Protein AF-0000000083551770 (afdb_homodimer)

Foldseek 3Di:
DQDALVNLQVLLQPQFWEDDPNDTDRRQCPDLQHNQQSSLLNVLSNQCPDPVCVVQQWDADPVRDIWGLLLDFALDLVSVVSSLSNLLVSLLSQLLLAQQRQSQVSLLLSQLLLLLVLLCVVPVLLSQLSVVVSCVCGVHVWREWEFAAQPDFPVVDDLVPGPDNACGWFFPDADQFGTWIFHKTDKGFLLSNGQKYWYAHQDQDDPPCLRRGWTFMDGSRFPQKYWYWDGGLLSVPVDCLLQVNSVRNRRIITMIGGRGTGGGSSGTNDHSDRVVSNCSQVVTLSVQRSLLSSLSSVLSNLVSLLVLLCVLCQQAVNNPPPVSVVLSVVSVVLSVLSVCLSVQQSVPWDDDDSGTHGHQLSSLVSLLVQLVVPVVSLVSSCVSNPPLLPPADPDPVLCVDPVSVVVLQVPQDGPPDGSSVSNSSSSHVCSCRPDPSNVVVNVCSNAVVHHSVVSVVSNVVRDPVVVVVVVVVVVVVVDDPVVVVVVD/DQQALVNLQVLLQPQFWEDDPNDTDRRQCPDLQHNQQSSLLNVLSNQCPDPVCVVQQWDADPVRDIWGLLLDFALDLVSVVSSLSNLLVSLLSQLLLAQQRQSQVSLLLSQLLLLLVLLCVVPVLLSQLSVVVSCVCGVHVWREWEFAAQPDFPVVDDLVPGPDNACGWFFPDADPFGTWIFHKTDKGFLLSNGQKYWYAHQDQDDPPCLRRGWTFMDGSRFPQKYWYWDGGLLSVPVDCLLQVNSVRNRRIITMIGGRGTGGGSSGTNDHSDRVVSNCSQVVTLSVQRSLLSSLSSVLSNLVSLLVLLCVLCQQAVNNPPPVSVVLSVVSVVLSVLSVCLSVQQSVPWDDDDSGTHGHQLSSLVSLLVQLVVPVVSLVSSCVSNPPLLPPADPDPVLCVDPVSVVVLQVPQDGPPDGSSVSNSSSSHVCSCRPDPSNVVVNVCSNAVVHHNVVSVVSNVVRDPVVVVVVVVVVVVVVDDPVVVVVVD

Secondary structure (DSSP, 8-state):
-PPPHHHHHHHT-S--EEEETTEEE--TTT-TTTHHHHHHHHHHHHHHHSGGGHHHHEEE-TTS-EEEGGG---SSHHHHHHHHHHHHHHHHTTTT--TT-HHHHHHHHHHHHHTHHHHHHH-HHHHHHHHHHHHHHHHTT--EEEE-B-----TTS-GGGSSSTTSB-EEEEE-SSEEEEEEEEB--TTGGG-SEEEE---S---TT-GGG-EEEEEETT-TTEEEEE---HHHH---TTT-TTTTT-----EEEEEEEEEEEGGGEEEES-HHHHHHHHHSSTHHHHHHHHHHHHHHHHHHHHHHHHHHHHHHHT-TTSHHHHHHHHHHHHHHHHHHHHHHHHHHT-EEETTEEE--HHHHHHHHHHHHHHHHHHHHHHHHHHGGGGT---S-THHHHSHHHHHHHHHH---SSS-HHHHHHHHHHHHHHHTSHHHHHHHHHHHHTT--HHHHHHHHHHHS-HHHHHHHHHHHHHT--HHHHHHT-/-PPPHHHHHHHT-S---EEETTEEE--TTT-TTTHHHHHHHHHHHHHHHSGGGHHHHEEE-TTS-EEEGGG---SSHHHHHHHHHHHHHHHHTTTT--TT-HHHHHHHHHHHHHTHHHHHHH-HHHHHHHHHHHHHHHHTT--EEEE-B-----TTS-GGGSSSTTSB-EEEEE-SSEEEEEEEEB--TTGGG-SEEEE---S---TT-GGG-EEEEEETT-TTEEEEE---HHHH---TTT-TTTTT-----EEEEEEEEEEEGGGEEEES-HHHHHHHHHSSTHHHHHHHHHHHHHHHHHHHHHHHHHHHHHHHT-TTSHHHHHHHHHHHHHHHHHHHHHHHHHHT-EEETTEEE--HHHHHHHHHHHHHHHHHHHHHHHHHHGGGGT---S-THHHHSHHHHHHHHHH---SSS-HHHHHHHHHHHHHHHTSHHHHHHHHHHHHTT--HHHHHHHHHHHS-HHHHHHHHHHHHHT--HHHHHHT-

Organism: NCBI:txid2306993

pLDDT: mean 95.47, std 6.02, range [58.47, 98.88]

Structure (mmCIF, N/CA/C/O backbone):
data_AF-0000000083551770-model_v1
#
loop_
_entity.id
_entity.type
_entity.pdbx_description
1 polymer '4-hydroxyphenylacetate 3-monooxygenase'
#
loop_
_atom_site.group_PDB
_atom_site.id
_atom_site.type_symbol
_atom_site.label_atom_id
_atom_site.label_alt_id
_atom_site.label_comp_id
_atom_site.label_asym_id
_atom_site.label_entity_id
_atom_site.label_seq_id
_atom_site.pdbx_PDB_ins_code
_atom_site.Cartn_x
_atom_site.Cartn_y
_atom_site.Cartn_z
_atom_site.occupancy
_atom_site.B_iso_or_equiv
_atom_site.auth_seq_id
_atom_site.auth_comp_id
_atom_site.auth_asym_id
_atom_site.auth_atom_id
_atom_site.pdbx_PDB_model_num
ATOM 1 N N . MET A 1 1 ? -7.469 -19.562 -33.875 1 70.81 1 MET A N 1
ATOM 2 C CA . MET A 1 1 ? -8.5 -19.828 -32.875 1 70.81 1 MET A CA 1
ATOM 3 C C . MET A 1 1 ? -7.887 -20.078 -31.5 1 70.81 1 MET A C 1
ATOM 5 O O . MET A 1 1 ? -6.812 -20.672 -31.391 1 70.81 1 MET A O 1
ATOM 9 N N . LEU A 1 2 ? -8.594 -19.516 -30.453 1 89.94 2 LEU A N 1
ATOM 10 C CA . LEU A 1 2 ? -8.086 -19.672 -29.094 1 89.94 2 LEU A CA 1
ATOM 11 C C . LEU A 1 2 ? -8.383 -21.078 -28.562 1 89.94 2 LEU A C 1
ATOM 13 O O . LEU A 1 2 ? -9.422 -21.656 -28.891 1 89.94 2 LEU A O 1
ATOM 17 N N . LYS A 1 3 ? -7.453 -21.625 -27.906 1 95.19 3 LYS A N 1
ATOM 18 C CA . LYS A 1 3 ? -7.574 -22.953 -27.312 1 95.19 3 LYS A CA 1
ATOM 19 C C . LYS A 1 3 ? -8.789 -23.031 -26.391 1 95.19 3 LYS A C 1
ATOM 21 O O . LYS A 1 3 ? -9.062 -22.109 -25.625 1 95.19 3 LYS A O 1
ATOM 26 N N . THR A 1 4 ? -9.562 -24.062 -26.5 1 97.62 4 THR A N 1
ATOM 27 C CA . THR A 1 4 ? -10.719 -24.312 -25.656 1 97.62 4 THR A CA 1
ATOM 28 C C . THR A 1 4 ? -10.359 -25.281 -24.531 1 97.62 4 THR A C 1
ATOM 30 O O . THR A 1 4 ? -9.289 -25.891 -24.547 1 97.62 4 THR A O 1
ATOM 33 N N . GLY A 1 5 ? -11.305 -25.391 -23.594 1 98.12 5 GLY A N 1
ATOM 34 C CA . GLY A 1 5 ? -11.102 -26.344 -22.516 1 98.12 5 GLY A CA 1
ATOM 35 C C . GLY A 1 5 ? -10.969 -27.766 -23 1 98.12 5 GLY A C 1
ATOM 36 O O . GLY A 1 5 ? -10.109 -28.516 -22.516 1 98.12 5 GLY A O 1
ATOM 37 N N . ALA A 1 6 ? -11.781 -28.125 -23.922 1 98.19 6 ALA A N 1
ATOM 38 C CA . ALA A 1 6 ? -11.734 -29.484 -24.469 1 98.19 6 ALA A CA 1
ATOM 39 C C . ALA A 1 6 ? -10.406 -29.75 -25.172 1 98.19 6 ALA A C 1
ATOM 41 O O . ALA A 1 6 ? -9.852 -30.844 -25.047 1 98.19 6 ALA A O 1
ATOM 42 N N . GLN A 1 7 ? -9.945 -28.797 -25.922 1 98.19 7 GLN A N 1
ATOM 43 C CA . GLN A 1 7 ? -8.656 -28.938 -26.594 1 98.19 7 GLN A CA 1
ATOM 44 C C . GLN A 1 7 ? -7.52 -29.047 -25.594 1 98.19 7 GLN A C 1
ATOM 46 O O . GLN A 1 7 ? -6.578 -29.812 -25.797 1 98.19 7 GLN A O 1
ATOM 51 N N . TYR A 1 8 ? -7.602 -28.312 -24.547 1 98.31 8 TYR A N 1
ATOM 52 C CA . TYR A 1 8 ? -6.613 -28.391 -23.484 1 98.31 8 TYR A CA 1
ATOM 53 C C . TYR A 1 8 ? -6.59 -29.781 -22.859 1 98.31 8 TYR A C 1
ATOM 55 O O . TYR A 1 8 ? -5.527 -30.391 -22.734 1 98.31 8 TYR A O 1
ATOM 63 N N . ILE A 1 9 ? -7.781 -30.266 -22.484 1 98.44 9 ILE A N 1
ATOM 64 C CA . ILE A 1 9 ? -7.879 -31.578 -21.844 1 98.44 9 ILE A CA 1
ATOM 65 C C . ILE A 1 9 ? -7.285 -32.656 -22.766 1 98.44 9 ILE A C 1
ATOM 67 O O . ILE A 1 9 ? -6.496 -33.5 -22.328 1 98.44 9 ILE A O 1
ATOM 71 N N . ARG A 1 10 ? -7.578 -32.594 -24.031 1 97.88 10 ARG A N 1
ATOM 72 C CA . ARG A 1 10 ? -7.059 -33.531 -24.984 1 97.88 10 ARG A CA 1
ATOM 73 C C . ARG A 1 10 ? -5.539 -33.438 -25.094 1 97.88 10 ARG A C 1
ATOM 75 O O . ARG A 1 10 ? -4.855 -34.469 -25.25 1 97.88 10 ARG A O 1
ATOM 82 N N . SER A 1 11 ? -5.07 -32.25 -25 1 97.56 11 SER A N 1
ATOM 83 C CA . SER A 1 11 ? -3.641 -32.031 -25.156 1 97.56 11 SER A CA 1
ATOM 84 C C . SER A 1 11 ? -2.846 -32.625 -24 1 97.56 11 SER A C 1
ATOM 86 O O . SER A 1 11 ? -1.638 -32.844 -24.125 1 97.56 11 SER A O 1
ATOM 88 N N . LEU A 1 12 ? -3.465 -32.938 -22.906 1 97.62 12 LEU A N 1
ATOM 89 C CA . LEU A 1 12 ? -2.779 -33.469 -21.734 1 97.62 12 LEU A CA 1
ATOM 90 C C . LEU A 1 12 ? -2.609 -34.969 -21.844 1 97.62 12 LEU A C 1
ATOM 92 O O . LEU A 1 12 ? -1.882 -35.594 -21.062 1 97.62 12 LEU A O 1
ATOM 96 N N . GLN A 1 13 ? -3.357 -35.562 -22.781 1 97.56 13 GLN A N 1
ATOM 97 C CA . GLN A 1 13 ? -3.18 -37 -23.047 1 97.56 13 GLN A CA 1
ATOM 98 C C . GLN A 1 13 ? -1.962 -37.25 -23.938 1 97.56 13 GLN A C 1
ATOM 100 O O . GLN A 1 13 ? -2.098 -37.719 -25.062 1 97.56 13 GLN A O 1
ATOM 105 N N . ASP A 1 14 ? -0.785 -37.094 -23.406 1 96.62 14 ASP A N 1
ATOM 106 C CA . ASP A 1 14 ? 0.428 -37.031 -24.203 1 96.62 14 ASP A CA 1
ATOM 107 C C . ASP A 1 14 ? 1.461 -38.062 -23.703 1 96.62 14 ASP A C 1
ATOM 109 O O . ASP A 1 14 ? 2.611 -38.031 -24.156 1 96.62 14 ASP A O 1
ATOM 113 N N . GLY A 1 15 ? 1.132 -38.844 -22.734 1 95.44 15 GLY A N 1
ATOM 114 C CA . GLY A 1 15 ? 1.986 -39.906 -22.281 1 95.44 15 GLY A CA 1
ATOM 115 C C . GLY A 1 15 ? 3.066 -39.469 -21.312 1 95.44 15 GLY A C 1
ATOM 116 O O . GLY A 1 15 ? 4.039 -40.188 -21.078 1 95.44 15 GLY A O 1
ATOM 117 N N . ARG A 1 16 ? 2.973 -38.25 -20.766 1 97.31 16 ARG A N 1
ATOM 118 C CA . ARG A 1 16 ? 3.928 -37.812 -19.766 1 97.31 16 ARG A CA 1
ATOM 119 C C . ARG A 1 16 ? 4.035 -38.812 -18.609 1 97.31 16 ARG A C 1
ATOM 121 O O . ARG A 1 16 ? 3.135 -39.625 -18.422 1 97.31 16 ARG A O 1
ATOM 128 N N . GLU A 1 17 ? 5.168 -38.812 -17.906 1 97.44 17 GLU A N 1
ATOM 129 C CA . GLU A 1 17 ? 5.414 -39.75 -16.844 1 97.44 17 GLU A CA 1
ATOM 130 C C . GLU A 1 17 ? 5.328 -39.094 -15.469 1 97.44 17 GLU A C 1
ATOM 132 O O . GLU A 1 17 ? 6.234 -38.375 -15.07 1 97.44 17 GLU A O 1
ATOM 137 N N . ILE A 1 18 ? 4.27 -39.438 -14.727 1 97.88 18 ILE A N 1
ATOM 138 C CA . ILE A 1 18 ? 4.039 -38.875 -13.406 1 97.88 18 ILE A CA 1
ATOM 139 C C . ILE A 1 18 ? 4.125 -39.969 -12.352 1 97.88 18 ILE A C 1
ATOM 141 O O . ILE A 1 18 ? 3.502 -41.031 -12.5 1 97.88 18 ILE A O 1
ATOM 145 N N . PHE A 1 19 ? 4.961 -39.781 -11.398 1 97.56 19 PHE A N 1
ATOM 146 C CA . PHE A 1 19 ? 5.055 -40.719 -10.281 1 97.56 19 PHE A CA 1
ATOM 147 C C . PHE A 1 19 ? 4.367 -40.156 -9.039 1 97.56 19 PHE A C 1
ATOM 149 O O . PHE A 1 19 ? 4.676 -39.031 -8.609 1 97.56 19 PHE A O 1
ATOM 156 N N . ILE A 1 20 ? 3.453 -40.844 -8.555 1 96.38 20 ILE A N 1
ATOM 157 C CA . ILE A 1 20 ? 2.703 -40.469 -7.363 1 96.38 20 ILE A CA 1
ATOM 158 C C . ILE A 1 20 ? 2.184 -41.719 -6.656 1 96.38 20 ILE A C 1
ATOM 160 O O . ILE A 1 20 ? 1.724 -42.656 -7.309 1 96.38 20 ILE A O 1
ATOM 164 N N . TYR A 1 21 ? 2.33 -41.844 -5.359 1 95.12 21 TYR A N 1
ATOM 165 C CA . TYR A 1 21 ? 1.871 -42.938 -4.52 1 95.12 21 TYR A CA 1
ATOM 166 C C . TYR A 1 21 ? 2.41 -44.25 -5.023 1 95.12 21 TYR A C 1
ATOM 168 O O . TYR A 1 21 ? 1.683 -45.25 -5.07 1 95.12 21 TYR A O 1
ATOM 176 N N . GLY A 1 22 ? 3.543 -44.25 -5.488 1 94.94 22 GLY A N 1
ATOM 177 C CA . GLY A 1 22 ? 4.211 -45.5 -5.914 1 94.94 22 GLY A CA 1
ATOM 178 C C . GLY A 1 22 ? 3.773 -45.938 -7.293 1 94.94 22 GLY A C 1
ATOM 179 O O . GLY A 1 22 ? 4.191 -47.031 -7.754 1 94.94 22 GLY A O 1
ATOM 180 N N . GLU A 1 23 ? 3.014 -45.125 -7.93 1 94.69 23 GLU A N 1
ATOM 181 C CA . GLU A 1 23 ? 2.508 -45.5 -9.25 1 94.69 23 GLU A CA 1
ATOM 182 C C . GLU A 1 23 ? 2.969 -44.531 -10.32 1 94.69 23 GLU A C 1
ATOM 184 O O . GLU A 1 23 ? 3.303 -43.375 -10.016 1 94.69 23 GLU A O 1
ATOM 189 N N . LYS A 1 24 ? 2.992 -45.094 -11.484 1 96.06 24 LYS A N 1
ATOM 190 C CA . LYS A 1 24 ? 3.201 -44.25 -12.656 1 96.06 24 LYS A CA 1
ATOM 191 C C . LYS A 1 24 ? 1.876 -43.906 -13.328 1 96.06 24 LYS A C 1
ATOM 193 O O . LYS A 1 24 ? 1.13 -44.781 -13.742 1 96.06 24 LYS A O 1
ATOM 198 N N . VAL A 1 25 ? 1.55 -42.719 -13.344 1 95.19 25 VAL A N 1
ATOM 199 C CA . VAL A 1 25 ? 0.337 -42.219 -13.977 1 95.19 25 VAL A CA 1
ATOM 200 C C . VAL A 1 25 ? 0.685 -41.562 -15.32 1 95.19 25 VAL A C 1
ATOM 202 O O . VAL A 1 25 ? 1.602 -40.75 -15.406 1 95.19 25 VAL A O 1
ATOM 205 N N . THR A 1 26 ? -0.064 -41.938 -16.375 1 90.81 26 THR A N 1
ATOM 206 C CA . THR A 1 26 ? 0.285 -41.406 -17.688 1 90.81 26 THR A CA 1
ATOM 207 C C . THR A 1 26 ? -0.859 -40.562 -18.25 1 90.81 26 THR A C 1
ATOM 209 O O . THR A 1 26 ? -0.678 -39.844 -19.219 1 90.81 26 THR A O 1
ATOM 212 N N . ASP A 1 27 ? -1.983 -40.688 -17.609 1 95.38 27 ASP A N 1
ATOM 213 C CA . ASP A 1 27 ? -3.117 -39.906 -18.078 1 95.38 27 ASP A CA 1
ATOM 214 C C . ASP A 1 27 ? -3.648 -39 -16.969 1 95.38 27 ASP A C 1
ATOM 216 O O . ASP A 1 27 ? -4.402 -39.438 -16.094 1 95.38 27 ASP A O 1
ATOM 220 N N . VAL A 1 28 ? -3.381 -37.75 -17.109 1 96.19 28 VAL A N 1
ATOM 221 C CA . VAL A 1 28 ? -3.734 -36.719 -16.141 1 96.19 28 VAL A CA 1
ATOM 222 C C . VAL A 1 28 ? -5.25 -36.5 -16.125 1 96.19 28 VAL A C 1
ATOM 224 O O . VAL A 1 28 ? -5.836 -36.281 -15.07 1 96.19 28 VAL A O 1
ATOM 227 N N . THR A 1 29 ? -5.949 -36.688 -17.188 1 96.69 29 THR A N 1
ATOM 228 C CA . THR A 1 29 ? -7.32 -36.25 -17.406 1 96.69 29 THR A CA 1
ATOM 229 C C . THR A 1 29 ? -8.312 -37.188 -16.734 1 96.69 29 THR A C 1
ATOM 231 O O . THR A 1 29 ? -9.453 -36.781 -16.469 1 96.69 29 THR A O 1
ATOM 234 N N . THR A 1 30 ? -7.895 -38.375 -16.484 1 95.31 30 THR A N 1
ATOM 235 C CA . THR A 1 30 ? -8.82 -39.312 -15.875 1 95.31 30 THR A CA 1
ATOM 236 C C . THR A 1 30 ? -8.359 -39.719 -14.477 1 95.31 30 THR A C 1
ATOM 238 O O . THR A 1 30 ? -9.117 -40.281 -13.703 1 95.31 30 THR A O 1
ATOM 241 N N . SER A 1 31 ? -7.137 -39.406 -14.188 1 95.56 31 SER A N 1
ATOM 242 C CA . SER A 1 31 ? -6.586 -39.781 -12.891 1 95.56 31 SER A CA 1
ATOM 243 C C . SER A 1 31 ? -7.309 -39.094 -11.75 1 95.56 31 SER A C 1
ATOM 245 O O . SER A 1 31 ? -7.508 -37.875 -11.789 1 95.56 31 SER A O 1
ATOM 247 N N . PRO A 1 32 ? -7.668 -39.812 -10.672 1 94.94 32 PRO A N 1
ATOM 248 C CA . PRO A 1 32 ? -8.328 -39.188 -9.523 1 94.94 32 PRO A CA 1
ATOM 249 C C . PRO A 1 32 ? -7.414 -38.219 -8.773 1 94.94 32 PRO A C 1
ATOM 251 O O . PRO A 1 32 ? -7.879 -37.5 -7.898 1 94.94 32 PRO A O 1
ATOM 254 N N . TYR A 1 33 ? -6.137 -38.219 -9.141 1 96.19 33 TYR A N 1
ATOM 255 C CA . TYR A 1 33 ? -5.18 -37.344 -8.461 1 96.19 33 TYR A CA 1
ATOM 256 C C . TYR A 1 33 ? -5.188 -35.969 -9.062 1 96.19 33 TYR A C 1
ATOM 258 O O . TYR A 1 33 ? -4.75 -35 -8.422 1 96.19 33 TYR A O 1
ATOM 266 N N . PHE A 1 34 ? -5.707 -35.844 -10.391 1 96.88 34 PHE A N 1
ATOM 267 C CA . PHE A 1 34 ? -5.387 -34.625 -11.109 1 96.88 34 PHE A CA 1
ATOM 268 C C . PHE A 1 34 ? -6.578 -34.156 -11.93 1 96.88 34 PHE A C 1
ATOM 270 O O . PHE A 1 34 ? -6.605 -33 -12.391 1 96.88 34 PHE A O 1
ATOM 277 N N . ARG A 1 35 ? -7.598 -35 -12.172 1 96.38 35 ARG A N 1
ATOM 278 C CA . ARG A 1 35 ? -8.617 -34.781 -13.188 1 96.38 35 ARG A CA 1
ATOM 279 C C . ARG A 1 35 ? -9.414 -33.5 -12.898 1 96.38 35 ARG A C 1
ATOM 281 O O . ARG A 1 35 ? -9.766 -32.75 -13.812 1 96.38 35 ARG A O 1
ATOM 288 N N . ASN A 1 36 ? -9.781 -33.219 -11.609 1 96.56 36 ASN A N 1
ATOM 289 C CA . ASN A 1 36 ? -10.539 -32 -11.281 1 96.56 36 ASN A CA 1
ATOM 290 C C . ASN A 1 36 ? -9.695 -30.75 -11.445 1 96.56 36 ASN A C 1
ATOM 292 O O . ASN A 1 36 ? -10.203 -29.703 -11.883 1 96.56 36 ASN A O 1
ATOM 296 N N . ALA A 1 37 ? -8.43 -30.828 -11.039 1 97.31 37 ALA A N 1
ATOM 297 C CA . ALA A 1 37 ? -7.52 -29.719 -11.266 1 97.31 37 ALA A CA 1
ATOM 298 C C . ALA A 1 37 ? -7.379 -29.406 -12.758 1 97.31 37 ALA A C 1
ATOM 300 O O . ALA A 1 37 ? -7.375 -28.25 -13.164 1 97.31 37 ALA A O 1
ATOM 301 N N . ALA A 1 38 ? -7.266 -30.469 -13.562 1 98.19 38 ALA A N 1
ATOM 302 C CA . ALA A 1 38 ? -7.203 -30.297 -15.016 1 98.19 38 ALA A CA 1
ATOM 303 C C . ALA A 1 38 ? -8.477 -29.641 -15.539 1 98.19 38 ALA A C 1
ATOM 305 O O . ALA A 1 38 ? -8.414 -28.766 -16.406 1 98.19 38 ALA A O 1
ATOM 306 N N . ALA A 1 39 ? -9.594 -30.062 -15.016 1 97.62 39 ALA A N 1
ATOM 307 C CA . ALA A 1 39 ? -10.867 -29.484 -15.414 1 97.62 39 ALA A CA 1
ATOM 308 C C . ALA A 1 39 ? -10.93 -28 -15.062 1 97.62 39 ALA A C 1
ATOM 310 O O . ALA A 1 39 ? -11.516 -27.203 -15.797 1 97.62 39 ALA A O 1
ATOM 311 N N . SER A 1 40 ? -10.375 -27.625 -13.914 1 97.69 40 SER A N 1
ATOM 312 C CA . SER A 1 40 ? -10.336 -26.234 -13.5 1 97.69 40 SER A CA 1
ATOM 313 C C . SER A 1 40 ? -9.516 -25.391 -14.469 1 97.69 40 SER A C 1
ATOM 315 O O . SER A 1 40 ? -9.898 -24.266 -14.789 1 97.69 40 SER A O 1
ATOM 317 N N . VAL A 1 41 ? -8.375 -25.891 -14.938 1 98.5 41 VAL A N 1
ATOM 318 C CA . VAL A 1 41 ? -7.586 -25.172 -15.938 1 98.5 41 VAL A CA 1
ATOM 319 C C . VAL A 1 41 ? -8.367 -25.078 -17.25 1 98.5 41 VAL A C 1
ATOM 321 O O . VAL A 1 41 ? -8.336 -24.047 -17.922 1 98.5 41 VAL A O 1
ATOM 324 N N . ALA A 1 42 ? -9.07 -26.188 -17.578 1 98.56 42 ALA A N 1
ATOM 325 C CA . ALA A 1 42 ? -9.898 -26.172 -18.781 1 98.56 42 ALA A CA 1
ATOM 326 C C . ALA A 1 42 ? -10.93 -25.047 -18.734 1 98.56 42 ALA A C 1
ATOM 328 O O . ALA A 1 42 ? -11.234 -24.438 -19.766 1 98.56 42 ALA A O 1
ATOM 329 N N . MET A 1 43 ? -11.469 -24.812 -17.562 1 97.88 43 MET A N 1
ATOM 330 C CA . MET A 1 43 ? -12.438 -23.734 -17.375 1 97.88 43 MET A CA 1
ATOM 331 C C . MET A 1 43 ? -11.82 -22.391 -17.75 1 97.88 43 MET A C 1
ATOM 333 O O . MET A 1 43 ? -12.5 -21.531 -18.328 1 97.88 43 MET A O 1
ATOM 337 N N . LEU A 1 44 ? -10.555 -22.141 -17.469 1 98.25 44 LEU A N 1
ATOM 338 C CA . LEU A 1 44 ? -9.875 -20.922 -17.844 1 98.25 44 LEU A CA 1
ATOM 339 C C . LEU A 1 44 ? -9.828 -20.766 -19.359 1 98.25 44 LEU A C 1
ATOM 341 O O . LEU A 1 44 ? -10.117 -19.703 -19.891 1 98.25 44 LEU A O 1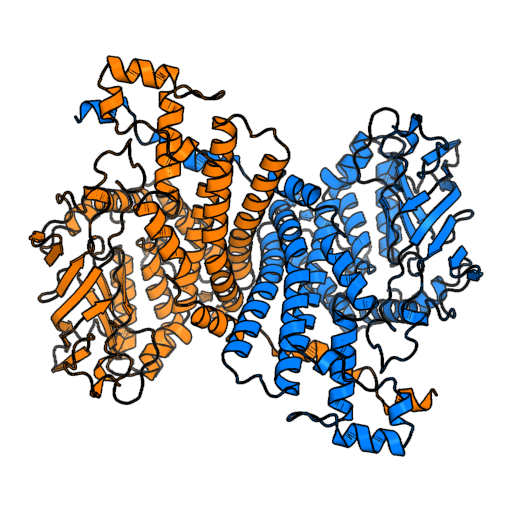
ATOM 345 N N . TYR A 1 45 ? -9.508 -21.828 -20.031 1 98.38 45 TYR A N 1
ATOM 346 C CA . TYR A 1 45 ? -9.422 -21.797 -21.484 1 98.38 45 TYR A CA 1
ATOM 347 C C . TYR A 1 45 ? -10.797 -21.594 -22.109 1 98.38 45 TYR A C 1
ATOM 349 O O . TYR A 1 45 ? -10.93 -20.906 -23.125 1 98.38 45 TYR A O 1
ATOM 357 N N . ASP A 1 46 ? -11.82 -22.25 -21.531 1 98.38 46 ASP A N 1
ATOM 358 C CA . ASP A 1 46 ? -13.18 -22 -22 1 98.38 46 ASP A CA 1
ATOM 359 C C . ASP A 1 46 ? -13.562 -20.531 -21.844 1 98.38 46 ASP A C 1
ATOM 361 O O . ASP A 1 46 ? -14.211 -19.953 -22.719 1 98.38 46 ASP A O 1
ATOM 365 N N . PHE A 1 47 ? -13.203 -19.969 -20.734 1 98 47 PHE A N 1
ATOM 366 C CA . PHE A 1 47 ? -13.5 -18.562 -20.484 1 98 47 PHE A CA 1
ATOM 367 C C . PHE A 1 47 ? -12.875 -17.672 -21.547 1 98 47 PHE A C 1
ATOM 369 O O . PHE A 1 47 ? -13.539 -16.797 -22.094 1 98 47 PHE A O 1
ATOM 376 N N . GLN A 1 48 ? -11.602 -17.875 -21.875 1 97 48 GLN A N 1
ATOM 377 C CA . GLN A 1 48 ? -10.906 -17.016 -22.828 1 97 48 GLN A CA 1
ATOM 378 C C . GLN A 1 48 ? -11.445 -17.203 -24.234 1 97 48 GLN A C 1
ATOM 380 O O . GLN A 1 48 ? -11.359 -16.297 -25.062 1 97 48 GLN A O 1
ATOM 385 N N . SER A 1 49 ? -12 -18.391 -24.562 1 96.44 49 SER A N 1
ATOM 386 C CA . SER A 1 49 ? -12.43 -18.688 -25.922 1 96.44 49 SER A CA 1
ATOM 387 C C . SER A 1 49 ? -13.891 -18.312 -26.141 1 96.44 49 SER A C 1
ATOM 389 O O . SER A 1 49 ? -14.383 -18.328 -27.266 1 96.44 49 SER A O 1
ATOM 391 N N . ALA A 1 50 ? -14.547 -18 -25.016 1 97.12 50 ALA A N 1
ATOM 392 C CA . ALA A 1 50 ? -15.93 -17.562 -25.156 1 97.12 50 ALA A CA 1
ATOM 393 C C . ALA A 1 50 ? -16.016 -16.219 -25.875 1 97.12 50 ALA A C 1
ATOM 395 O O . ALA A 1 50 ? -15.305 -15.273 -25.531 1 97.12 50 ALA A O 1
ATOM 396 N N . PRO A 1 51 ? -16.938 -16.078 -26.859 1 96.25 51 PRO A N 1
ATOM 397 C CA . PRO A 1 51 ? -17.016 -14.859 -27.656 1 96.25 51 PRO A CA 1
ATOM 398 C C . PRO A 1 51 ? -17.281 -13.609 -26.797 1 96.25 51 PRO A C 1
ATOM 400 O O . PRO A 1 51 ? -16.75 -12.539 -27.109 1 96.25 51 PRO A O 1
ATOM 403 N N . GLU A 1 52 ? -18.047 -13.766 -25.75 1 97.31 52 GLU A N 1
ATOM 404 C CA . GLU A 1 52 ? -18.406 -12.625 -24.922 1 97.31 52 GLU A CA 1
ATOM 405 C C . GLU A 1 52 ? -17.203 -12.102 -24.141 1 97.31 52 GLU A C 1
ATOM 407 O O . GLU A 1 52 ? -17.203 -10.969 -23.656 1 97.31 52 GLU A O 1
ATOM 412 N N . ASN A 1 53 ? -16.141 -12.922 -24.031 1 97.69 53 ASN A N 1
ATOM 413 C CA . ASN A 1 53 ? -14.969 -12.523 -23.266 1 97.69 53 ASN A CA 1
ATOM 414 C C . ASN A 1 53 ? -13.805 -12.148 -24.172 1 97.69 53 ASN A C 1
ATOM 416 O O . ASN A 1 53 ? -12.727 -11.797 -23.703 1 97.69 53 ASN A O 1
ATOM 420 N N . ALA A 1 54 ? -13.992 -12.156 -25.484 1 95.62 54 ALA A N 1
ATOM 421 C CA . ALA A 1 54 ? -12.914 -11.984 -26.453 1 95.62 54 ALA A CA 1
ATOM 422 C C . ALA A 1 54 ? -12.242 -10.625 -26.297 1 95.62 54 ALA A C 1
ATOM 424 O O . ALA A 1 54 ? -11.008 -10.531 -26.297 1 95.62 54 ALA A O 1
ATOM 425 N N . ALA A 1 55 ? -13.031 -9.594 -26.219 1 96.56 55 ALA A N 1
ATOM 426 C CA . ALA A 1 55 ? -12.477 -8.25 -26.094 1 96.56 55 ALA A CA 1
ATOM 427 C C . ALA A 1 55 ? -11.633 -8.109 -24.828 1 96.56 55 ALA A C 1
ATOM 429 O O . ALA A 1 55 ? -10.609 -7.43 -24.828 1 96.56 55 ALA A O 1
ATOM 430 N N . LEU A 1 56 ? -12.039 -8.734 -23.75 1 98 56 LEU A N 1
ATOM 431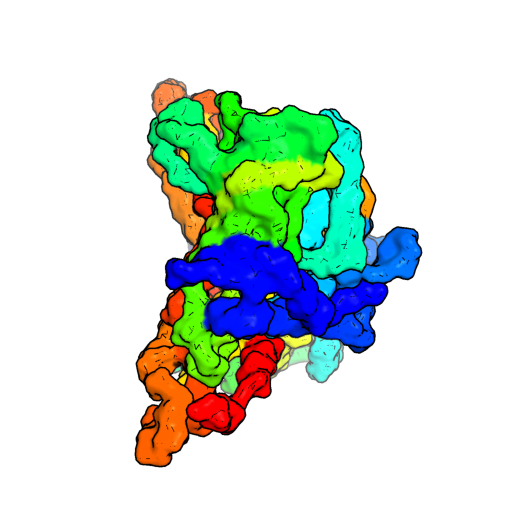 C CA . LEU A 1 56 ? -11.359 -8.664 -22.453 1 98 56 LEU A CA 1
ATOM 432 C C . LEU A 1 56 ? -10.109 -9.539 -22.453 1 98 56 LEU A C 1
ATOM 434 O O . LEU A 1 56 ? -9.055 -9.125 -21.969 1 98 56 LEU A O 1
ATOM 438 N N . MET A 1 57 ? -10.164 -10.719 -23.062 1 98.19 57 MET A N 1
ATOM 439 C CA . MET A 1 57 ? -9.172 -11.75 -22.781 1 98.19 57 MET A CA 1
ATOM 440 C C . MET A 1 57 ? -8.133 -11.812 -23.906 1 98.19 57 MET A C 1
ATOM 442 O O . MET A 1 57 ? -7.086 -12.445 -23.75 1 98.19 57 MET A O 1
ATOM 446 N N . THR A 1 58 ? -8.383 -11.133 -25.031 1 97.5 58 THR A N 1
ATOM 447 C CA . THR A 1 58 ? -7.484 -11.32 -26.156 1 97.5 58 THR A CA 1
ATOM 448 C C . THR A 1 58 ? -7.023 -9.977 -26.719 1 97.5 58 THR A C 1
ATOM 450 O O . THR A 1 58 ? -7.535 -8.93 -26.328 1 97.5 58 THR A O 1
ATOM 453 N N . TYR A 1 59 ? -6.027 -9.992 -27.5 1 97.12 59 TYR A N 1
ATOM 454 C CA . TYR A 1 59 ? -5.5 -8.859 -28.25 1 97.12 59 TYR A CA 1
ATOM 455 C C . TYR A 1 59 ? -5.059 -9.289 -29.656 1 97.12 59 TYR A C 1
ATOM 457 O O . TYR A 1 59 ? -4.898 -10.477 -29.922 1 97.12 59 TYR A O 1
ATOM 465 N N . GLU A 1 60 ? -4.938 -8.383 -30.516 1 95.88 60 GLU A N 1
ATOM 466 C CA . GLU A 1 60 ? -4.488 -8.656 -31.891 1 95.88 60 GLU A CA 1
ATOM 467 C C . GLU A 1 60 ? -2.967 -8.711 -31.969 1 95.88 60 GLU A C 1
ATOM 469 O O . GLU A 1 60 ? -2.283 -7.809 -31.469 1 95.88 60 GLU A O 1
ATOM 474 N N . THR A 1 61 ? -2.455 -9.797 -32.5 1 94.88 61 THR A N 1
ATOM 475 C CA . THR A 1 61 ? -1.012 -9.953 -32.656 1 94.88 61 THR A CA 1
ATOM 476 C C . THR A 1 61 ? -0.518 -9.227 -33.906 1 94.88 61 THR A C 1
ATOM 478 O O . THR A 1 61 ? -1.318 -8.703 -34.688 1 94.88 61 THR A O 1
ATOM 481 N N . GLU A 1 62 ? 0.776 -9.18 -34.125 1 91.38 62 GLU A N 1
ATOM 482 C CA . GLU A 1 62 ? 1.388 -8.5 -35.281 1 91.38 62 GLU A CA 1
ATOM 483 C C . GLU A 1 62 ? 0.977 -9.148 -36.594 1 91.38 62 GLU A C 1
ATOM 485 O O . GLU A 1 62 ? 0.938 -8.492 -37.625 1 91.38 62 GLU A O 1
ATOM 490 N N . ASP A 1 63 ? 0.599 -10.352 -36.562 1 90.56 63 ASP A N 1
ATOM 491 C CA . ASP A 1 63 ? 0.23 -11.094 -37.75 1 90.56 63 ASP A CA 1
ATOM 492 C C . ASP A 1 63 ? -1.272 -11.008 -38.031 1 90.56 63 ASP A C 1
ATOM 494 O O . ASP A 1 63 ? -1.786 -11.648 -38.938 1 90.56 63 ASP A O 1
ATOM 498 N N . GLY A 1 64 ? -2.004 -10.32 -37.188 1 90.44 64 GLY A N 1
ATOM 499 C CA . GLY A 1 64 ? -3.436 -10.141 -37.375 1 90.44 64 GLY A CA 1
ATOM 500 C C . GLY A 1 64 ? -4.266 -11.195 -36.688 1 90.44 64 GLY A C 1
ATOM 501 O O . GLY A 1 64 ? -5.496 -11.148 -36.688 1 90.44 64 GLY A O 1
ATOM 502 N N . ASP A 1 65 ? -3.607 -12.117 -36.062 1 93.25 65 ASP A N 1
ATOM 503 C CA . ASP A 1 65 ? -4.305 -13.141 -35.281 1 93.25 65 ASP A CA 1
ATOM 504 C C . ASP A 1 65 ? -4.625 -12.633 -33.875 1 93.25 65 ASP A C 1
ATOM 506 O O . ASP A 1 65 ? -4.277 -11.508 -33.5 1 93.25 65 ASP A O 1
ATOM 510 N N . ARG A 1 66 ? -5.398 -13.492 -33.156 1 94.75 66 ARG A N 1
ATOM 511 C CA . ARG A 1 66 ? -5.699 -13.133 -31.766 1 94.75 66 ARG A CA 1
ATOM 512 C C . ARG A 1 66 ? -5.004 -14.086 -30.797 1 94.75 66 ARG A C 1
ATOM 514 O O . ARG A 1 66 ? -4.922 -15.289 -31.047 1 94.75 66 ARG A O 1
ATOM 521 N N . ALA A 1 67 ? -4.504 -13.555 -29.797 1 97.25 67 ALA A N 1
ATOM 522 C CA . ALA A 1 67 ? -3.867 -14.328 -28.734 1 97.25 67 ALA A CA 1
ATOM 523 C C . ALA A 1 67 ? -4.387 -13.906 -27.359 1 97.25 67 ALA A C 1
ATOM 525 O O . ALA A 1 67 ? -4.98 -12.836 -27.219 1 97.25 67 ALA A O 1
ATOM 526 N N . ASN A 1 68 ? -4.273 -14.789 -26.422 1 97.81 68 ASN A N 1
ATOM 527 C CA . ASN A 1 68 ? -4.645 -14.477 -25.047 1 97.81 68 ASN A CA 1
ATOM 528 C C . ASN A 1 68 ? -3.826 -13.312 -24.5 1 97.81 68 ASN A C 1
ATOM 530 O O . ASN A 1 68 ? -2.613 -13.242 -24.703 1 97.81 68 ASN A O 1
ATOM 534 N N . ARG A 1 69 ? -4.434 -12.414 -23.781 1 97.62 69 ARG A N 1
ATOM 535 C CA . ARG A 1 69 ? -3.818 -11.195 -23.266 1 97.62 69 ARG A CA 1
ATOM 536 C C . ARG A 1 69 ? -2.738 -11.523 -22.25 1 97.62 69 ARG A C 1
ATOM 538 O O . ARG A 1 69 ? -1.891 -10.68 -21.938 1 97.62 69 ARG A O 1
ATOM 545 N N . ILE A 1 70 ? -2.701 -12.719 -21.672 1 97.75 70 ILE A N 1
ATOM 546 C CA . ILE A 1 70 ? -1.678 -13.086 -20.703 1 97.75 70 ILE A CA 1
ATOM 547 C C . ILE A 1 70 ? -0.301 -13.047 -21.359 1 97.75 70 ILE A C 1
ATOM 549 O O . ILE A 1 70 ? 0.72 -12.961 -20.672 1 97.75 70 ILE A O 1
ATOM 553 N N . TRP A 1 71 ? -0.257 -13.031 -22.734 1 98.25 71 TRP A N 1
ATOM 554 C CA . TRP A 1 71 ? 0.989 -13.023 -23.484 1 98.25 71 TRP A CA 1
ATOM 555 C C . TRP A 1 71 ? 1.294 -11.625 -24.031 1 98.25 71 TRP A C 1
ATOM 557 O O . TRP A 1 71 ? 2.346 -11.406 -24.625 1 98.25 71 TRP A O 1
ATOM 567 N N . GLN A 1 72 ? 0.439 -10.664 -23.859 1 98.19 72 GLN A N 1
ATOM 568 C CA . GLN A 1 72 ? 0.55 -9.336 -24.438 1 98.19 72 GLN A CA 1
ATOM 569 C C . GLN A 1 72 ? 1.755 -8.586 -23.875 1 98.19 72 GLN A C 1
ATOM 571 O O . GLN A 1 72 ? 2.025 -8.641 -22.672 1 98.19 72 GLN A O 1
ATOM 576 N N . LEU A 1 73 ? 2.471 -7.953 -24.75 1 98.5 73 LEU A N 1
ATOM 577 C CA . LEU A 1 73 ? 3.541 -7.027 -24.391 1 98.5 73 LEU A CA 1
ATOM 578 C C . LEU A 1 73 ? 3.049 -5.586 -24.438 1 98.5 73 LEU A C 1
ATOM 580 O O . LEU A 1 73 ? 3.111 -4.938 -25.484 1 98.5 73 LEU A O 1
ATOM 584 N N . PRO A 1 74 ? 2.594 -5.039 -23.312 1 98.56 74 PRO A N 1
ATOM 585 C CA . PRO A 1 74 ? 1.982 -3.707 -23.297 1 98.56 74 PRO A CA 1
ATOM 586 C C . PRO A 1 74 ? 2.953 -2.609 -23.719 1 98.56 74 PRO A C 1
ATOM 588 O O . PRO A 1 74 ? 4.113 -2.605 -23.297 1 98.56 74 PRO A O 1
ATOM 591 N N . LYS A 1 75 ? 2.51 -1.677 -24.516 1 98.31 75 LYS A N 1
ATOM 592 C CA . LYS A 1 75 ? 3.338 -0.587 -25.031 1 98.31 75 LYS A CA 1
ATOM 593 C C . LYS A 1 75 ? 2.938 0.746 -24.406 1 98.31 75 LYS A C 1
ATOM 595 O O . LYS A 1 75 ? 3.402 1.804 -24.828 1 98.31 75 LYS A O 1
ATOM 600 N N . SER A 1 76 ? 2.021 0.694 -23.453 1 98.19 76 SER A N 1
ATOM 601 C CA . SER A 1 76 ? 1.569 1.877 -22.734 1 98.19 76 SER A CA 1
ATOM 602 C C . SER A 1 76 ? 0.98 1.503 -21.375 1 98.19 76 SER A C 1
ATOM 604 O O . SER A 1 76 ? 0.686 0.333 -21.125 1 98.19 76 SER A O 1
ATOM 606 N N . TYR A 1 77 ? 0.833 2.531 -20.547 1 98 77 TYR A N 1
ATOM 607 C CA . TYR A 1 77 ? 0.153 2.354 -19.281 1 98 77 TYR A CA 1
ATOM 608 C C . TYR A 1 77 ? -1.242 1.775 -19.469 1 98 77 TYR A C 1
ATOM 610 O O . TYR A 1 77 ? -1.645 0.849 -18.766 1 98 77 TYR A O 1
ATOM 618 N N . ALA A 1 78 ? -2.012 2.299 -20.391 1 97.88 78 ALA A N 1
ATOM 619 C CA . ALA A 1 78 ? -3.381 1.864 -20.656 1 97.88 78 ALA A CA 1
ATOM 620 C C . ALA A 1 78 ? -3.424 0.391 -21.047 1 97.88 78 ALA A C 1
ATOM 622 O O . ALA A 1 78 ? -4.293 -0.356 -20.594 1 97.88 78 ALA A O 1
ATOM 623 N N . GLU A 1 79 ? -2.488 -0.08 -21.891 1 98.31 79 GLU A N 1
ATOM 624 C CA . GLU A 1 79 ? -2.443 -1.479 -22.312 1 98.31 79 GLU A CA 1
ATOM 625 C C . GLU A 1 79 ? -2.121 -2.396 -21.141 1 98.31 79 GLU A C 1
ATOM 627 O O . GLU A 1 79 ? -2.643 -3.512 -21.047 1 98.31 79 GLU A O 1
ATOM 632 N N . LEU A 1 80 ? -1.203 -1.935 -20.219 1 98.69 80 LEU A N 1
ATOM 633 C CA . LEU A 1 80 ? -0.884 -2.734 -19.047 1 98.69 80 LEU A CA 1
ATOM 634 C C . LEU A 1 80 ? -2.117 -2.93 -18.172 1 98.69 80 LEU A C 1
ATOM 636 O O . LEU A 1 80 ? -2.348 -4.023 -17.656 1 98.69 80 LEU A O 1
ATOM 640 N N . VAL A 1 81 ? -2.906 -1.836 -18.016 1 98.5 81 VAL A N 1
ATOM 641 C CA . VAL A 1 81 ? -4.117 -1.897 -17.203 1 98.5 81 VAL A CA 1
ATOM 642 C C . VAL A 1 81 ? -5.121 -2.854 -17.844 1 98.5 81 VAL A C 1
ATOM 644 O O . VAL A 1 81 ? -5.797 -3.613 -17.141 1 98.5 81 VAL A O 1
ATOM 647 N N . GLU A 1 82 ? -5.234 -2.834 -19.172 1 98.25 82 GLU A N 1
ATOM 648 C CA . GLU A 1 82 ? -6.109 -3.775 -19.875 1 98.25 82 GLU A CA 1
ATOM 649 C C . GLU A 1 82 ? -5.668 -5.215 -19.641 1 98.25 82 GLU A C 1
ATOM 651 O O . GLU A 1 82 ? -6.5 -6.098 -19.422 1 98.25 82 GLU A O 1
ATOM 656 N N . ARG A 1 83 ? -4.371 -5.449 -19.719 1 98.62 83 ARG A N 1
ATOM 657 C CA . ARG A 1 83 ? -3.844 -6.781 -19.438 1 98.62 83 ARG A CA 1
ATOM 658 C C . ARG A 1 83 ? -4.164 -7.203 -18.016 1 98.62 83 ARG A C 1
ATOM 660 O O . ARG A 1 83 ? -4.551 -8.352 -17.766 1 98.62 83 ARG A O 1
ATOM 667 N N . ARG A 1 84 ? -3.986 -6.27 -17.094 1 98.62 84 ARG A N 1
ATOM 668 C CA . ARG A 1 84 ? -4.301 -6.562 -15.695 1 98.62 84 ARG A CA 1
ATOM 669 C C . ARG A 1 84 ? -5.754 -7 -15.539 1 98.62 84 ARG A C 1
ATOM 671 O O . ARG A 1 84 ? -6.051 -7.926 -14.781 1 98.62 84 ARG A O 1
ATOM 678 N N . LYS A 1 85 ? -6.699 -6.336 -16.188 1 98.62 85 LYS A N 1
ATOM 679 C CA . LYS A 1 85 ? -8.117 -6.68 -16.109 1 98.62 85 LYS A CA 1
ATOM 680 C C . LYS A 1 85 ? -8.359 -8.109 -16.578 1 98.62 85 LYS A C 1
ATOM 682 O O . LYS A 1 85 ? -9.195 -8.82 -16.016 1 98.62 85 LYS A O 1
ATOM 687 N N . ALA A 1 86 ? -7.66 -8.523 -17.578 1 98.69 86 ALA A N 1
ATOM 688 C CA . ALA A 1 86 ? -7.77 -9.898 -18.062 1 98.69 86 ALA A CA 1
ATOM 689 C C . ALA A 1 86 ? -7.238 -10.891 -17.031 1 98.69 86 ALA A C 1
ATOM 691 O O . ALA A 1 86 ? -7.852 -11.93 -16.781 1 98.69 86 ALA A O 1
ATOM 692 N N . LEU A 1 87 ? -6.078 -10.562 -16.438 1 98.62 87 LEU A N 1
ATOM 693 C CA . LEU A 1 87 ? -5.516 -11.406 -15.383 1 98.62 87 LEU A CA 1
ATOM 694 C C . LEU A 1 87 ? -6.48 -11.531 -14.211 1 98.62 87 LEU A C 1
ATOM 696 O O . LEU A 1 87 ? -6.648 -12.617 -13.656 1 98.62 87 LEU A O 1
ATOM 700 N N . GLU A 1 88 ? -7.121 -10.43 -13.867 1 98.31 88 GLU A N 1
ATOM 701 C CA . GLU A 1 88 ? -8.094 -10.414 -12.781 1 98.31 88 GLU A CA 1
ATOM 702 C C . GLU A 1 88 ? -9.273 -11.328 -13.078 1 98.31 88 GLU A C 1
ATOM 704 O O . GLU A 1 88 ? -9.711 -12.086 -12.211 1 98.31 88 GLU A O 1
ATOM 709 N N . ALA A 1 89 ? -9.742 -11.234 -14.281 1 98.19 89 ALA A N 1
ATOM 710 C CA . ALA A 1 89 ? -10.898 -12.023 -14.664 1 98.19 89 ALA A CA 1
ATOM 711 C C . ALA A 1 89 ? -10.602 -13.516 -14.562 1 98.19 89 ALA A C 1
ATOM 713 O O . ALA A 1 89 ? -11.414 -14.289 -14.039 1 98.19 89 ALA A O 1
ATOM 714 N N . TRP A 1 90 ? -9.422 -13.953 -15.062 1 97.75 90 TRP A N 1
ATOM 715 C CA . TRP A 1 90 ? -9.008 -15.352 -14.938 1 97.75 90 TRP A CA 1
ATOM 716 C C . TRP A 1 90 ? -8.883 -15.75 -13.469 1 97.75 90 TRP A C 1
ATOM 718 O O . TRP A 1 90 ? -9.32 -16.828 -13.078 1 97.75 90 TRP A O 1
ATOM 728 N N . THR A 1 91 ? -8.281 -14.875 -12.703 1 98.44 91 THR A N 1
ATOM 729 C CA . THR A 1 91 ? -8.023 -15.18 -11.305 1 98.44 91 THR A CA 1
ATOM 730 C C . THR A 1 91 ? -9.328 -15.297 -10.523 1 98.44 91 THR A C 1
ATOM 732 O O . THR A 1 91 ? -9.445 -16.109 -9.609 1 98.44 91 THR A O 1
ATOM 735 N N . GLU A 1 92 ? -10.336 -14.5 -10.867 1 97.88 92 GLU A N 1
ATOM 736 C CA . GLU A 1 92 ? -11.625 -14.508 -10.18 1 97.88 92 GLU A CA 1
ATOM 737 C C . GLU A 1 92 ? -12.32 -15.859 -10.32 1 97.88 92 GLU A C 1
ATOM 739 O O . GLU A 1 92 ? -13.07 -16.281 -9.438 1 97.88 92 GLU A O 1
ATOM 744 N N . LEU A 1 93 ? -12.016 -16.578 -11.383 1 97.19 93 LEU A N 1
ATOM 745 C CA . LEU A 1 93 ? -12.648 -17.875 -11.633 1 97.19 93 LEU A CA 1
ATOM 746 C C . LEU A 1 93 ? -12.211 -18.891 -10.594 1 97.19 93 LEU A C 1
ATOM 748 O O . LEU A 1 93 ? -12.922 -19.875 -10.344 1 97.19 93 LEU A O 1
ATOM 752 N N . HIS A 1 94 ? -11.039 -18.703 -10.023 1 97.5 94 HIS A N 1
ATOM 753 C CA . HIS A 1 94 ? -10.555 -19.672 -9.039 1 97.5 94 HIS A CA 1
ATOM 754 C C . HIS A 1 94 ? -10.258 -18.984 -7.707 1 97.5 94 HIS A C 1
ATOM 756 O O . HIS A 1 94 ? -9.602 -19.562 -6.84 1 97.5 94 HIS A O 1
ATOM 762 N N . GLY A 1 95 ? -10.656 -17.719 -7.512 1 97.25 95 GLY A N 1
ATOM 763 C CA . GLY A 1 95 ? -10.578 -17 -6.254 1 97.25 95 GLY A CA 1
ATOM 764 C C . GLY A 1 95 ? -9.148 -16.75 -5.801 1 97.25 95 GLY A C 1
ATOM 765 O O . GLY A 1 95 ? -8.891 -16.562 -4.613 1 97.25 95 GLY A O 1
ATOM 766 N N . GLY A 1 96 ? -8.188 -16.844 -6.648 1 97.75 96 GLY A N 1
ATOM 767 C CA . GLY A 1 96 ? -6.789 -16.625 -6.328 1 97.75 96 GLY A CA 1
ATOM 768 C C . GLY A 1 96 ? -6.094 -17.875 -5.805 1 97.75 96 GLY A C 1
ATOM 769 O O . GLY A 1 96 ? -4.957 -17.812 -5.336 1 97.75 96 GLY A O 1
ATOM 770 N N . PHE A 1 97 ? -6.703 -19.031 -5.91 1 98.12 97 PHE A N 1
ATOM 771 C CA . PHE A 1 97 ? -6.176 -20.234 -5.266 1 98.12 97 PHE A CA 1
ATOM 772 C C . PHE A 1 97 ? -5.402 -21.094 -6.262 1 98.12 97 PHE A C 1
ATOM 774 O O . PHE A 1 97 ? -5.016 -22.219 -5.949 1 98.12 97 PHE A O 1
ATOM 781 N N . MET A 1 98 ? -5.211 -20.625 -7.477 1 97.06 98 MET A N 1
ATOM 782 C CA . MET A 1 98 ? -4.203 -21.172 -8.383 1 97.06 98 MET A CA 1
ATOM 783 C C . MET A 1 98 ? -3.014 -20.234 -8.516 1 97.06 98 MET A C 1
ATOM 785 O O . MET A 1 98 ? -3.086 -19.234 -9.219 1 97.06 98 MET A O 1
ATOM 789 N N . GLY A 1 99 ? -1.98 -20.578 -7.895 1 94.94 99 GLY A N 1
ATOM 790 C CA . GLY A 1 99 ? -0.81 -19.719 -7.77 1 94.94 99 GLY A CA 1
ATOM 791 C C . GLY A 1 99 ? 0.021 -19.656 -9.039 1 94.94 99 GLY A C 1
ATOM 792 O O . GLY A 1 99 ? 0.684 -18.656 -9.305 1 94.94 99 GLY A O 1
ATOM 793 N N . ARG A 1 100 ? 0.031 -20.734 -9.719 1 96.69 100 ARG A N 1
ATOM 794 C CA . ARG A 1 100 ? 0.833 -20.828 -10.93 1 96.69 100 ARG A CA 1
ATOM 795 C C . ARG A 1 100 ? -0.029 -21.219 -12.133 1 96.69 100 ARG A C 1
ATOM 797 O O . ARG A 1 100 ? 0.32 -22.125 -12.883 1 96.69 100 ARG A O 1
ATOM 804 N N . ALA A 1 101 ? -1.144 -20.484 -12.25 1 97.25 101 ALA A N 1
ATOM 805 C CA . ALA A 1 101 ? -2.004 -20.625 -13.422 1 97.25 101 ALA A CA 1
ATOM 806 C C . ALA A 1 101 ? -1.263 -20.234 -14.703 1 97.25 101 ALA A C 1
ATOM 808 O O . ALA A 1 101 ? -0.147 -19.719 -14.641 1 97.25 101 ALA A O 1
ATOM 809 N N . PRO A 1 102 ? -1.852 -20.453 -15.859 1 97.94 102 PRO A N 1
ATOM 810 C CA . PRO A 1 102 ? -1.136 -20.266 -17.125 1 97.94 102 PRO A CA 1
ATOM 811 C C . PRO A 1 102 ? -0.621 -18.828 -17.297 1 97.94 102 PRO A C 1
ATOM 813 O O . PRO A 1 102 ? 0.315 -18.594 -18.062 1 97.94 102 PRO A O 1
ATOM 816 N N . ASP A 1 103 ? -1.154 -17.922 -16.578 1 98.31 103 ASP A N 1
ATOM 817 C CA . ASP A 1 103 ? -0.796 -16.516 -16.781 1 98.31 103 ASP A CA 1
ATOM 818 C C . ASP A 1 103 ? 0.514 -16.188 -16.078 1 98.31 103 ASP A C 1
ATOM 820 O O . ASP A 1 103 ? 1.13 -15.148 -16.359 1 98.31 103 ASP A O 1
ATOM 824 N N . HIS A 1 104 ? 1.048 -17.016 -15.164 1 98.25 104 HIS A N 1
ATOM 825 C CA . HIS A 1 104 ? 2.236 -16.688 -14.391 1 98.25 104 HIS A CA 1
ATOM 826 C C . HIS A 1 104 ? 3.498 -16.797 -15.234 1 98.25 104 HIS A C 1
ATOM 828 O O . HIS A 1 104 ? 4.172 -15.797 -15.5 1 98.25 104 HIS A O 1
ATOM 834 N N . VAL A 1 105 ? 3.805 -17.984 -15.75 1 98.56 105 VAL A N 1
ATOM 835 C CA . VAL A 1 105 ? 5.051 -18.172 -16.484 1 98.56 105 VAL A CA 1
ATOM 836 C C . VAL A 1 105 ? 4.945 -17.516 -17.859 1 98.56 105 VAL A C 1
ATOM 838 O O . VAL A 1 105 ? 5.949 -17.094 -18.438 1 98.56 105 VAL A O 1
ATOM 841 N N . ALA A 1 106 ? 3.711 -17.391 -18.422 1 98.56 106 ALA A N 1
ATOM 842 C CA . ALA A 1 106 ? 3.529 -16.562 -19.625 1 98.56 106 ALA A CA 1
ATOM 843 C C . ALA A 1 106 ? 4.066 -15.156 -19.406 1 98.56 106 ALA A C 1
ATOM 845 O O . ALA A 1 106 ? 4.727 -14.594 -20.281 1 98.56 106 ALA A O 1
ATOM 846 N N . SER A 1 107 ? 3.805 -14.641 -18.219 1 98.62 107 SER A N 1
ATOM 847 C CA . SER A 1 107 ? 4.309 -13.312 -17.875 1 98.62 107 SER A CA 1
ATOM 848 C C . SER A 1 107 ? 5.832 -13.312 -17.766 1 98.62 107 SER A C 1
ATOM 850 O O . SER A 1 107 ? 6.48 -12.336 -18.141 1 98.62 107 SER A O 1
ATOM 852 N N . CYS A 1 108 ? 6.387 -14.359 -17.266 1 98.56 108 CYS A N 1
ATOM 853 C CA . CYS A 1 108 ? 7.836 -14.477 -17.172 1 98.56 108 CYS A CA 1
ATOM 854 C C . CYS A 1 108 ? 8.484 -14.453 -18.547 1 98.56 108 CYS A C 1
ATOM 856 O O . CYS A 1 108 ? 9.367 -13.641 -18.812 1 98.56 108 CYS A O 1
ATOM 858 N N . ILE A 1 109 ? 8 -15.273 -19.469 1 98.75 109 ILE A N 1
ATOM 859 C CA . ILE A 1 109 ? 8.555 -15.383 -20.812 1 98.75 109 ILE A CA 1
ATOM 860 C C . ILE A 1 109 ? 8.336 -14.07 -21.562 1 98.75 109 ILE A C 1
ATOM 862 O O . ILE A 1 109 ? 9.211 -13.625 -22.312 1 98.75 109 ILE A O 1
ATOM 866 N N . ALA A 1 110 ? 7.164 -13.5 -21.406 1 98.69 110 ALA A N 1
ATOM 867 C CA . ALA A 1 110 ? 6.898 -12.195 -22.016 1 98.69 110 ALA A CA 1
ATOM 868 C C . ALA A 1 110 ? 7.914 -11.156 -21.547 1 98.69 110 ALA A C 1
ATOM 870 O O . ALA A 1 110 ? 8.445 -10.391 -22.344 1 98.69 110 ALA A O 1
ATOM 871 N N . GLY A 1 111 ? 8.188 -11.141 -20.219 1 98.62 111 GLY A N 1
ATOM 872 C CA . GLY A 1 111 ? 9.18 -10.227 -19.672 1 98.62 111 GLY A CA 1
ATOM 873 C C . GLY A 1 111 ? 10.57 -10.43 -20.25 1 98.62 111 GLY A C 1
ATOM 874 O O . GLY A 1 111 ? 11.281 -9.469 -20.516 1 98.62 111 GLY A O 1
ATOM 875 N N . MET A 1 112 ? 10.953 -11.68 -20.406 1 98.62 112 MET A N 1
ATOM 876 C CA . MET A 1 112 ? 12.234 -11.984 -21.047 1 98.62 112 MET A CA 1
ATOM 877 C C . MET A 1 112 ? 12.273 -11.445 -22.469 1 98.62 112 MET A C 1
ATOM 879 O O . MET A 1 112 ? 13.266 -10.844 -22.891 1 98.62 112 MET A O 1
ATOM 883 N N . ASN A 1 113 ? 11.211 -11.672 -23.156 1 98.5 113 ASN A N 1
ATOM 884 C CA . ASN A 1 113 ? 11.141 -11.242 -24.547 1 98.5 113 ASN A CA 1
ATOM 885 C C . ASN A 1 113 ? 11.172 -9.727 -24.672 1 98.5 113 ASN A C 1
ATOM 887 O O . ASN A 1 113 ? 11.672 -9.188 -25.656 1 98.5 113 ASN A O 1
ATOM 891 N N . MET A 1 114 ? 10.586 -8.977 -23.75 1 98.31 114 MET A N 1
ATOM 892 C CA . MET A 1 114 ? 10.641 -7.52 -23.719 1 98.31 114 MET A CA 1
ATOM 893 C C . MET A 1 114 ? 12.07 -7.027 -23.578 1 98.31 114 MET A C 1
ATOM 895 O O . MET A 1 114 ? 12.391 -5.914 -24 1 98.31 114 MET A O 1
ATOM 899 N N . GLY A 1 115 ? 12.891 -7.863 -22.938 1 98.25 115 GLY A N 1
ATOM 900 C CA . GLY A 1 115 ? 14.289 -7.527 -22.766 1 98.25 115 GLY A CA 1
ATOM 901 C C . GLY A 1 115 ? 15.211 -8.336 -23.656 1 98.25 115 GLY A C 1
ATOM 902 O O . GLY A 1 115 ? 16.328 -8.695 -23.25 1 98.25 115 GLY A O 1
ATOM 903 N N . ARG A 1 116 ? 14.812 -8.672 -24.812 1 97.94 116 ARG A N 1
ATOM 904 C CA . ARG A 1 116 ? 15.5 -9.602 -25.703 1 97.94 116 ARG A CA 1
ATOM 905 C C . ARG A 1 116 ? 16.891 -9.07 -26.078 1 97.94 116 ARG A C 1
ATOM 907 O O . ARG A 1 116 ? 17.781 -9.852 -26.438 1 97.94 116 ARG A O 1
ATOM 914 N N . GLU A 1 117 ? 17.125 -7.754 -25.984 1 98.25 117 GLU A N 1
ATOM 915 C CA . GLU A 1 117 ? 18.438 -7.164 -26.281 1 98.25 117 GLU A CA 1
ATOM 916 C C . GLU A 1 117 ? 19.531 -7.75 -25.391 1 98.25 117 GLU A C 1
ATOM 918 O O . GLU A 1 117 ? 20.688 -7.859 -25.812 1 98.25 117 GLU A O 1
ATOM 923 N N . VAL A 1 118 ? 19.188 -8.141 -24.203 1 98.38 118 VAL A N 1
ATOM 924 C CA . VAL A 1 118 ? 20.125 -8.742 -23.266 1 98.38 118 VAL A CA 1
ATOM 925 C C . VAL A 1 118 ? 20.594 -10.094 -23.797 1 98.38 118 VAL A C 1
ATOM 927 O O . VAL A 1 118 ? 21.781 -10.422 -23.719 1 98.38 118 VAL A O 1
ATOM 930 N N . PHE A 1 119 ? 19.672 -10.875 -24.375 1 98.62 119 PHE A N 1
ATOM 931 C CA . PHE A 1 119 ? 19.984 -12.164 -24.969 1 98.62 119 PHE A CA 1
ATOM 932 C C . PHE A 1 119 ? 20.781 -11.977 -26.266 1 98.62 119 PHE A C 1
ATOM 934 O O . PHE A 1 119 ? 21.688 -12.75 -26.547 1 98.62 119 PHE A O 1
ATOM 941 N N . GLU A 1 120 ? 20.422 -10.922 -27.016 1 98.5 120 GLU A N 1
ATOM 942 C CA . GLU A 1 120 ? 21.141 -10.633 -28.25 1 98.5 120 GLU A CA 1
ATOM 943 C C . GLU A 1 120 ? 22.609 -10.32 -27.984 1 98.5 120 GLU A C 1
ATOM 945 O O . GLU A 1 120 ? 23.484 -10.766 -28.734 1 98.5 120 GLU A O 1
ATOM 950 N N . ALA A 1 121 ? 22.812 -9.531 -26.984 1 98.31 121 ALA A N 1
ATOM 951 C CA . ALA A 1 121 ? 24.172 -9.164 -26.609 1 98.31 121 ALA A CA 1
ATOM 952 C C . ALA A 1 121 ? 24.969 -10.383 -26.172 1 98.31 121 ALA A C 1
ATOM 954 O O . ALA A 1 121 ? 26.188 -10.445 -26.359 1 98.31 121 ALA A O 1
ATOM 955 N N . TYR A 1 122 ? 24.312 -11.391 -25.656 1 98.19 122 TYR A N 1
ATOM 956 C CA . TYR A 1 122 ? 24.922 -12.625 -25.172 1 98.19 122 TYR A CA 1
ATOM 957 C C . TYR A 1 122 ? 25.156 -13.594 -26.328 1 98.19 122 TYR A C 1
ATOM 959 O O . TYR A 1 122 ? 26.281 -14.023 -26.578 1 98.19 122 TYR A O 1
ATOM 967 N N . ASP A 1 123 ? 24.141 -13.922 -27.062 1 98.38 123 ASP A N 1
ATOM 968 C CA . ASP A 1 123 ? 24.156 -14.875 -28.156 1 98.38 123 ASP A CA 1
ATOM 969 C C . ASP A 1 123 ? 22.922 -14.711 -29.062 1 98.38 123 ASP A C 1
ATOM 971 O O . ASP A 1 123 ? 21.828 -15.141 -28.703 1 98.38 123 ASP A O 1
ATOM 975 N N . PRO A 1 124 ? 23.078 -14.195 -30.281 1 98.31 124 PRO A N 1
ATOM 976 C CA . PRO A 1 124 ? 21.953 -13.945 -31.172 1 98.31 124 PRO A CA 1
ATOM 977 C C . PRO A 1 124 ? 21.125 -15.203 -31.438 1 98.31 124 PRO A C 1
ATOM 979 O O . PRO A 1 124 ? 19.906 -15.117 -31.641 1 98.31 124 PRO A O 1
ATOM 982 N N . ALA A 1 125 ? 21.766 -16.328 -31.484 1 98.19 125 ALA A N 1
ATOM 983 C CA . ALA A 1 125 ? 21.031 -17.562 -31.734 1 98.19 125 ALA A CA 1
ATOM 984 C C . ALA A 1 125 ? 20.094 -17.906 -30.578 1 98.19 125 ALA A C 1
ATOM 986 O O . ALA A 1 125 ? 18.984 -18.375 -30.781 1 98.19 125 ALA A O 1
ATOM 987 N N . ARG A 1 126 ? 20.578 -17.656 -29.344 1 98.31 126 ARG A N 1
ATOM 988 C CA . ARG A 1 126 ? 19.766 -17.891 -28.156 1 98.31 126 ARG A CA 1
ATOM 989 C C . ARG A 1 126 ? 18.625 -16.891 -28.078 1 98.31 126 ARG A C 1
ATOM 991 O O . ARG A 1 126 ? 17.516 -17.234 -27.656 1 98.31 126 ARG A O 1
ATOM 998 N N . ALA A 1 127 ? 18.906 -15.648 -28.516 1 98.69 127 ALA A N 1
ATOM 999 C CA . ALA A 1 127 ? 17.859 -14.633 -28.578 1 98.69 127 ALA A CA 1
ATOM 1000 C C . ALA A 1 127 ? 16.75 -15.047 -29.547 1 98.69 127 ALA A C 1
ATOM 1002 O O . ALA A 1 127 ? 15.57 -14.859 -29.25 1 98.69 127 ALA A O 1
ATOM 1003 N N . ARG A 1 128 ? 17.172 -15.547 -30.672 1 98.56 128 ARG A N 1
ATOM 1004 C CA . ARG A 1 128 ? 16.219 -16.016 -31.656 1 98.56 128 ARG A CA 1
ATOM 1005 C C . ARG A 1 128 ? 15.391 -17.188 -31.125 1 98.56 128 ARG A C 1
ATOM 1007 O O . ARG A 1 128 ? 14.18 -17.25 -31.344 1 98.56 128 ARG A O 1
ATOM 1014 N N . ALA A 1 129 ? 16.078 -18.078 -30.422 1 98.75 129 ALA A N 1
ATOM 1015 C CA . ALA A 1 129 ? 15.375 -19.203 -29.828 1 98.75 129 ALA A CA 1
ATOM 1016 C C . ALA A 1 129 ? 14.289 -18.734 -28.859 1 98.75 129 ALA A C 1
ATOM 1018 O O . ALA A 1 129 ? 13.172 -19.25 -28.859 1 98.75 129 ALA A O 1
ATOM 1019 N N . LEU A 1 130 ? 14.609 -17.75 -28.047 1 98.81 130 LEU A N 1
ATOM 1020 C CA . LEU A 1 130 ? 13.656 -17.203 -27.094 1 98.81 130 LEU A CA 1
ATOM 1021 C C . LEU A 1 130 ? 12.477 -16.547 -27.797 1 98.81 130 LEU A C 1
ATOM 1023 O O . LEU A 1 130 ? 11.32 -16.781 -27.453 1 98.81 130 LEU A O 1
ATOM 1027 N N . ALA A 1 131 ? 12.758 -15.727 -28.797 1 98.56 131 ALA A N 1
ATOM 1028 C CA . ALA A 1 131 ? 11.719 -15.016 -29.547 1 98.56 131 ALA A CA 1
ATOM 1029 C C . ALA A 1 131 ? 10.781 -16 -30.25 1 98.56 131 ALA A C 1
ATOM 1031 O O . ALA A 1 131 ? 9.562 -15.812 -30.234 1 98.56 131 ALA A O 1
ATOM 1032 N N . ASP A 1 132 ? 11.391 -16.969 -30.891 1 98.62 132 ASP A N 1
ATOM 1033 C CA . ASP A 1 132 ? 10.602 -18 -31.578 1 98.62 132 ASP A CA 1
ATOM 1034 C C . ASP A 1 132 ? 9.734 -18.781 -30.578 1 98.62 132 ASP A C 1
ATOM 1036 O O . ASP A 1 132 ? 8.578 -19.094 -30.875 1 98.62 132 ASP A O 1
ATOM 1040 N N . TYR A 1 133 ? 10.32 -19.078 -29.469 1 98.75 133 TYR A N 1
ATOM 1041 C CA . TYR A 1 133 ? 9.57 -19.812 -28.469 1 98.75 133 TYR A CA 1
ATOM 1042 C C . TYR A 1 133 ? 8.414 -18.984 -27.922 1 98.75 133 TYR A C 1
ATOM 1044 O O . TYR A 1 133 ? 7.32 -19.5 -27.688 1 98.75 133 TYR A O 1
ATOM 1052 N N . TYR A 1 134 ? 8.672 -17.688 -27.641 1 98.56 134 TYR A N 1
ATOM 1053 C CA . TYR A 1 134 ? 7.605 -16.797 -27.203 1 98.56 134 TYR A CA 1
ATOM 1054 C C . TYR A 1 134 ? 6.426 -16.828 -28.156 1 98.56 134 TYR A C 1
ATOM 1056 O O . TYR A 1 134 ? 5.277 -17 -27.734 1 98.56 134 TYR A O 1
ATOM 1064 N N . ARG A 1 135 ? 6.684 -16.719 -29.438 1 98.06 135 ARG A N 1
ATOM 1065 C CA . ARG A 1 135 ? 5.625 -16.734 -30.438 1 98.06 135 ARG A CA 1
ATOM 1066 C C . ARG A 1 135 ? 4.918 -18.078 -30.469 1 98.06 135 ARG A C 1
ATOM 1068 O O . ARG A 1 135 ? 3.689 -18.156 -30.547 1 98.06 135 ARG A O 1
ATOM 1075 N N . TYR A 1 136 ? 5.695 -19.109 -30.359 1 98.06 136 TYR A N 1
ATOM 1076 C CA . TYR A 1 136 ? 5.152 -20.453 -30.359 1 98.06 136 TYR A CA 1
ATOM 1077 C C . TYR A 1 136 ? 4.211 -20.672 -29.188 1 98.06 136 TYR A C 1
ATOM 1079 O O . TYR A 1 136 ? 3.086 -21.156 -29.359 1 98.06 136 TYR A O 1
ATOM 1087 N N . ALA A 1 137 ? 4.695 -20.344 -28 1 98.38 137 ALA A N 1
ATOM 1088 C CA . ALA A 1 137 ? 3.908 -20.531 -26.781 1 98.38 137 ALA A CA 1
ATOM 1089 C C . ALA A 1 137 ? 2.648 -19.672 -26.812 1 98.38 137 ALA A C 1
ATOM 1091 O O . ALA A 1 137 ? 1.565 -20.125 -26.438 1 98.38 137 ALA A O 1
ATOM 1092 N N . ARG A 1 138 ? 2.789 -18.422 -27.234 1 98.06 138 ARG A N 1
ATOM 1093 C CA . ARG A 1 138 ? 1.669 -17.5 -27.359 1 98.06 138 ARG A CA 1
ATOM 1094 C C . ARG A 1 138 ? 0.624 -18.031 -28.328 1 98.06 138 ARG A C 1
ATOM 1096 O O . ARG A 1 138 ? -0.558 -18.125 -28 1 98.06 138 ARG A O 1
ATOM 1103 N N . ASP A 1 139 ? 1.051 -18.422 -29.516 1 97.06 139 ASP A N 1
ATOM 1104 C CA . ASP A 1 139 ? 0.157 -18.781 -30.625 1 97.06 139 ASP A CA 1
ATOM 1105 C C . ASP A 1 139 ? -0.544 -20.109 -30.359 1 97.06 139 ASP A C 1
ATOM 1107 O O . ASP A 1 139 ? -1.629 -20.359 -30.891 1 97.06 139 ASP A O 1
ATOM 1111 N N . ASN A 1 140 ? 0.03 -20.922 -29.484 1 96.75 140 ASN A N 1
ATOM 1112 C CA . ASN A 1 140 ? -0.577 -22.203 -29.172 1 96.75 140 ASN A CA 1
ATOM 1113 C C . ASN A 1 140 ? -1.221 -22.203 -27.781 1 96.75 140 ASN A C 1
ATOM 1115 O O . ASN A 1 140 ? -1.621 -23.266 -27.281 1 96.75 140 ASN A O 1
ATOM 1119 N N . SER A 1 141 ? -1.281 -21.078 -27.141 1 96.75 141 SER A N 1
ATOM 1120 C CA . SER A 1 141 ? -1.889 -20.922 -25.812 1 96.75 141 SER A CA 1
ATOM 1121 C C . SER A 1 141 ? -1.37 -21.969 -24.844 1 96.75 141 SER A C 1
ATOM 1123 O O . SER A 1 141 ? -2.156 -22.656 -24.188 1 96.75 141 SER A O 1
ATOM 1125 N N . LEU A 1 142 ? -0.077 -22 -24.688 1 98.25 142 LEU A N 1
ATOM 1126 C CA . LEU A 1 142 ? 0.511 -23.031 -23.844 1 98.25 142 LEU A CA 1
ATOM 1127 C C . LEU A 1 142 ? 0.391 -22.656 -22.359 1 98.25 142 LEU A C 1
ATOM 1129 O O . LEU A 1 142 ? 0.547 -21.484 -22 1 98.25 142 LEU A O 1
ATOM 1133 N N . TYR A 1 143 ? 0.016 -23.641 -21.531 1 98.5 143 TYR A N 1
ATOM 1134 C CA . TYR A 1 143 ? 0.247 -23.562 -20.094 1 98.5 143 TYR A CA 1
ATOM 1135 C C . TYR A 1 143 ? 1.679 -23.953 -19.75 1 98.5 143 TYR A C 1
ATOM 1137 O O . TYR A 1 143 ? 2.084 -25.094 -19.969 1 98.5 143 TYR A O 1
ATOM 1145 N N . LEU A 1 144 ? 2.459 -22.953 -19.234 1 98.5 144 LEU A N 1
ATOM 1146 C CA . LEU A 1 144 ? 3.836 -23.219 -18.828 1 98.5 144 LEU A CA 1
ATOM 1147 C C . LEU A 1 144 ? 3.961 -23.219 -17.312 1 98.5 144 LEU A C 1
ATOM 1149 O O . LEU A 1 144 ? 3.385 -22.359 -16.641 1 98.5 144 LEU A O 1
ATOM 1153 N N . THR A 1 145 ? 4.605 -24.203 -16.797 1 98.19 145 THR A N 1
ATOM 1154 C CA . THR A 1 145 ? 5.18 -24.141 -15.453 1 98.19 145 THR A CA 1
ATOM 1155 C C . THR A 1 145 ? 6.672 -23.844 -15.516 1 98.19 145 THR A C 1
ATOM 1157 O O . THR A 1 145 ? 7.219 -23.609 -16.594 1 98.19 145 THR A O 1
ATOM 1160 N N . TYR A 1 146 ? 7.332 -23.641 -14.375 1 97.88 146 TYR A N 1
ATOM 1161 C CA . TYR A 1 146 ? 8.781 -23.516 -14.438 1 97.88 146 TYR A CA 1
ATOM 1162 C C . TYR A 1 146 ? 9.438 -24.125 -13.203 1 97.88 146 TYR A C 1
ATOM 1164 O O . TYR A 1 146 ? 8.758 -24.406 -12.211 1 97.88 146 TYR A O 1
ATOM 1172 N N . VAL A 1 147 ? 10.602 -24.516 -13.281 1 97.19 147 VAL A N 1
ATOM 1173 C CA . VAL A 1 147 ? 11.477 -24.938 -12.188 1 97.19 147 VAL A CA 1
ATOM 1174 C C . VAL A 1 147 ? 12.75 -24.094 -12.195 1 97.19 147 VAL A C 1
ATOM 1176 O O . VAL A 1 147 ? 13.508 -24.109 -13.172 1 97.19 147 VAL A O 1
ATOM 1179 N N . ILE A 1 148 ? 12.977 -23.422 -11.062 1 95.69 148 ILE A N 1
ATOM 1180 C CA . ILE A 1 148 ? 14.062 -22.453 -11.102 1 95.69 148 ILE A CA 1
ATOM 1181 C C . ILE A 1 148 ? 14.969 -22.641 -9.883 1 95.69 148 ILE A C 1
ATOM 1183 O O . ILE A 1 148 ? 15.914 -21.875 -9.672 1 95.69 148 ILE A O 1
ATOM 1187 N N . ILE A 1 149 ? 14.703 -23.656 -9.039 1 91.12 149 ILE A N 1
ATOM 1188 C CA . ILE A 1 149 ? 15.484 -23.891 -7.828 1 91.12 149 ILE A CA 1
ATOM 1189 C C . ILE A 1 149 ? 16.156 -25.266 -7.906 1 91.12 149 ILE A C 1
ATOM 1191 O O . ILE A 1 149 ? 15.555 -26.234 -8.367 1 91.12 149 ILE A O 1
ATOM 1195 N N . ASN A 1 150 ? 17.344 -25.297 -7.445 1 88.69 150 ASN A N 1
ATOM 1196 C CA . ASN A 1 150 ? 18.078 -26.547 -7.352 1 88.69 150 ASN A CA 1
ATOM 1197 C C . ASN A 1 150 ? 17.766 -27.281 -6.047 1 88.69 150 ASN A C 1
ATOM 1199 O O . ASN A 1 150 ? 17.625 -26.656 -5 1 88.69 150 ASN A O 1
ATOM 1203 N N . PRO A 1 151 ? 17.562 -28.578 -6.168 1 84.44 151 PRO A N 1
ATOM 1204 C CA . PRO A 1 151 ? 17.375 -29.328 -4.918 1 84.44 151 PRO A CA 1
ATOM 1205 C C . PRO A 1 151 ? 18.516 -29.141 -3.934 1 84.44 151 PRO A C 1
ATOM 1207 O O . PRO A 1 151 ? 19.656 -28.906 -4.344 1 84.44 151 PRO A O 1
ATOM 1210 N N . GLN A 1 152 ? 18.156 -29.016 -2.703 1 69.88 152 GLN A N 1
ATOM 1211 C CA . GLN A 1 152 ? 19.109 -28.75 -1.638 1 69.88 152 GLN A CA 1
ATOM 1212 C C . GLN A 1 152 ? 20.078 -29.922 -1.466 1 69.88 152 GLN A C 1
ATOM 1214 O O . GLN A 1 152 ? 19.656 -31.047 -1.217 1 69.88 152 GLN A O 1
ATOM 1219 N N . ALA A 1 153 ? 21.172 -29.766 -2.121 1 64.94 153 ALA A N 1
ATOM 1220 C CA . ALA A 1 153 ? 22.234 -30.703 -1.795 1 64.94 153 ALA A CA 1
ATOM 1221 C C . ALA A 1 153 ? 22.922 -30.328 -0.489 1 64.94 153 ALA A C 1
ATOM 1223 O O . ALA A 1 153 ? 22.5 -29.391 0.2 1 64.94 153 ALA A O 1
ATOM 1224 N N . ASP A 1 154 ? 23.734 -31.109 -0.039 1 64 154 ASP A N 1
ATOM 1225 C CA . ASP A 1 154 ? 24.516 -30.781 1.149 1 64 154 ASP A CA 1
ATOM 1226 C C . ASP A 1 154 ? 25.094 -29.375 1.051 1 64 154 ASP A C 1
ATOM 1228 O O . ASP A 1 154 ? 26.109 -29.172 0.379 1 64 154 ASP A O 1
ATOM 1232 N N . ARG A 1 155 ? 24.484 -28.375 1.56 1 59.84 155 ARG A N 1
ATOM 1233 C CA . ARG A 1 155 ? 24.781 -26.953 1.466 1 59.84 155 ARG A CA 1
ATOM 1234 C C . ARG A 1 155 ? 26.172 -26.656 2.016 1 59.84 155 ARG A C 1
ATOM 1236 O O . ARG A 1 155 ? 26.719 -25.562 1.797 1 59.84 155 ARG A O 1
ATOM 1243 N N . SER A 1 156 ? 26.578 -27.609 2.768 1 64.19 156 SER A N 1
ATOM 1244 C CA . SER A 1 156 ? 27.891 -27.391 3.348 1 64.19 156 SER A CA 1
ATOM 1245 C C . SER A 1 156 ? 29 -27.625 2.318 1 64.19 156 SER A C 1
ATOM 1247 O O . SER A 1 156 ? 30.141 -27.234 2.527 1 64.19 156 SER A O 1
ATOM 1249 N N . LYS A 1 157 ? 28.547 -28.203 1.162 1 61.88 157 LYS A N 1
ATOM 1250 C CA . LYS A 1 157 ? 29.547 -28.531 0.154 1 61.88 157 LYS A CA 1
ATOM 1251 C C . LYS A 1 157 ? 29.266 -27.812 -1.159 1 61.88 157 LYS A C 1
ATOM 1253 O O . LYS A 1 157 ? 28.109 -27.641 -1.549 1 61.88 157 LYS A O 1
ATOM 1258 N N . PRO A 1 158 ? 30.406 -27.312 -1.646 1 61.25 158 PRO A N 1
ATOM 1259 C CA . PRO A 1 158 ? 30.188 -26.781 -2.996 1 61.25 158 PRO A CA 1
ATOM 1260 C C . PRO A 1 158 ? 29.75 -27.859 -3.986 1 61.25 158 PRO A C 1
ATOM 1262 O O . PRO A 1 158 ? 29.875 -29.062 -3.709 1 61.25 158 PRO A O 1
ATOM 1265 N N . ALA A 1 159 ? 29.047 -27.531 -5.059 1 59.44 159 ALA A N 1
ATOM 1266 C CA . ALA A 1 159 ? 28.469 -28.422 -6.059 1 59.44 159 ALA A CA 1
ATOM 1267 C C . ALA A 1 159 ? 29.469 -29.484 -6.504 1 59.44 159 ALA A C 1
ATOM 1269 O O . ALA A 1 159 ? 29.141 -30.656 -6.645 1 59.44 159 ALA A O 1
ATOM 1270 N N . ASN A 1 160 ? 30.719 -29.016 -6.645 1 58.47 160 ASN A N 1
ATOM 1271 C CA . ASN A 1 160 ? 31.766 -29.891 -7.164 1 58.47 160 ASN A CA 1
ATOM 1272 C C . ASN A 1 160 ? 32.188 -30.953 -6.141 1 58.47 160 ASN A C 1
ATOM 1274 O O . ASN A 1 160 ? 32.812 -31.953 -6.488 1 58.47 160 ASN A O 1
ATOM 1278 N N . GLU A 1 161 ? 31.719 -30.688 -4.988 1 64.44 161 GLU A N 1
ATOM 1279 C CA . GLU A 1 161 ? 32.094 -31.641 -3.938 1 64.44 161 GLU A CA 1
ATOM 1280 C C . GLU A 1 161 ? 30.938 -32.531 -3.553 1 64.44 161 GLU A C 1
ATOM 1282 O O . GLU A 1 161 ? 31.047 -33.344 -2.629 1 64.44 161 GLU A O 1
ATOM 1287 N N . GLN A 1 162 ? 29.953 -32.312 -4.324 1 69.56 162 GLN A N 1
ATOM 1288 C CA . GLN A 1 162 ? 28.797 -33.188 -4.043 1 69.56 162 GLN A CA 1
ATOM 1289 C C . GLN A 1 162 ? 29.016 -34.594 -4.531 1 69.56 162 GLN A C 1
ATOM 1291 O O . GLN A 1 162 ? 29.703 -34.812 -5.535 1 69.56 162 GLN A O 1
ATOM 1296 N N . LYS A 1 163 ? 28.688 -35.656 -3.723 1 68.69 163 LYS A N 1
ATOM 1297 C CA . LYS A 1 163 ? 28.844 -37.062 -4.055 1 68.69 163 LYS A CA 1
ATOM 1298 C C . LYS A 1 163 ? 28.297 -37.344 -5.445 1 68.69 163 LYS A C 1
ATOM 1300 O O . LYS A 1 163 ? 28.891 -38.125 -6.195 1 68.69 163 LYS A O 1
ATOM 1305 N N . ASP A 1 164 ? 27.281 -36.812 -5.777 1 78.88 164 ASP A N 1
ATOM 1306 C CA . ASP A 1 164 ? 26.656 -36.906 -7.09 1 78.88 164 ASP A CA 1
ATOM 1307 C C . ASP A 1 164 ? 26.484 -35.531 -7.734 1 78.88 164 ASP A C 1
ATOM 1309 O O . ASP A 1 164 ? 25.766 -34.688 -7.211 1 78.88 164 ASP A O 1
ATOM 1313 N N . PRO A 1 165 ? 27.281 -35.375 -8.828 1 79 165 PRO A N 1
ATOM 1314 C CA . PRO A 1 165 ? 27.266 -34.062 -9.43 1 79 165 PRO A CA 1
ATOM 1315 C C . PRO A 1 165 ? 25.922 -33.719 -10.094 1 79 165 PRO A C 1
ATOM 1317 O O . PRO A 1 165 ? 25.688 -32.562 -10.461 1 79 165 PRO A O 1
ATOM 1320 N N . PHE A 1 166 ? 25.062 -34.656 -10.234 1 84.12 166 PHE A N 1
ATOM 1321 C CA . PHE A 1 166 ? 23.844 -34.375 -10.961 1 84.12 166 PHE A CA 1
ATOM 1322 C C . PHE A 1 166 ? 22.625 -34.562 -10.07 1 84.12 166 PHE A C 1
ATOM 1324 O O . PHE A 1 166 ? 21.594 -35.062 -10.516 1 84.12 166 PHE A O 1
ATOM 1331 N N . ILE A 1 167 ? 22.859 -34.156 -8.859 1 84.31 167 ILE A N 1
ATOM 1332 C CA . ILE A 1 167 ? 21.688 -33.969 -8.008 1 84.31 167 ILE A CA 1
ATOM 1333 C C . ILE A 1 167 ? 20.797 -32.875 -8.57 1 84.31 167 ILE A C 1
ATOM 1335 O O . ILE A 1 167 ? 19.594 -33.031 -8.695 1 84.31 167 ILE A O 1
ATOM 1339 N N . ALA A 1 168 ? 21.516 -31.781 -8.93 1 90.75 168 ALA A N 1
ATOM 1340 C CA . ALA A 1 168 ? 20.828 -30.703 -9.641 1 90.75 168 ALA A CA 1
ATOM 1341 C C . ALA A 1 168 ? 20.906 -30.906 -11.148 1 90.75 168 ALA A C 1
ATOM 1343 O O . ALA A 1 168 ? 21.922 -31.375 -11.664 1 90.75 168 ALA A O 1
ATOM 1344 N N . ALA A 1 169 ? 19.922 -30.562 -11.797 1 94.19 169 ALA A N 1
ATOM 1345 C CA . ALA A 1 169 ? 19.891 -30.688 -13.25 1 94.19 169 ALA A CA 1
ATOM 1346 C C . ALA A 1 169 ? 20.984 -29.859 -13.898 1 94.19 169 ALA A C 1
ATOM 1348 O O . ALA A 1 169 ? 21.125 -28.672 -13.625 1 94.19 169 ALA A O 1
ATOM 1349 N N . GLY A 1 170 ? 21.766 -30.516 -14.672 1 95.19 170 GLY A N 1
ATOM 1350 C CA . GLY A 1 170 ? 22.859 -29.875 -15.406 1 95.19 170 GLY A CA 1
ATOM 1351 C C . GLY A 1 170 ? 23.172 -30.562 -16.719 1 95.19 170 GLY A C 1
ATOM 1352 O O . GLY A 1 170 ? 22.625 -31.625 -17.031 1 95.19 170 GLY A O 1
ATOM 1353 N N . VAL A 1 171 ? 24.062 -29.938 -17.5 1 97.38 171 VAL A N 1
ATOM 1354 C CA . VAL A 1 171 ? 24.469 -30.453 -18.797 1 97.38 171 VAL A CA 1
ATOM 1355 C C . VAL A 1 171 ? 25.484 -31.578 -18.625 1 97.38 171 VAL A C 1
ATOM 1357 O O . VAL A 1 171 ? 26.547 -31.375 -18.062 1 97.38 171 VAL A O 1
ATOM 1360 N N . VAL A 1 172 ? 25.203 -32.75 -19.156 1 96.31 172 VAL A N 1
ATOM 1361 C CA . VAL A 1 172 ? 26.141 -33.844 -19.062 1 96.31 172 VAL A CA 1
ATOM 1362 C C . VAL A 1 172 ? 26.797 -34.094 -20.422 1 96.31 172 VAL A C 1
ATOM 1364 O O . VAL A 1 172 ? 27.844 -34.75 -20.5 1 96.31 172 VAL A O 1
ATOM 1367 N N . ASP A 1 173 ? 26.094 -33.594 -21.422 1 97 173 ASP A N 1
ATOM 1368 C CA . ASP A 1 173 ? 26.625 -33.688 -22.766 1 97 173 ASP A CA 1
ATOM 1369 C C . ASP A 1 173 ? 26.047 -32.625 -23.688 1 97 173 ASP A C 1
ATOM 1371 O O . ASP A 1 173 ? 25 -32.062 -23.375 1 97 173 ASP A O 1
ATOM 1375 N N . GLN A 1 174 ? 26.75 -32.219 -24.781 1 97.56 174 GLN A N 1
ATOM 1376 C CA . GLN A 1 174 ? 26.281 -31.312 -25.812 1 97.56 174 GLN A CA 1
ATOM 1377 C C . GLN A 1 174 ? 26.734 -31.766 -27.188 1 97.56 174 GLN A C 1
ATOM 1379 O O . GLN A 1 174 ? 27.875 -32.219 -27.359 1 97.56 174 GLN A O 1
ATOM 1384 N N . ASP A 1 175 ? 25.875 -31.672 -28.172 1 97.75 175 ASP A N 1
ATOM 1385 C CA . ASP A 1 175 ? 26.203 -32.062 -29.547 1 97.75 175 ASP A CA 1
ATOM 1386 C C . ASP A 1 175 ? 25.469 -31.172 -30.547 1 97.75 175 ASP A C 1
ATOM 1388 O O . ASP A 1 175 ? 24.969 -30.109 -30.203 1 97.75 175 ASP A O 1
ATOM 1392 N N . ALA A 1 176 ? 25.438 -31.547 -31.797 1 97.25 176 ALA A N 1
ATOM 1393 C CA . ALA A 1 176 ? 24.859 -30.734 -32.875 1 97.25 176 ALA A CA 1
ATOM 1394 C C . ALA A 1 176 ? 23.359 -30.594 -32.688 1 97.25 176 ALA A C 1
ATOM 1396 O O . ALA A 1 176 ? 22.766 -29.594 -33.125 1 97.25 176 ALA A O 1
ATOM 1397 N N . GLU A 1 177 ? 22.812 -31.531 -31.953 1 96.94 177 GLU A N 1
ATOM 1398 C CA . GLU A 1 177 ? 21.359 -31.516 -31.766 1 96.94 177 GLU A CA 1
ATOM 1399 C C . GLU A 1 177 ? 20.953 -30.641 -30.594 1 96.94 177 GLU A C 1
ATOM 1401 O O . GLU A 1 177 ? 19.828 -30.141 -30.547 1 96.94 177 GLU A O 1
ATOM 1406 N N . GLY A 1 178 ? 21.766 -30.641 -29.625 1 98.31 178 GLY A N 1
ATOM 1407 C CA . GLY A 1 178 ? 21.438 -29.844 -28.453 1 98.31 178 GLY A CA 1
ATOM 1408 C C . GLY A 1 178 ? 22.141 -30.297 -27.188 1 98.31 178 GLY A C 1
ATOM 1409 O O . GLY A 1 178 ? 23.281 -30.734 -27.234 1 98.31 178 GLY A O 1
ATOM 1410 N N . LEU A 1 179 ? 21.5 -30.078 -26.109 1 98.75 179 LEU A N 1
ATOM 1411 C CA . LEU A 1 179 ? 22.031 -30.406 -24.797 1 98.75 179 LEU A CA 1
ATOM 1412 C C . LEU A 1 179 ? 21.422 -31.703 -24.266 1 98.75 179 LEU A C 1
ATOM 1414 O O . LEU A 1 179 ? 20.312 -32.062 -24.641 1 98.75 179 LEU A O 1
ATOM 1418 N N . THR A 1 180 ? 22.156 -32.469 -23.5 1 98.69 180 THR A N 1
ATOM 1419 C CA . THR A 1 180 ? 21.641 -33.562 -22.688 1 98.69 180 THR A CA 1
ATOM 1420 C C . THR A 1 180 ? 21.672 -33.219 -21.203 1 98.69 180 THR A C 1
ATOM 1422 O O . THR A 1 180 ? 22.734 -32.875 -20.672 1 98.69 180 THR A O 1
ATOM 1425 N N . ILE A 1 181 ? 20.531 -33.281 -20.562 1 98.38 181 ILE A N 1
ATOM 1426 C CA . ILE A 1 181 ? 20.375 -32.812 -19.203 1 98.38 181 ILE A CA 1
ATOM 1427 C C . ILE A 1 181 ? 20.156 -34 -18.266 1 98.38 181 ILE A C 1
ATOM 1429 O O . ILE A 1 181 ? 19.391 -34.906 -18.578 1 98.38 181 ILE A O 1
ATOM 1433 N N . ARG A 1 182 ? 20.781 -34 -17.109 1 97.62 182 ARG A N 1
ATOM 1434 C CA . ARG A 1 182 ? 20.594 -35.031 -16.078 1 97.62 182 ARG A CA 1
ATOM 1435 C C . ARG A 1 182 ? 20.5 -34.375 -14.695 1 97.62 182 ARG A C 1
ATOM 1437 O O . ARG A 1 182 ? 21.234 -33.438 -14.391 1 97.62 182 ARG A O 1
ATOM 1444 N N . GLY A 1 183 ? 19.547 -34.844 -13.945 1 95.06 183 GLY A N 1
ATOM 1445 C CA . GLY A 1 183 ? 19.453 -34.375 -12.57 1 95.06 183 GLY A CA 1
ATOM 1446 C C . GLY A 1 183 ? 18.078 -33.844 -12.227 1 95.06 183 GLY A C 1
ATOM 1447 O O . GLY A 1 183 ? 17.125 -33.969 -13.008 1 95.06 183 GLY A O 1
ATOM 1448 N N . GLY A 1 184 ? 17.984 -33.281 -10.984 1 93.88 184 GLY A N 1
ATOM 1449 C CA . GLY A 1 184 ? 16.688 -32.812 -10.484 1 93.88 184 GLY A CA 1
ATOM 1450 C C . GLY A 1 184 ? 16.547 -31.312 -10.453 1 93.88 184 GLY A C 1
ATOM 1451 O O . GLY A 1 184 ? 17.547 -30.594 -10.398 1 93.88 184 GLY A O 1
ATOM 1452 N N . LYS A 1 185 ? 15.367 -30.797 -10.531 1 95.25 185 LYS A N 1
ATOM 1453 C CA . LYS A 1 185 ? 14.984 -29.391 -10.391 1 95.25 185 LYS A CA 1
ATOM 1454 C C . LYS A 1 185 ? 13.68 -29.25 -9.609 1 95.25 185 LYS A C 1
ATOM 1456 O O . LYS A 1 185 ? 12.828 -30.141 -9.648 1 95.25 185 LYS A O 1
ATOM 1461 N N . MET A 1 186 ? 13.609 -28.219 -8.852 1 91.06 186 MET A N 1
ATOM 1462 C CA . MET A 1 186 ? 12.422 -27.969 -8.047 1 91.06 186 MET A CA 1
ATOM 1463 C C . MET A 1 186 ? 11.961 -26.516 -8.211 1 91.06 186 MET A C 1
ATOM 1465 O O . MET A 1 186 ? 12.773 -25.641 -8.508 1 91.06 186 MET A O 1
ATOM 1469 N N . LEU A 1 187 ? 10.758 -26.062 -7.824 1 91.19 187 LEU A N 1
ATOM 1470 C CA . LEU A 1 187 ? 9.555 -26.891 -7.754 1 91.19 187 LEU A CA 1
ATOM 1471 C C . LEU A 1 187 ? 8.602 -26.562 -8.898 1 91.19 187 LEU A C 1
ATOM 1473 O O . LEU A 1 187 ? 8.375 -25.391 -9.211 1 91.19 187 LEU A O 1
ATOM 1477 N N . ALA A 1 188 ? 8.172 -27.547 -9.516 1 96 188 ALA A N 1
ATOM 1478 C CA . ALA A 1 188 ? 7.188 -27.359 -10.586 1 96 188 ALA A CA 1
ATOM 1479 C C . ALA A 1 188 ? 5.766 -27.359 -10.031 1 96 188 ALA A C 1
ATOM 1481 O O . ALA A 1 188 ? 5.094 -28.391 -10.016 1 96 188 ALA A O 1
ATOM 1482 N N . THR A 1 189 ? 5.289 -26.203 -9.594 1 96.62 189 THR A N 1
ATOM 1483 C CA . THR A 1 189 ? 3.885 -26.062 -9.219 1 96.62 189 THR A CA 1
ATOM 1484 C C . THR A 1 189 ? 2.99 -26.125 -10.453 1 96.62 189 THR A C 1
ATOM 1486 O O . THR A 1 189 ? 3.213 -25.391 -11.43 1 96.62 189 THR A O 1
ATOM 1489 N N . GLY A 1 190 ? 2.039 -27.047 -10.469 1 96.75 190 GLY A N 1
ATOM 1490 C CA . GLY A 1 190 ? 1.17 -27.219 -11.617 1 96.75 190 GLY A CA 1
ATOM 1491 C C . GLY A 1 190 ? 1.843 -27.953 -12.766 1 96.75 190 GLY A C 1
ATOM 1492 O O . GLY A 1 190 ? 1.354 -27.938 -13.898 1 96.75 190 GLY A O 1
ATOM 1493 N N . GLY A 1 191 ? 2.977 -28.594 -12.477 1 96.62 191 GLY A N 1
ATOM 1494 C CA . GLY A 1 191 ? 3.73 -29.266 -13.516 1 96.62 191 GLY A CA 1
ATOM 1495 C C . GLY A 1 191 ? 2.924 -30.328 -14.242 1 96.62 191 GLY A C 1
ATOM 1496 O O . GLY A 1 191 ? 3.02 -30.453 -15.469 1 96.62 191 GLY A O 1
ATOM 1497 N N . VAL A 1 192 ? 2.098 -31.047 -13.523 1 96.75 192 VAL A N 1
ATOM 1498 C CA . VAL A 1 192 ? 1.308 -32.125 -14.102 1 96.75 192 VAL A CA 1
ATOM 1499 C C . VAL A 1 192 ? 0.249 -31.562 -15.039 1 96.75 192 VAL A C 1
ATOM 1501 O O . VAL A 1 192 ? -0.212 -32.25 -15.953 1 96.75 192 VAL A O 1
ATOM 1504 N N . LEU A 1 193 ? -0.127 -30.297 -14.805 1 98.19 193 LEU A N 1
ATOM 1505 C CA . LEU A 1 193 ? -1.21 -29.656 -15.539 1 98.19 193 LEU A CA 1
ATOM 1506 C C . LEU A 1 193 ? -0.669 -28.891 -16.75 1 98.19 193 LEU A C 1
ATOM 1508 O O . LEU A 1 193 ? -1.431 -28.516 -17.641 1 98.19 193 LEU A O 1
ATOM 1512 N N . ALA A 1 194 ? 0.626 -28.625 -16.828 1 98.56 194 ALA A N 1
ATOM 1513 C CA . ALA A 1 194 ? 1.225 -27.734 -17.812 1 98.56 194 ALA A CA 1
ATOM 1514 C C . ALA A 1 194 ? 1.589 -28.469 -19.094 1 98.56 194 ALA A C 1
ATOM 1516 O O . ALA A 1 194 ? 1.858 -29.672 -19.062 1 98.56 194 ALA A O 1
ATOM 1517 N N . HIS A 1 195 ? 1.579 -27.734 -20.188 1 98.56 195 HIS A N 1
ATOM 1518 C CA . HIS A 1 195 ? 2.041 -28.281 -21.453 1 98.56 195 HIS A CA 1
ATOM 1519 C C . HIS A 1 195 ? 3.561 -28.406 -21.484 1 98.56 195 HIS A C 1
ATOM 1521 O O . HIS A 1 195 ? 4.094 -29.406 -21.969 1 98.56 195 HIS A O 1
ATOM 1527 N N . GLU A 1 196 ? 4.203 -27.391 -21.047 1 98.75 196 GLU A N 1
ATOM 1528 C CA . GLU A 1 196 ? 5.66 -27.344 -21.094 1 98.75 196 GLU A CA 1
ATOM 1529 C C . GLU A 1 196 ? 6.242 -26.734 -19.828 1 98.75 196 GLU A C 1
ATOM 1531 O O . GLU A 1 196 ? 5.508 -26.219 -18.984 1 98.75 196 GLU A O 1
ATOM 1536 N N . VAL A 1 197 ? 7.539 -26.938 -19.625 1 98.75 197 VAL A N 1
ATOM 1537 C CA . VAL A 1 197 ? 8.234 -26.422 -18.438 1 98.75 197 VAL A CA 1
ATOM 1538 C C . VAL A 1 197 ? 9.406 -25.547 -18.891 1 98.75 197 VAL A C 1
ATOM 1540 O O . VAL A 1 197 ? 10.141 -25.906 -19.812 1 98.75 197 VAL A O 1
ATOM 1543 N N . PHE A 1 198 ? 9.438 -24.297 -18.359 1 98.81 198 PHE A N 1
ATOM 1544 C CA . PHE A 1 198 ? 10.617 -23.453 -18.438 1 98.81 198 PHE A CA 1
ATOM 1545 C C . PHE A 1 198 ? 11.617 -23.812 -17.344 1 98.81 198 PHE A C 1
ATOM 1547 O O . PHE A 1 198 ? 11.297 -23.75 -16.156 1 98.81 198 PHE A O 1
ATOM 1554 N N . VAL A 1 199 ? 12.836 -24.25 -17.688 1 98.69 199 VAL A N 1
ATOM 1555 C CA . VAL A 1 199 ? 13.836 -24.766 -16.75 1 98.69 199 VAL A CA 1
ATOM 1556 C C . VAL A 1 199 ? 15.008 -23.797 -16.672 1 98.69 199 VAL A C 1
ATOM 1558 O O . VAL A 1 199 ? 15.641 -23.484 -17.688 1 98.69 199 VAL A O 1
ATOM 1561 N N . THR A 1 200 ? 15.273 -23.359 -15.469 1 98.06 200 THR A N 1
ATOM 1562 C CA . THR A 1 200 ? 16.422 -22.484 -15.289 1 98.06 200 THR A CA 1
ATOM 1563 C C . THR A 1 200 ? 16.859 -22.438 -13.828 1 98.06 200 THR A C 1
ATOM 1565 O O . THR A 1 200 ? 16.578 -23.375 -13.062 1 98.06 200 THR A O 1
ATOM 1568 N N . CYS A 1 201 ? 17.75 -21.516 -13.516 1 95.25 201 CYS A N 1
ATOM 1569 C CA . CYS A 1 201 ? 18.203 -21.312 -12.148 1 95.25 201 CYS A CA 1
ATOM 1570 C C . CYS A 1 201 ? 18.219 -19.828 -11.789 1 95.25 201 CYS A C 1
ATOM 1572 O O . CYS A 1 201 ? 18.938 -19.047 -12.391 1 95.25 201 CYS A O 1
ATOM 1574 N N . ILE A 1 202 ? 17.453 -19.5 -10.812 1 93.62 202 ILE A N 1
ATOM 1575 C CA . ILE A 1 202 ? 17.359 -18.078 -10.453 1 93.62 202 ILE A CA 1
ATOM 1576 C C . ILE A 1 202 ? 18.344 -17.781 -9.312 1 93.62 202 ILE A C 1
ATOM 1578 O O . ILE A 1 202 ? 18.719 -16.625 -9.094 1 93.62 202 ILE A O 1
ATOM 1582 N N . GLN A 1 203 ? 18.766 -18.75 -8.586 1 89.31 203 GLN A N 1
ATOM 1583 C CA . GLN A 1 203 ? 19.734 -18.578 -7.504 1 89.31 203 GLN A CA 1
ATOM 1584 C C . GLN A 1 203 ? 21.109 -18.219 -8.055 1 89.31 203 GLN A C 1
ATOM 1586 O O . GLN A 1 203 ? 21.5 -18.656 -9.133 1 89.31 203 GLN A O 1
ATOM 1591 N N . PRO A 1 204 ? 21.812 -17.5 -7.309 1 89 204 PRO A N 1
ATOM 1592 C CA . PRO A 1 204 ? 23.172 -17.203 -7.762 1 89 204 PRO A CA 1
ATOM 1593 C C . PRO A 1 204 ? 24.047 -18.438 -7.863 1 89 204 PRO A C 1
ATOM 1595 O O . PRO A 1 204 ? 23.984 -19.312 -7 1 89 204 PRO A O 1
ATOM 1598 N N . LEU A 1 205 ? 24.766 -18.516 -8.961 1 91.5 205 LEU A N 1
ATOM 1599 C CA . LEU A 1 205 ? 25.688 -19.609 -9.211 1 91.5 205 LEU A CA 1
ATOM 1600 C C . LEU A 1 205 ? 27.141 -19.125 -9.156 1 91.5 205 LEU A C 1
ATOM 1602 O O . LEU A 1 205 ? 27.438 -18 -9.562 1 91.5 205 LEU A O 1
ATOM 1606 N N . ARG A 1 206 ? 28.047 -19.969 -8.594 1 89.38 206 ARG A N 1
ATOM 1607 C CA . ARG A 1 206 ? 29.453 -19.641 -8.406 1 89.38 206 ARG A CA 1
ATOM 1608 C C . ARG A 1 206 ? 30.297 -20.156 -9.562 1 89.38 206 ARG A C 1
ATOM 1610 O O . ARG A 1 206 ? 29.797 -20.875 -10.43 1 89.38 206 ARG A O 1
ATOM 1617 N N . GLU A 1 207 ? 31.453 -19.688 -9.656 1 88.88 207 GLU A N 1
ATOM 1618 C CA . GLU A 1 207 ? 32.406 -20.25 -10.617 1 88.88 207 GLU A CA 1
ATOM 1619 C C . GLU A 1 207 ? 32.5 -21.766 -10.469 1 88.88 207 GLU A C 1
ATOM 1621 O O . GLU A 1 207 ? 32.594 -22.281 -9.352 1 88.88 207 GLU A O 1
ATOM 1626 N N . GLY A 1 208 ? 32.469 -22.453 -11.57 1 87.81 208 GLY A N 1
ATOM 1627 C CA . GLY A 1 208 ? 32.5 -23.891 -11.523 1 87.81 208 GLY A CA 1
ATOM 1628 C C . GLY A 1 208 ? 31.141 -24.547 -11.641 1 87.81 208 GLY A C 1
ATOM 1629 O O . GLY A 1 208 ? 31.031 -25.734 -11.914 1 87.81 208 GLY A O 1
ATOM 1630 N N . GLU A 1 209 ? 30.109 -23.781 -11.516 1 91.19 209 GLU A N 1
ATOM 1631 C CA . GLU A 1 209 ? 28.75 -24.312 -11.562 1 91.19 209 GLU A CA 1
ATOM 1632 C C . GLU A 1 209 ? 28.094 -24.031 -12.906 1 91.19 209 GLU A C 1
ATOM 1634 O O . GLU A 1 209 ? 26.859 -24 -13.016 1 91.19 209 GLU A O 1
ATOM 1639 N N . GLU A 1 210 ? 28.906 -23.844 -13.891 1 94.12 210 GLU A N 1
ATOM 1640 C CA . GLU A 1 210 ? 28.438 -23.469 -15.227 1 94.12 210 GLU A CA 1
ATOM 1641 C C . GLU A 1 210 ? 27.5 -24.531 -15.797 1 94.12 210 GLU A C 1
ATOM 1643 O O . GLU A 1 210 ? 26.531 -24.219 -16.484 1 94.12 210 GLU A O 1
ATOM 1648 N N . PRO A 1 211 ? 27.703 -25.812 -15.484 1 93.81 211 PRO A N 1
ATOM 1649 C CA . PRO A 1 211 ? 26.812 -26.812 -16.062 1 93.81 211 PRO A CA 1
ATOM 1650 C C . PRO A 1 211 ? 25.359 -26.656 -15.586 1 93.81 211 PRO A C 1
ATOM 1652 O O . PRO A 1 211 ? 24.438 -27.172 -16.219 1 93.81 211 PRO A O 1
ATOM 1655 N N . TYR A 1 212 ? 25.172 -25.984 -14.469 1 94.19 212 TYR A N 1
ATOM 1656 C CA . TYR A 1 212 ? 23.828 -25.781 -13.914 1 94.19 212 TYR A CA 1
ATOM 1657 C C . TYR A 1 212 ? 23.219 -24.484 -14.398 1 94.19 212 TYR A C 1
ATOM 1659 O O . TYR A 1 212 ? 22.047 -24.203 -14.141 1 94.19 212 TYR A O 1
ATOM 1667 N N . ALA A 1 213 ? 24.047 -23.609 -15.086 1 96.56 213 ALA A N 1
ATOM 1668 C CA . ALA A 1 213 ? 23.609 -22.312 -15.57 1 96.56 213 ALA A CA 1
ATOM 1669 C C . ALA A 1 213 ? 22.953 -22.438 -16.938 1 96.56 213 ALA A C 1
ATOM 1671 O O . ALA A 1 213 ? 23.516 -22 -17.953 1 96.56 213 ALA A O 1
ATOM 1672 N N . ILE A 1 214 ? 21.781 -22.969 -16.953 1 97.5 214 ILE A N 1
ATOM 1673 C CA . ILE A 1 214 ? 21.078 -23.266 -18.203 1 97.5 214 ILE A CA 1
ATOM 1674 C C . ILE A 1 214 ? 19.672 -22.688 -18.141 1 97.5 214 ILE A C 1
ATOM 1676 O O . ILE A 1 214 ? 19.141 -22.453 -17.047 1 97.5 214 ILE A O 1
ATOM 1680 N N . SER A 1 215 ? 19.156 -22.375 -19.25 1 98.69 215 SER A N 1
ATOM 1681 C CA . SER A 1 215 ? 17.781 -21.938 -19.438 1 98.69 215 SER A CA 1
ATOM 1682 C C . SER A 1 215 ? 17.172 -22.5 -20.719 1 98.69 215 SER A C 1
ATOM 1684 O O . SER A 1 215 ? 17.734 -22.312 -21.797 1 98.69 215 SER A O 1
ATOM 1686 N N . PHE A 1 216 ? 16.109 -23.203 -20.625 1 98.81 216 PHE A N 1
ATOM 1687 C CA . PHE A 1 216 ? 15.484 -23.797 -21.797 1 98.81 216 PHE A CA 1
ATOM 1688 C C . PHE A 1 216 ? 14.031 -24.156 -21.5 1 98.81 216 PHE A C 1
ATOM 1690 O O . PHE A 1 216 ? 13.586 -24.078 -20.359 1 98.81 216 PHE A O 1
ATOM 1697 N N . ALA A 1 217 ? 13.25 -24.5 -22.484 1 98.88 217 ALA A N 1
ATOM 1698 C CA . ALA A 1 217 ? 11.875 -24.984 -22.359 1 98.88 217 ALA A CA 1
ATOM 1699 C C . ALA A 1 217 ? 11.68 -26.297 -23.109 1 98.88 217 ALA A C 1
ATOM 1701 O O . ALA A 1 217 ? 12.227 -26.469 -24.203 1 98.88 217 ALA A O 1
ATOM 1702 N N . ILE A 1 218 ? 10.977 -27.219 -22.547 1 98.69 218 ILE A N 1
ATOM 1703 C CA . ILE A 1 218 ? 10.703 -28.5 -23.188 1 98.69 218 ILE A CA 1
ATOM 1704 C C . ILE A 1 218 ? 9.281 -28.953 -22.844 1 98.69 218 ILE A C 1
ATOM 1706 O O . ILE A 1 218 ? 8.695 -28.484 -21.859 1 98.69 218 ILE A O 1
ATOM 1710 N N . PRO A 1 219 ? 8.688 -29.828 -23.656 1 98.69 219 PRO A N 1
ATOM 1711 C CA . PRO A 1 219 ? 7.387 -30.391 -23.297 1 98.69 219 PRO A CA 1
ATOM 1712 C C . PRO A 1 219 ? 7.441 -31.25 -22.047 1 98.69 219 PRO A C 1
ATOM 1714 O O . PRO A 1 219 ? 8.461 -31.891 -21.766 1 98.69 219 PRO A O 1
ATOM 1717 N N . MET A 1 220 ? 6.332 -31.312 -21.328 1 98.31 220 MET A N 1
ATOM 1718 C CA . MET A 1 220 ? 6.27 -32.094 -20.094 1 98.31 220 MET A CA 1
ATOM 1719 C C . MET A 1 220 ? 6.305 -33.594 -20.375 1 98.31 220 MET A C 1
ATOM 1721 O O . MET A 1 220 ? 6.516 -34.406 -19.469 1 98.31 220 MET A O 1
ATOM 1725 N N . ASN A 1 221 ? 6.141 -33.969 -21.672 1 98 221 ASN A N 1
ATOM 1726 C CA . ASN A 1 221 ? 6.223 -35.375 -22.047 1 98 221 ASN A CA 1
ATOM 1727 C C . ASN A 1 221 ? 7.562 -35.688 -22.703 1 98 221 ASN A C 1
ATOM 1729 O O . ASN A 1 221 ? 7.695 -36.719 -23.375 1 98 221 ASN A O 1
ATOM 1733 N N . ALA A 1 222 ? 8.477 -34.844 -22.594 1 98.44 222 ALA A N 1
ATOM 1734 C CA . ALA A 1 222 ? 9.789 -35.125 -23.172 1 98.44 222 ALA A CA 1
ATOM 1735 C C . ALA A 1 222 ? 10.336 -36.438 -22.672 1 98.44 222 ALA A C 1
ATOM 1737 O O . ALA A 1 222 ? 10.188 -36.781 -21.484 1 98.44 222 ALA A O 1
ATOM 1738 N N . LYS A 1 223 ? 11.008 -37.188 -23.594 1 98.06 223 LYS A N 1
ATOM 1739 C CA . LYS A 1 223 ? 11.594 -38.469 -23.219 1 98.06 223 LYS A CA 1
ATOM 1740 C C . LYS A 1 223 ? 12.625 -38.312 -22.109 1 98.06 223 LYS A C 1
ATOM 1742 O O . LYS A 1 223 ? 13.531 -37.469 -22.219 1 98.06 223 LYS A O 1
ATOM 1747 N N . GLY A 1 224 ? 12.398 -39.062 -21.047 1 98.19 224 GLY A N 1
ATOM 1748 C CA . GLY A 1 224 ? 13.359 -39 -19.969 1 98.19 224 GLY A CA 1
ATOM 1749 C C . GLY A 1 224 ? 12.93 -38.094 -18.828 1 98.19 224 GLY A C 1
ATOM 1750 O O . GLY A 1 224 ? 13.477 -38.188 -17.719 1 98.19 224 GLY A O 1
ATOM 1751 N N . LEU A 1 225 ? 11.953 -37.219 -19.062 1 98.44 225 LEU A N 1
ATOM 1752 C CA . LEU A 1 225 ? 11.484 -36.312 -18 1 98.44 225 LEU A CA 1
ATOM 1753 C C . LEU A 1 225 ? 10.516 -37.031 -17.078 1 98.44 225 LEU A C 1
ATOM 1755 O O . LEU A 1 225 ? 9.547 -37.656 -17.531 1 98.44 225 LEU A O 1
ATOM 1759 N N . LYS A 1 226 ? 10.852 -37.094 -15.781 1 97.81 226 LYS A N 1
ATOM 1760 C CA . LYS A 1 226 ? 10.023 -37.688 -14.742 1 97.81 226 LYS A CA 1
ATOM 1761 C C . LYS A 1 226 ? 9.445 -36.625 -13.812 1 97.81 226 LYS A C 1
ATOM 1763 O O . LYS A 1 226 ? 10.172 -35.75 -13.32 1 97.81 226 LYS A O 1
ATOM 1768 N N . ILE A 1 227 ? 8.164 -36.688 -13.609 1 97.69 227 ILE A N 1
ATOM 1769 C CA . ILE A 1 227 ? 7.477 -35.781 -12.711 1 97.69 227 ILE A CA 1
ATOM 1770 C C . ILE A 1 227 ? 7.176 -36.469 -11.383 1 97.69 227 ILE A C 1
ATOM 1772 O O . ILE A 1 227 ? 6.371 -37.375 -11.328 1 97.69 227 ILE A O 1
ATOM 1776 N N . LEU A 1 228 ? 7.812 -36.062 -10.352 1 96.94 228 LEU A N 1
ATOM 1777 C CA . LEU A 1 228 ? 7.574 -36.594 -9.016 1 96.94 228 LEU A CA 1
ATOM 1778 C C . LEU A 1 228 ? 6.633 -35.719 -8.227 1 96.94 228 LEU A C 1
ATOM 1780 O O . LEU A 1 228 ? 7.07 -34.75 -7.59 1 96.94 228 LEU A O 1
ATOM 1784 N N . SER A 1 229 ? 5.426 -36.094 -8.172 1 96.62 229 SER A N 1
ATOM 1785 C CA . SER A 1 229 ? 4.379 -35.25 -7.602 1 96.62 229 SER A CA 1
ATOM 1786 C C . SER A 1 229 ? 4.254 -35.469 -6.098 1 96.62 229 SER A C 1
ATOM 1788 O O . SER A 1 229 ? 4.426 -36.594 -5.609 1 96.62 229 SER A O 1
ATOM 1790 N N . ARG A 1 230 ? 4.012 -34.438 -5.348 1 95.38 230 ARG A N 1
ATOM 1791 C CA . ARG A 1 230 ? 3.596 -34.594 -3.959 1 95.38 230 ARG A CA 1
ATOM 1792 C C . ARG A 1 230 ? 2.234 -35.281 -3.875 1 95.38 230 ARG A C 1
ATOM 1794 O O . ARG A 1 230 ? 1.613 -35.562 -4.902 1 95.38 230 ARG A O 1
ATOM 1801 N N . LYS A 1 231 ? 1.814 -35.531 -2.676 1 94.94 231 LYS A N 1
ATOM 1802 C CA . LYS A 1 231 ? 0.509 -36.156 -2.492 1 94.94 231 LYS A CA 1
ATOM 1803 C C . LYS A 1 231 ? -0.606 -35.281 -3.057 1 94.94 231 LYS A C 1
ATOM 1805 O O . LYS A 1 231 ? -0.425 -34.094 -3.24 1 94.94 231 LYS A O 1
ATOM 1810 N N . SER A 1 232 ? -1.671 -35.906 -3.418 1 95.75 232 SER A N 1
ATOM 1811 C CA . SER A 1 232 ? -2.809 -35.219 -4.027 1 95.75 232 SER A CA 1
ATOM 1812 C C . SER A 1 232 ? -3.848 -34.812 -2.979 1 95.75 232 SER A C 1
ATOM 1814 O O . SER A 1 232 ? -4.457 -35.688 -2.352 1 95.75 232 SER A O 1
ATOM 1816 N N . TYR A 1 233 ? -4.121 -33.531 -2.797 1 96 233 TYR A N 1
ATOM 1817 C CA . TYR A 1 233 ? -5.188 -33.062 -1.919 1 96 233 TYR A CA 1
ATOM 1818 C C . TYR A 1 233 ? -6.555 -33.344 -2.527 1 96 233 TYR A C 1
ATOM 1820 O O . TYR A 1 233 ? -7.523 -33.594 -1.806 1 96 233 TYR A O 1
ATOM 1828 N N . GLU A 1 234 ? -6.598 -33.344 -3.84 1 94.5 234 GLU A N 1
ATOM 1829 C CA . GLU A 1 234 ? -7.82 -33.688 -4.562 1 94.5 234 GLU A CA 1
ATOM 1830 C C . GLU A 1 234 ? -8.258 -35.125 -4.242 1 94.5 234 GLU A C 1
ATOM 1832 O O . GLU A 1 234 ? -9.438 -35.375 -3.977 1 94.5 234 GLU A O 1
ATOM 1837 N N . LYS A 1 235 ? -7.336 -36 -4.281 1 93.69 235 LYS A N 1
ATOM 1838 C CA . LYS A 1 235 ? -7.652 -37.406 -3.986 1 93.69 235 LYS A CA 1
ATOM 1839 C C . LYS A 1 235 ? -8.203 -37.562 -2.568 1 93.69 235 LYS A C 1
ATOM 1841 O O . LYS A 1 235 ? -9.094 -38.375 -2.326 1 93.69 235 LYS A O 1
ATOM 1846 N N . GLN A 1 236 ? -7.668 -36.781 -1.701 1 91.81 236 GLN A N 1
ATOM 1847 C CA . GLN A 1 236 ? -8.031 -36.875 -0.291 1 91.81 236 GLN A CA 1
ATOM 1848 C C . GLN A 1 236 ? -9.352 -36.156 -0.009 1 91.81 236 GLN A C 1
ATOM 1850 O O . GLN A 1 236 ? -9.945 -36.344 1.054 1 91.81 236 GLN A O 1
ATOM 1855 N N . THR A 1 237 ? -9.805 -35.375 -0.933 1 92.19 237 THR A N 1
ATOM 1856 C CA . THR A 1 237 ? -11.008 -34.562 -0.771 1 92.19 237 THR A CA 1
ATOM 1857 C C . THR A 1 237 ? -11.922 -34.719 -1.986 1 92.19 237 THR A C 1
ATOM 1859 O O . THR A 1 237 ? -12.18 -33.75 -2.693 1 92.19 237 THR A O 1
ATOM 1862 N N . PRO A 1 238 ? -12.43 -35.844 -2.127 1 85.38 238 PRO A N 1
ATOM 1863 C CA . PRO A 1 238 ? -13.086 -36.156 -3.398 1 85.38 238 PRO A CA 1
ATOM 1864 C C . PRO A 1 238 ? -14.438 -35.469 -3.553 1 85.38 238 PRO A C 1
ATOM 1866 O O . PRO A 1 238 ? -14.961 -35.375 -4.664 1 85.38 238 PRO A O 1
ATOM 1869 N N . ASN A 1 239 ? -14.969 -34.938 -2.51 1 90.94 239 ASN A N 1
ATOM 1870 C CA . ASN A 1 239 ? -16.312 -34.375 -2.586 1 90.94 239 ASN A CA 1
ATOM 1871 C C . ASN A 1 239 ? -16.281 -32.875 -2.629 1 90.94 239 ASN A C 1
ATOM 1873 O O . ASN A 1 239 ? -15.734 -32.219 -1.733 1 90.94 239 ASN A O 1
ATOM 1877 N N . LEU A 1 240 ? -16.984 -32.312 -3.605 1 94.38 240 LEU A N 1
ATOM 1878 C CA . LEU A 1 240 ? -16.984 -30.859 -3.865 1 94.38 240 LEU A CA 1
ATOM 1879 C C . LEU A 1 240 ? -17.688 -30.109 -2.738 1 94.38 240 LEU A C 1
ATOM 1881 O O . LEU A 1 240 ? -17.297 -28.984 -2.406 1 94.38 240 LEU A O 1
ATOM 1885 N N . PHE A 1 241 ? -18.703 -30.672 -2.164 1 95.5 241 PHE A N 1
ATOM 1886 C CA . PHE A 1 241 ? -19.438 -30.031 -1.089 1 95.5 241 PHE A CA 1
ATOM 1887 C C . PHE A 1 241 ? -18.594 -29.938 0.173 1 95.5 241 PHE A C 1
ATOM 1889 O O . PHE A 1 241 ? -18.641 -28.938 0.89 1 95.5 241 PHE A O 1
ATOM 1896 N N . ASP A 1 242 ? -17.781 -30.953 0.433 1 95.31 242 ASP A N 1
ATOM 1897 C CA . ASP A 1 242 ? -17 -31.031 1.656 1 95.31 242 ASP A CA 1
ATOM 1898 C C . ASP A 1 242 ? -15.734 -30.172 1.548 1 95.31 242 ASP A C 1
ATOM 1900 O O . ASP A 1 242 ? -15.289 -29.578 2.533 1 95.31 242 ASP A O 1
ATOM 1904 N N . ASN A 1 243 ? -15.125 -30.172 0.434 1 96.88 243 ASN A N 1
ATOM 1905 C CA . ASN A 1 243 ? -13.898 -29.406 0.195 1 96.88 243 ASN A CA 1
ATOM 1906 C C . ASN A 1 243 ? -13.922 -28.719 -1.172 1 96.88 243 ASN A C 1
ATOM 1908 O O . ASN A 1 243 ? -13.203 -29.141 -2.086 1 96.88 243 ASN A O 1
ATOM 1912 N N . PRO A 1 244 ? -14.617 -27.625 -1.274 1 96.81 244 PRO A N 1
ATOM 1913 C CA . PRO A 1 244 ? -14.898 -27.047 -2.588 1 96.81 244 PRO A CA 1
ATOM 1914 C C . PRO A 1 244 ? -13.641 -26.484 -3.258 1 96.81 244 PRO A C 1
ATOM 1916 O O . PRO A 1 244 ? -13.602 -26.359 -4.484 1 96.81 244 PRO A O 1
ATOM 1919 N N . LEU A 1 245 ? -12.57 -26.078 -2.51 1 98.12 245 LEU A N 1
ATOM 1920 C CA . LEU A 1 245 ? -11.359 -25.516 -3.105 1 98.12 245 LEU A CA 1
ATOM 1921 C C . LEU A 1 245 ? -10.336 -26.609 -3.385 1 98.12 245 LEU A C 1
ATOM 1923 O O . LEU A 1 245 ? -9.867 -26.75 -4.516 1 98.12 245 LEU A O 1
ATOM 1927 N N . ALA A 1 246 ? -10.094 -27.484 -2.391 1 97.44 246 ALA A N 1
ATOM 1928 C CA . ALA A 1 246 ? -9.078 -28.531 -2.498 1 97.44 246 ALA A CA 1
ATOM 1929 C C . ALA A 1 246 ? -9.43 -29.516 -3.604 1 97.44 246 ALA A C 1
ATOM 1931 O O . ALA A 1 246 ? -8.547 -30.031 -4.285 1 97.44 246 ALA A O 1
ATOM 1932 N N . SER A 1 247 ? -10.695 -29.797 -3.787 1 96.56 247 SER A N 1
ATOM 1933 C CA . SER A 1 247 ? -11.148 -30.781 -4.758 1 96.56 247 SER A CA 1
ATOM 1934 C C . SER A 1 247 ? -11.031 -30.25 -6.184 1 96.56 247 SER A C 1
ATOM 1936 O O . SER A 1 247 ? -11.078 -31.031 -7.145 1 96.56 247 SER A O 1
ATOM 1938 N N . ARG A 1 248 ? -10.789 -28.953 -6.309 1 96.25 248 ARG A N 1
ATOM 1939 C CA . ARG A 1 248 ? -10.852 -28.375 -7.648 1 96.25 248 ARG A CA 1
ATOM 1940 C C . ARG A 1 248 ? -9.531 -27.703 -8.023 1 96.25 248 ARG A C 1
ATOM 1942 O O . ARG A 1 248 ? -9.148 -27.688 -9.188 1 96.25 248 ARG A O 1
ATOM 1949 N N . PHE A 1 249 ? -8.875 -27.062 -7.094 1 97.62 249 PHE A N 1
ATOM 1950 C CA . PHE A 1 249 ? -7.824 -26.109 -7.453 1 97.62 249 PHE A CA 1
ATOM 1951 C C . PHE A 1 249 ? -6.465 -26.594 -6.961 1 97.62 249 PHE A C 1
ATOM 1953 O O . PHE A 1 249 ? -5.555 -25.797 -6.746 1 97.62 249 PHE A O 1
ATOM 1960 N N . ASP A 1 250 ? -6.305 -27.891 -6.77 1 97.06 250 ASP A N 1
ATOM 1961 C CA . ASP A 1 250 ? -5.055 -28.469 -6.285 1 97.06 250 ASP A CA 1
ATOM 1962 C C . ASP A 1 250 ? -3.982 -28.453 -7.371 1 97.06 250 ASP A C 1
ATOM 1964 O O . ASP A 1 250 ? -3.904 -29.359 -8.195 1 97.06 250 ASP A O 1
ATOM 1968 N N . GLU A 1 251 ? -3.127 -27.406 -7.363 1 95.5 251 GLU A N 1
ATOM 1969 C CA . GLU A 1 251 ? -1.938 -27.359 -8.203 1 95.5 251 GLU A CA 1
ATOM 1970 C C . GLU A 1 251 ? -0.797 -28.172 -7.594 1 95.5 251 GLU A C 1
ATOM 1972 O O . GLU A 1 251 ? 0.027 -27.625 -6.855 1 95.5 251 GLU A O 1
ATOM 1977 N N . ASN A 1 252 ? -0.656 -29.391 -7.973 1 94.25 252 ASN A N 1
ATOM 1978 C CA . ASN A 1 252 ? 0.354 -30.25 -7.363 1 94.25 252 ASN A CA 1
ATOM 1979 C C . ASN A 1 252 ? 1.762 -29.703 -7.59 1 94.25 252 ASN A C 1
ATOM 1981 O O . ASN A 1 252 ? 2.086 -29.25 -8.688 1 94.25 252 ASN A O 1
ATOM 1985 N N . ASP A 1 253 ? 2.496 -29.656 -6.57 1 95 253 ASP A N 1
ATOM 1986 C CA . ASP A 1 253 ? 3.928 -29.391 -6.66 1 95 253 ASP A CA 1
ATOM 1987 C C . ASP A 1 253 ? 4.699 -30.656 -7.016 1 95 253 ASP A C 1
ATOM 1989 O O . ASP A 1 253 ? 4.34 -31.75 -6.582 1 95 253 ASP A O 1
ATOM 1993 N N . ALA A 1 254 ? 5.766 -30.469 -7.789 1 96.19 254 ALA A N 1
ATOM 1994 C CA . ALA A 1 254 ? 6.512 -31.656 -8.203 1 96.19 254 ALA A CA 1
ATOM 1995 C C . ALA A 1 254 ? 8 -31.344 -8.32 1 96.19 254 ALA A C 1
ATOM 1997 O O . ALA A 1 254 ? 8.391 -30.219 -8.617 1 96.19 254 ALA A O 1
ATOM 1998 N N . VAL A 1 255 ? 8.766 -32.312 -8.008 1 94.88 255 VAL A N 1
ATOM 1999 C CA . VAL A 1 255 ? 10.172 -32.344 -8.398 1 94.88 255 VAL A CA 1
ATOM 2000 C C . VAL A 1 255 ? 10.312 -32.938 -9.797 1 94.88 255 VAL A C 1
ATOM 2002 O O . VAL A 1 255 ? 9.68 -33.938 -10.109 1 94.88 255 VAL A O 1
ATOM 2005 N N . LEU A 1 256 ? 11.047 -32.281 -10.625 1 97.5 256 LEU A N 1
ATOM 2006 C CA . LEU A 1 256 ? 11.328 -32.812 -11.945 1 97.5 256 LEU A CA 1
ATOM 2007 C C . LEU A 1 256 ? 12.703 -33.469 -11.992 1 97.5 256 LEU A C 1
ATOM 2009 O O . LEU A 1 256 ? 13.688 -32.875 -11.523 1 97.5 256 LEU A O 1
ATOM 2013 N N . TYR A 1 257 ? 12.727 -34.656 -12.461 1 97.06 257 TYR A N 1
ATOM 2014 C CA . TYR A 1 257 ? 14 -35.344 -12.68 1 97.06 257 TYR A CA 1
ATOM 2015 C C . TYR A 1 257 ? 14.25 -35.562 -14.172 1 97.06 257 TYR A C 1
ATOM 2017 O O . TYR A 1 257 ? 13.406 -36.094 -14.875 1 97.06 257 TYR A O 1
ATOM 2025 N N . PHE A 1 258 ? 15.359 -35.125 -14.625 1 98.12 258 PHE A N 1
ATOM 2026 C CA . PHE A 1 258 ? 15.789 -35.281 -16.016 1 98.12 258 PHE A CA 1
ATOM 2027 C C . PHE A 1 258 ? 16.719 -36.469 -16.156 1 98.12 258 PHE A C 1
ATOM 2029 O O . PHE A 1 258 ? 17.875 -36.438 -15.734 1 98.12 258 PHE A O 1
ATOM 2036 N N . ASP A 1 259 ? 16.234 -37.5 -16.719 1 97.88 259 ASP A N 1
ATOM 2037 C CA . ASP A 1 259 ? 17 -38.719 -16.984 1 97.88 259 ASP A CA 1
ATOM 2038 C C . ASP A 1 259 ? 17.578 -38.688 -18.406 1 97.88 259 ASP A C 1
ATOM 2040 O O . ASP A 1 259 ? 17.047 -39.344 -19.297 1 97.88 259 ASP A O 1
ATOM 2044 N N . ASP A 1 260 ? 18.625 -37.969 -18.547 1 98.19 260 ASP A N 1
ATOM 2045 C CA . ASP A 1 260 ? 19.312 -37.75 -19.812 1 98.19 260 ASP A CA 1
ATOM 2046 C C . ASP A 1 260 ? 18.344 -37.219 -20.875 1 98.19 260 ASP A C 1
ATOM 2048 O O . ASP A 1 260 ? 18.219 -37.812 -21.953 1 98.19 260 ASP A O 1
ATOM 2052 N N . VAL A 1 261 ? 17.734 -36.156 -20.594 1 98.62 261 VAL A N 1
ATOM 2053 C CA . VAL A 1 261 ? 16.75 -35.531 -21.484 1 98.62 261 VAL A CA 1
ATOM 2054 C C . VAL A 1 261 ? 17.469 -34.688 -22.547 1 98.62 261 VAL A C 1
ATOM 2056 O O . VAL A 1 261 ? 18.328 -33.875 -22.219 1 98.62 261 VAL A O 1
ATOM 2059 N N . LYS A 1 262 ? 17.109 -34.906 -23.75 1 98.56 262 LYS A N 1
ATOM 2060 C CA . LYS A 1 262 ? 17.672 -34.125 -24.844 1 98.56 262 LYS A CA 1
ATOM 2061 C C . LYS A 1 262 ? 16.891 -32.844 -25.047 1 98.56 262 LYS A C 1
ATOM 2063 O O . LYS A 1 262 ? 15.664 -32.844 -25.125 1 98.56 262 LYS A O 1
ATOM 2068 N N . VAL A 1 263 ? 17.625 -31.703 -25.125 1 98.81 263 VAL A N 1
ATOM 2069 C CA . VAL A 1 263 ? 17.047 -30.391 -25.375 1 98.81 263 VAL A CA 1
ATOM 2070 C C . VAL A 1 263 ? 17.594 -29.828 -26.672 1 98.81 263 VAL A C 1
ATOM 2072 O O . VAL A 1 263 ? 18.766 -29.484 -26.766 1 98.81 263 VAL A O 1
ATOM 2075 N N . PRO A 1 264 ? 16.766 -29.688 -27.672 1 98.62 264 PRO A N 1
ATOM 2076 C CA . PRO A 1 264 ? 17.25 -29.125 -28.938 1 98.62 264 PRO A CA 1
ATOM 2077 C C . PRO A 1 264 ? 17.719 -27.672 -28.797 1 98.62 264 PRO A C 1
ATOM 2079 O O . PRO A 1 264 ? 17.156 -26.922 -27.984 1 98.62 264 PRO A O 1
ATOM 2082 N N . TRP A 1 265 ? 18.578 -27.25 -29.672 1 98.44 265 TRP A N 1
ATOM 2083 C CA . TRP A 1 265 ? 19.219 -25.938 -29.578 1 98.44 265 TRP A CA 1
ATOM 2084 C C . TRP A 1 265 ? 18.188 -24.812 -29.734 1 98.44 265 TRP A C 1
ATOM 2086 O O . TRP A 1 265 ? 18.328 -23.734 -29.156 1 98.44 265 TRP A O 1
ATOM 2096 N N . ASP A 1 266 ? 17.172 -25.016 -30.469 1 98.25 266 ASP A N 1
ATOM 2097 C CA . ASP A 1 266 ? 16.188 -23.984 -30.719 1 98.25 266 ASP A CA 1
ATOM 2098 C C . ASP A 1 266 ? 15.281 -23.781 -29.5 1 98.25 266 ASP A C 1
ATOM 2100 O O . ASP A 1 266 ? 14.422 -22.906 -29.484 1 98.25 266 ASP A O 1
ATOM 2104 N N . ARG A 1 267 ? 15.547 -24.594 -28.422 1 98.75 267 ARG A N 1
ATOM 2105 C CA . ARG A 1 267 ? 14.797 -24.453 -27.172 1 98.75 267 ARG A CA 1
ATOM 2106 C C . ARG A 1 267 ? 15.703 -23.953 -26.047 1 98.75 267 ARG A C 1
ATOM 2108 O O . ARG A 1 267 ? 15.242 -23.766 -24.922 1 98.75 267 ARG A O 1
ATOM 2115 N N . VAL A 1 268 ? 16.953 -23.734 -26.344 1 98.81 268 VAL A N 1
ATOM 2116 C CA . VAL A 1 268 ? 17.922 -23.312 -25.344 1 98.81 268 VAL A CA 1
ATOM 2117 C C . VAL A 1 268 ? 18.078 -21.797 -25.375 1 98.81 268 VAL A C 1
ATOM 2119 O O . VAL A 1 268 ? 18.359 -21.219 -26.422 1 98.81 268 VAL A O 1
ATOM 2122 N N . PHE A 1 269 ? 17.984 -21.094 -24.234 1 98.88 269 PHE A N 1
ATOM 2123 C CA . PHE A 1 269 ? 18.062 -19.641 -24.141 1 98.88 269 PHE A CA 1
ATOM 2124 C C . PHE A 1 269 ? 19.375 -19.219 -23.516 1 98.88 269 PHE A C 1
ATOM 2126 O O . PHE A 1 269 ? 19.891 -18.141 -23.812 1 98.88 269 PHE A O 1
ATOM 2133 N N . VAL A 1 270 ? 19.859 -19.984 -22.516 1 98.69 270 VAL A N 1
ATOM 2134 C CA . VAL A 1 270 ? 21.156 -19.781 -21.891 1 98.69 270 VAL A CA 1
ATOM 2135 C C . VAL A 1 270 ? 21.906 -21.109 -21.797 1 98.69 270 VAL A C 1
ATOM 2137 O O . VAL A 1 270 ? 21.328 -22.125 -21.422 1 98.69 270 VAL A O 1
ATOM 2140 N N . ASN A 1 271 ? 23.125 -21.125 -22.188 1 98.44 271 ASN A N 1
ATOM 2141 C CA . ASN A 1 271 ? 23.969 -22.312 -22.156 1 98.44 271 ASN A CA 1
ATOM 2142 C C . ASN A 1 271 ? 25.219 -22.094 -21.312 1 98.44 271 ASN A C 1
ATOM 2144 O O . ASN A 1 271 ? 26.188 -21.484 -21.797 1 98.44 271 ASN A O 1
ATOM 2148 N N . GLN A 1 272 ? 25.109 -22.578 -20.141 1 97.38 272 GLN A N 1
ATOM 2149 C CA . GLN A 1 272 ? 26.266 -22.672 -19.234 1 97.38 272 GLN A CA 1
ATOM 2150 C C . GLN A 1 272 ? 26.938 -21.328 -19.062 1 97.38 272 GLN A C 1
ATOM 2152 O O . GLN A 1 272 ? 28.172 -21.219 -19.172 1 97.38 272 GLN A O 1
ATOM 2157 N N . ASP A 1 273 ? 26.203 -20.328 -18.781 1 97.75 273 ASP A N 1
ATOM 2158 C CA . ASP A 1 273 ? 26.656 -18.984 -18.484 1 97.75 273 ASP A CA 1
ATOM 2159 C C . ASP A 1 273 ? 26 -18.438 -17.219 1 97.75 273 ASP A C 1
ATOM 2161 O O . ASP A 1 273 ? 24.828 -18.031 -17.234 1 97.75 273 ASP A O 1
ATOM 2165 N N . THR A 1 274 ? 26.812 -18.438 -16.172 1 96.19 274 THR A N 1
ATOM 2166 C CA . THR A 1 274 ? 26.281 -18.094 -14.859 1 96.19 274 THR A CA 1
ATOM 2167 C C . THR A 1 274 ? 25.797 -16.641 -14.836 1 96.19 274 THR A C 1
ATOM 2169 O O . THR A 1 274 ? 24.781 -16.328 -14.211 1 96.19 274 THR A O 1
ATOM 2172 N N . ARG A 1 275 ? 26.484 -15.711 -15.484 1 96.31 275 ARG A N 1
ATOM 2173 C CA . ARG A 1 275 ? 26.094 -14.305 -15.516 1 96.31 275 ARG A CA 1
ATOM 2174 C C . ARG A 1 275 ? 24.766 -14.117 -16.266 1 96.31 275 ARG A C 1
ATOM 2176 O O . ARG A 1 275 ? 23.891 -13.391 -15.797 1 96.31 275 ARG A O 1
ATOM 2183 N N . MET A 1 276 ? 24.609 -14.828 -17.359 1 97.44 276 MET A N 1
ATOM 2184 C CA . MET A 1 276 ? 23.406 -14.672 -18.172 1 97.44 276 MET A CA 1
ATOM 2185 C C . MET A 1 276 ? 22.203 -15.312 -17.484 1 97.44 276 MET A C 1
ATOM 2187 O O . MET A 1 276 ? 21.078 -14.836 -17.625 1 97.44 276 MET A O 1
ATOM 2191 N N . CYS A 1 277 ? 22.469 -16.391 -16.797 1 96.62 277 CYS A N 1
ATOM 2192 C CA . CYS A 1 277 ? 21.391 -17.031 -16.047 1 96.62 277 CYS A CA 1
ATOM 2193 C C . CYS A 1 277 ? 20.766 -16.062 -15.047 1 96.62 277 CYS A C 1
ATOM 2195 O O . CYS A 1 277 ? 19.562 -16.094 -14.812 1 96.62 277 CYS A O 1
ATOM 2197 N N . ALA A 1 278 ? 21.562 -15.234 -14.477 1 95.44 278 ALA A N 1
ATOM 2198 C CA . ALA A 1 278 ? 21.062 -14.203 -13.57 1 95.44 278 ALA A CA 1
ATOM 2199 C C . ALA A 1 278 ? 20.438 -13.047 -14.336 1 95.44 278 ALA A C 1
ATOM 2201 O O . ALA A 1 278 ? 19.344 -12.578 -13.992 1 95.44 278 ALA A O 1
ATOM 2202 N N . LYS A 1 279 ? 21.109 -12.57 -15.406 1 97.19 279 LYS A N 1
ATOM 2203 C CA . LYS A 1 279 ? 20.719 -11.406 -16.188 1 97.19 279 LYS A CA 1
ATOM 2204 C C . LYS A 1 279 ? 19.359 -11.625 -16.844 1 97.19 279 LYS A C 1
ATOM 2206 O O . LYS A 1 279 ? 18.594 -10.68 -17.031 1 97.19 279 LYS A O 1
ATOM 2211 N N . GLN A 1 280 ? 19.047 -12.883 -17.156 1 97.94 280 GLN A N 1
ATOM 2212 C CA . GLN A 1 280 ? 17.812 -13.156 -17.875 1 97.94 280 GLN A CA 1
ATOM 2213 C C . GLN A 1 280 ? 16.594 -12.719 -17.062 1 97.94 280 GLN A C 1
ATOM 2215 O O . GLN A 1 280 ? 15.539 -12.398 -17.625 1 97.94 280 GLN A O 1
ATOM 2220 N N . PHE A 1 281 ? 16.766 -12.711 -15.719 1 97 281 PHE A N 1
ATOM 2221 C CA . PHE A 1 281 ? 15.664 -12.312 -14.844 1 97 281 PHE A CA 1
ATOM 2222 C C . PHE A 1 281 ? 15.766 -10.836 -14.477 1 97 281 PHE A C 1
ATOM 2224 O O . PHE A 1 281 ? 14.766 -10.117 -14.516 1 97 281 PHE A O 1
ATOM 2231 N N . HIS A 1 282 ? 16.984 -10.367 -14.156 1 94.88 282 HIS A N 1
ATOM 2232 C CA . HIS A 1 282 ? 17.125 -9.102 -13.43 1 94.88 282 HIS A CA 1
ATOM 2233 C C . HIS A 1 282 ? 17.547 -7.977 -14.367 1 94.88 282 HIS A C 1
ATOM 2235 O O . HIS A 1 282 ? 17.406 -6.797 -14.023 1 94.88 282 HIS A O 1
ATOM 2241 N N . ALA A 1 283 ? 18.109 -8.336 -15.531 1 97.19 283 ALA A N 1
ATOM 2242 C CA . ALA A 1 283 ? 18.453 -7.32 -16.516 1 97.19 283 ALA A CA 1
ATOM 2243 C C . ALA A 1 283 ? 17.375 -7.234 -17.609 1 97.19 283 ALA A C 1
ATOM 2245 O O . ALA A 1 283 ? 17.531 -6.477 -18.562 1 97.19 283 ALA A O 1
ATOM 2246 N N . THR A 1 284 ? 16.328 -8.047 -17.562 1 98.19 284 THR A N 1
ATOM 2247 C CA . THR A 1 284 ? 15.109 -7.973 -18.344 1 98.19 284 THR A CA 1
ATOM 2248 C C . THR A 1 284 ? 13.906 -7.703 -17.453 1 98.19 284 THR A C 1
ATOM 2250 O O . THR A 1 284 ? 14.008 -7.781 -16.219 1 98.19 284 THR A O 1
ATOM 2253 N N . PRO A 1 285 ? 12.734 -7.441 -18.016 1 98.38 285 PRO A N 1
ATOM 2254 C CA . PRO A 1 285 ? 11.539 -7.238 -17.203 1 98.38 285 PRO A CA 1
ATOM 2255 C C . PRO A 1 285 ? 10.969 -8.547 -16.656 1 98.38 285 PRO A C 1
ATOM 2257 O O . PRO A 1 285 ? 9.883 -8.555 -16.078 1 98.38 285 PRO A O 1
ATOM 2260 N N . ALA A 1 286 ? 11.648 -9.672 -16.812 1 98.5 286 ALA A N 1
ATOM 2261 C CA . ALA A 1 286 ? 11.102 -10.992 -16.5 1 98.5 286 ALA A CA 1
ATOM 2262 C C . ALA A 1 286 ? 10.695 -11.094 -15.039 1 98.5 286 ALA A C 1
ATOM 2264 O O . ALA A 1 286 ? 9.555 -11.453 -14.727 1 98.5 286 ALA A O 1
ATOM 2265 N N . HIS A 1 287 ? 11.625 -10.711 -14.156 1 98.06 287 HIS A N 1
ATOM 2266 C CA . HIS A 1 287 ? 11.352 -10.875 -12.734 1 98.06 287 HIS A CA 1
ATOM 2267 C C . HIS A 1 287 ? 10.211 -9.961 -12.289 1 98.06 287 HIS A C 1
ATOM 2269 O O . HIS A 1 287 ? 9.344 -10.383 -11.516 1 98.06 287 HIS A O 1
ATOM 2275 N N . VAL A 1 288 ? 10.164 -8.75 -12.781 1 97.81 288 VAL A N 1
ATOM 2276 C CA . VAL A 1 288 ? 9.133 -7.793 -12.414 1 97.81 288 VAL A CA 1
ATOM 2277 C C . VAL A 1 288 ? 7.781 -8.25 -12.969 1 97.81 288 VAL A C 1
ATOM 2279 O O . VAL A 1 288 ? 6.781 -8.258 -12.25 1 97.81 288 VAL A O 1
ATOM 2282 N N . TYR A 1 289 ? 7.762 -8.734 -14.172 1 97.88 289 TYR A N 1
ATOM 2283 C CA . TYR A 1 289 ? 6.512 -9.047 -14.859 1 97.88 289 TYR A CA 1
ATOM 2284 C C . TYR A 1 289 ? 5.859 -10.289 -14.273 1 97.88 289 TYR A C 1
ATOM 2286 O O . TYR A 1 289 ? 4.637 -10.336 -14.102 1 97.88 289 TYR A O 1
ATOM 2294 N N . GLN A 1 290 ? 6.645 -11.297 -13.984 1 97.88 290 GLN A N 1
ATOM 2295 C CA . GLN A 1 290 ? 6.066 -12.508 -13.414 1 97.88 290 GLN A CA 1
ATOM 2296 C C . GLN A 1 290 ? 5.52 -12.25 -12.016 1 97.88 290 GLN A C 1
ATOM 2298 O O . GLN A 1 290 ? 4.469 -12.781 -11.641 1 97.88 290 GLN A O 1
ATOM 2303 N N . ASN A 1 291 ? 6.215 -11.43 -11.258 1 98.25 291 ASN A N 1
ATOM 2304 C CA . ASN A 1 291 ? 5.777 -11.172 -9.891 1 98.25 291 ASN A CA 1
ATOM 2305 C C . ASN A 1 291 ? 4.668 -10.125 -9.844 1 98.25 291 ASN A C 1
ATOM 2307 O O . ASN A 1 291 ? 3.859 -10.109 -8.914 1 98.25 291 ASN A O 1
ATOM 2311 N N . TYR A 1 292 ? 4.625 -9.242 -10.891 1 98.56 292 TYR A N 1
ATOM 2312 C CA . TYR A 1 292 ? 3.457 -8.383 -11.07 1 98.56 292 TYR A CA 1
ATOM 2313 C C . TYR A 1 292 ? 2.188 -9.219 -11.203 1 98.56 292 TYR A C 1
ATOM 2315 O O . TYR A 1 292 ? 1.188 -8.953 -10.531 1 98.56 292 TYR A O 1
ATOM 2323 N N . GLN A 1 293 ? 2.211 -10.242 -11.961 1 98.62 293 GLN A N 1
ATOM 2324 C CA . GLN A 1 293 ? 1.083 -11.156 -12.086 1 98.62 293 GLN A CA 1
ATOM 2325 C C . GLN A 1 293 ? 0.742 -11.805 -10.742 1 98.62 293 GLN A C 1
ATOM 2327 O O . GLN A 1 293 ? -0.433 -11.945 -10.398 1 98.62 293 GLN A O 1
ATOM 2332 N N . ALA A 1 294 ? 1.736 -12.195 -9.977 1 98.38 294 ALA A N 1
ATOM 2333 C CA . ALA A 1 294 ? 1.517 -12.812 -8.672 1 98.38 294 ALA A CA 1
ATOM 2334 C C . ALA A 1 294 ? 0.798 -11.859 -7.727 1 98.38 294 ALA A C 1
ATOM 2336 O O . ALA A 1 294 ? -0.037 -12.281 -6.926 1 98.38 294 ALA A O 1
ATOM 2337 N N . GLN A 1 295 ? 1.123 -10.562 -7.816 1 98.62 295 GLN A N 1
ATOM 2338 C CA . GLN A 1 295 ? 0.465 -9.586 -6.957 1 98.62 295 GLN A CA 1
ATOM 2339 C C . GLN A 1 295 ? -0.98 -9.359 -7.391 1 98.62 295 GLN A C 1
ATOM 2341 O O . GLN A 1 295 ? -1.854 -9.117 -6.555 1 98.62 295 GLN A O 1
ATOM 2346 N N . VAL A 1 296 ? -1.254 -9.375 -8.688 1 98.81 296 VAL A N 1
ATOM 2347 C CA . VAL A 1 296 ? -2.625 -9.289 -9.18 1 98.81 296 VAL A CA 1
ATOM 2348 C C . VAL A 1 296 ? -3.438 -10.469 -8.648 1 98.81 296 VAL A C 1
ATOM 2350 O O . VAL A 1 296 ? -4.574 -10.297 -8.203 1 98.81 296 VAL A O 1
ATOM 2353 N N . ARG A 1 297 ? -2.857 -11.641 -8.703 1 98.56 297 ARG A N 1
ATOM 2354 C CA . ARG A 1 297 ? -3.514 -12.828 -8.172 1 98.56 297 ARG A CA 1
ATOM 2355 C C . ARG A 1 297 ? -3.812 -12.664 -6.688 1 98.56 297 ARG A C 1
ATOM 2357 O O . ARG A 1 297 ? -4.91 -12.992 -6.23 1 98.56 297 ARG A O 1
ATOM 2364 N N . LEU A 1 298 ? -2.834 -12.203 -5.91 1 98.69 298 LEU A N 1
ATOM 2365 C CA . LEU A 1 298 ? -3.031 -12.023 -4.477 1 98.69 298 LEU A CA 1
ATOM 2366 C C . LEU A 1 298 ? -4.121 -10.992 -4.199 1 98.69 298 LEU A C 1
ATOM 2368 O O . LEU A 1 298 ? -4.887 -11.133 -3.244 1 98.69 298 LEU A O 1
ATOM 2372 N N . MET A 1 299 ? -4.152 -9.93 -4.996 1 98.75 299 MET A N 1
ATOM 2373 C CA . MET A 1 299 ? -5.195 -8.914 -4.867 1 98.75 299 MET A CA 1
ATOM 2374 C C . MET A 1 299 ? -6.582 -9.539 -4.953 1 98.75 299 MET A C 1
ATOM 2376 O O . MET A 1 299 ? -7.441 -9.273 -4.113 1 98.75 299 MET A O 1
ATOM 2380 N N . VAL A 1 300 ? -6.828 -10.422 -5.914 1 98.75 300 VAL A N 1
ATOM 2381 C CA . VAL A 1 300 ? -8.117 -11.094 -6.086 1 98.75 300 VAL A CA 1
ATOM 2382 C C . VAL A 1 300 ? -8.359 -12.047 -4.922 1 98.75 300 VAL A C 1
ATOM 2384 O O . VAL A 1 300 ? -9.469 -12.133 -4.398 1 98.75 300 VAL A O 1
ATOM 2387 N N . LYS A 1 301 ? -7.305 -12.758 -4.543 1 98.62 301 LYS A N 1
ATOM 2388 C CA . LYS A 1 301 ? -7.438 -13.672 -3.412 1 98.62 301 LYS A CA 1
ATOM 2389 C C . LYS A 1 301 ? -7.863 -12.922 -2.148 1 98.62 301 LYS A C 1
ATOM 2391 O O . LYS A 1 301 ? -8.719 -13.398 -1.397 1 98.62 301 LYS A O 1
ATOM 2396 N N . MET A 1 302 ? -7.258 -11.789 -1.956 1 98.69 302 MET A N 1
ATOM 2397 C CA . MET A 1 302 ? -7.609 -10.977 -0.792 1 98.69 302 MET A CA 1
ATOM 2398 C C . MET A 1 302 ? -9.07 -10.547 -0.855 1 98.69 302 MET A C 1
ATOM 2400 O O . MET A 1 302 ? -9.766 -10.555 0.161 1 98.69 302 MET A O 1
ATOM 2404 N N . ARG A 1 303 ? -9.547 -10.156 -2.006 1 98.69 303 ARG A N 1
ATOM 2405 C CA . ARG A 1 303 ? -10.953 -9.82 -2.168 1 98.69 303 ARG A CA 1
ATOM 2406 C C . ARG A 1 303 ? -11.844 -11 -1.792 1 98.69 303 ARG A C 1
ATOM 2408 O O . ARG A 1 303 ? -12.844 -10.836 -1.091 1 98.69 303 ARG A O 1
ATOM 2415 N N . PHE A 1 304 ? -11.492 -12.211 -2.242 1 98.75 304 PHE A N 1
ATOM 2416 C CA . PHE A 1 304 ? -12.25 -13.406 -1.931 1 98.75 304 PHE A CA 1
ATOM 2417 C C . PHE A 1 304 ? -12.273 -13.664 -0.428 1 98.75 304 PHE A C 1
ATOM 2419 O O . PHE A 1 304 ? -13.328 -13.938 0.146 1 98.75 304 PHE A O 1
ATOM 2426 N N . LEU A 1 305 ? -11.125 -13.547 0.226 1 98.75 305 LEU A N 1
ATOM 2427 C CA . LEU A 1 305 ? -11.008 -13.773 1.662 1 98.75 305 LEU A CA 1
ATOM 2428 C C . LEU A 1 305 ? -11.82 -12.75 2.441 1 98.75 305 LEU A C 1
ATOM 2430 O O . LEU A 1 305 ? -12.383 -13.062 3.494 1 98.75 305 LEU A O 1
ATOM 2434 N N . MET A 1 306 ? -11.852 -11.508 1.938 1 98.81 306 MET A N 1
ATOM 2435 C CA . MET A 1 306 ? -12.695 -10.5 2.584 1 98.81 306 MET A CA 1
ATOM 2436 C C . MET A 1 306 ? -14.164 -10.891 2.525 1 98.81 306 MET A C 1
ATOM 2438 O O . MET A 1 306 ? -14.914 -10.672 3.479 1 98.81 306 MET A O 1
ATOM 2442 N N . GLY A 1 307 ? -14.562 -11.445 1.361 1 98.81 307 GLY A N 1
ATOM 2443 C CA . GLY A 1 307 ? -15.922 -11.969 1.276 1 98.81 307 GLY A CA 1
ATOM 2444 C C . GLY A 1 307 ? -16.203 -13.055 2.305 1 98.81 307 GLY A C 1
ATOM 2445 O O . GLY A 1 307 ? -17.266 -13.039 2.943 1 98.81 307 GLY A O 1
ATOM 2446 N N . LEU A 1 308 ? -15.266 -13.977 2.467 1 98.62 308 LEU A N 1
ATOM 2447 C CA . LEU A 1 308 ? -15.406 -15.031 3.469 1 98.62 308 LEU A CA 1
ATOM 2448 C C . LEU A 1 308 ? -15.492 -14.438 4.871 1 98.62 308 LEU A C 1
ATOM 2450 O O . LEU A 1 308 ? -16.312 -14.883 5.688 1 98.62 308 LEU A O 1
ATOM 2454 N N . ALA A 1 309 ? -14.664 -13.461 5.16 1 98.69 309 ALA A N 1
ATOM 2455 C CA . ALA A 1 309 ? -14.625 -12.844 6.484 1 98.69 309 ALA A CA 1
ATOM 2456 C C . ALA A 1 309 ? -15.969 -12.188 6.824 1 98.69 309 ALA A C 1
ATOM 2458 O O . ALA A 1 309 ? -16.516 -12.414 7.902 1 98.69 309 ALA A O 1
ATOM 2459 N N . LYS A 1 310 ? -16.453 -11.391 5.914 1 98.62 310 LYS A N 1
ATOM 2460 C CA . LYS A 1 310 ? -17.719 -10.711 6.172 1 98.62 310 LYS A CA 1
ATOM 2461 C C . LYS A 1 310 ? -18.859 -11.711 6.332 1 98.62 310 LYS A C 1
ATOM 2463 O O . LYS A 1 310 ? -19.672 -11.586 7.242 1 98.62 310 LYS A O 1
ATOM 2468 N N . LYS A 1 311 ? -18.953 -12.695 5.434 1 98.25 311 LYS A N 1
ATOM 2469 C CA . LYS A 1 311 ? -20.016 -13.695 5.492 1 98.25 311 LYS A CA 1
ATOM 2470 C C . LYS A 1 311 ? -19.906 -14.531 6.766 1 98.25 311 LYS A C 1
ATOM 2472 O O . LYS A 1 311 ? -20.922 -14.977 7.312 1 98.25 311 LYS A O 1
ATOM 2477 N N . THR A 1 312 ? -18.688 -14.781 7.262 1 98.12 312 THR A N 1
ATOM 2478 C CA . THR A 1 312 ? -18.516 -15.445 8.547 1 98.12 312 THR A CA 1
ATOM 2479 C C . THR A 1 312 ? -19.219 -14.664 9.656 1 98.12 312 THR A C 1
ATOM 2481 O O . THR A 1 312 ? -19.969 -15.234 10.445 1 98.12 312 THR A O 1
ATOM 2484 N N . ALA A 1 313 ? -18.953 -13.367 9.719 1 97.88 313 ALA A N 1
ATOM 2485 C CA . ALA A 1 313 ? -19.562 -12.516 10.727 1 97.88 313 ALA A CA 1
ATOM 2486 C C . ALA A 1 313 ? -21.078 -12.5 10.594 1 97.88 313 ALA A C 1
ATOM 2488 O O . ALA A 1 313 ? -21.812 -12.539 11.594 1 97.88 313 ALA A O 1
ATOM 2489 N N . GLU A 1 314 ? -21.594 -12.484 9.367 1 97.69 314 GLU A N 1
ATOM 2490 C CA . GLU A 1 314 ? -23.031 -12.516 9.109 1 97.69 314 GLU A CA 1
ATOM 2491 C C . GLU A 1 314 ? -23.641 -13.852 9.516 1 97.69 314 GLU A C 1
ATOM 2493 O O . GLU A 1 314 ? -24.672 -13.891 10.18 1 97.69 314 GLU A O 1
ATOM 2498 N N . THR A 1 315 ? -23.031 -14.93 9.109 1 96.75 315 THR A N 1
ATOM 2499 C CA . THR A 1 315 ? -23.516 -16.281 9.398 1 96.75 315 THR A CA 1
ATOM 2500 C C . THR A 1 315 ? -23.562 -16.531 10.906 1 96.75 315 THR A C 1
ATOM 2502 O O . THR A 1 315 ? -24.453 -17.203 11.406 1 96.75 315 THR A O 1
ATOM 2505 N N . ASN A 1 316 ? -22.625 -15.961 11.625 1 95.31 316 ASN A N 1
ATOM 2506 C CA . ASN A 1 316 ? -22.547 -16.109 13.07 1 95.31 316 ASN A CA 1
ATOM 2507 C C . ASN A 1 316 ? -23.422 -15.086 13.789 1 95.31 316 ASN A C 1
ATOM 2509 O O . ASN A 1 316 ? -23.594 -15.164 15.008 1 95.31 316 ASN A O 1
ATOM 2513 N N . GLY A 1 317 ? -23.938 -14.094 13.109 1 95.25 317 GLY A N 1
ATOM 2514 C CA . GLY A 1 317 ? -24.781 -13.062 13.695 1 95.25 317 GLY A CA 1
ATOM 2515 C C . GLY A 1 317 ? -24.016 -12.047 14.508 1 95.25 317 GLY A C 1
ATOM 2516 O O . GLY A 1 317 ? -24.516 -11.5 15.484 1 95.25 317 GLY A O 1
ATOM 2517 N N . THR A 1 318 ? -22.766 -11.867 14.188 1 95.56 318 THR A N 1
ATOM 2518 C CA . THR A 1 318 ? -21.922 -10.992 15 1 95.56 318 THR A CA 1
ATOM 2519 C C . THR A 1 318 ? -21.562 -9.727 14.234 1 95.56 318 THR A C 1
ATOM 2521 O O . THR A 1 318 ? -20.797 -8.898 14.727 1 95.56 318 THR A O 1
ATOM 2524 N N . ILE A 1 319 ? -22.094 -9.5 13.016 1 96 319 ILE A N 1
ATOM 2525 C CA . ILE A 1 319 ? -21.672 -8.461 12.086 1 96 319 ILE A CA 1
ATOM 2526 C C . ILE A 1 319 ? -21.969 -7.082 12.672 1 96 319 ILE A C 1
ATOM 2528 O O . ILE A 1 319 ? -21.328 -6.094 12.312 1 96 319 ILE A O 1
ATOM 2532 N N . ALA A 1 320 ? -22.859 -6.977 13.656 1 94.88 320 ALA A N 1
ATOM 2533 C CA . ALA A 1 320 ? -23.266 -5.688 14.211 1 94.88 320 ALA A CA 1
ATOM 2534 C C . ALA A 1 320 ? -22.359 -5.289 15.383 1 94.88 320 ALA A C 1
ATOM 2536 O O . ALA A 1 320 ? -22.375 -4.133 15.812 1 94.88 320 ALA A O 1
ATOM 2537 N N . PHE A 1 321 ? -21.594 -6.242 15.945 1 95.88 321 PHE A N 1
ATOM 2538 C CA . PHE A 1 321 ? -20.734 -5.953 17.094 1 95.88 321 PHE A CA 1
ATOM 2539 C C . PHE A 1 321 ? -19.594 -5.023 16.703 1 95.88 321 PHE A C 1
ATOM 2541 O O . PHE A 1 321 ? -18.859 -5.305 15.742 1 95.88 321 PHE A O 1
ATOM 2548 N N . PRO A 1 322 ? -19.328 -3.941 17.453 1 95.62 322 PRO A N 1
ATOM 2549 C CA . PRO A 1 322 ? -18.297 -2.955 17.109 1 95.62 322 PRO A CA 1
ATOM 2550 C C . PRO A 1 322 ? -16.922 -3.574 16.953 1 95.62 322 PRO A C 1
ATOM 2552 O O . PRO A 1 322 ? -16.203 -3.281 16 1 95.62 322 PRO A O 1
ATOM 2555 N N . PRO A 1 323 ? -16.484 -4.5 17.875 1 95.88 323 PRO A N 1
ATOM 2556 C CA . PRO A 1 323 ? -15.164 -5.102 17.688 1 95.88 323 PRO A CA 1
ATOM 2557 C C . PRO A 1 323 ? -15.055 -5.875 16.375 1 95.88 323 PRO A C 1
ATOM 2559 O O . PRO A 1 323 ? -13.977 -5.922 15.773 1 95.88 323 PRO A O 1
ATOM 2562 N N . VAL A 1 324 ? -16.172 -6.504 15.922 1 97.56 324 VAL A N 1
ATOM 2563 C CA . VAL A 1 324 ? -16.188 -7.266 14.672 1 97.56 324 VAL A CA 1
ATOM 2564 C C . VAL A 1 324 ? -16.078 -6.312 13.484 1 97.56 324 VAL A C 1
ATOM 2566 O O . VAL A 1 324 ? -15.32 -6.551 12.555 1 97.56 324 VAL A O 1
ATOM 2569 N N . VAL A 1 325 ? -16.828 -5.223 13.555 1 97.62 325 VAL A N 1
ATOM 2570 C CA . VAL A 1 325 ? -16.781 -4.207 12.508 1 97.62 325 VAL A CA 1
ATOM 2571 C C . VAL A 1 325 ? -15.359 -3.658 12.383 1 97.62 325 VAL A C 1
ATOM 2573 O O . VAL A 1 325 ? -14.844 -3.5 11.273 1 97.62 325 VAL A O 1
ATOM 2576 N N . GLN A 1 326 ? -14.711 -3.408 13.484 1 97.69 326 GLN A N 1
ATOM 2577 C CA . GLN A 1 326 ? -13.344 -2.895 13.477 1 97.69 326 GLN A CA 1
ATOM 2578 C C . GLN A 1 326 ? -12.375 -3.918 12.898 1 97.69 326 GLN A C 1
ATOM 2580 O O . GLN A 1 326 ? -11.453 -3.559 12.156 1 97.69 326 GLN A O 1
ATOM 2585 N N . THR A 1 327 ? -12.57 -5.172 13.258 1 98.25 327 THR A N 1
ATOM 2586 C CA . THR A 1 327 ? -11.727 -6.234 12.711 1 98.25 327 THR A CA 1
ATOM 2587 C C . THR A 1 327 ? -11.883 -6.324 11.195 1 98.25 327 THR A C 1
ATOM 2589 O O . THR A 1 327 ? -10.891 -6.43 10.477 1 98.25 327 THR A O 1
ATOM 2592 N N . LEU A 1 328 ? -13.133 -6.238 10.711 1 98.62 328 LEU A N 1
ATOM 2593 C CA . LEU A 1 328 ? -13.391 -6.273 9.281 1 98.62 328 LEU A CA 1
ATOM 2594 C C . LEU A 1 328 ? -12.82 -5.035 8.594 1 98.62 328 LEU A C 1
ATOM 2596 O O . LEU A 1 328 ? -12.344 -5.113 7.457 1 98.62 328 LEU A O 1
ATOM 2600 N N . GLY A 1 329 ? -12.859 -3.857 9.281 1 98.69 329 GLY A N 1
ATOM 2601 C CA . GLY A 1 329 ? -12.242 -2.65 8.758 1 98.69 329 GLY A CA 1
ATOM 2602 C C . GLY A 1 329 ? -10.742 -2.773 8.594 1 98.69 329 GLY A C 1
ATOM 2603 O O . GLY A 1 329 ? -10.18 -2.305 7.602 1 98.69 329 GLY A O 1
ATOM 2604 N N . GLN A 1 330 ? -10.094 -3.432 9.586 1 98.44 330 GLN A N 1
ATOM 2605 C CA . GLN A 1 330 ? -8.656 -3.701 9.523 1 98.44 330 GLN A CA 1
ATOM 2606 C C . GLN A 1 330 ? -8.328 -4.617 8.344 1 98.44 330 GLN A C 1
ATOM 2608 O O . GLN A 1 330 ? -7.383 -4.359 7.598 1 98.44 330 GLN A O 1
ATOM 2613 N N . LEU A 1 331 ? -9.109 -5.668 8.18 1 98.75 331 LEU A N 1
ATOM 2614 C CA . LEU A 1 331 ? -8.914 -6.625 7.094 1 98.75 331 LEU A CA 1
ATOM 2615 C C . LEU A 1 331 ? -9.109 -5.961 5.734 1 98.75 331 LEU A C 1
ATOM 2617 O O . LEU A 1 331 ? -8.328 -6.184 4.809 1 98.75 331 LEU A O 1
ATOM 2621 N N . ALA A 1 332 ? -10.148 -5.133 5.641 1 98.75 332 ALA A N 1
ATOM 2622 C CA . ALA A 1 332 ? -10.422 -4.406 4.406 1 98.75 332 ALA A CA 1
ATOM 2623 C C . ALA A 1 332 ? -9.266 -3.484 4.039 1 98.75 332 ALA A C 1
ATOM 2625 O O . ALA A 1 332 ? -8.914 -3.355 2.863 1 98.75 332 ALA A O 1
ATOM 2626 N N . ALA A 1 333 ? -8.672 -2.82 5.016 1 98.81 333 ALA A N 1
ATOM 2627 C CA . ALA A 1 333 ? -7.527 -1.947 4.777 1 98.81 333 ALA A CA 1
ATOM 2628 C C . ALA A 1 333 ? -6.328 -2.742 4.273 1 98.81 333 ALA A C 1
ATOM 2630 O O . ALA A 1 333 ? -5.598 -2.283 3.389 1 98.81 333 ALA A O 1
ATOM 2631 N N . GLN A 1 334 ? -6.133 -3.912 4.82 1 98.69 334 GLN A N 1
ATOM 2632 C CA . GLN A 1 334 ? -5.031 -4.773 4.398 1 98.69 334 GLN A CA 1
ATOM 2633 C C . GLN A 1 334 ? -5.227 -5.25 2.963 1 98.69 334 GLN A C 1
ATOM 2635 O O . GLN A 1 334 ? -4.266 -5.328 2.195 1 98.69 334 GLN A O 1
ATOM 2640 N N . ALA A 1 335 ? -6.469 -5.59 2.59 1 98.75 335 ALA A N 1
ATOM 2641 C CA . ALA A 1 335 ? -6.766 -5.875 1.188 1 98.75 335 ALA A CA 1
ATOM 2642 C C . ALA A 1 335 ? -6.504 -4.656 0.311 1 98.75 335 ALA A C 1
ATOM 2644 O O . ALA A 1 335 ? -5.977 -4.777 -0.796 1 98.75 335 ALA A O 1
ATOM 2645 N N . GLY A 1 336 ? -6.848 -3.465 0.83 1 98.75 336 GLY A N 1
ATOM 2646 C CA . GLY A 1 336 ? -6.586 -2.215 0.132 1 98.75 336 GLY A CA 1
ATOM 2647 C C . GLY A 1 336 ? -5.113 -1.981 -0.141 1 98.75 336 GLY A C 1
ATOM 2648 O O . GLY A 1 336 ? -4.75 -1.407 -1.169 1 98.75 336 GLY A O 1
ATOM 2649 N N . MET A 1 337 ? -4.258 -2.428 0.738 1 98.75 337 MET A N 1
ATOM 2650 C CA . MET A 1 337 ? -2.818 -2.273 0.558 1 98.75 337 MET A CA 1
ATOM 2651 C C . MET A 1 337 ? -2.34 -3.029 -0.678 1 98.75 337 MET A C 1
ATOM 2653 O O . MET A 1 337 ? -1.565 -2.498 -1.476 1 98.75 337 MET A O 1
ATOM 2657 N N . VAL A 1 338 ? -2.795 -4.254 -0.838 1 98.81 338 VAL A N 1
ATOM 2658 C CA . VAL A 1 338 ? -2.385 -5.051 -1.99 1 98.81 338 VAL A CA 1
ATOM 2659 C C . VAL A 1 338 ? -2.865 -4.383 -3.277 1 98.81 338 VAL A C 1
ATOM 2661 O O . VAL A 1 338 ? -2.115 -4.289 -4.254 1 98.81 338 VAL A O 1
ATOM 2664 N N . GLU A 1 339 ? -4.09 -3.908 -3.246 1 98.75 339 GLU A N 1
ATOM 2665 C CA . GLU A 1 339 ? -4.629 -3.203 -4.406 1 98.75 339 GLU A CA 1
ATOM 2666 C C . GLU A 1 339 ? -3.838 -1.93 -4.695 1 98.75 339 GLU A C 1
ATOM 2668 O O . GLU A 1 339 ? -3.588 -1.6 -5.855 1 98.75 339 GLU A O 1
ATOM 2673 N N . ALA A 1 340 ? -3.494 -1.198 -3.613 1 98.81 340 ALA A N 1
ATOM 2674 C CA . ALA A 1 340 ? -2.691 0.01 -3.771 1 98.81 340 ALA A CA 1
ATOM 2675 C C . ALA A 1 340 ? -1.36 -0.301 -4.449 1 98.81 340 ALA A C 1
ATOM 2677 O O . ALA A 1 340 ? -0.907 0.451 -5.316 1 98.81 340 ALA A O 1
ATOM 2678 N N . PHE A 1 341 ? -0.713 -1.354 -4.082 1 98.88 341 PHE A N 1
ATOM 2679 C CA . PHE A 1 341 ? 0.55 -1.747 -4.695 1 98.88 341 PHE A CA 1
ATOM 2680 C C . PHE A 1 341 ? 0.362 -2.039 -6.18 1 98.88 341 PHE A C 1
ATOM 2682 O O . PHE A 1 341 ? 1.16 -1.6 -7.008 1 98.88 341 PHE A O 1
ATOM 2689 N N . VAL A 1 342 ? -0.708 -2.795 -6.527 1 98.88 342 VAL A N 1
ATOM 2690 C CA . VAL A 1 342 ? -0.932 -3.148 -7.926 1 98.88 342 VAL A CA 1
ATOM 2691 C C . VAL A 1 342 ? -1.163 -1.882 -8.75 1 98.88 342 VAL A C 1
ATOM 2693 O O . VAL A 1 342 ? -0.49 -1.657 -9.758 1 98.88 342 VAL A O 1
ATOM 2696 N N . CYS A 1 343 ? -2.041 -0.997 -8.289 1 98.75 343 CYS A N 1
ATOM 2697 C CA . CYS A 1 343 ? -2.326 0.243 -9.008 1 98.75 343 CYS A CA 1
ATOM 2698 C C . CYS A 1 343 ? -1.104 1.153 -9.023 1 98.75 343 CYS A C 1
ATOM 2700 O O . CYS A 1 343 ? -0.811 1.783 -10.047 1 98.75 343 CYS A O 1
ATOM 2702 N N . GLY A 1 344 ? -0.422 1.201 -7.887 1 98.75 344 GLY A N 1
ATOM 2703 C CA . GLY A 1 344 ? 0.731 2.078 -7.758 1 98.75 344 GLY A CA 1
ATOM 2704 C C . GLY A 1 344 ? 1.882 1.687 -8.664 1 98.75 344 GLY A C 1
ATOM 2705 O O . GLY A 1 344 ? 2.494 2.545 -9.305 1 98.75 344 GLY A O 1
ATOM 2706 N N . MET A 1 345 ? 2.238 0.351 -8.727 1 98.69 345 MET A N 1
ATOM 2707 C CA . MET A 1 345 ? 3.379 -0.061 -9.539 1 98.69 345 MET A CA 1
ATOM 2708 C C . MET A 1 345 ? 3.084 0.124 -11.023 1 98.69 345 MET A C 1
ATOM 2710 O O . MET A 1 345 ? 3.996 0.367 -11.82 1 98.69 345 MET A O 1
ATOM 2714 N N . GLU A 1 346 ? 1.748 0.075 -11.453 1 98.75 346 GLU A N 1
ATOM 2715 C CA . GLU A 1 346 ? 1.376 0.403 -12.828 1 98.75 346 GLU A CA 1
ATOM 2716 C C . GLU A 1 346 ? 1.57 1.89 -13.109 1 98.75 346 GLU A C 1
ATOM 2718 O O . GLU A 1 346 ? 2.176 2.26 -14.117 1 98.75 346 GLU A O 1
ATOM 2723 N N . ALA A 1 347 ? 1.084 2.721 -12.18 1 98.44 347 ALA A N 1
ATOM 2724 C CA . ALA A 1 347 ? 1.096 4.172 -12.359 1 98.44 347 ALA A CA 1
ATOM 2725 C C . ALA A 1 347 ? 2.523 4.711 -12.375 1 98.44 347 ALA A C 1
ATOM 2727 O O . ALA A 1 347 ? 2.826 5.664 -13.094 1 98.44 347 ALA A O 1
ATOM 2728 N N . LYS A 1 348 ? 3.391 4.121 -11.602 1 98.12 348 LYS A N 1
ATOM 2729 C CA . LYS A 1 348 ? 4.777 4.566 -11.492 1 98.12 348 LYS A CA 1
ATOM 2730 C C . LYS A 1 348 ? 5.668 3.842 -12.5 1 98.12 348 LYS A C 1
ATOM 2732 O O . LYS A 1 348 ? 6.895 3.953 -12.438 1 98.12 348 LYS A O 1
ATOM 2737 N N . GLY A 1 349 ? 5.086 3.023 -13.422 1 98.38 349 GLY A N 1
ATOM 2738 C CA . GLY A 1 349 ? 5.855 2.258 -14.391 1 98.38 349 GLY A CA 1
ATOM 2739 C C . GLY A 1 349 ? 6.668 3.131 -15.328 1 98.38 349 GLY A C 1
ATOM 2740 O O . GLY A 1 349 ? 6.668 4.355 -15.203 1 98.38 349 GLY A O 1
ATOM 2741 N N . HIS A 1 350 ? 7.418 2.555 -16.203 1 98.06 350 HIS A N 1
ATOM 2742 C CA . HIS A 1 350 ? 8.273 3.268 -17.141 1 98.06 350 HIS A CA 1
ATOM 2743 C C . HIS A 1 350 ? 8.383 2.51 -18.469 1 98.06 350 HIS A C 1
ATOM 2745 O O . HIS A 1 350 ? 8.023 1.332 -18.531 1 98.06 350 HIS A O 1
ATOM 2751 N N . MET A 1 351 ? 8.867 3.219 -19.391 1 98.06 351 MET A N 1
ATOM 2752 C CA . MET A 1 351 ? 9.078 2.605 -20.703 1 98.06 351 MET A CA 1
ATOM 2753 C C . MET A 1 351 ? 10.414 1.869 -20.75 1 98.06 351 MET A C 1
ATOM 2755 O O . MET A 1 351 ? 11.43 2.383 -20.266 1 98.06 351 MET A O 1
ATOM 2759 N N . HIS A 1 352 ? 10.5 0.683 -21.109 1 97.62 352 HIS A N 1
ATOM 2760 C CA . HIS A 1 352 ? 11.656 -0.105 -21.531 1 97.62 352 HIS A CA 1
ATOM 2761 C C . HIS A 1 352 ? 11.625 -0.371 -23.031 1 97.62 352 HIS A C 1
ATOM 2763 O O . HIS A 1 352 ? 11 -1.331 -23.484 1 97.62 352 HIS A O 1
ATOM 2769 N N . GLY A 1 353 ? 12.414 0.463 -23.812 1 97 353 GLY A N 1
ATOM 2770 C CA . GLY A 1 353 ? 12.18 0.449 -25.25 1 97 353 GLY A CA 1
ATOM 2771 C C . GLY A 1 353 ? 10.75 0.811 -25.625 1 97 353 GLY A C 1
ATOM 2772 O O . GLY A 1 353 ? 10.258 1.876 -25.25 1 97 353 GLY A O 1
ATOM 2773 N N . GLU A 1 354 ? 10.109 -0.075 -26.266 1 97.12 354 GLU A N 1
ATOM 2774 C CA . GLU A 1 354 ? 8.742 0.197 -26.719 1 97.12 354 GLU A CA 1
ATOM 2775 C C . GLU A 1 354 ? 7.723 -0.319 -25.719 1 97.12 354 GLU A C 1
ATOM 2777 O O . GLU A 1 354 ? 6.523 -0.074 -25.859 1 97.12 354 GLU A O 1
ATOM 2782 N N . TYR A 1 355 ? 8.188 -0.969 -24.656 1 98.5 355 TYR A N 1
ATOM 2783 C CA . TYR A 1 355 ? 7.258 -1.641 -23.75 1 98.5 355 TYR A CA 1
ATOM 2784 C C . TYR A 1 355 ? 7.129 -0.884 -22.438 1 98.5 355 TYR A C 1
ATOM 2786 O O . TYR A 1 355 ? 8.047 -0.174 -22.031 1 98.5 355 TYR A O 1
ATOM 2794 N N . TYR A 1 356 ? 5.977 -0.973 -21.75 1 98.62 356 TYR A N 1
ATOM 2795 C CA . TYR A 1 356 ? 5.707 -0.344 -20.469 1 98.62 356 TYR A CA 1
ATOM 2796 C C . TYR A 1 356 ? 5.801 -1.359 -19.344 1 98.62 356 TYR A C 1
ATOM 2798 O O . TYR A 1 356 ? 5.109 -2.381 -19.344 1 98.62 356 TYR A O 1
ATOM 2806 N N . ILE A 1 357 ? 6.699 -1.134 -18.344 1 98.62 357 ILE A N 1
ATOM 2807 C CA . ILE A 1 357 ? 7.004 -2.082 -17.281 1 98.62 357 ILE A CA 1
ATOM 2808 C C . ILE A 1 357 ? 6.582 -1.502 -15.938 1 98.62 357 ILE A C 1
ATOM 2810 O O . ILE A 1 357 ? 6.836 -0.329 -15.656 1 98.62 357 ILE A O 1
ATOM 2814 N N . PRO A 1 358 ? 5.859 -2.279 -15.07 1 98.56 358 PRO A N 1
ATOM 2815 C CA . PRO A 1 358 ? 5.547 -1.804 -13.727 1 98.56 358 PRO A CA 1
ATOM 2816 C C . PRO A 1 358 ? 6.789 -1.428 -12.922 1 98.56 358 PRO A C 1
ATOM 2818 O O . PRO A 1 358 ? 7.887 -1.904 -13.227 1 98.56 358 PRO A O 1
ATOM 2821 N N . ASP A 1 359 ? 6.613 -0.653 -11.867 1 98.69 359 ASP A N 1
ATOM 2822 C CA . ASP A 1 359 ? 7.723 -0.171 -11.047 1 98.69 359 ASP A CA 1
ATOM 2823 C C . ASP A 1 359 ? 8.32 -1.302 -10.211 1 98.69 359 ASP A C 1
ATOM 2825 O O . ASP A 1 359 ? 7.605 -1.969 -9.461 1 98.69 359 ASP A O 1
ATOM 2829 N N . ALA A 1 360 ? 9.602 -1.467 -10.289 1 98.25 360 ALA A N 1
ATOM 2830 C CA . ALA A 1 360 ? 10.297 -2.586 -9.664 1 98.25 360 ALA A CA 1
ATOM 2831 C C . ALA A 1 360 ? 10.312 -2.443 -8.148 1 98.25 360 ALA A C 1
ATOM 2833 O O . ALA A 1 360 ? 10.07 -3.414 -7.426 1 98.25 360 ALA A O 1
ATOM 2834 N N . HIS A 1 361 ? 10.57 -1.295 -7.629 1 98.44 361 HIS A N 1
ATOM 2835 C CA . HIS A 1 361 ? 10.68 -1.162 -6.18 1 98.44 361 HIS A CA 1
ATOM 2836 C C . HIS A 1 361 ? 9.336 -1.394 -5.5 1 98.44 361 HIS A C 1
ATOM 2838 O O . HIS A 1 361 ? 9.273 -2.033 -4.449 1 98.44 361 HIS A O 1
ATOM 2844 N N . LEU A 1 362 ? 8.297 -0.778 -6.047 1 98.75 362 LEU A N 1
ATOM 2845 C CA . LEU A 1 362 ? 6.988 -1.026 -5.449 1 98.75 362 LEU A CA 1
ATOM 2846 C C . LEU A 1 362 ? 6.648 -2.512 -5.488 1 98.75 362 LEU A C 1
ATOM 2848 O O . LEU A 1 362 ? 6.027 -3.035 -4.559 1 98.75 362 LEU A O 1
ATOM 2852 N N . LEU A 1 363 ? 7.059 -3.174 -6.539 1 98.62 363 LEU A N 1
ATOM 2853 C CA . LEU A 1 363 ? 6.848 -4.617 -6.621 1 98.62 363 LEU A CA 1
ATOM 2854 C C . LEU A 1 363 ? 7.586 -5.336 -5.496 1 98.62 363 LEU A C 1
ATOM 2856 O O . LEU A 1 363 ? 7.008 -6.188 -4.816 1 98.62 363 LEU A O 1
ATOM 2860 N N . TYR A 1 364 ? 8.812 -5.059 -5.324 1 98.38 364 TYR A N 1
ATOM 2861 C CA . TYR A 1 364 ? 9.609 -5.738 -4.309 1 98.38 364 TYR A CA 1
ATOM 2862 C C . TYR A 1 364 ? 9.141 -5.367 -2.908 1 98.38 364 TYR A C 1
ATOM 2864 O O . TYR A 1 364 ? 9.188 -6.188 -1.988 1 98.38 364 TYR A O 1
ATOM 2872 N N . SER A 1 365 ? 8.672 -4.105 -2.73 1 98.75 365 SER A N 1
ATOM 2873 C CA . SER A 1 365 ? 8.047 -3.713 -1.47 1 98.75 365 SER A CA 1
ATOM 2874 C C . SER A 1 365 ? 6.82 -4.562 -1.17 1 98.75 365 SER A C 1
ATOM 2876 O O . SER A 1 365 ? 6.625 -5.004 -0.036 1 98.75 365 SER A O 1
ATOM 2878 N N . ALA A 1 366 ? 6.016 -4.75 -2.197 1 98.62 366 ALA A N 1
ATOM 2879 C CA . ALA A 1 366 ? 4.836 -5.598 -2.047 1 98.62 366 ALA A CA 1
ATOM 2880 C C . ALA A 1 366 ? 5.223 -7.004 -1.603 1 98.62 366 ALA A C 1
ATOM 2882 O O . ALA A 1 366 ? 4.594 -7.578 -0.71 1 98.62 366 ALA A O 1
ATOM 2883 N N . GLN A 1 367 ? 6.277 -7.535 -2.223 1 98.19 367 GLN A N 1
ATOM 2884 C CA . GLN A 1 367 ? 6.707 -8.891 -1.887 1 98.19 367 GLN A CA 1
ATOM 2885 C C . GLN A 1 367 ? 7.113 -8.984 -0.419 1 98.19 367 GLN A C 1
ATOM 2887 O O . GLN A 1 367 ? 6.734 -9.93 0.273 1 98.19 367 GLN A O 1
ATOM 2892 N N . VAL A 1 368 ? 7.859 -8.016 0.104 1 98.25 368 VAL A N 1
ATOM 2893 C CA . VAL A 1 368 ? 8.305 -8.016 1.493 1 98.25 368 VAL A CA 1
ATOM 2894 C C . VAL A 1 368 ? 7.094 -8.016 2.424 1 98.25 368 VAL A C 1
ATOM 2896 O O . VAL A 1 368 ? 7 -8.844 3.332 1 98.25 368 VAL A O 1
ATOM 2899 N N . LEU A 1 369 ? 6.164 -7.133 2.166 1 98.25 369 LEU A N 1
ATOM 2900 C CA . LEU A 1 369 ? 5.086 -6.891 3.115 1 98.25 369 LEU A CA 1
ATOM 2901 C C . LEU A 1 369 ? 4.02 -7.977 3.02 1 98.25 369 LEU A C 1
ATOM 2903 O O . LEU A 1 369 ? 3.416 -8.352 4.027 1 98.25 369 LEU A O 1
ATOM 2907 N N . THR A 1 370 ? 3.746 -8.5 1.857 1 97.5 370 THR A N 1
ATOM 2908 C CA . THR A 1 370 ? 2.676 -9.484 1.709 1 97.5 370 THR A CA 1
ATOM 2909 C C . THR A 1 370 ? 3.115 -10.844 2.232 1 97.5 370 THR A C 1
ATOM 2911 O O . THR A 1 370 ? 2.279 -11.672 2.613 1 97.5 370 THR A O 1
ATOM 2914 N N . GLN A 1 371 ? 4.441 -11.133 2.25 1 95.19 371 GLN A N 1
ATOM 2915 C CA . GLN A 1 371 ? 4.945 -12.344 2.885 1 95.19 371 GLN A CA 1
ATOM 2916 C C . GLN A 1 371 ? 4.539 -12.414 4.352 1 95.19 371 GLN A C 1
ATOM 2918 O O . GLN A 1 371 ? 4.328 -13.5 4.895 1 95.19 371 GLN A O 1
ATOM 2923 N N . GLN A 1 372 ? 4.387 -11.25 4.898 1 95.12 372 GLN A N 1
ATOM 2924 C CA . GLN A 1 372 ? 4.027 -11.141 6.309 1 95.12 372 GLN A CA 1
ATOM 2925 C C . GLN A 1 372 ? 2.514 -11.047 6.484 1 95.12 372 GLN A C 1
ATOM 2927 O O . GLN A 1 372 ? 1.965 -11.539 7.469 1 95.12 372 GLN A O 1
ATOM 2932 N N . LEU A 1 373 ? 1.848 -10.531 5.57 1 96.44 373 LEU A N 1
ATOM 2933 C CA . LEU A 1 373 ? 0.444 -10.141 5.629 1 96.44 373 LEU A CA 1
ATOM 2934 C C . LEU A 1 373 ? -0.463 -11.367 5.652 1 96.44 373 LEU A C 1
ATOM 2936 O O . LEU A 1 373 ? -1.398 -11.438 6.453 1 96.44 373 LEU A O 1
ATOM 2940 N N . TYR A 1 374 ? -0.25 -12.32 4.754 1 96.38 374 TYR A N 1
ATOM 2941 C CA . TYR A 1 374 ? -1.202 -13.406 4.52 1 96.38 374 TYR A CA 1
ATOM 2942 C C . TYR A 1 374 ? -1.444 -14.203 5.797 1 96.38 374 TYR A C 1
ATOM 2944 O O . TYR A 1 374 ? -2.592 -14.477 6.156 1 96.38 374 TYR A O 1
ATOM 2952 N N . ALA A 1 375 ? -0.381 -14.547 6.559 1 94.44 375 ALA A N 1
ATOM 2953 C CA . ALA A 1 375 ? -0.518 -15.281 7.812 1 94.44 375 ALA A CA 1
ATOM 2954 C C . ALA A 1 375 ? -1.348 -14.5 8.82 1 94.44 375 ALA A C 1
ATOM 2956 O O . ALA A 1 375 ? -2.152 -15.078 9.555 1 94.44 375 ALA A O 1
ATOM 2957 N N . GLN A 1 376 ? -1.145 -13.227 8.852 1 96.56 376 GLN A N 1
ATOM 2958 C CA . GLN A 1 376 ? -1.901 -12.367 9.758 1 96.56 376 GLN A CA 1
ATOM 2959 C C . GLN A 1 376 ? -3.389 -12.383 9.406 1 96.56 376 GLN A C 1
ATOM 2961 O O . GLN A 1 376 ? -4.238 -12.461 10.305 1 96.56 376 GLN A O 1
ATOM 2966 N N . VAL A 1 377 ? -3.705 -12.297 8.172 1 97.75 377 VAL A N 1
ATOM 2967 C CA . VAL A 1 377 ? -5.086 -12.281 7.695 1 97.75 377 VAL A CA 1
ATOM 2968 C C . VAL A 1 377 ? -5.77 -13.602 8.062 1 97.75 377 VAL A C 1
ATOM 2970 O O . VAL A 1 377 ? -6.883 -13.602 8.594 1 97.75 377 VAL A O 1
ATOM 2973 N N . ILE A 1 378 ? -5.066 -14.742 7.809 1 97.38 378 ILE A N 1
ATOM 2974 C CA . ILE A 1 378 ? -5.625 -16.062 8.094 1 97.38 378 ILE A CA 1
ATOM 2975 C C . ILE A 1 378 ? -5.902 -16.188 9.586 1 97.38 378 ILE A C 1
ATOM 2977 O O . ILE A 1 378 ? -6.965 -16.672 9.984 1 97.38 378 ILE A O 1
ATOM 2981 N N . ASN A 1 379 ? -4.977 -15.719 10.422 1 96.94 379 ASN A N 1
ATOM 2982 C CA . ASN A 1 379 ? -5.168 -15.797 11.867 1 96.94 379 ASN A CA 1
ATOM 2983 C C . ASN A 1 379 ? -6.34 -14.938 12.328 1 96.94 379 ASN A C 1
ATOM 2985 O O . ASN A 1 379 ? -7.102 -15.336 13.211 1 96.94 379 ASN A O 1
ATOM 2989 N N . THR A 1 380 ? -6.438 -13.758 11.773 1 97.88 380 THR A N 1
ATOM 2990 C CA . THR A 1 380 ? -7.555 -12.875 12.109 1 97.88 380 THR A CA 1
ATOM 2991 C C . THR A 1 380 ? -8.883 -13.516 11.703 1 97.88 380 THR A C 1
ATOM 2993 O O . THR A 1 380 ? -9.875 -13.414 12.43 1 97.88 380 THR A O 1
ATOM 2996 N N . MET A 1 381 ? -8.953 -14.195 10.547 1 96.81 381 MET A N 1
ATOM 2997 C CA . MET A 1 381 ? -10.164 -14.867 10.094 1 96.81 381 MET A CA 1
ATOM 2998 C C . MET A 1 381 ? -10.523 -16.031 11.016 1 96.81 381 MET A C 1
ATOM 3000 O O . MET A 1 381 ? -11.703 -16.281 11.266 1 96.81 381 MET A O 1
ATOM 3004 N N . ARG A 1 382 ? -9.531 -16.734 11.547 1 95.56 382 ARG A N 1
ATOM 3005 C CA . ARG A 1 382 ? -9.773 -17.766 12.539 1 95.56 382 ARG A CA 1
ATOM 3006 C C . ARG A 1 382 ? -10.422 -17.188 13.797 1 95.56 382 ARG A C 1
ATOM 3008 O O . ARG A 1 382 ? -11.367 -17.766 14.336 1 95.56 382 ARG A O 1
ATOM 3015 N N . ASP A 1 383 ? -9.93 -16.078 14.203 1 95 383 ASP A N 1
ATOM 3016 C CA . ASP A 1 383 ? -10.469 -15.406 15.383 1 95 383 ASP A CA 1
ATOM 3017 C C . ASP A 1 383 ? -11.914 -14.984 15.156 1 95 383 ASP A C 1
ATOM 3019 O O . ASP A 1 383 ? -12.742 -15.078 16.062 1 95 383 ASP A O 1
ATOM 3023 N N . LEU A 1 384 ? -12.18 -14.492 13.969 1 94.69 384 LEU A N 1
ATOM 3024 C CA . LEU A 1 384 ? -13.523 -14.055 13.617 1 94.69 384 LEU A CA 1
ATOM 3025 C C . LEU A 1 384 ? -14.492 -15.234 13.617 1 94.69 384 LEU A C 1
ATOM 3027 O O . LEU A 1 384 ? -15.656 -15.094 14.008 1 94.69 384 LEU A O 1
ATOM 3031 N N . ALA A 1 385 ? -14.031 -16.406 13.172 1 93.62 385 ALA A N 1
ATOM 3032 C CA . ALA A 1 385 ? -14.898 -17.578 12.984 1 93.62 385 ALA A CA 1
ATOM 3033 C C . ALA A 1 385 ? -15.094 -18.328 14.297 1 93.62 385 ALA A C 1
ATOM 3035 O O . ALA A 1 385 ? -16.172 -18.875 14.555 1 93.62 385 ALA A O 1
ATOM 3036 N N . GLY A 1 386 ? -14.008 -18.375 15.172 1 90.19 386 GLY A N 1
ATOM 3037 C CA . GLY A 1 386 ? -14.07 -19.188 16.375 1 90.19 386 GLY A CA 1
ATOM 3038 C C . GLY A 1 386 ? -14.273 -20.656 16.109 1 90.19 386 GLY A C 1
ATOM 3039 O O . GLY A 1 386 ? -13.617 -21.234 15.234 1 90.19 386 GLY A O 1
ATOM 3040 N N . GLY A 1 387 ? -15.18 -21.234 16.875 1 84.31 387 GLY A N 1
ATOM 3041 C CA . GLY A 1 387 ? -15.398 -22.656 16.797 1 84.31 387 GLY A CA 1
ATOM 3042 C C . GLY A 1 387 ? -16.203 -23.078 15.586 1 84.31 387 GLY A C 1
ATOM 3043 O O . GLY A 1 387 ? -16.234 -24.266 15.234 1 84.31 387 GLY A O 1
ATOM 3044 N N . GLY A 1 388 ? -16.797 -22.219 14.852 1 84.62 388 GLY A N 1
ATOM 3045 C CA . GLY A 1 388 ? -17.656 -22.516 13.711 1 84.62 388 GLY A CA 1
ATOM 3046 C C . GLY A 1 388 ? -16.938 -23.25 12.602 1 84.62 388 GLY A C 1
ATOM 3047 O O . GLY A 1 388 ? -17.547 -24 11.836 1 84.62 388 GLY A O 1
ATOM 3048 N N . LEU A 1 389 ? -15.688 -23.156 12.523 1 88.69 389 LEU A N 1
ATOM 3049 C CA . LEU A 1 389 ? -14.883 -23.734 11.453 1 88.69 389 LEU A CA 1
ATOM 3050 C C . LEU A 1 389 ? -14.609 -25.219 11.711 1 88.69 389 LEU A C 1
ATOM 3052 O O . LEU A 1 389 ? -14.273 -25.969 10.789 1 88.69 389 LEU A O 1
ATOM 3056 N N . ILE A 1 390 ? -14.859 -25.656 13.016 1 85.69 390 ILE A N 1
ATOM 3057 C CA . ILE A 1 390 ? -14.438 -27.031 13.281 1 85.69 390 ILE A CA 1
ATOM 3058 C C . ILE A 1 390 ? -15.625 -27.859 13.75 1 85.69 390 ILE A C 1
ATOM 3060 O O . ILE A 1 390 ? -15.516 -29.062 13.93 1 85.69 390 ILE A O 1
ATOM 3064 N N . MET A 1 391 ? -16.719 -27.203 13.906 1 85.31 391 MET A N 1
ATOM 3065 C CA . MET A 1 391 ? -17.906 -27.922 14.359 1 85.31 391 MET A CA 1
ATOM 3066 C C . MET A 1 391 ? -18.812 -28.25 13.18 1 85.31 391 MET A C 1
ATOM 3068 O O . MET A 1 391 ? -20 -27.906 13.195 1 85.31 391 MET A O 1
ATOM 3072 N N . LEU A 1 392 ? -18.312 -28.906 12.203 1 90.69 392 LEU A N 1
ATOM 3073 C CA . LEU A 1 392 ? -19.078 -29.219 10.992 1 90.69 392 LEU A CA 1
ATOM 3074 C C . LEU A 1 392 ? -19.328 -30.719 10.883 1 90.69 392 LEU A C 1
ATOM 3076 O O . LEU A 1 392 ? -18.547 -31.516 11.398 1 90.69 392 LEU A O 1
ATOM 3080 N N . PRO A 1 393 ? -20.422 -31.016 10.281 1 92.31 393 PRO A N 1
ATOM 3081 C CA . PRO A 1 393 ? -20.625 -32.438 9.984 1 92.31 393 PRO A CA 1
ATOM 3082 C C . PRO A 1 393 ? -19.438 -33.031 9.234 1 92.31 393 PRO A C 1
ATOM 3084 O O . PRO A 1 393 ? -18.734 -32.344 8.5 1 92.31 393 PRO A O 1
ATOM 3087 N N . SER A 1 394 ? -19.297 -34.344 9.422 1 91 394 SER A N 1
ATOM 3088 C CA . SER A 1 394 ? -18.078 -35 8.961 1 91 394 SER A CA 1
ATOM 3089 C C . SER A 1 394 ? -18 -35.031 7.438 1 91 394 SER A C 1
ATOM 3091 O O . SER A 1 394 ? -16.922 -34.906 6.863 1 91 394 SER A O 1
ATOM 3093 N N . SER A 1 395 ? -19.109 -35.312 6.801 1 92.88 395 SER A N 1
ATOM 3094 C CA . SER A 1 395 ? -19.125 -35.375 5.344 1 92.88 395 SER A CA 1
ATOM 3095 C C . SER A 1 395 ? -20.547 -35.219 4.805 1 92.88 395 SER A C 1
ATOM 3097 O O . SER A 1 395 ? -21.5 -35.156 5.578 1 92.88 395 SER A O 1
ATOM 3099 N N . VAL A 1 396 ? -20.609 -35.125 3.471 1 92.94 396 VAL A N 1
ATOM 3100 C CA . VAL A 1 396 ? -21.891 -35.031 2.781 1 92.94 396 VAL A CA 1
ATOM 3101 C C . VAL A 1 396 ? -22.75 -36.25 3.105 1 92.94 396 VAL A C 1
ATOM 3103 O O . VAL A 1 396 ? -23.969 -36.188 3.104 1 92.94 396 VAL A O 1
ATOM 3106 N N . GLU A 1 397 ? -22.156 -37.312 3.477 1 93.62 397 GLU A N 1
ATOM 3107 C CA . GLU A 1 397 ? -22.875 -38.531 3.82 1 93.62 397 GLU A CA 1
ATOM 3108 C C . GLU A 1 397 ? -23.766 -38.344 5.031 1 93.62 397 GLU A C 1
ATOM 3110 O O . GLU A 1 397 ? -24.797 -39 5.164 1 93.62 397 GLU A O 1
ATOM 3115 N N . ASP A 1 398 ? -23.344 -37.5 5.902 1 94.31 398 ASP A N 1
ATOM 3116 C CA . ASP A 1 398 ? -24.172 -37.188 7.07 1 94.31 398 ASP A CA 1
ATOM 3117 C C . ASP A 1 398 ? -25.516 -36.594 6.66 1 94.31 398 ASP A C 1
ATOM 3119 O O . ASP A 1 398 ? -26.531 -36.875 7.297 1 94.31 398 ASP A O 1
ATOM 3123 N N . PHE A 1 399 ? -25.594 -35.875 5.605 1 93.88 399 PHE A N 1
ATOM 3124 C CA . PHE A 1 399 ? -26.828 -35.281 5.109 1 93.88 399 PHE A CA 1
ATOM 3125 C C . PHE A 1 399 ? -27.688 -36.344 4.438 1 93.88 399 PHE A C 1
ATOM 3127 O O . PHE A 1 399 ? -28.922 -36.219 4.398 1 93.88 399 PHE A O 1
ATOM 3134 N N . ALA A 1 400 ? -27.031 -37.375 3.889 1 94.06 400 ALA A N 1
ATOM 3135 C CA . ALA A 1 400 ? -27.75 -38.438 3.199 1 94.06 400 ALA A CA 1
ATOM 3136 C C . ALA A 1 400 ? -28.453 -39.344 4.195 1 94.06 400 ALA A C 1
ATOM 3138 O O . ALA A 1 400 ? -29.375 -40.094 3.824 1 94.06 400 ALA A O 1
ATOM 3139 N N . ASN A 1 401 ? -27.953 -39.375 5.406 1 94.88 401 ASN A N 1
ATOM 3140 C CA . ASN A 1 401 ? -28.594 -40.125 6.484 1 94.88 401 ASN A CA 1
ATOM 3141 C C . ASN A 1 401 ? -29.703 -39.312 7.156 1 94.88 401 ASN A C 1
ATOM 3143 O O . ASN A 1 401 ? -29.406 -38.344 7.879 1 94.88 401 ASN A O 1
ATOM 3147 N N . PRO A 1 402 ? -30.938 -39.75 7 1 94.75 402 PRO A N 1
ATOM 3148 C CA . PRO A 1 402 ? -32.031 -38.938 7.5 1 94.75 402 PRO A CA 1
ATOM 3149 C C . PRO A 1 402 ? -31.953 -38.688 9 1 94.75 402 PRO A C 1
ATOM 3151 O O . PRO A 1 402 ? -32.344 -37.625 9.477 1 94.75 402 PRO A O 1
ATOM 3154 N N . GLU A 1 403 ? -31.484 -39.594 9.742 1 94.5 403 GLU A N 1
ATOM 3155 C CA . GLU A 1 403 ? -31.344 -39.406 11.188 1 94.5 403 GLU A CA 1
ATOM 3156 C C . GLU A 1 403 ? -30.328 -38.312 11.508 1 94.5 403 GLU A C 1
ATOM 3158 O O . GLU A 1 403 ? -30.594 -37.406 12.312 1 94.5 403 GLU A O 1
ATOM 3163 N N . ILE A 1 404 ? -29.172 -38.438 10.914 1 95.38 404 ILE A N 1
ATOM 3164 C CA . ILE A 1 404 ? -28.109 -37.469 11.156 1 95.38 404 ILE A CA 1
ATOM 3165 C C . ILE A 1 404 ? -28.531 -36.094 10.641 1 95.38 404 ILE A C 1
ATOM 3167 O O . ILE A 1 404 ? -28.266 -35.094 11.281 1 95.38 404 ILE A O 1
ATOM 3171 N N . ALA A 1 405 ? -29.156 -36.062 9.492 1 94.69 405 ALA A N 1
ATOM 3172 C CA . ALA A 1 405 ? -29.609 -34.812 8.883 1 94.69 405 ALA A CA 1
ATOM 3173 C C . ALA A 1 405 ? -30.516 -34.031 9.828 1 94.69 405 ALA A C 1
ATOM 3175 O O . ALA A 1 405 ? -30.469 -32.812 9.867 1 94.69 405 ALA A O 1
ATOM 3176 N N . LYS A 1 406 ? -31.328 -34.719 10.555 1 94.5 406 LYS A N 1
ATOM 3177 C CA . LYS A 1 406 ? -32.219 -34.062 11.523 1 94.5 406 LYS A CA 1
ATOM 3178 C C . LYS A 1 406 ? -31.422 -33.344 12.609 1 94.5 406 LYS A C 1
ATOM 3180 O O . LYS A 1 406 ? -31.812 -32.281 13.055 1 94.5 406 LYS A O 1
ATOM 3185 N N . TYR A 1 407 ? -30.375 -33.969 13.086 1 93.06 407 TYR A N 1
ATOM 3186 C CA . TYR A 1 407 ? -29.531 -33.375 14.109 1 93.06 407 TYR A CA 1
ATOM 3187 C C . TYR A 1 407 ? -28.781 -32.156 13.547 1 93.06 407 TYR A C 1
ATOM 3189 O O . TYR A 1 407 ? -28.562 -31.172 14.258 1 93.06 407 TYR A O 1
ATOM 3197 N N . ILE A 1 408 ? -28.312 -32.312 12.312 1 94.12 408 ILE A N 1
ATOM 3198 C CA . ILE A 1 408 ? -27.641 -31.203 11.664 1 94.12 408 ILE A CA 1
ATOM 3199 C C . ILE A 1 408 ? -28.562 -30 11.617 1 94.12 408 ILE A C 1
ATOM 3201 O O . ILE A 1 408 ? -28.172 -28.875 11.953 1 94.12 408 ILE A O 1
ATOM 3205 N N . GLU A 1 409 ? -29.766 -30.219 11.242 1 94.75 409 GLU A N 1
ATOM 3206 C CA . GLU A 1 409 ? -30.766 -29.156 11.172 1 94.75 409 GLU A CA 1
ATOM 3207 C C . GLU A 1 409 ? -30.938 -28.453 12.516 1 94.75 409 GLU A C 1
ATOM 3209 O O . GLU A 1 409 ? -31.156 -27.234 12.562 1 94.75 409 GLU A O 1
ATOM 3214 N N . LYS A 1 410 ? -30.766 -29.156 13.602 1 92.81 410 LYS A N 1
ATOM 3215 C CA . LYS A 1 410 ? -31 -28.625 14.945 1 92.81 410 LYS A CA 1
ATOM 3216 C C . LYS A 1 410 ? -29.734 -27.953 15.492 1 92.81 410 LYS A C 1
ATOM 3218 O O . LYS A 1 410 ? -29.828 -27.078 16.359 1 92.81 410 LYS A O 1
ATOM 3223 N N . THR A 1 411 ? -28.625 -28.391 15.016 1 92.12 411 THR A N 1
ATOM 3224 C CA . THR A 1 411 ? -27.375 -27.984 15.672 1 92.12 411 THR A CA 1
ATOM 3225 C C . THR A 1 411 ? -26.656 -26.922 14.852 1 92.12 411 THR A C 1
ATOM 3227 O O . THR A 1 411 ? -25.812 -26.203 15.367 1 92.12 411 THR A O 1
ATOM 3230 N N . GLN A 1 412 ? -26.875 -26.922 13.586 1 93.94 412 GLN A N 1
ATOM 3231 C CA . GLN A 1 412 ? -26.25 -25.938 12.711 1 93.94 412 GLN A CA 1
ATOM 3232 C C . GLN A 1 412 ? -27.203 -24.781 12.406 1 93.94 412 GLN A C 1
ATOM 3234 O O . GLN A 1 412 ? -28 -24.859 11.469 1 93.94 412 GLN A O 1
ATOM 3239 N N . MET A 1 413 ? -27.062 -23.75 13.172 1 91.31 413 MET A N 1
ATOM 3240 C CA . MET A 1 413 ? -28.031 -22.656 13.07 1 91.31 413 MET A CA 1
ATOM 3241 C C . MET A 1 413 ? -27.344 -21.359 12.656 1 91.31 413 MET A C 1
ATOM 3243 O O . MET A 1 413 ? -26.172 -21.141 12.961 1 91.31 413 MET A O 1
ATOM 3247 N N . SER A 1 414 ? -27.953 -20.531 11.938 1 94.38 414 SER A N 1
ATOM 3248 C CA . SER A 1 414 ? -27.531 -19.203 11.5 1 94.38 414 SER A CA 1
ATOM 3249 C C . SER A 1 414 ? -28.719 -18.25 11.383 1 94.38 414 SER A C 1
ATOM 3251 O O . SER A 1 414 ? -29.844 -18.688 11.062 1 94.38 414 SER A O 1
ATOM 3253 N N . PRO A 1 415 ? -28.578 -16.984 11.672 1 95.12 415 PRO A N 1
ATOM 3254 C CA . PRO A 1 415 ? -29.672 -16.031 11.508 1 95.12 415 PRO A CA 1
ATOM 3255 C C . PRO A 1 415 ? -29.953 -15.695 10.039 1 95.12 415 PRO A C 1
ATOM 3257 O O . PRO A 1 415 ? -31 -15.125 9.719 1 95.12 415 PRO A O 1
ATOM 3260 N N . VAL A 1 416 ? -29.031 -16.062 9.102 1 96.19 416 VAL A N 1
ATOM 3261 C CA . VAL A 1 416 ? -29.172 -15.508 7.762 1 96.19 416 VAL A CA 1
ATOM 3262 C C . VAL A 1 416 ? -29.328 -16.641 6.75 1 96.19 416 VAL A C 1
ATOM 3264 O O . VAL A 1 416 ? -29.547 -16.406 5.562 1 96.19 416 VAL A O 1
ATOM 3267 N N . THR A 1 417 ? -29.188 -17.906 7.16 1 96.31 417 THR A N 1
ATOM 3268 C CA . THR A 1 417 ? -29.312 -19.047 6.25 1 96.31 417 THR A CA 1
ATOM 3269 C C . THR A 1 417 ? -29.75 -20.297 7.004 1 96.31 417 THR A C 1
ATOM 3271 O O . THR A 1 417 ? -29.812 -20.297 8.234 1 96.31 417 THR A O 1
ATOM 3274 N N . ASP A 1 418 ? -30.156 -21.359 6.316 1 96.31 418 ASP A N 1
ATOM 3275 C CA . ASP A 1 418 ? -30.547 -22.609 6.945 1 96.31 418 ASP A CA 1
ATOM 3276 C C . ASP A 1 418 ? -29.328 -23.484 7.23 1 96.31 418 ASP A C 1
ATOM 3278 O O . ASP A 1 418 ? -28.203 -23.062 7 1 96.31 418 ASP A O 1
ATOM 3282 N N . SER A 1 419 ? -29.562 -24.625 7.812 1 95.19 419 SER A N 1
ATOM 3283 C CA . SER A 1 419 ? -28.484 -25.5 8.266 1 95.19 419 SER A CA 1
ATOM 3284 C C . SER A 1 419 ? -27.609 -25.938 7.098 1 95.19 419 SER A C 1
ATOM 3286 O O . SER A 1 419 ? -26.375 -26 7.227 1 95.19 419 SER A O 1
ATOM 3288 N N . GLU A 1 420 ? -28.172 -26.266 5.977 1 95.88 420 GLU A N 1
ATOM 3289 C CA . GLU A 1 420 ? -27.406 -26.641 4.793 1 95.88 420 GLU A CA 1
ATOM 3290 C C . GLU A 1 420 ? -26.5 -25.484 4.344 1 95.88 420 GLU A C 1
ATOM 3292 O O . GLU A 1 420 ? -25.312 -25.688 4.07 1 95.88 420 GLU A O 1
ATOM 3297 N N . GLY A 1 421 ? -27.125 -24.312 4.227 1 96.5 421 GLY A N 1
ATOM 3298 C CA . GLY A 1 421 ? -26.375 -23.141 3.82 1 96.5 421 GLY A CA 1
ATOM 3299 C C . GLY A 1 421 ? -25.203 -22.828 4.746 1 96.5 421 GLY A C 1
ATOM 3300 O O . GLY A 1 421 ? -24.125 -22.469 4.293 1 96.5 421 GLY A O 1
ATOM 3301 N N . ARG A 1 422 ? -25.438 -22.938 6.023 1 96.38 422 ARG A N 1
ATOM 3302 C CA . ARG A 1 422 ? -24.391 -22.672 7.004 1 96.38 422 ARG A CA 1
ATOM 3303 C C . ARG A 1 422 ? -23.234 -23.656 6.84 1 96.38 422 ARG A C 1
ATOM 3305 O O . ARG A 1 422 ? -22.062 -23.266 6.812 1 96.38 422 ARG A O 1
ATOM 3312 N N . VAL A 1 423 ? -23.578 -24.922 6.793 1 96.12 423 VAL A N 1
ATOM 3313 C CA . VAL A 1 423 ? -22.562 -25.969 6.676 1 96.12 423 VAL A CA 1
ATOM 3314 C C . VAL A 1 423 ? -21.781 -25.781 5.375 1 96.12 423 VAL A C 1
ATOM 3316 O O . VAL A 1 423 ? -20.547 -25.844 5.367 1 96.12 423 VAL A O 1
ATOM 3319 N N . LYS A 1 424 ? -22.5 -25.5 4.258 1 97.19 424 LYS A N 1
ATOM 3320 C CA . LYS A 1 424 ? -21.906 -25.281 2.945 1 97.19 424 LYS A CA 1
ATOM 3321 C C . LYS A 1 424 ? -20.891 -24.141 2.986 1 97.19 424 LYS A C 1
ATOM 3323 O O . LYS A 1 424 ? -19.766 -24.281 2.506 1 97.19 424 LYS A O 1
ATOM 3328 N N . PHE A 1 425 ? -21.281 -23.031 3.594 1 97.25 425 PHE A N 1
ATOM 3329 C CA . PHE A 1 425 ? -20.422 -21.859 3.678 1 97.25 425 PHE A CA 1
ATOM 3330 C C . PHE A 1 425 ? -19.172 -22.156 4.504 1 97.25 425 PHE A C 1
ATOM 3332 O O . PHE A 1 425 ? -18.047 -21.859 4.082 1 97.25 425 PHE A O 1
ATOM 3339 N N . PHE A 1 426 ? -19.297 -22.719 5.688 1 96.94 426 PHE A N 1
ATOM 3340 C CA . PHE A 1 426 ? -18.172 -22.891 6.598 1 96.94 426 PHE A CA 1
ATOM 3341 C C . PHE A 1 426 ? -17.234 -23.984 6.098 1 96.94 426 PHE A C 1
ATOM 3343 O O . PHE A 1 426 ? -16.062 -24 6.449 1 96.94 426 PHE A O 1
ATOM 3350 N N . LYS A 1 427 ? -17.734 -24.953 5.32 1 97 427 LYS A N 1
ATOM 3351 C CA . LYS A 1 427 ? -16.844 -25.906 4.684 1 97 427 LYS A CA 1
ATOM 3352 C C . LYS A 1 427 ? -15.93 -25.219 3.668 1 97 427 LYS A C 1
ATOM 3354 O O . LYS A 1 427 ? -14.742 -25.531 3.568 1 97 427 LYS A O 1
ATOM 3359 N N . LEU A 1 428 ? -16.5 -24.25 2.904 1 97.81 428 LEU A N 1
ATOM 3360 C CA . LEU A 1 428 ? -15.688 -23.438 2.004 1 97.81 428 LEU A CA 1
ATOM 3361 C C . LEU A 1 428 ? -14.656 -22.625 2.781 1 97.81 428 LEU A C 1
ATOM 3363 O O . LEU A 1 428 ? -13.477 -22.594 2.412 1 97.81 428 LEU A O 1
ATOM 3367 N N . ALA A 1 429 ? -15.117 -21.969 3.869 1 97.94 429 ALA A N 1
ATOM 3368 C CA . ALA A 1 429 ? -14.234 -21.156 4.688 1 97.94 429 ALA A CA 1
ATOM 3369 C C . ALA A 1 429 ? -13.102 -21.984 5.273 1 97.94 429 ALA A C 1
ATOM 3371 O O . ALA A 1 429 ? -11.938 -21.594 5.23 1 97.94 429 ALA A O 1
ATOM 3372 N N . TRP A 1 430 ? -13.438 -23.188 5.824 1 96.56 430 TRP A N 1
ATOM 3373 C CA . TRP A 1 430 ? -12.438 -24.078 6.391 1 96.56 430 TRP A CA 1
ATOM 3374 C C . TRP A 1 430 ? -11.445 -24.547 5.328 1 96.56 430 TRP A C 1
ATOM 3376 O O . TRP A 1 430 ? -10.242 -24.609 5.578 1 96.56 430 TRP A O 1
ATOM 3386 N N . ASP A 1 431 ? -11.961 -24.859 4.16 1 97.25 431 ASP A N 1
ATOM 3387 C CA . ASP A 1 431 ? -11.125 -25.312 3.055 1 97.25 431 ASP A CA 1
ATOM 3388 C C . ASP A 1 431 ? -10.125 -24.234 2.646 1 97.25 431 ASP A C 1
ATOM 3390 O O . ASP A 1 431 ? -9.023 -24.547 2.176 1 97.25 431 ASP A O 1
ATOM 3394 N N . ALA A 1 432 ? -10.445 -22.969 2.824 1 97.62 432 ALA A N 1
ATOM 3395 C CA . ALA A 1 432 ? -9.586 -21.844 2.463 1 97.62 432 ALA A CA 1
ATOM 3396 C C . ALA A 1 432 ? -8.531 -21.578 3.535 1 97.62 432 ALA A C 1
ATOM 3398 O O . ALA A 1 432 ? -7.422 -21.141 3.229 1 97.62 432 ALA A O 1
ATOM 3399 N N . ILE A 1 433 ? -8.789 -21.922 4.812 1 94.81 433 ILE A N 1
ATOM 3400 C CA . ILE A 1 433 ? -7.887 -21.375 5.812 1 94.81 433 ILE A CA 1
ATOM 3401 C C . ILE A 1 433 ? -7.352 -22.484 6.703 1 94.81 433 ILE A C 1
ATOM 3403 O O . ILE A 1 433 ? -6.309 -22.328 7.344 1 94.81 433 ILE A O 1
ATOM 3407 N N . GLY A 1 434 ? -8.039 -23.625 6.738 1 94 434 GLY A N 1
ATOM 3408 C CA . GLY A 1 434 ? -7.684 -24.562 7.797 1 94 434 GLY A CA 1
ATOM 3409 C C . GLY A 1 434 ? -7.336 -25.953 7.281 1 94 434 GLY A C 1
ATOM 3410 O O . GLY A 1 434 ? -6.688 -26.734 7.98 1 94 434 GLY A O 1
ATOM 3411 N N . SER A 1 435 ? -7.863 -26.344 6.129 1 95.12 435 SER A N 1
ATOM 3412 C CA . SER A 1 435 ? -7.551 -27.656 5.574 1 95.12 435 SER A CA 1
ATOM 3413 C C . SER A 1 435 ? -6.078 -27.766 5.203 1 95.12 435 SER A C 1
ATOM 3415 O O . SER A 1 435 ? -5.324 -26.797 5.336 1 95.12 435 SER A O 1
ATOM 3417 N N . GLU A 1 436 ? -5.672 -28.953 4.848 1 95.38 436 GLU A N 1
ATOM 3418 C CA . GLU A 1 436 ? -4.305 -29.109 4.355 1 95.38 436 GLU A CA 1
ATOM 3419 C C . GLU A 1 436 ? -4.066 -28.234 3.121 1 95.38 436 GLU A C 1
ATOM 3421 O O . GLU A 1 436 ? -2.994 -27.641 2.971 1 95.38 436 GLU A O 1
ATOM 3426 N N . PHE A 1 437 ? -5.09 -28.203 2.258 1 96.94 437 PHE A N 1
ATOM 3427 C CA . PHE A 1 437 ? -5.035 -27.312 1.098 1 96.94 437 PHE A CA 1
ATOM 3428 C C . PHE A 1 437 ? -4.828 -25.875 1.527 1 96.94 437 PHE A C 1
ATOM 3430 O O . PHE A 1 437 ? -3.947 -25.188 1.005 1 96.94 437 PHE A O 1
ATOM 3437 N N . GLY A 1 438 ? -5.633 -25.391 2.477 1 96.44 438 GLY A N 1
ATOM 3438 C CA . GLY A 1 438 ? -5.473 -24.047 3.012 1 96.44 438 GLY A CA 1
ATOM 3439 C C . GLY A 1 438 ? -4.102 -23.812 3.621 1 96.44 438 GLY A C 1
ATOM 3440 O O . GLY A 1 438 ? -3.512 -22.75 3.432 1 96.44 438 GLY A O 1
ATOM 3441 N N . SER A 1 439 ? -3.592 -24.781 4.359 1 95.31 439 SER A N 1
ATOM 3442 C CA . SER A 1 439 ? -2.275 -24.688 4.984 1 95.31 439 SER A CA 1
ATOM 3443 C C . SER A 1 439 ? -1.174 -24.578 3.938 1 95.31 439 SER A C 1
ATOM 3445 O O . SER A 1 439 ? -0.205 -23.828 4.129 1 95.31 439 SER A O 1
ATOM 3447 N N . ARG A 1 440 ? -1.248 -25.312 2.895 1 95.88 440 ARG A N 1
ATOM 3448 C CA . ARG A 1 440 ? -0.294 -25.219 1.793 1 95.88 440 ARG A CA 1
ATOM 3449 C C . ARG A 1 440 ? -0.287 -23.828 1.19 1 95.88 440 ARG A C 1
ATOM 3451 O O . ARG A 1 440 ? 0.775 -23.281 0.871 1 95.88 440 ARG A O 1
ATOM 3458 N N . HIS A 1 441 ? -1.436 -23.25 1.025 1 96.19 441 HIS A N 1
ATOM 3459 C CA . HIS A 1 441 ? -1.515 -21.891 0.481 1 96.19 441 HIS A CA 1
ATOM 3460 C C . HIS A 1 441 ? -0.881 -20.891 1.428 1 96.19 441 HIS A C 1
ATOM 3462 O O . HIS A 1 441 ? -0.261 -19.922 0.983 1 96.19 441 HIS A O 1
ATOM 3468 N N . ALA A 1 442 ? -1.02 -21.062 2.73 1 94.62 442 ALA A N 1
ATOM 3469 C CA . ALA A 1 442 ? -0.342 -20.203 3.691 1 94.62 442 ALA A CA 1
ATOM 3470 C C . ALA A 1 442 ? 1.173 -20.281 3.529 1 94.62 442 ALA A C 1
ATOM 3472 O O . ALA A 1 442 ? 1.854 -19.25 3.488 1 94.62 442 ALA A O 1
ATOM 3473 N N . GLN A 1 443 ? 1.663 -21.516 3.402 1 93.12 443 GLN A N 1
ATOM 3474 C CA . GLN A 1 443 ? 3.094 -21.734 3.195 1 93.12 443 GLN A CA 1
ATOM 3475 C C . GLN A 1 443 ? 3.551 -21.109 1.875 1 93.12 443 GLN A C 1
ATOM 3477 O O . GLN A 1 443 ? 4.602 -20.469 1.814 1 93.12 443 GLN A O 1
ATOM 3482 N N . TYR A 1 444 ? 2.789 -21.312 0.866 1 93.81 444 TYR A N 1
ATOM 3483 C CA . TYR A 1 444 ? 3.082 -20.812 -0.471 1 93.81 444 TYR A CA 1
ATOM 3484 C C . TYR A 1 444 ? 3.197 -19.297 -0.467 1 93.81 444 TYR A C 1
ATOM 3486 O O . TYR A 1 444 ? 4.164 -18.734 -0.992 1 93.81 444 TYR A O 1
ATOM 3494 N N . GLU A 1 445 ? 2.238 -18.578 0.119 1 94.88 445 GLU A N 1
ATOM 3495 C CA . GLU A 1 445 ? 2.213 -17.125 0.115 1 94.88 445 GLU A CA 1
ATOM 3496 C C . GLU A 1 445 ? 3.381 -16.547 0.911 1 94.88 445 GLU A C 1
ATOM 3498 O O . GLU A 1 445 ? 3.855 -15.445 0.619 1 94.88 445 GLU A O 1
ATOM 3503 N N . MET A 1 446 ? 3.908 -17.266 1.809 1 92.06 446 MET A N 1
ATOM 3504 C CA . MET A 1 446 ? 5.031 -16.812 2.623 1 92.06 446 MET A CA 1
ATOM 3505 C C . MET A 1 446 ? 6.344 -16.922 1.852 1 92.06 446 MET A C 1
ATOM 3507 O O . MET A 1 446 ? 7.254 -16.109 2.047 1 92.06 446 MET A O 1
ATOM 3511 N N . PHE A 1 447 ? 6.398 -17.906 0.839 1 90.62 447 PHE A N 1
ATOM 3512 C CA . PHE A 1 447 ? 7.762 -18.234 0.426 1 90.62 447 PHE A CA 1
ATOM 3513 C C . PHE A 1 447 ? 7.852 -18.359 -1.091 1 90.62 447 PHE A C 1
ATOM 3515 O O . PHE A 1 447 ? 8.93 -18.609 -1.634 1 90.62 447 PHE A O 1
ATOM 3522 N N . TYR A 1 448 ? 6.762 -18.156 -1.784 1 90.31 448 TYR A N 1
ATOM 3523 C CA . TYR A 1 448 ? 6.852 -18.391 -3.221 1 90.31 448 TYR A CA 1
ATOM 3524 C C . TYR A 1 448 ? 7.863 -17.453 -3.863 1 90.31 448 TYR A C 1
ATOM 3526 O O . TYR A 1 448 ? 8.414 -17.75 -4.926 1 90.31 448 TYR A O 1
ATOM 3534 N N . ALA A 1 449 ? 8.086 -16.297 -3.164 1 90.81 449 ALA A N 1
ATOM 3535 C CA . ALA A 1 449 ? 9.023 -15.312 -3.693 1 90.81 449 ALA A CA 1
ATOM 3536 C C . ALA A 1 449 ? 10.414 -15.5 -3.104 1 90.81 449 ALA A C 1
ATOM 3538 O O . ALA A 1 449 ? 11.305 -14.664 -3.305 1 90.81 449 ALA A O 1
ATOM 3539 N N . GLY A 1 450 ? 10.633 -16.531 -2.377 1 90.06 450 GLY A N 1
ATOM 3540 C CA . GLY A 1 450 ? 11.898 -16.766 -1.706 1 90.06 450 GLY A CA 1
ATOM 3541 C C . GLY A 1 450 ? 11.852 -16.484 -0.217 1 90.06 450 GLY A C 1
ATOM 3542 O O . GLY A 1 450 ? 10.844 -15.984 0.293 1 90.06 450 GLY A O 1
ATOM 3543 N N . ALA A 1 451 ? 12.977 -16.797 0.389 1 91.06 451 ALA A N 1
ATOM 3544 C CA . ALA A 1 451 ? 13.102 -16.484 1.812 1 91.06 451 ALA A CA 1
ATOM 3545 C C . ALA A 1 451 ? 13.008 -14.984 2.062 1 91.06 451 ALA A C 1
ATOM 3547 O O . ALA A 1 451 ? 13.25 -14.18 1.156 1 91.06 451 ALA A O 1
ATOM 3548 N N . THR A 1 452 ? 12.688 -14.609 3.277 1 92.5 452 THR A N 1
ATOM 3549 C CA . THR A 1 452 ? 12.406 -13.219 3.615 1 92.5 452 THR A CA 1
ATOM 3550 C C . THR A 1 452 ? 13.633 -12.344 3.359 1 92.5 452 THR A C 1
ATOM 3552 O O . THR A 1 452 ? 13.508 -11.195 2.936 1 92.5 452 THR A O 1
ATOM 3555 N N . PHE A 1 453 ? 14.82 -12.844 3.605 1 93.44 453 PHE A N 1
ATOM 3556 C CA . PHE A 1 453 ? 16.016 -12.039 3.4 1 93.44 453 PHE A CA 1
ATOM 3557 C C . PHE A 1 453 ? 16.219 -11.727 1.922 1 93.44 453 PHE A C 1
ATOM 3559 O O . PHE A 1 453 ? 16.75 -10.672 1.571 1 93.44 453 PHE A O 1
ATOM 3566 N N . VAL A 1 454 ? 15.75 -12.609 1.001 1 93.44 454 VAL A N 1
ATOM 3567 C CA . VAL A 1 454 ? 15.883 -12.398 -0.437 1 93.44 454 VAL A CA 1
ATOM 3568 C C . VAL A 1 454 ? 15.031 -11.203 -0.865 1 93.44 454 VAL A C 1
ATOM 3570 O O . VAL A 1 454 ? 15.516 -10.297 -1.539 1 93.44 454 VAL A O 1
ATOM 3573 N N . THR A 1 455 ? 13.758 -11.219 -0.453 1 96.25 455 THR A N 1
ATOM 3574 C CA . THR A 1 455 ? 12.859 -10.133 -0.839 1 96.25 455 THR A CA 1
ATOM 3575 C C . THR A 1 455 ? 13.297 -8.82 -0.208 1 96.25 455 THR A C 1
ATOM 3577 O O . THR A 1 455 ? 13.258 -7.77 -0.856 1 96.25 455 THR A O 1
ATOM 3580 N N . LYS A 1 456 ? 13.742 -8.812 1.037 1 97.62 456 LYS A N 1
ATOM 3581 C CA . LYS A 1 456 ? 14.227 -7.609 1.708 1 97.62 456 LYS A CA 1
ATOM 3582 C C . LYS A 1 456 ? 15.461 -7.051 1.013 1 97.62 456 LYS A C 1
ATOM 3584 O O . LYS A 1 456 ? 15.617 -5.832 0.899 1 97.62 456 LYS A O 1
ATOM 3589 N N . ASN A 1 457 ? 16.312 -7.91 0.529 1 96.75 457 ASN A N 1
ATOM 3590 C CA . ASN A 1 457 ? 17.484 -7.457 -0.209 1 96.75 457 ASN A CA 1
ATOM 3591 C C . ASN A 1 457 ? 17.094 -6.797 -1.527 1 96.75 457 ASN A C 1
ATOM 3593 O O . ASN A 1 457 ? 17.719 -5.812 -1.938 1 96.75 457 ASN A O 1
ATOM 3597 N N . HIS A 1 458 ? 16.109 -7.398 -2.229 1 97.19 458 HIS A N 1
ATOM 3598 C CA . HIS A 1 458 ? 15.617 -6.75 -3.438 1 97.19 458 HIS A CA 1
ATOM 3599 C C . HIS A 1 458 ? 15.094 -5.352 -3.135 1 97.19 458 HIS A C 1
ATOM 3601 O O . HIS A 1 458 ? 15.375 -4.402 -3.871 1 97.19 458 HIS A O 1
ATOM 3607 N N . SER A 1 459 ? 14.328 -5.262 -2.041 1 98.25 459 SER A N 1
ATOM 3608 C CA . SER A 1 459 ? 13.789 -3.969 -1.627 1 98.25 459 SER A CA 1
ATOM 3609 C C . SER A 1 459 ? 14.906 -2.984 -1.309 1 98.25 459 SER A C 1
ATOM 3611 O O . SER A 1 459 ? 14.875 -1.833 -1.749 1 98.25 459 SER A O 1
ATOM 3613 N N . PHE A 1 460 ? 15.938 -3.412 -0.579 1 98.31 460 PHE A N 1
ATOM 3614 C CA . PHE A 1 460 ? 17.078 -2.566 -0.237 1 98.31 460 PHE A CA 1
ATOM 3615 C C . PHE A 1 460 ? 17.766 -2.053 -1.495 1 98.31 460 PHE A C 1
ATOM 3617 O O . PHE A 1 460 ? 18.078 -0.864 -1.599 1 98.31 460 PHE A O 1
ATOM 3624 N N . ARG A 1 461 ? 17.891 -2.916 -2.486 1 96.94 461 ARG A N 1
ATOM 3625 C CA . ARG A 1 461 ? 18.703 -2.596 -3.662 1 96.94 461 ARG A CA 1
ATOM 3626 C C . ARG A 1 461 ? 17.953 -1.655 -4.598 1 96.94 461 ARG A C 1
ATOM 3628 O O . ARG A 1 461 ? 18.562 -0.875 -5.328 1 96.94 461 ARG A O 1
ATOM 3635 N N . THR A 1 462 ? 16.672 -1.714 -4.578 1 97.38 462 THR A N 1
ATOM 3636 C CA . THR A 1 462 ? 15.922 -1.01 -5.609 1 97.38 462 THR A CA 1
ATOM 3637 C C . THR A 1 462 ? 15.352 0.298 -5.066 1 97.38 462 THR A C 1
ATOM 3639 O O . THR A 1 462 ? 14.82 1.11 -5.82 1 97.38 462 THR A O 1
ATOM 3642 N N . PHE A 1 463 ? 15.406 0.546 -3.738 1 98.31 463 PHE A N 1
ATOM 3643 C CA . PHE A 1 463 ? 14.93 1.793 -3.154 1 98.31 463 PHE A CA 1
ATOM 3644 C C . PHE A 1 463 ? 15.812 2.961 -3.566 1 98.31 463 PHE A C 1
ATOM 3646 O O . PHE A 1 463 ? 17.031 2.807 -3.695 1 98.31 463 PHE A O 1
ATOM 3653 N N . ASP A 1 464 ? 15.227 4.109 -3.781 1 97.75 464 ASP A N 1
ATOM 3654 C CA . ASP A 1 464 ? 15.961 5.32 -4.145 1 97.75 464 ASP A CA 1
ATOM 3655 C C . ASP A 1 464 ? 16.625 5.949 -2.92 1 97.75 464 ASP A C 1
ATOM 3657 O O . ASP A 1 464 ? 16.234 7.039 -2.49 1 97.75 464 ASP A O 1
ATOM 3661 N N . TRP A 1 465 ? 17.672 5.312 -2.422 1 98.19 465 TRP A N 1
ATOM 3662 C CA . TRP A 1 465 ? 18.391 5.793 -1.243 1 98.19 465 TRP A CA 1
ATOM 3663 C C . TRP A 1 465 ? 19 7.164 -1.495 1 98.19 465 TRP A C 1
ATOM 3665 O O . TRP A 1 465 ? 19.094 7.984 -0.579 1 98.19 465 TRP A O 1
ATOM 3675 N N . ALA A 1 466 ? 19.406 7.449 -2.752 1 97.81 466 ALA A N 1
ATOM 3676 C CA . ALA A 1 466 ? 20.047 8.719 -3.082 1 97.81 466 ALA A CA 1
ATOM 3677 C C . ALA A 1 466 ? 19.125 9.891 -2.816 1 97.81 466 ALA A C 1
ATOM 3679 O O . ALA A 1 466 ? 19.531 10.914 -2.26 1 97.81 466 ALA A O 1
ATOM 3680 N N . ASN A 1 467 ? 17.938 9.742 -3.217 1 97.44 467 ASN A N 1
ATOM 3681 C CA . ASN A 1 467 ? 16.953 10.789 -2.951 1 97.44 467 ASN A CA 1
ATOM 3682 C C . ASN A 1 467 ? 16.75 10.992 -1.453 1 97.44 467 ASN A C 1
ATOM 3684 O O . ASN A 1 467 ? 16.688 12.133 -0.978 1 97.44 467 ASN A O 1
ATOM 3688 N N . SER A 1 468 ? 16.625 9.922 -0.711 1 98.06 468 SER A N 1
ATOM 3689 C CA . SER A 1 468 ? 16.375 9.977 0.724 1 98.06 468 SER A CA 1
ATOM 3690 C C . SER A 1 468 ? 17.547 10.578 1.476 1 98.06 468 SER A C 1
ATOM 3692 O O . SER A 1 468 ? 17.375 11.492 2.279 1 98.06 468 SER A O 1
ATOM 3694 N N . THR A 1 469 ? 18.734 10.039 1.208 1 98 469 THR A N 1
ATOM 3695 C CA . THR A 1 469 ? 19.922 10.578 1.877 1 98 469 THR A CA 1
ATOM 3696 C C . THR A 1 469 ? 20.188 12.016 1.429 1 98 469 THR A C 1
ATOM 3698 O O . THR A 1 469 ? 20.688 12.828 2.209 1 98 469 THR A O 1
ATOM 3701 N N . GLY A 1 470 ? 19.828 12.312 0.158 1 97.81 470 GLY A N 1
ATOM 3702 C CA . GLY A 1 470 ? 19.953 13.68 -0.324 1 97.81 470 GLY A CA 1
ATOM 3703 C C . GLY A 1 470 ? 19.094 14.672 0.456 1 97.81 470 GLY A C 1
ATOM 3704 O O . GLY A 1 470 ? 19.531 15.789 0.723 1 97.81 470 GLY A O 1
ATOM 3705 N N . MET A 1 471 ? 17.938 14.328 0.823 1 97.19 471 MET A N 1
ATOM 3706 C CA . MET A 1 471 ? 17.062 15.18 1.63 1 97.19 471 MET A CA 1
ATOM 3707 C C . MET A 1 471 ? 17.688 15.461 2.992 1 97.19 471 MET A C 1
ATOM 3709 O O . MET A 1 471 ? 17.641 16.594 3.482 1 97.19 471 MET A O 1
ATOM 3713 N N . VAL A 1 472 ? 18.266 14.391 3.594 1 98.12 472 VAL A N 1
ATOM 3714 C CA . VAL A 1 472 ? 18.922 14.539 4.891 1 98.12 472 VAL A CA 1
ATOM 3715 C C . VAL A 1 472 ? 20.125 15.469 4.758 1 98.12 472 VAL A C 1
ATOM 3717 O O . VAL A 1 472 ? 20.328 16.359 5.59 1 98.12 472 VAL A O 1
ATOM 3720 N N . ASP A 1 473 ? 20.906 15.25 3.668 1 97.88 473 ASP A N 1
ATOM 3721 C CA . ASP A 1 473 ? 22.094 16.078 3.439 1 97.88 473 ASP A CA 1
ATOM 3722 C C . ASP A 1 473 ? 21.703 17.547 3.27 1 97.88 473 ASP A C 1
ATOM 3724 O O . ASP A 1 473 ? 22.375 18.438 3.801 1 97.88 473 ASP A O 1
ATOM 3728 N N . ARG A 1 474 ? 20.656 17.812 2.553 1 96.44 474 ARG A N 1
ATOM 3729 C CA . ARG A 1 474 ? 20.203 19.172 2.367 1 96.44 474 ARG A CA 1
ATOM 3730 C C . ARG A 1 474 ? 19.812 19.812 3.699 1 96.44 474 ARG A C 1
ATOM 3732 O O . ARG A 1 474 ? 20.078 20.984 3.939 1 96.44 474 ARG A O 1
ATOM 3739 N N . MET A 1 475 ? 19.141 19.062 4.551 1 95.88 475 MET A N 1
ATOM 3740 C CA . MET A 1 475 ? 18.797 19.547 5.879 1 95.88 475 MET A CA 1
ATOM 3741 C C . MET A 1 475 ? 20.047 19.875 6.691 1 95.88 475 MET A C 1
ATOM 3743 O O . MET A 1 475 ? 20.141 20.938 7.301 1 95.88 475 MET A O 1
ATOM 3747 N N . LEU A 1 476 ? 21 18.984 6.664 1 96.44 476 LEU A N 1
ATOM 3748 C CA . LEU A 1 476 ? 22.234 19.141 7.422 1 96.44 476 LEU A CA 1
ATOM 3749 C C . LEU A 1 476 ? 23.047 20.328 6.895 1 96.44 476 LEU A C 1
ATOM 3751 O O . LEU A 1 476 ? 23.688 21.031 7.668 1 96.44 476 LEU A O 1
ATOM 3755 N N . ASP A 1 477 ? 23 20.531 5.602 1 95.81 477 ASP A N 1
ATOM 3756 C CA . ASP A 1 477 ? 23.781 21.594 4.965 1 95.81 477 ASP A CA 1
ATOM 3757 C C . ASP A 1 477 ? 23.203 22.969 5.297 1 95.81 477 ASP A C 1
ATOM 3759 O O . ASP A 1 477 ? 23.891 23.984 5.121 1 95.81 477 ASP A O 1
ATOM 3763 N N . GLY A 1 478 ? 21.984 23.031 5.801 1 92.56 478 GLY A N 1
ATOM 3764 C CA . GLY A 1 478 ? 21.312 24.297 6.043 1 92.56 478 GLY A CA 1
ATOM 3765 C C . GLY A 1 478 ? 21.812 25.016 7.273 1 92.56 478 GLY A C 1
ATOM 3766 O O . GLY A 1 478 ? 21.391 26.141 7.551 1 92.56 478 GLY A O 1
ATOM 3767 N N . TYR A 1 479 ? 22.719 24.469 8.047 1 93.19 479 TYR A N 1
ATOM 3768 C CA . TYR A 1 479 ? 23.297 25.094 9.234 1 93.19 479 TYR A CA 1
ATOM 3769 C C . TYR A 1 479 ? 24.703 24.578 9.508 1 93.19 479 TYR A C 1
ATOM 3771 O O . TYR A 1 479 ? 25.094 23.531 8.969 1 93.19 479 TYR A O 1
ATOM 3779 N N . ALA A 1 480 ? 25.469 25.344 10.297 1 94.5 480 ALA A N 1
ATOM 3780 C CA . ALA A 1 480 ? 26.859 24.984 10.578 1 94.5 480 ALA A CA 1
ATOM 3781 C C . ALA A 1 480 ? 27.203 25.281 12.031 1 94.5 480 ALA A C 1
ATOM 3783 O O . ALA A 1 480 ? 26.719 26.25 12.617 1 94.5 480 ALA A O 1
ATOM 3784 N N . LEU A 1 481 ? 28.062 24.359 12.539 1 93.75 481 LEU A N 1
ATOM 3785 C CA . LEU A 1 481 ? 28.516 24.5 13.914 1 93.75 481 LEU A CA 1
ATOM 3786 C C . LEU A 1 481 ? 29.141 25.859 14.156 1 93.75 481 LEU A C 1
ATOM 3788 O O . LEU A 1 481 ? 28.812 26.547 15.133 1 93.75 481 LEU A O 1
ATOM 3792 N N . LYS A 1 482 ? 29.969 26.25 13.289 1 92.81 482 LYS A N 1
ATOM 3793 C CA . LYS A 1 482 ? 30.703 27.516 13.43 1 92.81 482 LYS A CA 1
ATOM 3794 C C . LYS A 1 482 ? 29.75 28.688 13.57 1 92.81 482 LYS A C 1
ATOM 3796 O O . LYS A 1 482 ? 29.953 29.562 14.406 1 92.81 482 LYS A O 1
ATOM 3801 N N . SER A 1 483 ? 28.719 28.703 12.758 1 92.44 483 SER A N 1
ATOM 3802 C CA . SER A 1 483 ? 27.734 29.781 12.789 1 92.44 483 SER A CA 1
ATOM 3803 C C . SER A 1 483 ? 26.953 29.781 14.102 1 92.44 483 SER A C 1
ATOM 3805 O O . SER A 1 483 ? 26.609 30.844 14.609 1 92.44 483 SER A O 1
ATOM 3807 N N . GLU A 1 484 ? 26.719 28.641 14.664 1 92 484 GLU A N 1
ATOM 3808 C CA . GLU A 1 484 ? 25.938 28.531 15.891 1 92 484 GLU A CA 1
ATOM 3809 C C . GLU A 1 484 ? 26.766 28.906 17.109 1 92 484 GLU A C 1
ATOM 3811 O O . GLU A 1 484 ? 26.266 29.5 18.062 1 92 484 GLU A O 1
ATOM 3816 N N . ILE A 1 485 ? 28.016 28.562 17.062 1 91.31 485 ILE A N 1
ATOM 3817 C CA . ILE A 1 485 ? 28.922 28.953 18.125 1 91.31 485 ILE A CA 1
ATOM 3818 C C . ILE A 1 485 ? 29.062 30.469 18.156 1 91.31 485 ILE A C 1
ATOM 3820 O O . ILE A 1 485 ? 29.109 31.078 19.234 1 91.31 485 ILE A O 1
ATOM 3824 N N . ALA A 1 486 ? 29.016 31.094 17.016 1 91.12 486 ALA A N 1
ATOM 3825 C CA . ALA A 1 486 ? 29.172 32.531 16.906 1 91.12 486 ALA A CA 1
ATOM 3826 C C . ALA A 1 486 ? 27.984 33.281 17.531 1 91.12 486 ALA A C 1
ATOM 3828 O O . ALA A 1 486 ? 28.109 34.438 17.938 1 91.12 486 ALA A O 1
ATOM 3829 N N . LYS A 1 487 ? 26.891 32.625 17.688 1 87.88 487 LYS A N 1
ATOM 3830 C CA . LYS A 1 487 ? 25.688 33.25 18.234 1 87.88 487 LYS A CA 1
ATOM 3831 C C . LYS A 1 487 ? 25.703 33.188 19.766 1 87.88 487 LYS A C 1
ATOM 3833 O O . LYS A 1 487 ? 24.844 33.812 20.406 1 87.88 487 LYS A O 1
ATOM 3838 N N . LEU A 1 488 ? 26.641 32.438 20.281 1 84.44 488 LEU A N 1
ATOM 3839 C CA . LEU A 1 488 ? 26.703 32.312 21.734 1 84.44 488 LEU A CA 1
ATOM 3840 C C . LEU A 1 488 ? 27.266 33.594 22.359 1 84.44 488 LEU A C 1
ATOM 3842 O O . LEU A 1 488 ? 26.844 34 23.453 1 84.44 488 LEU A O 1
ATOM 3846 N N . MET B 1 1 ? 0.159 38.688 -7.918 1 70.88 1 MET B N 1
ATOM 3847 C CA . MET B 1 1 ? 1.474 38.25 -7.445 1 70.88 1 MET B CA 1
ATOM 3848 C C . MET B 1 1 ? 1.346 37.312 -6.258 1 70.88 1 MET B C 1
ATOM 3850 O O . MET B 1 1 ? 0.445 37.469 -5.434 1 70.88 1 MET B O 1
ATOM 3854 N N . LEU B 1 2 ? 2.256 36.281 -6.293 1 89.81 2 LEU B N 1
ATOM 3855 C CA . LEU B 1 2 ? 2.217 35.281 -5.219 1 89.81 2 LEU B CA 1
ATOM 3856 C C . LEU B 1 2 ? 2.846 35.844 -3.945 1 89.81 2 LEU B C 1
ATOM 3858 O O . LEU B 1 2 ? 3.807 36.594 -4.008 1 89.81 2 LEU B O 1
ATOM 3862 N N . LYS B 1 3 ? 2.252 35.562 -2.859 1 95.25 3 LYS B N 1
ATOM 3863 C CA . LYS B 1 3 ? 2.727 36 -1.548 1 95.25 3 LYS B CA 1
ATOM 3864 C C . LYS B 1 3 ? 4.164 35.562 -1.308 1 95.25 3 LYS B C 1
ATOM 3866 O O . LYS B 1 3 ? 4.523 34.406 -1.619 1 95.25 3 LYS B O 1
ATOM 3871 N N . THR B 1 4 ? 4.996 36.406 -0.834 1 97.62 4 THR B N 1
ATOM 3872 C CA . THR B 1 4 ? 6.375 36.094 -0.485 1 97.62 4 THR B CA 1
ATOM 3873 C C . THR B 1 4 ? 6.508 35.844 1.01 1 97.62 4 THR B C 1
ATOM 3875 O O . THR B 1 4 ? 5.578 36.094 1.778 1 97.62 4 THR B O 1
ATOM 3878 N N . GLY B 1 5 ? 7.707 35.344 1.36 1 98.12 5 GLY B N 1
ATOM 3879 C CA . GLY B 1 5 ? 7.977 35.125 2.773 1 98.12 5 GLY B CA 1
ATOM 3880 C C . GLY B 1 5 ? 7.906 36.375 3.598 1 98.12 5 GLY B C 1
ATOM 3881 O O . GLY B 1 5 ? 7.344 36.406 4.695 1 98.12 5 GLY B O 1
ATOM 3882 N N . ALA B 1 6 ? 8.438 37.438 3.08 1 98.12 6 ALA B N 1
ATOM 3883 C CA . ALA B 1 6 ? 8.422 38.719 3.779 1 98.12 6 ALA B CA 1
ATOM 3884 C C . ALA B 1 6 ? 6.996 39.219 3.971 1 98.12 6 ALA B C 1
ATOM 3886 O O . ALA B 1 6 ? 6.656 39.75 5.027 1 98.12 6 ALA B O 1
ATOM 3887 N N . GLN B 1 7 ? 6.199 39.094 2.943 1 98.19 7 GLN B N 1
ATOM 3888 C CA . GLN B 1 7 ? 4.801 39.5 3.029 1 98.19 7 GLN B CA 1
ATOM 3889 C C . GLN B 1 7 ? 4.047 38.688 4.055 1 98.19 7 GLN B C 1
ATOM 3891 O O . GLN B 1 7 ? 3.199 39.188 4.785 1 98.19 7 GLN B O 1
ATOM 3896 N N . TYR B 1 8 ? 4.328 37.438 4.09 1 98.25 8 TYR B N 1
ATOM 3897 C CA . TYR B 1 8 ? 3.732 36.531 5.078 1 98.25 8 TYR B CA 1
ATOM 3898 C C . TYR B 1 8 ? 4.09 37 6.492 1 98.25 8 TYR B C 1
ATOM 3900 O O . TYR B 1 8 ? 3.211 37.125 7.348 1 98.25 8 TYR B O 1
ATOM 3908 N N . ILE B 1 9 ? 5.398 37.188 6.734 1 98.38 9 ILE B N 1
ATOM 3909 C CA . ILE B 1 9 ? 5.863 37.562 8.062 1 98.38 9 ILE B CA 1
ATOM 3910 C C . ILE B 1 9 ? 5.172 38.875 8.492 1 98.38 9 ILE B C 1
ATOM 3912 O O . ILE B 1 9 ? 4.68 38.969 9.617 1 98.38 9 ILE B O 1
ATOM 3916 N N . ARG B 1 10 ? 5.059 39.812 7.609 1 97.88 10 ARG B N 1
ATOM 3917 C CA . ARG B 1 10 ? 4.41 41.094 7.914 1 97.88 10 ARG B CA 1
ATOM 3918 C C . ARG B 1 10 ? 2.932 40.875 8.227 1 97.88 10 ARG B C 1
ATOM 3920 O O . ARG B 1 10 ? 2.383 41.562 9.102 1 97.88 10 ARG B O 1
ATOM 3927 N N . SER B 1 11 ? 2.357 39.969 7.543 1 97.56 11 SER B N 1
ATOM 3928 C CA . SER B 1 11 ? 0.925 39.75 7.699 1 97.56 11 SER B CA 1
ATOM 3929 C C . SER B 1 11 ? 0.604 39.156 9.07 1 97.56 11 SER B C 1
ATOM 3931 O O . SER B 1 11 ? -0.541 39.219 9.523 1 97.56 11 SER B O 1
ATOM 3933 N N . LEU B 1 12 ? 1.562 38.625 9.758 1 97.56 12 LEU B N 1
ATOM 3934 C CA . LEU B 1 12 ? 1.34 38 11.062 1 97.56 12 LEU B CA 1
ATOM 3935 C C . LEU B 1 12 ? 1.354 39.031 12.172 1 97.56 12 LEU B C 1
ATOM 3937 O O . LEU B 1 12 ? 0.993 38.75 13.312 1 97.56 12 LEU B O 1
ATOM 3941 N N . GLN B 1 13 ? 1.845 40.219 11.828 1 97.5 13 GLN B N 1
ATOM 3942 C CA . GLN B 1 13 ? 1.803 41.312 12.797 1 97.5 13 GLN B CA 1
ATOM 3943 C C . GLN B 1 13 ? 0.424 41.969 12.828 1 97.5 13 GLN B C 1
ATOM 3945 O O . GLN B 1 13 ? 0.279 43.156 12.484 1 97.5 13 GLN B O 1
ATOM 3950 N N . ASP B 1 14 ? -0.543 41.281 13.359 1 96.56 14 ASP B N 1
ATOM 3951 C CA . ASP B 1 14 ? -1.938 41.688 13.211 1 96.56 14 ASP B CA 1
ATOM 3952 C C . ASP B 1 14 ? -2.619 41.844 14.57 1 96.56 14 ASP B C 1
ATOM 3954 O O . ASP B 1 14 ? -3.84 42 14.648 1 96.56 14 ASP B O 1
ATOM 3958 N N . GLY B 1 15 ? -1.901 41.656 15.641 1 95.38 15 GLY B N 1
ATOM 3959 C CA . GLY B 1 15 ? -2.416 41.875 16.984 1 95.38 15 GLY B CA 1
ATOM 3960 C C . GLY B 1 15 ? -3.211 40.719 17.531 1 95.38 15 GLY B C 1
ATOM 3961 O O . GLY B 1 15 ? -3.955 40.875 18.5 1 95.38 15 GLY B O 1
ATOM 3962 N N . ARG B 1 16 ? -3.131 39.531 16.922 1 97.38 16 ARG B N 1
ATOM 3963 C CA . ARG B 1 16 ? -3.793 38.375 17.469 1 97.38 16 ARG B CA 1
ATOM 3964 C C . ARG B 1 16 ? -3.412 38.156 18.922 1 97.38 16 ARG B C 1
ATOM 3966 O O . ARG B 1 16 ? -2.389 38.656 19.391 1 97.38 16 ARG B O 1
ATOM 3973 N N . GLU B 1 17 ? -4.262 37.469 19.672 1 97.44 17 GLU B N 1
ATOM 3974 C CA . GLU B 1 17 ? -4.043 37.25 21.109 1 97.44 17 GLU B CA 1
ATOM 3975 C C . GLU B 1 17 ? -3.639 35.812 21.391 1 97.44 17 GLU B C 1
ATOM 3977 O O . GLU B 1 17 ? -4.477 34.906 21.359 1 97.44 17 GLU B O 1
ATOM 3982 N N . ILE B 1 18 ? -2.387 35.594 21.766 1 97.88 18 ILE B N 1
ATOM 3983 C CA . ILE B 1 18 ? -1.845 34.281 22.062 1 97.88 18 ILE B CA 1
ATOM 3984 C C . ILE B 1 18 ? -1.46 34.219 23.547 1 97.88 18 ILE B C 1
ATOM 3986 O O . ILE B 1 18 ? -0.768 35.094 24.062 1 97.88 18 ILE B O 1
ATOM 3990 N N . PHE B 1 19 ? -1.982 33.25 24.219 1 97.56 19 PHE B N 1
ATOM 3991 C CA . PHE B 1 19 ? -1.606 33 25.594 1 97.56 19 PHE B CA 1
ATOM 3992 C C . PHE B 1 19 ? -0.666 31.812 25.703 1 97.56 19 PHE B C 1
ATOM 3994 O O . PHE B 1 19 ? -0.981 30.719 25.219 1 97.56 19 PHE B O 1
ATOM 4001 N N . ILE B 1 20 ? 0.44 32.031 26.25 1 96.38 20 ILE B N 1
ATOM 4002 C CA . ILE B 1 20 ? 1.452 31 26.453 1 96.38 20 ILE B CA 1
ATOM 4003 C C . ILE B 1 20 ? 2.328 31.359 27.656 1 96.38 20 ILE B C 1
ATOM 4005 O O . ILE B 1 20 ? 2.699 32.531 27.828 1 96.38 20 ILE B O 1
ATOM 4009 N N . TYR B 1 21 ? 2.596 30.438 28.531 1 95.25 21 TYR B N 1
ATOM 4010 C CA . TYR B 1 21 ? 3.436 30.594 29.719 1 95.25 21 TYR B CA 1
ATOM 4011 C C . TYR B 1 21 ? 2.959 31.75 30.578 1 95.25 21 TYR B C 1
ATOM 4013 O O . TYR B 1 21 ? 3.77 32.531 31.078 1 95.25 21 TYR B O 1
ATOM 4021 N N . GLY B 1 22 ? 1.753 31.938 30.656 1 95 22 GLY B N 1
ATOM 4022 C CA . GLY B 1 22 ? 1.163 32.969 31.516 1 95 22 GLY B CA 1
ATOM 4023 C C . GLY B 1 22 ? 1.227 34.344 30.922 1 95 22 GLY B C 1
ATOM 4024 O O . GLY B 1 22 ? 0.841 35.344 31.562 1 95 22 GLY B O 1
ATOM 4025 N N . GLU B 1 23 ? 1.629 34.406 29.703 1 94.69 23 GLU B N 1
ATOM 4026 C CA . GLU B 1 23 ? 1.764 35.719 29.047 1 94.69 23 GLU B CA 1
ATOM 4027 C C . GLU B 1 23 ? 0.872 35.812 27.812 1 94.69 23 GLU B C 1
ATOM 4029 O O . GLU B 1 23 ? 0.494 34.781 27.234 1 94.69 23 GLU B O 1
ATOM 4034 N N . LYS B 1 24 ? 0.568 37.062 27.547 1 96.06 24 LYS B N 1
ATOM 4035 C CA . LYS B 1 24 ? -0.096 37.344 26.281 1 96.06 24 LYS B CA 1
ATOM 4036 C C . LYS B 1 24 ? 0.908 37.812 25.234 1 96.06 24 LYS B C 1
ATOM 4038 O O . LYS B 1 24 ? 1.608 38.812 25.422 1 96.06 24 LYS B O 1
ATOM 4043 N N . VAL B 1 25 ? 1.059 37.094 24.234 1 95.19 25 VAL B N 1
ATOM 4044 C CA . VAL B 1 25 ? 1.944 37.406 23.125 1 95.19 25 VAL B CA 1
ATOM 4045 C C . VAL B 1 25 ? 1.127 37.938 21.953 1 95.19 25 VAL B C 1
ATOM 4047 O O . VAL B 1 25 ? 0.123 37.344 21.562 1 95.19 25 VAL B O 1
ATOM 4050 N N . THR B 1 26 ? 1.567 39.062 21.375 1 90.75 26 THR B N 1
ATOM 4051 C CA . THR B 1 26 ? 0.769 39.656 20.312 1 90.75 26 THR B CA 1
ATOM 4052 C C . THR B 1 26 ? 1.562 39.688 19 1 90.75 26 THR B C 1
ATOM 4054 O O . THR B 1 26 ? 0.995 39.938 17.938 1 90.75 26 THR B O 1
ATOM 4057 N N . ASP B 1 27 ? 2.84 39.469 19.141 1 95.38 27 ASP B N 1
ATOM 4058 C CA . ASP B 1 27 ? 3.66 39.469 17.938 1 95.38 27 ASP B CA 1
ATOM 4059 C C . ASP B 1 27 ? 4.363 38.125 17.75 1 95.38 27 ASP B C 1
ATOM 4061 O O . ASP B 1 27 ? 5.398 37.875 18.375 1 95.38 27 ASP B O 1
ATOM 4065 N N . VAL B 1 28 ? 3.898 37.375 16.812 1 96.19 28 VAL B N 1
ATOM 4066 C CA . VAL B 1 28 ? 4.383 36.031 16.5 1 96.19 28 VAL B CA 1
ATOM 4067 C C . VAL B 1 28 ? 5.793 36.125 15.922 1 96.19 28 VAL B C 1
ATOM 4069 O O . VAL B 1 28 ? 6.629 35.25 16.203 1 96.19 28 VAL B O 1
ATOM 4072 N N . THR B 1 29 ? 6.152 37.125 15.211 1 96.62 29 THR B N 1
ATOM 4073 C CA . THR B 1 29 ? 7.316 37.188 14.336 1 96.62 29 THR B CA 1
ATOM 4074 C C . THR B 1 29 ? 8.586 37.438 15.141 1 96.62 29 THR B C 1
ATOM 4076 O O . THR B 1 29 ? 9.688 37.156 14.664 1 96.62 29 THR B O 1
ATOM 4079 N N . THR B 1 30 ? 8.438 37.969 16.312 1 95.31 30 THR B N 1
ATOM 4080 C CA . THR B 1 30 ? 9.625 38.25 17.094 1 95.31 30 THR B CA 1
ATOM 4081 C C . THR B 1 30 ? 9.656 37.406 18.359 1 95.31 30 THR B C 1
ATOM 4083 O O . THR B 1 30 ? 10.695 37.312 19.031 1 95.31 30 THR B O 1
ATOM 4086 N N . SER B 1 31 ? 8.555 36.812 18.656 1 95.56 31 SER B N 1
ATOM 4087 C CA . SER B 1 31 ? 8.477 36 19.891 1 95.56 31 SER B CA 1
ATOM 4088 C C . SER B 1 31 ? 9.406 34.812 19.812 1 95.56 31 SER B C 1
ATOM 4090 O O . SER B 1 31 ? 9.414 34.062 18.828 1 95.56 31 SER B O 1
ATOM 4092 N N . PRO B 1 32 ? 10.164 34.531 20.891 1 94.94 32 PRO B N 1
ATOM 4093 C CA . PRO B 1 32 ? 11.047 33.344 20.922 1 94.94 32 PRO B CA 1
ATOM 4094 C C . PRO B 1 32 ? 10.281 32.031 20.906 1 94.94 32 PRO B C 1
ATOM 4096 O O . PRO B 1 32 ? 10.875 30.969 20.734 1 94.94 32 PRO B O 1
ATOM 4099 N N . TYR B 1 33 ? 8.961 32.125 21.078 1 96.19 33 TYR B N 1
ATOM 4100 C CA . TYR B 1 33 ? 8.141 30.922 21.109 1 96.19 33 TYR B CA 1
ATOM 4101 C C . TYR B 1 33 ? 7.773 30.469 19.703 1 96.19 33 TYR B C 1
ATOM 4103 O O . TYR B 1 33 ? 7.414 29.297 19.484 1 96.19 33 TYR B O 1
ATOM 4111 N N . PHE B 1 34 ? 7.848 31.453 18.672 1 96.88 34 PHE B N 1
ATOM 4112 C CA . PHE B 1 34 ? 7.16 31.156 17.422 1 96.88 34 PHE B CA 1
ATOM 4113 C C . PHE B 1 34 ? 7.973 31.625 16.234 1 96.88 34 PHE B C 1
ATOM 4115 O O . PHE B 1 34 ? 7.699 31.234 15.094 1 96.88 34 PHE B O 1
ATOM 4122 N N . ARG B 1 35 ? 8.984 32.5 16.422 1 96.38 35 ARG B N 1
ATOM 4123 C CA . ARG B 1 35 ? 9.609 33.281 15.352 1 96.38 35 ARG B CA 1
ATOM 4124 C C . ARG B 1 35 ? 10.266 32.344 14.336 1 96.38 35 ARG B C 1
ATOM 4126 O O . ARG B 1 35 ? 10.227 32.594 13.133 1 96.38 35 ARG B O 1
ATOM 4133 N N . ASN B 1 36 ? 10.961 31.234 14.766 1 96.56 36 ASN B N 1
ATOM 4134 C CA . ASN B 1 36 ? 11.609 30.312 13.836 1 96.56 36 ASN B CA 1
ATOM 4135 C C . ASN B 1 36 ? 10.586 29.5 13.047 1 96.56 36 ASN B C 1
ATOM 4137 O O . ASN B 1 36 ? 10.789 29.234 11.859 1 96.56 36 ASN B O 1
ATOM 4141 N N . ALA B 1 37 ? 9.523 29.078 13.727 1 97.31 37 ALA B N 1
ATOM 4142 C CA . ALA B 1 37 ? 8.445 28.391 13.023 1 97.31 37 ALA B CA 1
ATOM 4143 C C . ALA B 1 37 ? 7.82 29.297 11.961 1 97.31 37 ALA B C 1
ATOM 4145 O O . ALA B 1 37 ? 7.535 28.844 10.852 1 97.31 37 ALA B O 1
ATOM 4146 N N . ALA B 1 38 ? 7.613 30.562 12.312 1 98.19 38 ALA B N 1
ATOM 4147 C CA . ALA B 1 38 ? 7.098 31.531 11.344 1 98.19 38 ALA B CA 1
ATOM 4148 C C . ALA B 1 38 ? 8.047 31.672 10.164 1 98.19 38 ALA B C 1
ATOM 4150 O O . ALA B 1 38 ? 7.609 31.766 9.016 1 98.19 38 ALA B O 1
ATOM 4151 N N . ALA B 1 39 ? 9.32 31.719 10.453 1 97.69 39 ALA B N 1
ATOM 4152 C CA . ALA B 1 39 ? 10.32 31.812 9.391 1 97.69 39 ALA B CA 1
ATOM 4153 C C . ALA B 1 39 ? 10.281 30.594 8.477 1 97.69 39 ALA B C 1
ATOM 4155 O O . ALA B 1 39 ? 10.508 30.719 7.27 1 97.69 39 ALA B O 1
ATOM 4156 N N . SER B 1 40 ? 10.055 29.422 9.047 1 97.69 40 SER B N 1
ATOM 4157 C CA . SER B 1 40 ? 9.945 28.203 8.258 1 97.69 40 SER B CA 1
ATOM 4158 C C . SER B 1 40 ? 8.766 28.266 7.301 1 97.69 40 SER B C 1
ATOM 4160 O O . SER B 1 40 ? 8.867 27.828 6.152 1 97.69 40 SER B O 1
ATOM 4162 N N . VAL B 1 41 ? 7.617 28.781 7.727 1 98.5 41 VAL B N 1
ATOM 4163 C CA . VAL B 1 41 ? 6.469 28.953 6.84 1 98.5 41 VAL B CA 1
ATOM 4164 C C . VAL B 1 41 ? 6.805 29.969 5.758 1 98.5 41 VAL B C 1
ATOM 4166 O O . VAL B 1 41 ? 6.426 29.797 4.598 1 98.5 41 VAL B O 1
ATOM 4169 N N . ALA B 1 42 ? 7.516 31.047 6.18 1 98.62 42 ALA B N 1
ATOM 4170 C CA . ALA B 1 42 ? 7.941 32.062 5.219 1 98.62 42 ALA B CA 1
ATOM 4171 C C . ALA B 1 42 ? 8.766 31.438 4.094 1 98.62 42 ALA B C 1
ATOM 4173 O O . ALA B 1 42 ? 8.664 31.859 2.939 1 98.62 42 ALA B O 1
ATOM 4174 N N . MET B 1 43 ? 9.594 30.469 4.453 1 97.88 43 MET B N 1
ATOM 4175 C CA . MET B 1 43 ? 10.414 29.766 3.467 1 97.88 43 MET B CA 1
ATOM 4176 C C . MET B 1 43 ? 9.531 29.094 2.422 1 97.88 43 MET B C 1
ATOM 4178 O O . MET B 1 43 ? 9.883 29.047 1.241 1 97.88 43 MET B O 1
ATOM 4182 N N . LEU B 1 44 ? 8.398 28.531 2.787 1 98.25 44 LEU B N 1
ATOM 4183 C CA . LEU B 1 44 ? 7.465 27.922 1.842 1 98.25 44 LEU B CA 1
ATOM 4184 C C . LEU B 1 44 ? 6.945 28.953 0.848 1 98.25 44 LEU B C 1
ATOM 4186 O O . LEU B 1 44 ? 6.906 28.703 -0.358 1 98.25 44 LEU B O 1
ATOM 4190 N N . TYR B 1 45 ? 6.582 30.094 1.339 1 98.38 45 TYR B N 1
ATOM 4191 C CA . TYR B 1 45 ? 6.059 31.156 0.481 1 98.38 45 TYR B CA 1
ATOM 4192 C C . TYR B 1 45 ? 7.141 31.688 -0.451 1 98.38 45 TYR B C 1
ATOM 4194 O O . TYR B 1 45 ? 6.867 32.031 -1.605 1 98.38 45 TYR B O 1
ATOM 4202 N N . ASP B 1 46 ? 8.375 31.812 0.067 1 98.38 46 ASP B N 1
ATOM 4203 C CA . ASP B 1 46 ? 9.477 32.219 -0.805 1 98.38 46 ASP B CA 1
ATOM 4204 C C . ASP B 1 46 ? 9.688 31.188 -1.921 1 98.38 46 ASP B C 1
ATOM 4206 O O . ASP B 1 46 ? 9.945 31.562 -3.068 1 98.38 46 ASP B O 1
ATOM 4210 N N . PHE B 1 47 ? 9.602 29.953 -1.574 1 98 47 PHE B N 1
ATOM 4211 C CA . PHE B 1 47 ? 9.766 28.891 -2.562 1 98 47 PHE B CA 1
ATOM 4212 C C . PHE B 1 47 ? 8.727 29.016 -3.672 1 98 47 PHE B C 1
ATOM 4214 O O . PHE B 1 47 ? 9.07 28.953 -4.855 1 98 47 PHE B O 1
ATOM 4221 N N . GLN B 1 48 ? 7.453 29.203 -3.338 1 97 48 GLN B N 1
ATOM 4222 C CA . GLN B 1 48 ? 6.395 29.25 -4.34 1 97 48 GLN B CA 1
ATOM 4223 C C . GLN B 1 48 ? 6.492 30.516 -5.188 1 97 48 GLN B C 1
ATOM 4225 O O . GLN B 1 48 ? 6.039 30.547 -6.332 1 97 48 GLN B O 1
ATOM 4230 N N . SER B 1 49 ? 7.09 31.609 -4.664 1 96.38 49 SER B N 1
ATOM 4231 C CA . SER B 1 49 ? 7.129 32.875 -5.371 1 96.38 49 SER B CA 1
ATOM 4232 C C . SER B 1 49 ? 8.391 33 -6.219 1 96.38 49 SER B C 1
ATOM 4234 O O . SER B 1 49 ? 8.516 33.938 -7.023 1 96.38 49 SER B O 1
ATOM 4236 N N . ALA B 1 50 ? 9.305 32.062 -5.992 1 97.19 50 ALA B N 1
ATOM 4237 C CA . ALA B 1 50 ? 10.516 32.094 -6.809 1 97.19 50 ALA B CA 1
ATOM 4238 C C . ALA B 1 50 ? 10.188 31.766 -8.266 1 97.19 50 ALA B C 1
ATOM 4240 O O . ALA B 1 50 ? 9.492 30.797 -8.562 1 97.19 50 ALA B O 1
ATOM 4241 N N . PRO B 1 51 ? 10.75 32.531 -9.219 1 96.25 51 PRO B N 1
ATOM 4242 C CA . PRO B 1 51 ? 10.422 32.375 -10.633 1 96.25 51 PRO B CA 1
ATOM 4243 C C . PRO B 1 51 ? 10.742 30.953 -11.141 1 96.25 51 PRO B C 1
ATOM 4245 O O . PRO B 1 51 ? 10.008 30.406 -11.969 1 96.25 51 PRO B O 1
ATOM 4248 N N . GLU B 1 52 ? 11.805 30.375 -10.633 1 97.31 52 GLU B N 1
ATOM 4249 C CA . GLU B 1 52 ? 12.234 29.062 -11.109 1 97.31 52 GLU B CA 1
ATOM 4250 C C . GLU B 1 52 ? 11.258 27.969 -10.68 1 97.31 52 GLU B C 1
ATOM 4252 O O . GLU B 1 52 ? 11.258 26.875 -11.242 1 97.31 52 GLU B O 1
ATOM 4257 N N . ASN B 1 53 ? 10.414 28.266 -9.68 1 97.69 53 ASN B N 1
ATOM 4258 C CA . ASN B 1 53 ? 9.477 27.266 -9.18 1 97.69 53 ASN B CA 1
ATOM 4259 C C . ASN B 1 53 ? 8.055 27.547 -9.648 1 97.69 53 ASN B C 1
ATOM 4261 O O . ASN B 1 53 ? 7.129 26.797 -9.305 1 97.69 53 ASN B O 1
ATOM 4265 N N . ALA B 1 54 ? 7.836 28.547 -10.477 1 95.62 54 ALA B N 1
ATOM 4266 C CA . ALA B 1 54 ? 6.504 29.016 -10.852 1 95.62 54 ALA B CA 1
ATOM 4267 C C . ALA B 1 54 ? 5.723 27.922 -11.57 1 95.62 54 ALA B C 1
ATOM 4269 O O . ALA B 1 54 ? 4.547 27.688 -11.281 1 95.62 54 ALA B O 1
ATOM 4270 N N . ALA B 1 55 ? 6.355 27.297 -12.531 1 96.5 55 ALA B N 1
ATOM 4271 C CA . ALA B 1 55 ? 5.676 26.25 -13.305 1 96.5 55 ALA B CA 1
ATOM 4272 C C . ALA B 1 55 ? 5.246 25.094 -12.406 1 96.5 55 ALA B C 1
ATOM 4274 O O . ALA B 1 55 ? 4.18 24.516 -12.609 1 96.5 55 ALA B O 1
ATOM 4275 N N . LEU B 1 56 ? 6.039 24.734 -11.414 1 98 56 LEU B N 1
ATOM 4276 C CA . LEU B 1 56 ? 5.777 23.641 -10.5 1 98 56 LEU B CA 1
ATOM 4277 C C . LEU B 1 56 ? 4.723 24.016 -9.469 1 98 56 LEU B C 1
ATOM 4279 O O . LEU B 1 56 ? 3.812 23.234 -9.18 1 98 56 LEU B O 1
ATOM 4283 N N . MET B 1 57 ? 4.75 25.25 -8.969 1 98.25 57 MET B N 1
ATOM 4284 C CA . MET B 1 57 ? 4.035 25.562 -7.734 1 98.25 57 MET B CA 1
ATOM 4285 C C . MET B 1 57 ? 2.73 26.297 -8.039 1 98.25 57 MET B C 1
ATOM 4287 O O . MET B 1 57 ? 1.88 26.453 -7.16 1 98.25 57 MET B O 1
ATOM 4291 N N . THR B 1 58 ? 2.531 26.734 -9.289 1 97.5 58 THR B N 1
ATOM 4292 C CA . THR B 1 58 ? 1.369 27.578 -9.547 1 97.5 58 THR B CA 1
ATOM 4293 C C . THR B 1 58 ? 0.578 27.047 -10.742 1 97.5 58 THR B C 1
ATOM 4295 O O . THR B 1 58 ? 1.03 26.141 -11.445 1 97.5 58 THR B O 1
ATOM 4298 N N . TYR B 1 59 ? -0.595 27.516 -10.898 1 97.12 59 TYR B N 1
ATOM 4299 C CA . TYR B 1 59 ? -1.477 27.25 -12.039 1 97.12 59 TYR B CA 1
ATOM 4300 C C . TYR B 1 59 ? -2.252 28.516 -12.414 1 97.12 59 TYR B C 1
ATOM 4302 O O . TYR B 1 59 ? -2.311 29.469 -11.641 1 97.12 59 TYR B O 1
ATOM 4310 N N . GLU B 1 60 ? -2.752 28.547 -13.578 1 95.88 60 GLU B N 1
ATOM 4311 C CA . GLU B 1 60 ? -3.545 29.688 -14.047 1 95.88 60 GLU B CA 1
ATOM 4312 C C . GLU B 1 60 ? -5 29.562 -13.594 1 95.88 60 GLU B C 1
ATOM 4314 O O . GLU B 1 60 ? -5.625 28.516 -13.781 1 95.88 60 GLU B O 1
ATOM 4319 N N . THR B 1 61 ? -5.492 30.609 -12.945 1 94.88 61 THR B N 1
ATOM 4320 C CA . THR B 1 61 ? -6.879 30.609 -12.492 1 94.88 61 THR B CA 1
ATOM 4321 C C . THR B 1 61 ? -7.816 31 -13.625 1 94.88 61 THR B C 1
ATOM 4323 O O . THR B 1 61 ? -7.367 31.359 -14.719 1 94.88 61 THR B O 1
ATOM 4326 N N . GLU B 1 62 ? -9.117 30.969 -13.414 1 91.38 62 GLU B N 1
ATOM 4327 C CA . GLU B 1 62 ? -10.125 31.281 -14.422 1 91.38 62 GLU B CA 1
ATOM 4328 C C . GLU B 1 62 ? -10.039 32.75 -14.836 1 91.38 62 GLU B C 1
ATOM 4330 O O . GLU B 1 62 ? -10.406 33.094 -15.953 1 91.38 62 GLU B O 1
ATOM 4335 N N . ASP B 1 63 ? -9.516 33.562 -14.023 1 90.62 63 ASP B N 1
ATOM 4336 C CA . ASP B 1 63 ? -9.422 35 -14.297 1 90.62 63 ASP B CA 1
ATOM 4337 C C . ASP B 1 63 ? -8.094 35.344 -14.961 1 90.62 63 ASP B C 1
ATOM 4339 O O . ASP B 1 63 ? -7.797 36.5 -15.188 1 90.62 63 ASP B O 1
ATOM 4343 N N . GLY B 1 64 ? -7.246 34.375 -15.211 1 90.31 64 GLY B N 1
ATOM 4344 C CA . GLY B 1 64 ? -5.977 34.594 -15.883 1 90.31 64 GLY B CA 1
ATOM 4345 C C . GLY B 1 64 ? -4.836 34.875 -14.922 1 90.31 64 GLY B C 1
ATOM 4346 O O . GLY B 1 64 ? -3.688 35.031 -15.336 1 90.31 64 GLY B O 1
ATOM 4347 N N . ASP B 1 65 ? -5.137 34.906 -13.664 1 93.25 65 ASP B N 1
ATOM 4348 C CA . ASP B 1 65 ? -4.105 35.094 -12.648 1 93.25 65 ASP B CA 1
ATOM 4349 C C . ASP B 1 65 ? -3.449 33.781 -12.281 1 93.25 65 ASP B C 1
ATOM 4351 O O . ASP B 1 65 ? -3.832 32.719 -12.805 1 93.25 65 ASP B O 1
ATOM 4355 N N . ARG B 1 66 ? -2.383 33.906 -11.453 1 94.75 66 ARG B N 1
ATOM 4356 C CA . ARG B 1 66 ? -1.732 32.688 -10.984 1 94.75 66 ARG B CA 1
ATOM 4357 C C . ARG B 1 66 ? -1.97 32.5 -9.492 1 94.75 66 ARG B C 1
ATOM 4359 O O . ARG B 1 66 ? -1.957 33.438 -8.719 1 94.75 66 ARG B O 1
ATOM 4366 N N . ALA B 1 67 ? -2.215 31.328 -9.156 1 97.31 67 ALA B N 1
ATOM 4367 C CA . ALA B 1 67 ? -2.389 30.953 -7.754 1 97.31 67 ALA B CA 1
ATOM 4368 C C . ALA B 1 67 ? -1.546 29.734 -7.41 1 97.31 67 ALA B C 1
ATOM 4370 O O . ALA B 1 67 ? -1.089 29.016 -8.305 1 97.31 67 ALA B O 1
ATOM 4371 N N . ASN B 1 68 ? -1.248 29.578 -6.152 1 97.81 68 ASN B N 1
ATOM 4372 C CA . ASN B 1 68 ? -0.531 28.406 -5.676 1 97.81 68 ASN B CA 1
ATOM 4373 C C . ASN B 1 68 ? -1.298 27.125 -5.977 1 97.81 68 ASN B C 1
ATOM 4375 O O . ASN B 1 68 ? -2.514 27.062 -5.789 1 97.81 68 ASN B O 1
ATOM 4379 N N . ARG B 1 69 ? -0.631 26.109 -6.414 1 97.62 69 ARG B N 1
ATOM 4380 C CA . ARG B 1 69 ? -1.225 24.844 -6.836 1 97.62 69 ARG B CA 1
ATOM 4381 C C . ARG B 1 69 ? -1.888 24.125 -5.66 1 97.62 69 ARG B C 1
ATOM 4383 O O . ARG B 1 69 ? -2.711 23.234 -5.859 1 97.62 69 ARG B O 1
ATOM 4390 N N . ILE B 1 70 ? -1.593 24.453 -4.422 1 97.69 70 ILE B N 1
ATOM 4391 C CA . ILE B 1 70 ? -2.211 23.812 -3.264 1 97.69 70 ILE B CA 1
ATOM 4392 C C . ILE B 1 70 ? -3.713 24.094 -3.268 1 97.69 70 ILE B C 1
ATOM 4394 O O . ILE B 1 70 ? -4.48 23.375 -2.617 1 97.69 70 ILE B O 1
ATOM 4398 N N . TRP B 1 71 ? -4.172 25.109 -4.078 1 98.25 71 TRP B N 1
ATOM 4399 C CA . TRP B 1 71 ? -5.578 25.484 -4.156 1 98.25 71 TRP B CA 1
ATOM 4400 C C . TRP B 1 71 ? -6.223 24.938 -5.426 1 98.25 71 TRP B C 1
ATOM 4402 O O . TRP B 1 71 ? -7.43 25.094 -5.633 1 98.25 71 TRP B O 1
ATOM 4412 N N . GLN B 1 72 ? -5.496 24.297 -6.297 1 98.19 72 GLN B N 1
ATOM 4413 C CA . GLN B 1 72 ? -5.961 23.844 -7.605 1 98.19 72 GLN B CA 1
ATOM 4414 C C . GLN B 1 72 ? -7.035 22.766 -7.477 1 98.19 72 GLN B C 1
ATOM 4416 O O . GLN B 1 72 ? -6.922 21.875 -6.637 1 98.19 72 GLN B O 1
ATOM 4421 N N . LEU B 1 73 ? -8.062 22.922 -8.25 1 98.5 73 LEU B N 1
ATOM 4422 C CA . LEU B 1 73 ? -9.094 21.906 -8.414 1 98.5 73 LEU B CA 1
ATOM 4423 C C . LEU B 1 73 ? -8.844 21.062 -9.672 1 98.5 73 LEU B C 1
ATOM 4425 O O . LEU B 1 73 ? -9.297 21.438 -10.758 1 98.5 73 LEU B O 1
ATOM 4429 N N . PRO B 1 74 ? -8.156 19.922 -9.539 1 98.56 74 PRO B N 1
ATOM 4430 C CA . PRO B 1 74 ? -7.762 19.156 -10.719 1 98.56 74 PRO B CA 1
ATOM 4431 C C . PRO B 1 74 ? -8.961 18.625 -11.5 1 98.56 74 PRO B C 1
ATOM 4433 O O . PRO B 1 74 ? -9.922 18.125 -10.914 1 98.56 74 PRO B O 1
ATOM 4436 N N . LYS B 1 75 ? -8.906 18.672 -12.805 1 98.31 75 LYS B N 1
ATOM 4437 C CA . LYS B 1 75 ? -9.992 18.234 -13.68 1 98.31 75 LYS B CA 1
ATOM 4438 C C . LYS B 1 75 ? -9.609 16.953 -14.422 1 98.31 75 LYS B C 1
ATOM 4440 O O . LYS B 1 75 ? -10.328 16.531 -15.32 1 98.31 75 LYS B O 1
ATOM 4445 N N . SER B 1 76 ? -8.461 16.406 -14.094 1 98.25 76 SER B N 1
ATOM 4446 C CA . SER B 1 76 ? -7.98 15.164 -14.688 1 98.25 76 SER B CA 1
ATOM 4447 C C . SER B 1 76 ? -6.965 14.477 -13.781 1 98.25 76 SER B C 1
ATOM 4449 O O . SER B 1 76 ? -6.449 15.086 -12.836 1 98.25 76 SER B O 1
ATOM 4451 N N . TYR B 1 77 ? -6.723 13.219 -14.102 1 98 77 TYR B N 1
ATOM 4452 C CA . TYR B 1 77 ? -5.672 12.477 -13.422 1 98 77 TYR B CA 1
ATOM 4453 C C . TYR B 1 77 ? -4.336 13.195 -13.523 1 98 77 TYR B C 1
ATOM 4455 O O . TYR B 1 77 ? -3.615 13.328 -12.523 1 98 77 TYR B O 1
ATOM 4463 N N . ALA B 1 78 ? -3.959 13.656 -14.688 1 97.88 78 ALA B N 1
ATOM 4464 C CA . ALA B 1 78 ? -2.682 14.328 -14.922 1 97.88 78 ALA B CA 1
ATOM 4465 C C . ALA B 1 78 ? -2.557 15.586 -14.062 1 97.88 78 ALA B C 1
ATOM 4467 O O . ALA B 1 78 ? -1.495 15.859 -13.5 1 97.88 78 ALA B O 1
ATOM 4468 N N . GLU B 1 79 ? -3.619 16.375 -13.93 1 98.31 79 GLU B N 1
ATOM 4469 C CA . GLU B 1 79 ? -3.594 17.594 -13.125 1 98.31 79 GLU B CA 1
ATOM 4470 C C . GLU B 1 79 ? -3.418 17.266 -11.641 1 98.31 79 GLU B C 1
ATOM 4472 O O . GLU B 1 79 ? -2.746 18 -10.914 1 98.31 79 GLU B O 1
ATOM 4477 N N . LEU B 1 80 ? -4.082 16.156 -11.18 1 98.69 80 LEU B N 1
ATOM 4478 C CA . LEU B 1 80 ? -3.918 15.75 -9.789 1 98.69 80 LEU B CA 1
ATOM 4479 C C . LEU B 1 80 ? -2.465 15.398 -9.492 1 98.69 80 LEU B C 1
ATOM 4481 O O . LEU B 1 80 ? -1.938 15.75 -8.438 1 98.69 80 LEU B O 1
ATOM 4485 N N . VAL B 1 81 ? -1.827 14.688 -10.453 1 98.56 81 VAL B N 1
ATOM 4486 C CA . VAL B 1 81 ? -0.433 14.289 -10.289 1 98.56 81 VAL B CA 1
ATOM 4487 C C . VAL B 1 81 ? 0.457 15.531 -10.258 1 98.56 81 VAL B C 1
ATOM 4489 O O . VAL B 1 81 ? 1.412 15.594 -9.477 1 98.56 81 VAL B O 1
ATOM 4492 N N . GLU B 1 82 ? 0.168 16.531 -11.094 1 98.25 82 GLU B N 1
ATOM 4493 C CA . GLU B 1 82 ? 0.916 17.781 -11.062 1 98.25 82 GLU B CA 1
ATOM 4494 C C . GLU B 1 82 ? 0.771 18.484 -9.711 1 98.25 82 GLU B C 1
ATOM 4496 O O . GLU B 1 82 ? 1.745 19.016 -9.172 1 98.25 82 GLU B O 1
ATOM 4501 N N . ARG B 1 83 ? -0.44 18.5 -9.203 1 98.62 83 ARG B N 1
ATOM 4502 C CA . ARG B 1 83 ? -0.664 19.094 -7.883 1 98.62 83 ARG B CA 1
ATOM 4503 C C . ARG B 1 83 ? 0.128 18.344 -6.816 1 98.62 83 ARG B C 1
ATOM 4505 O O . ARG B 1 83 ? 0.726 18.953 -5.934 1 98.62 83 ARG B O 1
ATOM 4512 N N . ARG B 1 84 ? 0.104 17.016 -6.914 1 98.62 84 ARG B N 1
ATOM 4513 C CA . ARG B 1 84 ? 0.86 16.203 -5.965 1 98.62 84 ARG B CA 1
ATOM 4514 C C . ARG B 1 84 ? 2.338 16.578 -5.98 1 98.62 84 ARG B C 1
ATOM 4516 O O . ARG B 1 84 ? 2.975 16.656 -4.926 1 98.62 84 ARG B O 1
ATOM 4523 N N . LYS B 1 85 ? 2.939 16.781 -7.145 1 98.62 85 LYS B N 1
ATOM 4524 C CA . LYS B 1 85 ? 4.348 17.141 -7.258 1 98.62 85 LYS B CA 1
ATOM 4525 C C . LYS B 1 85 ? 4.641 18.453 -6.535 1 98.62 85 LYS B C 1
ATOM 4527 O O . LYS B 1 85 ? 5.699 18.609 -5.926 1 98.62 85 LYS B O 1
ATOM 4532 N N . ALA B 1 86 ? 3.732 19.375 -6.617 1 98.69 86 ALA B N 1
ATOM 4533 C CA . ALA B 1 86 ? 3.879 20.656 -5.91 1 98.69 86 ALA B CA 1
ATOM 4534 C C . ALA B 1 86 ? 3.826 20.438 -4.398 1 98.69 86 ALA B C 1
ATOM 4536 O O . ALA B 1 86 ? 4.625 21.016 -3.658 1 98.69 86 ALA B O 1
ATOM 4537 N N . LEU B 1 87 ? 2.873 19.609 -3.945 1 98.62 87 LEU B N 1
ATOM 4538 C CA . LEU B 1 87 ? 2.771 19.297 -2.525 1 98.62 87 LEU B CA 1
ATOM 4539 C C . LEU B 1 87 ? 4.051 18.641 -2.021 1 98.62 87 LEU B C 1
ATOM 4541 O O . LEU B 1 87 ? 4.523 18.953 -0.926 1 98.62 87 LEU B O 1
ATOM 4545 N N . GLU B 1 88 ? 4.598 17.75 -2.834 1 98.31 88 GLU B N 1
ATOM 4546 C CA . GLU B 1 88 ? 5.84 17.078 -2.488 1 98.31 88 GLU B CA 1
ATOM 4547 C C . GLU B 1 88 ? 6.992 18.062 -2.33 1 98.31 88 GLU B C 1
ATOM 4549 O O . GLU B 1 88 ? 7.773 17.969 -1.383 1 98.31 88 GLU B O 1
ATOM 4554 N N . ALA B 1 89 ? 7.066 18.953 -3.258 1 98.25 89 ALA B N 1
ATOM 4555 C CA . ALA B 1 89 ? 8.156 19.938 -3.238 1 98.25 89 ALA B CA 1
ATOM 4556 C C . ALA B 1 89 ? 8.109 20.781 -1.968 1 98.25 89 ALA B C 1
ATOM 4558 O O . ALA B 1 89 ? 9.141 21 -1.326 1 98.25 89 ALA B O 1
ATOM 4559 N N . TRP B 1 90 ? 6.91 21.266 -1.581 1 97.75 90 TRP B N 1
ATOM 4560 C CA . TRP B 1 90 ? 6.754 22.016 -0.338 1 97.75 90 TRP B CA 1
ATOM 4561 C C . TRP B 1 90 ? 7.129 21.156 0.865 1 97.75 90 TRP B C 1
ATOM 4563 O O . TRP B 1 90 ? 7.801 21.625 1.785 1 97.75 90 TRP B O 1
ATOM 4573 N N . THR B 1 91 ? 6.668 19.922 0.837 1 98.44 91 THR B N 1
ATOM 4574 C CA . THR B 1 91 ? 6.887 19.047 1.975 1 98.44 91 THR B CA 1
ATOM 4575 C C . THR B 1 91 ? 8.367 18.719 2.129 1 98.44 91 THR B C 1
ATOM 4577 O O . THR B 1 91 ? 8.867 18.578 3.248 1 98.44 91 THR B O 1
ATOM 4580 N N . GLU B 1 92 ? 9.102 18.609 1.036 1 97.88 92 GLU B N 1
ATOM 4581 C CA . GLU B 1 92 ? 10.523 18.281 1.067 1 97.88 92 GLU B CA 1
ATOM 4582 C C . GLU B 1 92 ? 11.328 19.359 1.784 1 97.88 92 GLU B C 1
ATOM 4584 O O . GLU B 1 92 ? 12.359 19.078 2.395 1 97.88 92 GLU B O 1
ATOM 4589 N N . LEU B 1 93 ? 10.82 20.578 1.786 1 97.19 93 LEU B N 1
ATOM 4590 C CA . LEU B 1 93 ? 11.523 21.688 2.416 1 97.19 93 LEU B CA 1
ATOM 4591 C C . LEU B 1 93 ? 11.57 21.516 3.93 1 97.19 93 LEU B C 1
ATOM 4593 O O . LEU B 1 93 ? 12.445 22.078 4.598 1 97.19 93 LEU B O 1
ATOM 4597 N N . HIS B 1 94 ? 10.602 20.812 4.473 1 97.5 94 HIS B N 1
ATOM 4598 C CA . HIS B 1 94 ? 10.578 20.625 5.918 1 97.5 94 HIS B CA 1
ATOM 4599 C C . HIS B 1 94 ? 10.602 19.156 6.289 1 97.5 94 HIS B C 1
ATOM 4601 O O . HIS B 1 94 ? 10.32 18.781 7.434 1 97.5 94 HIS B O 1
ATOM 4607 N N . GLY B 1 95 ? 10.859 18.234 5.34 1 97.25 95 GLY B N 1
ATOM 4608 C CA . GLY B 1 95 ? 11.055 16.812 5.57 1 97.25 95 GLY B CA 1
ATOM 4609 C C . GLY B 1 95 ? 9.805 16.125 6.074 1 97.25 95 GLY B C 1
ATOM 4610 O O . GLY B 1 95 ? 9.891 15.062 6.703 1 97.25 95 GLY B O 1
ATOM 4611 N N . GLY B 1 96 ? 8.664 16.688 5.934 1 97.75 96 GLY B N 1
ATOM 4612 C CA . GLY B 1 96 ? 7.406 16.094 6.375 1 97.75 96 GLY B CA 1
ATOM 4613 C C . GLY B 1 96 ? 7.078 16.422 7.824 1 97.75 96 GLY B C 1
ATOM 4614 O O . GLY B 1 96 ? 6.133 15.859 8.391 1 97.75 96 GLY B O 1
ATOM 4615 N N . PHE B 1 97 ? 7.781 17.328 8.453 1 98.12 97 PHE B N 1
ATOM 4616 C CA . PHE B 1 97 ? 7.645 17.547 9.891 1 98.12 97 PHE B CA 1
ATOM 4617 C C . PHE B 1 97 ? 6.734 18.75 10.172 1 98.12 97 PHE B C 1
ATOM 4619 O O . PHE B 1 97 ? 6.625 19.188 11.312 1 98.12 97 PHE B O 1
ATOM 4626 N N . MET B 1 98 ? 6.121 19.328 9.164 1 97.12 98 MET B N 1
ATOM 4627 C CA . MET B 1 98 ? 4.98 20.219 9.344 1 97.12 98 MET B CA 1
ATOM 4628 C C . MET B 1 98 ? 3.684 19.547 8.914 1 97.12 98 MET B C 1
ATOM 4630 O O . MET B 1 98 ? 3.393 19.453 7.723 1 97.12 98 MET B O 1
ATOM 4634 N N . GLY B 1 99 ? 2.947 19.141 9.844 1 94.94 99 GLY B N 1
ATOM 4635 C CA . GLY B 1 99 ? 1.758 18.328 9.625 1 94.94 99 GLY B CA 1
ATOM 4636 C C . GLY B 1 99 ? 0.585 19.125 9.086 1 94.94 99 GLY B C 1
ATOM 4637 O O . GLY B 1 99 ? -0.27 18.594 8.383 1 94.94 99 GLY B O 1
ATOM 4638 N N . ARG B 1 100 ? 0.529 20.344 9.484 1 96.69 100 ARG B N 1
ATOM 4639 C CA . ARG B 1 100 ? -0.579 21.203 9.078 1 96.69 100 ARG B CA 1
ATOM 4640 C C . ARG B 1 100 ? -0.07 22.469 8.406 1 96.69 100 ARG B C 1
ATOM 4642 O O . ARG B 1 100 ? -0.495 23.578 8.742 1 96.69 100 ARG B O 1
ATOM 4649 N N . ALA B 1 101 ? 0.842 22.234 7.449 1 97.19 101 ALA B N 1
ATOM 4650 C CA . ALA B 1 101 ? 1.322 23.328 6.605 1 97.19 101 ALA B CA 1
ATOM 4651 C C . ALA B 1 101 ? 0.187 23.922 5.773 1 97.19 101 ALA B C 1
ATOM 4653 O O . ALA B 1 101 ? -0.921 23.375 5.75 1 97.19 101 ALA B O 1
ATOM 4654 N N . PRO B 1 102 ? 0.424 25 5.078 1 97.94 102 PRO B N 1
ATOM 4655 C CA . PRO B 1 102 ? -0.657 25.719 4.395 1 97.94 102 PRO B CA 1
ATOM 4656 C C . PRO B 1 102 ? -1.393 24.844 3.381 1 97.94 102 PRO B C 1
ATOM 4658 O O . PRO B 1 102 ? -2.539 25.141 3.027 1 97.94 102 PRO B O 1
ATOM 4661 N N . ASP B 1 103 ? -0.806 23.797 2.959 1 98.31 103 ASP B N 1
ATOM 4662 C CA . ASP B 1 103 ? -1.398 23 1.897 1 98.31 103 ASP B CA 1
ATOM 4663 C C . ASP B 1 103 ? -2.469 22.062 2.453 1 98.31 103 ASP B C 1
ATOM 4665 O O . ASP B 1 103 ? -3.277 21.516 1.697 1 98.31 103 ASP B O 1
ATOM 4669 N N . HIS B 1 104 ? -2.592 21.844 3.768 1 98.25 104 HIS B N 1
ATOM 4670 C CA . HIS B 1 104 ? -3.527 20.875 4.332 1 98.25 104 HIS B CA 1
ATOM 4671 C C . HIS B 1 104 ? -4.957 21.406 4.293 1 98.25 104 HIS B C 1
ATOM 4673 O O . HIS B 1 104 ? -5.809 20.859 3.592 1 98.25 104 HIS B O 1
ATOM 4679 N N . VAL B 1 105 ? -5.234 22.516 4.969 1 98.56 105 VAL B N 1
ATOM 4680 C CA . VAL B 1 105 ? -6.605 23.016 5.047 1 98.56 105 VAL B CA 1
ATOM 4681 C C . VAL B 1 105 ? -7.008 23.625 3.709 1 98.56 105 VAL B C 1
ATOM 4683 O O . VAL B 1 105 ? -8.188 23.641 3.354 1 98.56 105 VAL B O 1
ATOM 4686 N N . ALA B 1 106 ? -6.031 24.156 2.92 1 98.62 106 ALA B N 1
ATOM 4687 C CA . ALA B 1 106 ? -6.332 24.547 1.546 1 98.62 106 ALA B CA 1
ATOM 4688 C C . ALA B 1 106 ? -6.973 23.391 0.776 1 98.62 106 ALA B C 1
ATOM 4690 O O . ALA B 1 106 ? -7.934 23.594 0.03 1 98.62 106 ALA B O 1
ATOM 4691 N N . SER B 1 107 ? -6.441 22.203 1.017 1 98.62 107 SER B N 1
ATOM 4692 C CA . SER B 1 107 ? -7 21.016 0.376 1 98.62 107 SER B CA 1
ATOM 4693 C C . SER B 1 107 ? -8.406 20.719 0.888 1 98.62 107 SER B C 1
ATOM 4695 O O . SER B 1 107 ? -9.273 20.281 0.126 1 98.62 107 SER B O 1
ATOM 4697 N N . CYS B 1 108 ? -8.633 20.953 2.133 1 98.56 108 CYS B N 1
ATOM 4698 C CA . CYS B 1 108 ? -9.953 20.75 2.715 1 98.56 108 CYS B CA 1
ATOM 4699 C C . CYS B 1 108 ? -10.984 21.672 2.074 1 98.56 108 CYS B C 1
ATOM 4701 O O . CYS B 1 108 ? -12.008 21.219 1.572 1 98.56 108 CYS B O 1
ATOM 4703 N N . ILE B 1 109 ? -10.688 22.953 2.006 1 98.75 109 ILE B N 1
ATOM 4704 C CA . ILE B 1 109 ? -11.602 23.953 1.458 1 98.75 109 ILE B CA 1
ATOM 4705 C C . ILE B 1 109 ? -11.805 23.703 -0.034 1 98.75 109 ILE B C 1
ATOM 4707 O O . ILE B 1 109 ? -12.914 23.844 -0.545 1 98.75 109 ILE B O 1
ATOM 4711 N N . ALA B 1 110 ? -10.734 23.391 -0.724 1 98.69 110 ALA B N 1
ATOM 4712 C CA . ALA B 1 110 ? -10.836 23.031 -2.135 1 98.69 110 ALA B CA 1
ATOM 4713 C C . ALA B 1 110 ? -11.797 21.859 -2.332 1 98.69 110 ALA B C 1
ATOM 4715 O O . ALA B 1 110 ? -12.641 21.891 -3.229 1 98.69 110 ALA B O 1
ATOM 4716 N N . GLY B 1 111 ? -11.664 20.828 -1.486 1 98.62 111 GLY B N 1
ATOM 4717 C CA . GLY B 1 111 ? -12.555 19.672 -1.557 1 98.62 111 GLY B CA 1
ATOM 4718 C C . GLY B 1 111 ? -14.008 20.031 -1.325 1 98.62 111 GLY B C 1
ATOM 4719 O O . GLY B 1 111 ? -14.898 19.5 -1.99 1 98.62 111 GLY B O 1
ATOM 4720 N N . MET B 1 112 ? -14.25 20.906 -0.361 1 98.62 112 MET B N 1
ATOM 4721 C CA . MET B 1 112 ? -15.609 21.391 -0.13 1 98.62 112 MET B CA 1
ATOM 4722 C C . MET B 1 112 ? -16.156 22.109 -1.363 1 98.62 112 MET B C 1
ATOM 4724 O O . MET B 1 112 ? -17.297 21.875 -1.763 1 98.62 112 MET B O 1
ATOM 4728 N N . ASN B 1 113 ? -15.328 22.922 -1.92 1 98.5 113 ASN B N 1
ATOM 4729 C CA . ASN B 1 113 ? -15.734 23.703 -3.084 1 98.5 113 ASN B CA 1
ATOM 4730 C C . ASN B 1 113 ? -16 22.797 -4.289 1 98.5 113 ASN B C 1
ATOM 4732 O O . ASN B 1 113 ? -16.859 23.125 -5.129 1 98.5 113 ASN B O 1
ATOM 4736 N N . MET B 1 114 ? -15.273 21.703 -4.465 1 98.38 114 MET B N 1
ATOM 4737 C CA . MET B 1 114 ? -15.516 20.719 -5.527 1 98.38 114 MET B CA 1
ATOM 4738 C C . MET B 1 114 ? -16.906 20.094 -5.387 1 98.38 114 MET B C 1
ATOM 4740 O O . MET B 1 114 ? -17.484 19.641 -6.375 1 98.38 114 MET B O 1
ATOM 4744 N N . GLY B 1 115 ? -17.359 20.047 -4.145 1 98.25 115 GLY B N 1
ATOM 4745 C CA . GLY B 1 115 ? -18.688 19.5 -3.877 1 98.25 115 GLY B CA 1
ATOM 4746 C C . GLY B 1 115 ? -19.703 20.562 -3.52 1 98.25 115 GLY B C 1
ATOM 4747 O O . GLY B 1 115 ? -20.578 20.328 -2.678 1 98.25 115 GLY B O 1
ATOM 4748 N N . ARG B 1 116 ? -19.625 21.688 -4.066 1 97.94 116 ARG B N 1
ATOM 4749 C CA . ARG B 1 116 ? -20.422 22.859 -3.697 1 97.94 116 ARG B CA 1
ATOM 4750 C C . ARG B 1 116 ? -21.906 22.594 -3.895 1 97.94 116 ARG B C 1
ATOM 4752 O O . ARG B 1 116 ? -22.75 23.234 -3.262 1 97.94 116 ARG B O 1
ATOM 4759 N N . GLU B 1 117 ? -22.297 21.641 -4.754 1 98.25 117 GLU B N 1
ATOM 4760 C CA . GLU B 1 117 ? -23.703 21.297 -4.988 1 98.25 117 GLU B CA 1
ATOM 4761 C C . GLU B 1 117 ? -24.391 20.844 -3.697 1 98.25 117 GLU B C 1
ATOM 4763 O O . GLU B 1 117 ? -25.578 21.062 -3.518 1 98.25 117 GLU B O 1
ATOM 4768 N N . VAL B 1 118 ? -23.656 20.266 -2.801 1 98.38 118 VAL B N 1
ATOM 4769 C CA . VAL B 1 118 ? -24.188 19.828 -1.515 1 98.38 118 VAL B CA 1
ATOM 4770 C C . VAL B 1 118 ? -24.594 21.031 -0.682 1 98.38 118 VAL B C 1
ATOM 4772 O O . VAL B 1 118 ? -25.641 21.016 -0.026 1 98.38 118 VAL B O 1
ATOM 4775 N N . PHE B 1 119 ? -23.781 22.094 -0.706 1 98.62 119 PHE B N 1
ATOM 4776 C CA . PHE B 1 119 ? -24.078 23.344 -0.007 1 98.62 119 PHE B CA 1
ATOM 4777 C C . PHE B 1 119 ? -25.25 24.062 -0.671 1 98.62 119 PHE B C 1
ATOM 4779 O O . PHE B 1 119 ? -26.078 24.656 0.01 1 98.62 119 PHE B O 1
ATOM 4786 N N . GLU B 1 120 ? -25.281 24 -2.014 1 98.5 120 GLU B N 1
ATOM 4787 C CA . GLU B 1 120 ? -26.375 24.625 -2.756 1 98.5 120 GLU B CA 1
ATOM 4788 C C . GLU B 1 120 ? -27.719 24.016 -2.398 1 98.5 120 GLU B C 1
ATOM 4790 O O . GLU B 1 120 ? -28.719 24.734 -2.246 1 98.5 120 GLU B O 1
ATOM 4795 N N . ALA B 1 121 ? -27.719 22.734 -2.33 1 98.38 121 ALA B N 1
ATOM 4796 C CA . ALA B 1 121 ? -28.938 22.016 -1.979 1 98.38 121 ALA B CA 1
ATOM 4797 C C . ALA B 1 121 ? -29.391 22.359 -0.562 1 98.38 121 ALA B C 1
ATOM 4799 O O . ALA B 1 121 ? -30.594 22.375 -0.266 1 98.38 121 ALA B O 1
ATOM 4800 N N . TYR B 1 122 ? -28.484 22.719 0.287 1 98.19 122 TYR B N 1
ATOM 4801 C CA . TYR B 1 122 ? -28.75 23.094 1.675 1 98.19 122 TYR B CA 1
ATOM 4802 C C . TYR B 1 122 ? -29.172 24.547 1.784 1 98.19 122 TYR B C 1
ATOM 4804 O O . TYR B 1 122 ? -30.266 24.844 2.289 1 98.19 122 TYR B O 1
ATOM 4812 N N . ASP B 1 123 ? -28.375 25.453 1.315 1 98.38 123 ASP B N 1
ATOM 4813 C CA . ASP B 1 123 ? -28.594 26.891 1.379 1 98.38 123 ASP B CA 1
ATOM 4814 C C . ASP B 1 123 ? -27.734 27.625 0.356 1 98.38 123 ASP B C 1
ATOM 4816 O O . ASP B 1 123 ? -26.531 27.781 0.562 1 98.38 123 ASP B O 1
ATOM 4820 N N . PRO B 1 124 ? -28.312 28.172 -0.705 1 98.31 124 PRO B N 1
ATOM 4821 C CA . PRO B 1 124 ? -27.547 28.844 -1.76 1 98.31 124 PRO B CA 1
ATOM 4822 C C . PRO B 1 124 ? -26.672 29.984 -1.228 1 98.31 124 PRO B C 1
ATOM 4824 O O . PRO B 1 124 ? -25.594 30.234 -1.769 1 98.31 124 PRO B O 1
ATOM 4827 N N . ALA B 1 125 ? -27.141 30.656 -0.221 1 98.19 125 ALA B N 1
ATOM 4828 C CA . ALA B 1 125 ? -26.344 31.75 0.337 1 98.19 125 ALA B CA 1
ATOM 4829 C C . ALA B 1 125 ? -25.078 31.234 0.996 1 98.19 125 ALA B C 1
ATOM 4831 O O . ALA B 1 125 ? -24.016 31.859 0.903 1 98.19 125 ALA B O 1
ATOM 4832 N N . ARG B 1 126 ? -25.188 30.094 1.686 1 98.31 126 ARG B N 1
ATOM 4833 C CA . ARG B 1 126 ? -24.031 29.469 2.318 1 98.31 126 ARG B CA 1
ATOM 4834 C C . ARG B 1 126 ? -23.062 28.922 1.272 1 98.31 126 ARG B C 1
ATOM 4836 O O . ARG B 1 126 ? -21.844 28.984 1.456 1 98.31 126 ARG B O 1
ATOM 4843 N N . ALA B 1 127 ? -23.641 28.391 0.177 1 98.69 127 ALA B N 1
ATOM 4844 C CA . ALA B 1 127 ? -22.812 27.922 -0.934 1 98.69 127 ALA B CA 1
ATOM 4845 C C . ALA B 1 127 ? -22 29.078 -1.531 1 98.69 127 ALA B C 1
ATOM 4847 O O . ALA B 1 127 ? -20.828 28.906 -1.855 1 98.69 127 ALA B O 1
ATOM 4848 N N . ARG B 1 128 ? -22.672 30.188 -1.699 1 98.56 128 ARG B N 1
ATOM 4849 C CA . ARG B 1 128 ? -21.984 31.375 -2.225 1 98.56 128 ARG B CA 1
ATOM 4850 C C . ARG B 1 128 ? -20.891 31.844 -1.276 1 98.56 128 ARG B C 1
ATOM 4852 O O . ARG B 1 128 ? -19.812 32.219 -1.717 1 98.56 128 ARG B O 1
ATOM 4859 N N . ALA B 1 129 ? -21.203 31.812 0.005 1 98.75 129 ALA B N 1
ATOM 4860 C CA . ALA B 1 129 ? -20.203 32.188 1.002 1 98.75 129 ALA B CA 1
ATOM 4861 C C . ALA B 1 129 ? -18.969 31.312 0.892 1 98.75 129 ALA B C 1
ATOM 4863 O O . ALA B 1 129 ? -17.844 31.812 0.943 1 98.75 129 ALA B O 1
ATOM 4864 N N . LEU B 1 130 ? -19.156 30.031 0.735 1 98.81 130 LEU B N 1
ATOM 4865 C CA . LEU B 1 130 ? -18.047 29.094 0.609 1 98.81 130 LEU B CA 1
ATOM 4866 C C . LEU B 1 130 ? -17.234 29.375 -0.657 1 98.81 130 LEU B C 1
ATOM 4868 O O . LEU B 1 130 ? -16 29.422 -0.619 1 98.81 130 LEU B O 1
ATOM 4872 N N . ALA B 1 131 ? -17.922 29.547 -1.768 1 98.56 131 ALA B N 1
ATOM 4873 C CA . ALA B 1 131 ? -17.266 29.781 -3.049 1 98.56 131 ALA B CA 1
ATOM 4874 C C . ALA B 1 131 ? -16.453 31.078 -3.01 1 98.56 131 ALA B C 1
ATOM 4876 O O . ALA B 1 131 ? -15.32 31.125 -3.504 1 98.56 131 ALA B O 1
ATOM 4877 N N . ASP B 1 132 ? -17.078 32.094 -2.496 1 98.62 132 ASP B N 1
ATOM 4878 C CA . ASP B 1 132 ? -16.391 33.375 -2.379 1 98.62 132 ASP B CA 1
ATOM 4879 C C . ASP B 1 132 ? -15.172 33.281 -1.464 1 98.62 132 ASP B C 1
ATOM 4881 O O . ASP B 1 132 ? -14.125 33.875 -1.742 1 98.62 132 ASP B O 1
ATOM 4885 N N . TYR B 1 133 ? -15.344 32.562 -0.409 1 98.69 133 TYR B N 1
ATOM 4886 C CA . TYR B 1 133 ? -14.234 32.375 0.521 1 98.69 133 TYR B CA 1
ATOM 4887 C C . TYR B 1 133 ? -13.094 31.609 -0.126 1 98.69 133 TYR B C 1
ATOM 4889 O O . TYR B 1 133 ? -11.922 31.938 0.083 1 98.69 133 TYR B O 1
ATOM 4897 N N . TYR B 1 134 ? -13.438 30.531 -0.854 1 98.56 134 TYR B N 1
ATOM 4898 C CA . TYR B 1 134 ? -12.422 29.766 -1.573 1 98.56 134 TYR B CA 1
ATOM 4899 C C . TYR B 1 134 ? -11.594 30.688 -2.467 1 98.56 134 TYR B C 1
ATOM 4901 O O . TYR B 1 134 ? -10.359 30.641 -2.432 1 98.56 134 TYR B O 1
ATOM 4909 N N . ARG B 1 135 ? -12.227 31.516 -3.229 1 98.06 135 ARG B N 1
ATOM 4910 C CA . ARG B 1 135 ? -11.531 32.438 -4.125 1 98.06 135 ARG B CA 1
ATOM 4911 C C . ARG B 1 135 ? -10.688 33.438 -3.336 1 98.06 135 ARG B C 1
ATOM 4913 O O . ARG B 1 135 ? -9.539 33.719 -3.705 1 98.06 135 ARG B O 1
ATOM 4920 N N . TYR B 1 136 ? -11.242 33.906 -2.281 1 98.06 136 TYR B N 1
ATOM 4921 C CA . TYR B 1 136 ? -10.547 34.875 -1.438 1 98.06 136 TYR B CA 1
ATOM 4922 C C . TYR B 1 136 ? -9.273 34.25 -0.853 1 98.06 136 TYR B C 1
ATOM 4924 O O . TYR B 1 136 ? -8.195 34.844 -0.938 1 98.06 136 TYR B O 1
ATOM 4932 N N . ALA B 1 137 ? -9.422 33.094 -0.256 1 98.38 137 ALA B N 1
ATOM 4933 C CA . ALA B 1 137 ? -8.289 32.406 0.373 1 98.38 137 ALA B CA 1
ATOM 4934 C C . ALA B 1 137 ? -7.223 32.062 -0.66 1 98.38 137 ALA B C 1
ATOM 4936 O O . ALA B 1 137 ? -6.027 32.219 -0.419 1 98.38 137 ALA B O 1
ATOM 4937 N N . ARG B 1 138 ? -7.66 31.531 -1.797 1 98.06 138 ARG B N 1
ATOM 4938 C CA . ARG B 1 138 ? -6.766 31.188 -2.896 1 98.06 138 ARG B CA 1
ATOM 4939 C C . ARG B 1 138 ? -6 32.406 -3.391 1 98.06 138 ARG B C 1
ATOM 4941 O O . ARG B 1 138 ? -4.77 32.375 -3.479 1 98.06 138 ARG B O 1
ATOM 4948 N N . ASP B 1 139 ? -6.695 33.5 -3.67 1 97.12 139 ASP B N 1
ATOM 4949 C CA . ASP B 1 139 ? -6.133 34.656 -4.328 1 97.12 139 ASP B CA 1
ATOM 4950 C C . ASP B 1 139 ? -5.207 35.438 -3.383 1 97.12 139 ASP B C 1
ATOM 4952 O O . ASP B 1 139 ? -4.309 36.156 -3.832 1 97.12 139 ASP B O 1
ATOM 4956 N N . ASN B 1 140 ? -5.379 35.219 -2.092 1 96.81 140 ASN B N 1
ATOM 4957 C CA . ASN B 1 140 ? -4.531 35.906 -1.124 1 96.81 140 ASN B CA 1
ATOM 4958 C C . ASN B 1 140 ? -3.51 34.969 -0.497 1 96.81 140 ASN B C 1
ATOM 4960 O O . ASN B 1 140 ? -2.834 35.344 0.468 1 96.81 140 ASN B O 1
ATOM 4964 N N . SER B 1 141 ? -3.418 33.75 -0.974 1 96.75 141 SER B N 1
ATOM 4965 C CA . SER B 1 141 ? -2.473 32.75 -0.492 1 96.75 141 SER B CA 1
ATOM 4966 C C . SER B 1 141 ? -2.521 32.625 1.028 1 96.75 141 SER B C 1
ATOM 4968 O O . SER B 1 141 ? -1.487 32.719 1.695 1 96.75 141 SER B O 1
ATOM 4970 N N . LEU B 1 142 ? -3.686 32.375 1.523 1 98.25 142 LEU B N 1
ATOM 4971 C CA . LEU B 1 142 ? -3.842 32.312 2.973 1 98.25 142 LEU B CA 1
ATOM 4972 C C . LEU B 1 142 ? -3.342 30.984 3.525 1 98.25 142 LEU B C 1
ATOM 4974 O O . LEU B 1 142 ? -3.549 29.938 2.912 1 98.25 142 LEU B O 1
ATOM 4978 N N . TYR B 1 143 ? -2.604 31.062 4.633 1 98.5 143 TYR B N 1
ATOM 4979 C CA . TYR B 1 143 ? -2.4 29.891 5.492 1 98.5 143 TYR B CA 1
ATOM 4980 C C . TYR B 1 143 ? -3.596 29.688 6.414 1 98.5 143 TYR B C 1
ATOM 4982 O O . TYR B 1 143 ? -3.881 30.531 7.27 1 98.5 143 TYR B O 1
ATOM 4990 N N . LEU B 1 144 ? -4.312 28.547 6.215 1 98.5 144 LEU B N 1
ATOM 4991 C CA . LEU B 1 144 ? -5.457 28.203 7.055 1 98.5 144 LEU B CA 1
ATOM 4992 C C . LEU B 1 144 ? -5.121 27.062 7.996 1 98.5 144 LEU B C 1
ATOM 4994 O O . LEU B 1 144 ? -4.488 26.078 7.59 1 98.5 144 LEU B O 1
ATOM 4998 N N . THR B 1 145 ? -5.445 27.219 9.242 1 98.19 145 THR B N 1
ATOM 4999 C CA . THR B 1 145 ? -5.59 26.094 10.156 1 98.19 145 THR B CA 1
ATOM 5000 C C . THR B 1 145 ? -7.062 25.734 10.344 1 98.19 145 THR B C 1
ATOM 5002 O O . THR B 1 145 ? -7.934 26.312 9.695 1 98.19 145 THR B O 1
ATOM 5005 N N . TYR B 1 146 ? -7.359 24.672 11.07 1 97.88 146 TYR B N 1
ATOM 5006 C CA . TYR B 1 146 ? -8.766 24.422 11.375 1 97.88 146 TYR B CA 1
ATOM 5007 C C . TYR B 1 146 ? -8.922 23.797 12.758 1 97.88 146 TYR B C 1
ATOM 5009 O O . TYR B 1 146 ? -7.949 23.328 13.344 1 97.88 146 TYR B O 1
ATOM 5017 N N . VAL B 1 147 ? -10 23.938 13.359 1 97.25 147 VAL B N 1
ATOM 5018 C CA . VAL B 1 147 ? -10.438 23.281 14.578 1 97.25 147 VAL B CA 1
ATOM 5019 C C . VAL B 1 147 ? -11.758 22.547 14.32 1 97.25 147 VAL B C 1
ATOM 5021 O O . VAL B 1 147 ? -12.758 23.188 13.977 1 97.25 147 VAL B O 1
ATOM 5024 N N . ILE B 1 148 ? -11.719 21.234 14.562 1 95.75 148 ILE B N 1
ATOM 5025 C CA . ILE B 1 148 ? -12.891 20.484 14.141 1 95.75 148 ILE B CA 1
ATOM 5026 C C . ILE B 1 148 ? -13.352 19.562 15.273 1 95.75 148 ILE B C 1
ATOM 5028 O O . ILE B 1 148 ? -14.273 18.766 15.102 1 95.75 148 ILE B O 1
ATOM 5032 N N . ILE B 1 149 ? -12.719 19.641 16.453 1 91.19 149 ILE B N 1
ATOM 5033 C CA . ILE B 1 149 ? -13.055 18.781 17.578 1 91.19 149 ILE B CA 1
ATOM 5034 C C . ILE B 1 149 ? -13.531 19.625 18.75 1 91.19 149 ILE B C 1
ATOM 5036 O O . ILE B 1 149 ? -12.969 20.688 19.031 1 91.19 149 ILE B O 1
ATOM 5040 N N . ASN B 1 150 ? -14.516 19.141 19.391 1 88.88 150 ASN B N 1
ATOM 5041 C CA . ASN B 1 150 ? -15 19.781 20.609 1 88.88 150 ASN B CA 1
ATOM 5042 C C . ASN B 1 150 ? -14.219 19.312 21.844 1 88.88 150 ASN B C 1
ATOM 5044 O O . ASN B 1 150 ? -13.867 18.141 21.953 1 88.88 150 ASN B O 1
ATOM 5048 N N . PRO B 1 151 ? -13.875 20.266 22.672 1 84.5 151 PRO B N 1
ATOM 5049 C CA . PRO B 1 151 ? -13.219 19.844 23.906 1 84.5 151 PRO B CA 1
ATOM 5050 C C . PRO B 1 151 ? -14.031 18.828 24.703 1 84.5 151 PRO B C 1
ATOM 5052 O O . PRO B 1 151 ? -15.266 18.828 24.625 1 84.5 151 PRO B O 1
ATOM 5055 N N . GLN B 1 152 ? -13.352 17.859 25.234 1 69.81 152 GLN B N 1
ATOM 5056 C CA . GLN B 1 152 ? -13.984 16.766 25.953 1 69.81 152 GLN B CA 1
ATOM 5057 C C . GLN B 1 152 ? -14.664 17.25 27.219 1 69.81 152 GLN B C 1
ATOM 5059 O O . GLN B 1 152 ? -14.023 17.859 28.078 1 69.81 152 GLN B O 1
ATOM 5064 N N . ALA B 1 153 ? -15.898 17.5 27.078 1 64.75 153 ALA B N 1
ATOM 5065 C CA . ALA B 1 153 ? -16.656 17.719 28.297 1 64.75 153 ALA B CA 1
ATOM 5066 C C . ALA B 1 153 ? -16.969 16.391 28.984 1 64.75 153 ALA B C 1
ATOM 5068 O O . ALA B 1 153 ? -16.5 15.336 28.562 1 64.75 153 ALA B O 1
ATOM 5069 N N . ASP B 1 154 ? -17.5 16.422 30.078 1 63.69 154 ASP B N 1
ATOM 5070 C CA . ASP B 1 154 ? -17.938 15.211 30.766 1 63.69 154 ASP B CA 1
ATOM 5071 C C . ASP B 1 154 ? -18.703 14.297 29.828 1 63.69 154 ASP B C 1
ATOM 5073 O O . ASP B 1 154 ? -19.891 14.523 29.562 1 63.69 154 ASP B O 1
ATOM 5077 N N . ARG B 1 155 ? -18.094 13.375 29.172 1 59.62 155 ARG B N 1
ATOM 5078 C CA . ARG B 1 155 ? -18.594 12.484 28.141 1 59.62 155 ARG B CA 1
ATOM 5079 C C . ARG B 1 155 ? -19.781 11.664 28.641 1 59.62 155 ARG B C 1
ATOM 5081 O O . ARG B 1 155 ? -20.5 11.055 27.859 1 59.62 155 ARG B O 1
ATOM 5088 N N . SER B 1 156 ? -19.812 11.625 29.938 1 63.38 156 SER B N 1
ATOM 5089 C CA . SER B 1 156 ? -20.922 10.859 30.5 1 63.38 156 SER B CA 1
ATOM 5090 C C . SER B 1 156 ? -22.234 11.617 30.391 1 63.38 156 SER B C 1
ATOM 5092 O O . SER B 1 156 ? -23.312 11.031 30.547 1 63.38 156 SER B O 1
ATOM 5094 N N . LYS B 1 157 ? -22.094 12.891 30 1 60.84 157 LYS B N 1
ATOM 5095 C CA . LYS B 1 157 ? -23.297 13.711 29.938 1 60.84 157 LYS B CA 1
ATOM 5096 C C . LYS B 1 157 ? -23.516 14.273 28.531 1 60.84 157 LYS B C 1
ATOM 5098 O O . LYS B 1 157 ? -22.547 14.633 27.859 1 60.84 157 LYS B O 1
ATOM 5103 N N . PRO B 1 158 ? -24.781 14.203 28.203 1 60.44 158 PRO B N 1
ATOM 5104 C CA . PRO B 1 158 ? -25.047 14.898 26.938 1 60.44 158 PRO B CA 1
ATOM 5105 C C . PRO B 1 158 ? -24.766 16.406 27.031 1 60.44 158 PRO B C 1
ATOM 5107 O O . PRO B 1 158 ? -24.672 16.953 28.141 1 60.44 158 PRO B O 1
ATOM 5110 N N . ALA B 1 159 ? -24.453 17.078 25.938 1 58.59 159 ALA B N 1
ATOM 5111 C CA . ALA B 1 159 ? -24.062 18.484 25.844 1 58.59 159 ALA B CA 1
ATOM 5112 C C . ALA B 1 159 ? -25.016 19.359 26.656 1 58.59 159 ALA B C 1
ATOM 5114 O O . ALA B 1 159 ? -24.578 20.281 27.359 1 58.59 159 ALA B O 1
ATOM 5115 N N . ASN B 1 160 ? -26.328 19.047 26.625 1 58.75 160 ASN B N 1
ATOM 5116 C CA . ASN B 1 160 ? -27.359 19.844 27.266 1 58.75 160 ASN B CA 1
ATOM 5117 C C . ASN B 1 160 ? -27.312 19.688 28.781 1 58.75 160 ASN B C 1
ATOM 5119 O O . ASN B 1 160 ? -27.875 20.516 29.516 1 58.75 160 ASN B O 1
ATOM 5123 N N . GLU B 1 161 ? -26.578 18.719 29.141 1 64.5 161 GLU B N 1
ATOM 5124 C CA . GLU B 1 161 ? -26.516 18.484 30.578 1 64.5 161 GLU B CA 1
ATOM 5125 C C . GLU B 1 161 ? -25.172 18.953 31.156 1 64.5 161 GLU B C 1
ATOM 5127 O O . GLU B 1 161 ? -24.906 18.766 32.344 1 64.5 161 GLU B O 1
ATOM 5132 N N . GLN B 1 162 ? -24.484 19.531 30.234 1 68.62 162 GLN B N 1
ATOM 5133 C CA . GLN B 1 162 ? -23.203 20.016 30.703 1 68.62 162 GLN B CA 1
ATOM 5134 C C . GLN B 1 162 ? -23.375 21.281 31.562 1 68.62 162 GLN B C 1
ATOM 5136 O O . GLN B 1 162 ? -24.297 22.062 31.328 1 68.62 162 GLN B O 1
ATOM 5141 N N . LYS B 1 163 ? -22.625 21.391 32.719 1 67.88 163 LYS B N 1
ATOM 5142 C CA . LYS B 1 163 ? -22.703 22.531 33.656 1 67.88 163 LYS B CA 1
ATOM 5143 C C . LYS B 1 163 ? -22.562 23.859 32.906 1 67.88 163 LYS B C 1
ATOM 5145 O O . LYS B 1 163 ? -23.234 24.828 33.219 1 67.88 163 LYS B O 1
ATOM 5150 N N . ASP B 1 164 ? -21.797 23.922 31.984 1 78.94 164 ASP B N 1
ATOM 5151 C CA . ASP B 1 164 ? -21.578 25.062 31.109 1 78.94 164 ASP B CA 1
ATOM 5152 C C . ASP B 1 164 ? -21.797 24.672 29.641 1 78.94 164 ASP B C 1
ATOM 5154 O O . ASP B 1 164 ? -21.078 23.844 29.109 1 78.94 164 ASP B O 1
ATOM 5158 N N . PRO B 1 165 ? -22.875 25.266 29.109 1 78.94 165 PRO B N 1
ATOM 5159 C CA . PRO B 1 165 ? -23.234 24.859 27.75 1 78.94 165 PRO B CA 1
ATOM 5160 C C . PRO B 1 165 ? -22.219 25.328 26.703 1 78.94 165 PRO B C 1
ATOM 5162 O O . PRO B 1 165 ? -22.266 24.891 25.562 1 78.94 165 PRO B O 1
ATOM 5165 N N . PHE B 1 166 ? -21.328 26.172 27.062 1 84.5 166 PHE B N 1
ATOM 5166 C CA . PHE B 1 166 ? -20.438 26.703 26.047 1 84.5 166 PHE B CA 1
ATOM 5167 C C . PHE B 1 166 ? -18.984 26.328 26.359 1 84.5 166 PHE B C 1
ATOM 5169 O O . PHE B 1 166 ? -18.078 27.125 26.156 1 84.5 166 PHE B O 1
ATOM 5176 N N . ILE B 1 167 ? -18.906 25.141 26.844 1 84.69 167 ILE B N 1
ATOM 5177 C CA . ILE B 1 167 ? -17.562 24.547 26.875 1 84.69 167 ILE B CA 1
ATOM 5178 C C . ILE B 1 167 ? -17.047 24.375 25.453 1 84.69 167 ILE B C 1
ATOM 5180 O O . ILE B 1 167 ? -15.914 24.766 25.141 1 84.69 167 ILE B O 1
ATOM 5184 N N . ALA B 1 168 ? -17.984 23.859 24.625 1 90.94 168 ALA B N 1
ATOM 5185 C CA . ALA B 1 168 ? -17.688 23.797 23.203 1 90.94 168 ALA B CA 1
ATOM 5186 C C . ALA B 1 168 ? -18.188 25.047 22.484 1 90.94 168 ALA B C 1
ATOM 5188 O O . ALA B 1 168 ? -19.234 25.594 22.828 1 90.94 168 ALA B O 1
ATOM 5189 N N . ALA B 1 169 ? -17.5 25.438 21.547 1 94.44 169 ALA B N 1
ATOM 5190 C CA . ALA B 1 169 ? -17.891 26.609 20.781 1 94.44 169 ALA B CA 1
ATOM 5191 C C . ALA B 1 169 ? -19.234 26.406 20.094 1 94.44 169 ALA B C 1
ATOM 5193 O O . ALA B 1 169 ? -19.453 25.406 19.406 1 94.44 169 ALA B O 1
ATOM 5194 N N . GLY B 1 170 ? -20.125 27.297 20.359 1 95.44 170 GLY B N 1
ATOM 5195 C CA . GLY B 1 170 ? -21.453 27.266 19.781 1 95.44 170 GLY B CA 1
ATOM 5196 C C . GLY B 1 170 ? -22.062 28.656 19.609 1 95.44 170 GLY B C 1
ATOM 5197 O O . GLY B 1 170 ? -21.484 29.641 20.062 1 95.44 170 GLY B O 1
ATOM 5198 N N . VAL B 1 171 ? -23.219 28.703 18.953 1 97.44 171 VAL B N 1
ATOM 5199 C CA . VAL B 1 171 ? -23.922 29.953 18.672 1 97.44 171 VAL B CA 1
ATOM 5200 C C . VAL B 1 171 ? -24.672 30.406 19.922 1 97.44 171 VAL B C 1
ATOM 5202 O O . VAL B 1 171 ? -25.531 29.688 20.422 1 97.44 171 VAL B O 1
ATOM 5205 N N . VAL B 1 172 ? -24.406 31.594 20.391 1 96.38 172 VAL B N 1
ATOM 5206 C CA . VAL B 1 172 ? -25.109 32.094 21.562 1 96.38 172 VAL B CA 1
ATOM 5207 C C . VAL B 1 172 ? -26.109 33.188 21.125 1 96.38 172 VAL B C 1
ATOM 5209 O O . VAL B 1 172 ? -27.016 33.531 21.875 1 96.38 172 VAL B O 1
ATOM 5212 N N . ASP B 1 173 ? -25.812 33.688 19.953 1 96.94 173 ASP B N 1
ATOM 5213 C CA . ASP B 1 173 ? -26.703 34.719 19.406 1 96.94 173 ASP B CA 1
ATOM 5214 C C . ASP B 1 173 ? -26.562 34.781 17.875 1 96.94 173 ASP B C 1
ATOM 5216 O O . ASP B 1 173 ? -25.578 34.312 17.312 1 96.94 173 ASP B O 1
ATOM 5220 N N . GLN B 1 174 ? -27.609 35.25 17.141 1 97.56 174 GLN B N 1
ATOM 5221 C CA . GLN B 1 174 ? -27.609 35.5 15.703 1 97.56 174 GLN B CA 1
ATOM 5222 C C . GLN B 1 174 ? -28.391 36.75 15.367 1 97.56 174 GLN B C 1
ATOM 5224 O O . GLN B 1 174 ? -29.453 37 15.953 1 97.56 174 GLN B O 1
ATOM 5229 N N . ASP B 1 175 ? -27.891 37.562 14.461 1 97.75 175 ASP B N 1
ATOM 5230 C CA . ASP B 1 175 ? -28.562 38.781 14.031 1 97.75 175 ASP B CA 1
ATOM 5231 C C . ASP B 1 175 ? -28.297 39.062 12.555 1 97.75 175 ASP B C 1
ATOM 5233 O O . ASP B 1 175 ? -27.875 38.156 11.812 1 97.75 175 ASP B O 1
ATOM 5237 N N . ALA B 1 176 ? -28.594 40.219 12.086 1 97.19 176 ALA B N 1
ATOM 5238 C CA . ALA B 1 176 ? -28.484 40.594 10.672 1 97.19 176 ALA B CA 1
ATOM 5239 C C . ALA B 1 176 ? -27.031 40.562 10.219 1 97.19 176 ALA B C 1
ATOM 5241 O O . ALA B 1 176 ? -26.734 40.344 9.039 1 97.19 176 ALA B O 1
ATOM 5242 N N . GLU B 1 177 ? -26.156 40.719 11.18 1 96.94 177 GLU B N 1
ATOM 5243 C CA . GLU B 1 177 ? -24.734 40.781 10.852 1 96.94 177 GLU B CA 1
ATOM 5244 C C . GLU B 1 177 ? -24.125 39.375 10.773 1 96.94 177 GLU B C 1
ATOM 5246 O O . GLU B 1 177 ? -23.125 39.188 10.078 1 96.94 177 GLU B O 1
ATOM 5251 N N . GLY B 1 178 ? -24.609 38.562 11.594 1 98.31 178 GLY B N 1
ATOM 5252 C CA . GLY B 1 178 ? -24.047 37.219 11.586 1 98.31 178 GLY B CA 1
ATOM 5253 C C . GLY B 1 178 ? -24.266 36.469 12.891 1 98.31 178 GLY B C 1
ATOM 5254 O O . GLY B 1 178 ? -25.312 36.625 13.539 1 98.31 178 GLY B O 1
ATOM 5255 N N . LEU B 1 179 ? -23.359 35.594 13.18 1 98.75 179 LEU B N 1
ATOM 5256 C CA . LEU B 1 179 ? -23.438 34.75 14.367 1 98.75 179 LEU B CA 1
ATOM 5257 C C . LEU B 1 179 ? -22.516 35.281 15.469 1 98.75 179 LEU B C 1
ATOM 5259 O O . LEU B 1 179 ? -21.531 35.969 15.188 1 98.75 179 LEU B O 1
ATOM 5263 N N . THR B 1 180 ? -22.875 35.094 16.703 1 98.69 180 THR B N 1
ATOM 5264 C CA . THR B 1 180 ? -21.984 35.281 17.859 1 98.69 180 THR B CA 1
ATOM 5265 C C . THR B 1 180 ? -21.625 33.938 18.484 1 98.69 180 THR B C 1
ATOM 5267 O O . THR B 1 180 ? -22.516 33.156 18.859 1 98.69 180 THR B O 1
ATOM 5270 N N . ILE B 1 181 ? -20.359 33.656 18.578 1 98.44 181 ILE B N 1
ATOM 5271 C CA . ILE B 1 181 ? -19.859 32.344 18.984 1 98.44 181 ILE B CA 1
ATOM 5272 C C . ILE B 1 181 ? -19.203 32.469 20.359 1 98.44 181 ILE B C 1
ATOM 5274 O O . ILE B 1 181 ? -18.438 33.406 20.625 1 98.44 181 ILE B O 1
ATOM 5278 N N . ARG B 1 182 ? -19.438 31.531 21.234 1 97.75 182 ARG B N 1
ATOM 5279 C CA . ARG B 1 182 ? -18.812 31.438 22.547 1 97.75 182 ARG B CA 1
ATOM 5280 C C . ARG B 1 182 ? -18.406 30 22.859 1 97.75 182 ARG B C 1
ATOM 5282 O O . ARG B 1 182 ? -19.141 29.062 22.562 1 97.75 182 ARG B O 1
ATOM 5289 N N . GLY B 1 183 ? -17.203 29.875 23.359 1 95.25 183 GLY B N 1
ATOM 5290 C CA . GLY B 1 183 ? -16.766 28.562 23.797 1 95.25 183 GLY B CA 1
ATOM 5291 C C . GLY B 1 183 ? -15.445 28.141 23.188 1 95.25 183 GLY B C 1
ATOM 5292 O O . GLY B 1 183 ? -14.773 28.953 22.531 1 95.25 183 GLY B O 1
ATOM 5293 N N . GLY B 1 184 ? -15.055 26.859 23.469 1 94.12 184 GLY B N 1
ATOM 5294 C CA . GLY B 1 184 ? -13.75 26.391 23.047 1 94.12 184 GLY B CA 1
ATOM 5295 C C . GLY B 1 184 ? -13.812 25.406 21.891 1 94.12 184 GLY B C 1
ATOM 5296 O O . GLY B 1 184 ? -14.844 24.75 21.688 1 94.12 184 GLY B O 1
ATOM 5297 N N . LYS B 1 185 ? -12.789 25.297 21.109 1 95.44 185 LYS B N 1
ATOM 5298 C CA . LYS B 1 185 ? -12.578 24.328 20.016 1 95.44 185 LYS B CA 1
ATOM 5299 C C . LYS B 1 185 ? -11.133 23.844 20 1 95.44 185 LYS B C 1
ATOM 5301 O O . LYS B 1 185 ? -10.211 24.578 20.375 1 95.44 185 LYS B O 1
ATOM 5306 N N . MET B 1 186 ? -10.977 22.625 19.672 1 91.12 186 MET B N 1
ATOM 5307 C CA . MET B 1 186 ? -9.648 22.031 19.594 1 91.12 186 MET B CA 1
ATOM 5308 C C . MET B 1 186 ? -9.461 21.266 18.281 1 91.12 186 MET B C 1
ATOM 5310 O O . MET B 1 186 ? -10.438 20.797 17.688 1 91.12 186 MET B O 1
ATOM 5314 N N . LEU B 1 187 ? -8.266 20.859 17.812 1 91.19 187 LEU B N 1
ATOM 5315 C CA . LEU B 1 187 ? -7 21.516 18.109 1 91.19 187 LEU B CA 1
ATOM 5316 C C . LEU B 1 187 ? -6.5 22.297 16.906 1 91.19 187 LEU B C 1
ATOM 5318 O O . LEU B 1 187 ? -6.543 21.812 15.773 1 91.19 187 LEU B O 1
ATOM 5322 N N . ALA B 1 188 ? -6.145 23.469 17.141 1 96 188 ALA B N 1
ATOM 5323 C CA . ALA B 1 188 ? -5.566 24.281 16.078 1 96 188 ALA B CA 1
ATOM 5324 C C . ALA B 1 188 ? -4.059 24.062 15.969 1 96 188 ALA B C 1
ATOM 5326 O O . ALA B 1 188 ? -3.275 24.828 16.547 1 96 188 ALA B O 1
ATOM 5327 N N . THR B 1 189 ? -3.637 23.047 15.227 1 96.69 189 THR B N 1
ATOM 5328 C CA . THR B 1 189 ? -2.221 22.875 14.922 1 96.69 189 THR B CA 1
ATOM 5329 C C . THR B 1 189 ? -1.739 23.969 13.961 1 96.69 189 THR B C 1
ATOM 5331 O O . THR B 1 189 ? -2.346 24.188 12.914 1 96.69 189 THR B O 1
ATOM 5334 N N . GLY B 1 190 ? -0.717 24.703 14.359 1 96.81 190 GLY B N 1
ATOM 5335 C CA . GLY B 1 190 ? -0.217 25.812 13.555 1 96.81 190 GLY B CA 1
ATOM 5336 C C . GLY B 1 190 ? -1.096 27.047 13.625 1 96.81 190 GLY B C 1
ATOM 5337 O O . GLY B 1 190 ? -0.98 27.938 12.789 1 96.81 190 GLY B O 1
ATOM 5338 N N . GLY B 1 191 ? -1.989 27.078 14.617 1 96.62 191 GLY B N 1
ATOM 5339 C CA . GLY B 1 191 ? -2.92 28.188 14.734 1 96.62 191 GLY B CA 1
ATOM 5340 C C . GLY B 1 191 ? -2.23 29.531 14.852 1 96.62 191 GLY B C 1
ATOM 5341 O O . GLY B 1 191 ? -2.672 30.516 14.258 1 96.62 191 GLY B O 1
ATOM 5342 N N . VAL B 1 192 ? -1.138 29.594 15.57 1 96.75 192 VAL B N 1
ATOM 5343 C CA . VAL B 1 192 ? -0.412 30.828 15.805 1 96.75 192 VAL B CA 1
ATOM 5344 C C . VAL B 1 192 ? 0.223 31.312 14.5 1 96.75 192 VAL B C 1
ATOM 5346 O O . VAL B 1 192 ? 0.468 32.5 14.32 1 96.75 192 VAL B O 1
ATOM 5349 N N . LEU B 1 193 ? 0.478 30.359 13.578 1 98.19 193 LEU B N 1
ATOM 5350 C CA . LEU B 1 193 ? 1.188 30.656 12.336 1 98.19 193 LEU B CA 1
ATOM 5351 C C . LEU B 1 193 ? 0.21 30.984 11.211 1 98.19 193 LEU B C 1
ATOM 5353 O O . LEU B 1 193 ? 0.606 31.516 10.18 1 98.19 193 LEU B O 1
ATOM 5357 N N . ALA B 1 194 ? -1.071 30.688 11.359 1 98.56 194 ALA B N 1
ATOM 5358 C CA . ALA B 1 194 ? -2.055 30.75 10.281 1 98.56 194 ALA B CA 1
ATOM 5359 C C . ALA B 1 194 ? -2.682 32.125 10.188 1 98.56 194 ALA B C 1
ATOM 5361 O O . ALA B 1 194 ? -2.758 32.875 11.18 1 98.56 194 ALA B O 1
ATOM 5362 N N . HIS B 1 195 ? -3.107 32.469 8.977 1 98.62 195 HIS B N 1
ATOM 5363 C CA . HIS B 1 195 ? -3.848 33.719 8.773 1 98.62 195 HIS B CA 1
ATOM 5364 C C . HIS B 1 195 ? -5.27 33.594 9.312 1 98.62 195 HIS B C 1
ATOM 5366 O O . HIS B 1 195 ? -5.781 34.531 9.93 1 98.62 195 HIS B O 1
ATOM 5372 N N . GLU B 1 196 ? -5.887 32.531 8.992 1 98.75 196 GLU B N 1
ATOM 5373 C CA . GLU B 1 196 ? -7.285 32.344 9.367 1 98.75 196 GLU B CA 1
ATOM 5374 C C . GLU B 1 196 ? -7.535 30.906 9.844 1 98.75 196 GLU B C 1
ATOM 5376 O O . GLU B 1 196 ? -6.66 30.047 9.734 1 98.75 196 GLU B O 1
ATOM 5381 N N . VAL B 1 197 ? -8.664 30.703 10.508 1 98.75 197 VAL B N 1
ATOM 5382 C CA . VAL B 1 197 ? -9.039 29.391 11.023 1 98.75 197 VAL B CA 1
ATOM 5383 C C . VAL B 1 197 ? -10.406 28.984 10.461 1 98.75 197 VAL B C 1
ATOM 5385 O O . VAL B 1 197 ? -11.328 29.797 10.406 1 98.75 197 VAL B O 1
ATOM 5388 N N . PHE B 1 198 ? -10.453 27.781 9.844 1 98.81 198 PHE B N 1
ATOM 5389 C CA . PHE B 1 198 ? -11.711 27.109 9.523 1 98.81 198 PHE B CA 1
ATOM 5390 C C . PHE B 1 198 ? -12.273 26.391 10.742 1 98.81 198 PHE B C 1
ATOM 5392 O O . PHE B 1 198 ? -11.625 25.5 11.297 1 98.81 198 PHE B O 1
ATOM 5399 N N . VAL B 1 199 ? -13.469 26.75 11.211 1 98.69 199 VAL B N 1
ATOM 5400 C CA . VAL B 1 199 ? -14.062 26.25 12.445 1 98.69 199 VAL B CA 1
ATOM 5401 C C . VAL B 1 199 ? -15.281 25.391 12.125 1 98.69 199 VAL B C 1
ATOM 5403 O O . VAL B 1 199 ? -16.219 25.859 11.477 1 98.69 199 VAL B O 1
ATOM 5406 N N . THR B 1 200 ? -15.227 24.172 12.594 1 98.12 200 THR B N 1
ATOM 5407 C CA . THR B 1 200 ? -16.391 23.312 12.391 1 98.12 200 THR B CA 1
ATOM 5408 C C . THR B 1 200 ? -16.359 22.125 13.352 1 98.12 200 THR B C 1
ATOM 5410 O O . THR B 1 200 ? -15.727 22.188 14.414 1 98.12 200 THR B O 1
ATOM 5413 N N . CYS B 1 201 ? -17.219 21.156 13.109 1 95.38 201 CYS B N 1
ATOM 5414 C CA . CYS B 1 201 ? -17.281 19.938 13.906 1 95.38 201 CYS B CA 1
ATOM 5415 C C . CYS B 1 201 ? -17.375 18.719 13.008 1 95.38 201 CYS B C 1
ATOM 5417 O O . CYS B 1 201 ? -18.359 18.547 12.273 1 95.38 201 CYS B O 1
ATOM 5419 N N . ILE B 1 202 ? -16.422 17.875 13.109 1 93.81 202 ILE B N 1
ATOM 5420 C CA . ILE B 1 202 ? -16.422 16.703 12.242 1 93.81 202 ILE B CA 1
ATOM 5421 C C . ILE B 1 202 ? -17.047 15.516 12.984 1 93.81 202 ILE B C 1
ATOM 5423 O O . ILE B 1 202 ? -17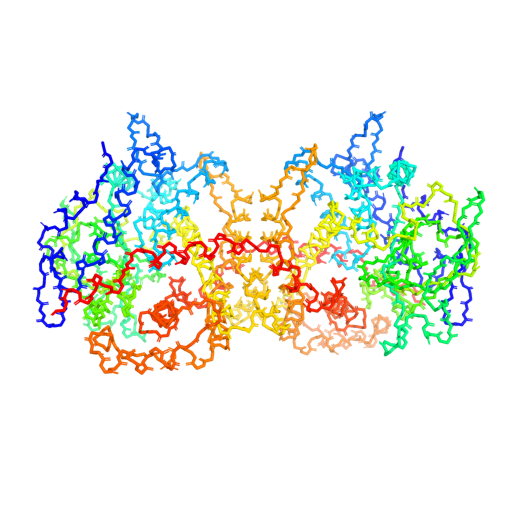.484 14.555 12.359 1 93.81 202 ILE B O 1
ATOM 5427 N N . GLN B 1 203 ? -17.094 15.539 14.266 1 89.38 203 GLN B N 1
ATOM 5428 C CA . GLN B 1 203 ? -17.703 14.484 15.07 1 89.38 203 GLN B CA 1
ATOM 5429 C C . GLN B 1 203 ? -19.219 14.453 14.875 1 89.38 203 GLN B C 1
ATOM 5431 O O . GLN B 1 203 ? -19.844 15.5 14.68 1 89.38 203 GLN B O 1
ATOM 5436 N N . PRO B 1 204 ? -19.75 13.344 14.992 1 89.06 204 PRO B N 1
ATOM 5437 C CA . PRO B 1 204 ? -21.219 13.289 14.906 1 89.06 204 PRO B CA 1
ATOM 5438 C C . PRO B 1 204 ? -21.906 14.047 16.031 1 89.06 204 PRO B C 1
ATOM 5440 O O . PRO B 1 204 ? -21.453 13.984 17.188 1 89.06 204 PRO B O 1
ATOM 5443 N N . LEU B 1 205 ? -22.891 14.797 15.656 1 91.69 205 LEU B N 1
ATOM 5444 C CA . LEU B 1 205 ? -23.688 15.562 16.609 1 91.69 205 LEU B CA 1
ATOM 5445 C C . LEU B 1 205 ? -25.109 15 16.703 1 91.69 205 LEU B C 1
ATOM 5447 O O . LEU B 1 205 ? -25.672 14.539 15.711 1 91.69 205 LEU B O 1
ATOM 5451 N N . ARG B 1 206 ? -25.672 15.016 17.922 1 89.38 206 ARG B N 1
ATOM 5452 C CA . ARG B 1 206 ? -27 14.453 18.203 1 89.38 206 ARG B CA 1
ATOM 5453 C C . ARG B 1 206 ? -28.062 15.539 18.156 1 89.38 206 ARG B C 1
ATOM 5455 O O . ARG B 1 206 ? -27.75 16.734 18.047 1 89.38 206 ARG B O 1
ATOM 5462 N N . GLU B 1 207 ? -29.234 15.125 18.125 1 89.25 207 GLU B N 1
ATOM 5463 C CA . GLU B 1 207 ? -30.344 16.062 18.25 1 89.25 207 GLU B CA 1
ATOM 5464 C C . GLU B 1 207 ? -30.188 16.922 19.5 1 89.25 207 GLU B C 1
ATOM 5466 O O . GLU B 1 207 ? -29.859 16.406 20.578 1 89.25 207 GLU B O 1
ATOM 5471 N N . GLY B 1 208 ? -30.391 18.203 19.359 1 88.31 208 GLY B N 1
ATOM 5472 C CA . GLY B 1 208 ? -30.219 19.109 20.484 1 88.31 208 GLY B CA 1
ATOM 5473 C C . GLY B 1 208 ? -28.875 19.812 20.484 1 88.31 208 GLY B C 1
ATOM 5474 O O . GLY B 1 208 ? -28.688 20.797 21.188 1 88.31 208 GLY B O 1
ATOM 5475 N N . GLU B 1 209 ? -27.969 19.359 19.688 1 91.38 209 GLU B N 1
ATOM 5476 C CA . GLU B 1 209 ? -26.625 19.938 19.656 1 91.38 209 GLU B CA 1
ATOM 5477 C C . GLU B 1 209 ? -26.453 20.844 18.438 1 91.38 209 GLU B C 1
ATOM 5479 O O . GLU B 1 209 ? -25.328 21.078 17.984 1 91.38 209 GLU B O 1
ATOM 5484 N N . GLU B 1 210 ? -27.531 21.359 17.969 1 94.38 210 GLU B N 1
ATOM 5485 C CA . GLU B 1 210 ? -27.547 22.172 16.766 1 94.38 210 GLU B CA 1
ATOM 5486 C C . GLU B 1 210 ? -26.688 23.422 16.938 1 94.38 210 GLU B C 1
ATOM 5488 O O . GLU B 1 210 ? -26.031 23.859 15.992 1 94.38 210 GLU B O 1
ATOM 5493 N N . PRO B 1 211 ? -26.609 24 18.141 1 94.12 211 PRO B N 1
ATOM 5494 C CA . PRO B 1 211 ? -25.797 25.203 18.281 1 94.12 211 PRO B CA 1
ATOM 5495 C C . PRO B 1 211 ? -24.312 24.953 18 1 94.12 211 PRO B C 1
ATOM 5497 O O . PRO B 1 211 ? -23.562 25.891 17.734 1 94.12 211 PRO B O 1
ATOM 5500 N N . TYR B 1 212 ? -23.891 23.703 18.094 1 94.38 212 TYR B N 1
ATOM 5501 C CA . TYR B 1 212 ? -22.5 23.359 17.891 1 94.38 212 TYR B CA 1
ATOM 5502 C C . TYR B 1 212 ? -22.25 22.969 16.438 1 94.38 212 TYR B C 1
ATOM 5504 O O . TYR B 1 212 ? -21.094 22.75 16.031 1 94.38 212 TYR B O 1
ATOM 5512 N N . ALA B 1 213 ? -23.359 22.797 15.633 1 96.69 213 ALA B N 1
ATOM 5513 C CA . ALA B 1 213 ? -23.266 22.375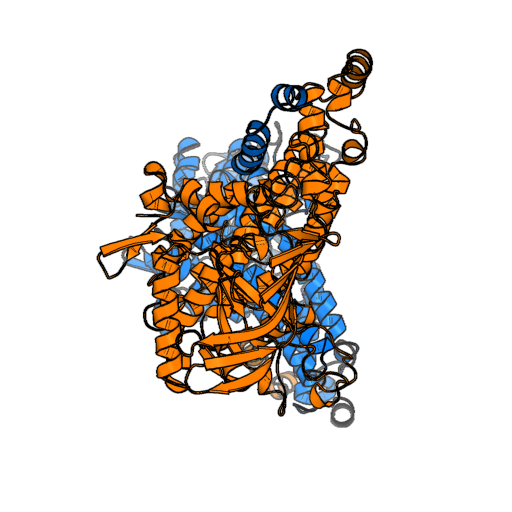 14.242 1 96.69 213 ALA B CA 1
ATOM 5514 C C . ALA B 1 213 ? -23.047 23.578 13.32 1 96.69 213 ALA B C 1
ATOM 5516 O O . ALA B 1 213 ? -23.953 23.969 12.578 1 96.69 213 ALA B O 1
ATOM 5517 N N . ILE B 1 214 ? -21.891 24.109 13.359 1 97.62 214 ILE B N 1
ATOM 5518 C CA . ILE B 1 214 ? -21.547 25.328 12.633 1 97.62 214 ILE B CA 1
ATOM 5519 C C . ILE B 1 214 ? -20.281 25.109 11.82 1 97.62 214 ILE B C 1
ATOM 5521 O O . ILE B 1 214 ? -19.484 24.219 12.125 1 97.62 214 ILE B O 1
ATOM 5525 N N . SER B 1 215 ? -20.172 25.797 10.758 1 98.69 215 SER B N 1
ATOM 5526 C CA . SER B 1 215 ? -18.969 25.859 9.922 1 98.69 215 SER B CA 1
ATOM 5527 C C . SER B 1 215 ? -18.719 27.266 9.406 1 98.69 215 SER B C 1
ATOM 5529 O O . SER B 1 215 ? -19.609 27.875 8.797 1 98.69 215 SER B O 1
ATOM 5531 N N . PHE B 1 216 ? -17.594 27.812 9.672 1 98.81 216 PHE B N 1
ATOM 5532 C CA . PHE B 1 216 ? -17.266 29.156 9.234 1 98.81 216 PHE B CA 1
ATOM 5533 C C . PHE B 1 216 ? -15.758 29.375 9.242 1 98.81 216 PHE B C 1
ATOM 5535 O O . PHE B 1 216 ? -15 28.531 9.734 1 98.81 216 PHE B O 1
ATOM 5542 N N . ALA B 1 217 ? -15.266 30.453 8.68 1 98.81 217 ALA B N 1
ATOM 5543 C CA . ALA B 1 217 ? -13.859 30.859 8.711 1 98.81 217 ALA B CA 1
ATOM 5544 C C . ALA B 1 217 ? -13.719 32.312 9.18 1 98.81 217 ALA B C 1
ATOM 5546 O O . ALA B 1 217 ? -14.539 33.156 8.828 1 98.81 217 ALA B O 1
ATOM 5547 N N . ILE B 1 218 ? -12.758 32.562 10 1 98.69 218 ILE B N 1
ATOM 5548 C CA . ILE B 1 218 ? -12.508 33.938 10.492 1 98.69 218 ILE B CA 1
ATOM 5549 C C . ILE B 1 218 ? -11.008 34.156 10.617 1 98.69 218 ILE B C 1
ATOM 5551 O O . ILE B 1 218 ? -10.227 33.219 10.672 1 98.69 218 ILE B O 1
ATOM 5555 N N . PRO B 1 219 ? -10.57 35.406 10.609 1 98.69 219 PRO B N 1
ATOM 5556 C CA . PRO B 1 219 ? -9.156 35.719 10.852 1 98.69 219 PRO B CA 1
ATOM 5557 C C . PRO B 1 219 ? -8.711 35.312 12.258 1 98.69 219 PRO B C 1
ATOM 5559 O O . PRO B 1 219 ? -9.5 35.375 13.203 1 98.69 219 PRO B O 1
ATOM 5562 N N . MET B 1 220 ? -7.438 34.969 12.398 1 98.31 220 MET B N 1
ATOM 5563 C CA . MET B 1 220 ? -6.898 34.562 13.695 1 98.31 220 MET B CA 1
ATOM 5564 C C . MET B 1 220 ? -6.812 35.75 14.656 1 98.31 220 MET B C 1
ATOM 5566 O O . MET B 1 220 ? -6.629 35.562 15.859 1 98.31 220 MET B O 1
ATOM 5570 N N . ASN B 1 221 ? -6.988 36.969 14.117 1 98 221 ASN B N 1
ATOM 5571 C CA . ASN B 1 221 ? -6.98 38.156 14.969 1 98 221 ASN B CA 1
ATOM 5572 C C . ASN B 1 221 ? -8.398 38.656 15.227 1 98 221 ASN B C 1
ATOM 5574 O O . ASN B 1 221 ? -8.578 39.812 15.625 1 98 221 ASN B O 1
ATOM 5578 N N . ALA B 1 222 ? -9.352 37.906 14.93 1 98.44 222 ALA B N 1
ATOM 5579 C CA . ALA B 1 222 ? -10.727 38.344 15.188 1 98.44 222 ALA B CA 1
ATOM 5580 C C . ALA B 1 222 ? -10.906 38.75 16.641 1 98.44 222 ALA B C 1
ATOM 5582 O O . ALA B 1 222 ? -10.367 38.094 17.547 1 98.44 222 ALA B O 1
ATOM 5583 N N . LYS B 1 223 ? -11.711 39.844 16.844 1 98.06 223 LYS B N 1
ATOM 5584 C CA . LYS B 1 223 ? -11.977 40.312 18.203 1 98.06 223 LYS B CA 1
ATOM 5585 C C . LYS B 1 223 ? -12.648 39.219 19.047 1 98.06 223 LYS B C 1
ATOM 5587 O O . LYS B 1 223 ? -13.648 38.625 18.625 1 98.06 223 LYS B O 1
ATOM 5592 N N . GLY B 1 224 ? -12 38.938 20.172 1 98.19 224 GLY B N 1
ATOM 5593 C CA . GLY B 1 224 ? -12.586 37.938 21.078 1 98.19 224 GLY B CA 1
ATOM 5594 C C . GLY B 1 224 ? -11.961 36.562 20.938 1 98.19 224 GLY B C 1
ATOM 5595 O O . GLY B 1 224 ? -12.141 35.719 21.797 1 98.19 224 GLY B O 1
ATOM 5596 N N . LEU B 1 225 ? -11.242 36.312 19.859 1 98.44 225 LEU B N 1
ATOM 5597 C CA . LEU B 1 225 ? -10.602 35.031 19.656 1 98.44 225 LEU B CA 1
ATOM 5598 C C . LEU B 1 225 ? -9.312 34.938 20.469 1 98.44 225 LEU B C 1
ATOM 5600 O O . LEU B 1 225 ? -8.445 35.781 20.359 1 98.44 225 LEU B O 1
ATOM 5604 N N . LYS B 1 226 ? -9.234 33.938 21.375 1 97.81 226 LYS B N 1
ATOM 5605 C CA . LYS B 1 226 ? -8.055 33.688 22.188 1 97.81 226 LYS B CA 1
ATOM 5606 C C . LYS B 1 226 ? -7.375 32.375 21.766 1 97.81 226 LYS B C 1
ATOM 5608 O O . LYS B 1 226 ? -8.039 31.344 21.625 1 97.81 226 LYS B O 1
ATOM 5613 N N . ILE B 1 227 ? -6.102 32.438 21.547 1 97.75 227 ILE B N 1
ATOM 5614 C CA . ILE B 1 227 ? -5.316 31.266 21.172 1 97.75 227 ILE B CA 1
ATOM 5615 C C . ILE B 1 227 ? -4.535 30.766 22.391 1 97.75 227 ILE B C 1
ATOM 5617 O O . ILE B 1 227 ? -3.631 31.453 22.875 1 97.75 227 ILE B O 1
ATOM 5621 N N . LEU B 1 228 ? -4.871 29.641 22.906 1 96.94 228 LEU B N 1
ATOM 5622 C CA . LEU B 1 228 ? -4.172 29.047 24.031 1 96.94 228 LEU B CA 1
ATOM 5623 C C . LEU B 1 228 ? -3.172 28 23.547 1 96.94 228 LEU B C 1
ATOM 5625 O O . LEU B 1 228 ? -3.533 26.828 23.344 1 96.94 228 LEU B O 1
ATOM 5629 N N . SER B 1 229 ? -1.974 28.391 23.516 1 96.62 229 SER B N 1
ATOM 5630 C CA . SER B 1 229 ? -0.932 27.562 22.906 1 96.62 229 SER B CA 1
ATOM 5631 C C . SER B 1 229 ? -0.334 26.594 23.938 1 96.62 229 SER B C 1
ATOM 5633 O O . SER B 1 229 ? -0.193 26.938 25.109 1 96.62 229 SER B O 1
ATOM 5635 N N . ARG B 1 230 ? -0.024 25.406 23.516 1 95.31 230 ARG B N 1
ATOM 5636 C CA . ARG B 1 230 ? 0.811 24.531 24.344 1 95.31 230 ARG B CA 1
ATOM 5637 C C . ARG B 1 230 ? 2.215 25.109 24.5 1 95.31 230 ARG B C 1
ATOM 5639 O O . ARG B 1 230 ? 2.533 26.141 23.922 1 95.31 230 ARG B O 1
ATOM 5646 N N . LYS B 1 231 ? 3.012 24.422 25.266 1 94.94 231 LYS B N 1
ATOM 5647 C CA . LYS B 1 231 ? 4.387 24.875 25.453 1 94.94 231 LYS B CA 1
ATOM 5648 C C . LYS B 1 231 ? 5.152 24.875 24.141 1 94.94 231 LYS B C 1
ATOM 5650 O O . LYS B 1 231 ? 4.758 24.203 23.188 1 94.94 231 LYS B O 1
ATOM 5655 N N . SER B 1 232 ? 6.129 25.703 24.062 1 95.75 232 SER B N 1
ATOM 5656 C CA . SER B 1 232 ? 6.93 25.875 22.844 1 95.75 232 SER B CA 1
ATOM 5657 C C . SER B 1 232 ? 8.164 24.969 22.875 1 95.75 232 SER B C 1
ATOM 5659 O O . SER B 1 232 ? 9.047 25.141 23.719 1 95.75 232 SER B O 1
ATOM 5661 N N . TYR B 1 233 ? 8.289 24.047 21.922 1 96 233 TYR B N 1
ATOM 5662 C CA . TYR B 1 233 ? 9.5 23.234 21.766 1 96 233 TYR B CA 1
ATOM 5663 C C . TYR B 1 233 ? 10.648 24.062 21.219 1 96 233 TYR B C 1
ATOM 5665 O O . TYR B 1 233 ? 11.812 23.828 21.547 1 96 233 TYR B O 1
ATOM 5673 N N . GLU B 1 234 ? 10.297 25.062 20.438 1 94.5 234 GLU B N 1
ATOM 5674 C CA . GLU B 1 234 ? 11.281 26 19.906 1 94.5 234 GLU B CA 1
ATOM 5675 C C . GLU B 1 234 ? 11.992 26.75 21.016 1 94.5 234 GLU B C 1
ATOM 5677 O O . GLU B 1 234 ? 13.219 26.875 21.016 1 94.5 234 GLU B O 1
ATOM 5682 N N . LYS B 1 235 ? 11.242 27.219 21.938 1 93.56 235 LYS B N 1
ATOM 5683 C CA . LYS B 1 235 ? 11.82 27.938 23.062 1 93.56 235 LYS B CA 1
ATOM 5684 C C . LYS B 1 235 ? 12.789 27.062 23.844 1 93.56 235 LYS B C 1
ATOM 5686 O O . LYS B 1 235 ? 13.82 27.531 24.328 1 93.56 235 LYS B O 1
ATOM 5691 N N . GLN B 1 236 ? 12.445 25.828 23.938 1 91.75 236 GLN B N 1
ATOM 5692 C CA . GLN B 1 236 ? 13.227 24.891 24.734 1 91.75 236 GLN B CA 1
ATOM 5693 C C . GLN B 1 236 ? 14.453 24.406 23.969 1 91.75 236 GLN B C 1
ATOM 5695 O O . GLN B 1 236 ? 15.367 23.828 24.562 1 91.75 236 GLN B O 1
ATOM 5700 N N . THR B 1 237 ? 14.492 24.656 22.703 1 92.25 237 THR B N 1
ATOM 5701 C CA . THR B 1 237 ? 15.57 24.188 21.828 1 92.25 237 THR B CA 1
ATOM 5702 C C . THR B 1 237 ? 16.078 25.312 20.953 1 92.25 237 THR B C 1
ATOM 5704 O O . THR B 1 237 ? 15.977 25.25 19.719 1 92.25 237 THR B O 1
ATOM 5707 N N . PRO B 1 238 ? 16.672 26.234 21.578 1 85.56 238 PRO B N 1
ATOM 5708 C CA . PRO B 1 238 ? 16.953 27.484 20.875 1 85.56 238 PRO B CA 1
ATOM 5709 C C . PRO B 1 238 ? 18.094 27.344 19.844 1 85.56 238 PRO B C 1
ATOM 5711 O O . PRO B 1 238 ? 18.234 28.188 18.969 1 85.56 238 PRO B O 1
ATOM 5714 N N . ASN B 1 239 ? 18.828 26.281 19.922 1 90.94 239 ASN B N 1
ATOM 5715 C CA . ASN B 1 239 ? 20 26.172 19.047 1 90.94 239 ASN B CA 1
ATOM 5716 C C . ASN B 1 239 ? 19.734 25.203 17.891 1 90.94 239 ASN B C 1
ATOM 5718 O O . ASN B 1 239 ? 19.391 24.047 18.094 1 90.94 239 ASN B O 1
ATOM 5722 N N . LEU B 1 240 ? 20.031 25.672 16.672 1 94.38 240 LEU B N 1
ATOM 5723 C CA . LEU B 1 240 ? 19.75 24.938 15.445 1 94.38 240 LEU B CA 1
ATOM 5724 C C . LEU B 1 240 ? 20.641 23.703 15.336 1 94.38 240 LEU B C 1
ATOM 5726 O O . LEU B 1 240 ? 20.219 22.672 14.82 1 94.38 240 LEU B O 1
ATOM 5730 N N . PHE B 1 241 ? 21.859 23.797 15.797 1 95.56 241 PHE B N 1
ATOM 5731 C CA . PHE B 1 241 ? 22.781 22.672 15.727 1 95.56 241 PHE B CA 1
ATOM 5732 C C . PHE B 1 241 ? 22.344 21.547 16.656 1 95.56 241 PHE B C 1
ATOM 5734 O O . PHE B 1 241 ? 22.469 20.359 16.312 1 95.56 241 PHE B O 1
ATOM 5741 N N . ASP B 1 242 ? 21.812 21.891 17.812 1 95.38 242 ASP B N 1
ATOM 5742 C CA . ASP B 1 242 ? 21.438 20.922 18.828 1 95.38 242 ASP B CA 1
ATOM 5743 C C . ASP B 1 242 ? 20.109 20.266 18.516 1 95.38 242 ASP B C 1
ATOM 5745 O O . ASP B 1 242 ? 19.906 19.078 18.781 1 95.38 242 ASP B O 1
ATOM 5749 N N . ASN B 1 243 ? 19.188 21 18.031 1 96.94 243 ASN B N 1
ATOM 5750 C CA . ASN B 1 243 ? 17.859 20.516 17.688 1 96.94 243 ASN B CA 1
ATOM 5751 C C . ASN B 1 243 ? 17.375 21.094 16.359 1 96.94 243 ASN B C 1
ATOM 5753 O O . ASN B 1 243 ? 16.484 21.953 16.344 1 96.94 243 ASN B O 1
ATOM 5757 N N . PRO B 1 244 ? 17.844 20.562 15.266 1 96.81 244 PRO B N 1
ATOM 5758 C CA . PRO B 1 244 ? 17.625 21.203 13.961 1 96.81 244 PRO B CA 1
ATOM 5759 C C . PRO B 1 244 ? 16.172 21.172 13.523 1 96.81 244 PRO B C 1
ATOM 5761 O O . PRO B 1 244 ? 15.742 22 12.719 1 96.81 244 PRO B O 1
ATOM 5764 N N . LEU B 1 245 ? 15.328 20.188 13.977 1 98.12 245 LEU B N 1
ATOM 5765 C CA . LEU B 1 245 ? 13.93 20.109 13.57 1 98.12 245 LEU B CA 1
ATOM 5766 C C . LEU B 1 245 ? 13.031 20.875 14.531 1 98.12 245 LEU B C 1
ATOM 5768 O O . LEU B 1 245 ? 12.266 21.75 14.117 1 98.12 245 LEU B O 1
ATOM 5772 N N . ALA B 1 246 ? 13.219 20.656 15.844 1 97.44 246 ALA B N 1
ATOM 5773 C CA . ALA B 1 246 ? 12.375 21.281 16.859 1 97.44 246 ALA B CA 1
ATOM 5774 C C . ALA B 1 246 ? 12.516 22.797 16.844 1 97.44 246 ALA B C 1
ATOM 5776 O O . ALA B 1 246 ? 11.547 23.516 17.094 1 97.44 246 ALA B O 1
ATOM 5777 N N . SER B 1 247 ? 13.688 23.297 16.578 1 96.62 247 SER B N 1
ATOM 5778 C CA . SER B 1 247 ? 13.969 24.734 16.609 1 96.62 247 SER B CA 1
ATOM 5779 C C . SER B 1 247 ? 13.359 25.438 15.398 1 96.62 247 SER B C 1
ATOM 5781 O O . SER B 1 247 ? 13.219 26.656 15.398 1 96.62 247 SER B O 1
ATOM 5783 N N . ARG B 1 248 ? 12.898 24.641 14.414 1 96.31 248 ARG B N 1
ATOM 5784 C CA . ARG B 1 248 ? 12.484 25.281 13.172 1 96.31 248 ARG B CA 1
ATOM 5785 C C . ARG B 1 248 ? 11.031 24.938 12.844 1 96.31 248 ARG B C 1
ATOM 5787 O O . ARG B 1 248 ? 10.312 25.75 12.266 1 96.31 248 ARG B O 1
ATOM 5794 N N . PHE B 1 249 ? 10.602 2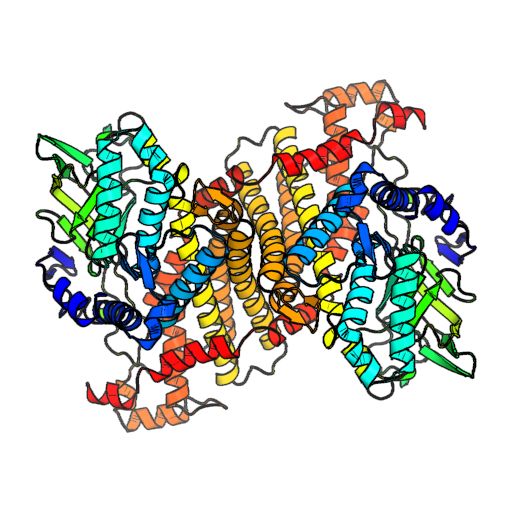3.734 13.109 1 97.62 249 PHE B N 1
ATOM 5795 C CA . PHE B 1 249 ? 9.367 23.234 12.5 1 97.62 249 PHE B CA 1
ATOM 5796 C C . PHE B 1 249 ? 8.305 23 13.562 1 97.62 249 PHE B C 1
ATOM 5798 O O . PHE B 1 249 ? 7.387 22.188 13.359 1 97.62 249 PHE B O 1
ATOM 5805 N N . ASP B 1 250 ? 8.383 23.656 14.695 1 97.06 250 ASP B N 1
ATOM 5806 C CA . ASP B 1 250 ? 7.43 23.5 15.789 1 97.06 250 ASP B CA 1
ATOM 5807 C C . ASP B 1 250 ? 6.086 24.141 15.445 1 97.06 250 ASP B C 1
ATOM 5809 O O . ASP B 1 250 ? 5.902 25.344 15.656 1 97.06 250 ASP B O 1
ATOM 5813 N N . GLU B 1 251 ? 5.133 23.344 14.938 1 95.5 251 GLU B N 1
ATOM 5814 C CA . GLU B 1 251 ? 3.754 23.781 14.758 1 95.5 251 GLU B CA 1
ATOM 5815 C C . GLU B 1 251 ? 2.969 23.688 16.062 1 95.5 251 GLU B C 1
ATOM 5817 O O . GLU B 1 251 ? 2.332 22.672 16.344 1 95.5 251 GLU B O 1
ATOM 5822 N N . ASN B 1 252 ? 2.898 24.75 16.812 1 94.19 252 ASN B N 1
ATOM 5823 C CA . ASN B 1 252 ? 2.246 24.703 18.109 1 94.19 252 ASN B CA 1
ATOM 5824 C C . ASN B 1 252 ? 0.775 24.312 17.984 1 94.19 252 ASN B C 1
ATOM 5826 O O . ASN B 1 252 ? 0.076 24.797 17.094 1 94.19 252 ASN B O 1
ATOM 5830 N N . ASP B 1 253 ? 0.375 23.406 18.766 1 95 253 ASP B N 1
ATOM 5831 C CA . ASP B 1 253 ? -1.041 23.109 18.953 1 95 253 ASP B CA 1
ATOM 5832 C C . ASP B 1 253 ? -1.699 24.078 19.922 1 95 253 ASP B C 1
ATOM 5834 O O . ASP B 1 253 ? -1.081 24.516 20.891 1 95 253 ASP B O 1
ATOM 5838 N N . ALA B 1 254 ? -2.957 24.406 19.625 1 96.19 254 ALA B N 1
ATOM 5839 C CA . ALA B 1 254 ? -3.621 25.375 20.484 1 96.19 254 ALA B CA 1
ATOM 5840 C C . ALA B 1 254 ? -5.105 25.062 20.641 1 96.19 254 ALA B C 1
ATOM 5842 O O . ALA B 1 254 ? -5.719 24.484 19.719 1 96.19 254 ALA B O 1
ATOM 5843 N N . VAL B 1 255 ? -5.594 25.344 21.766 1 95 255 VAL B N 1
ATOM 5844 C CA . VAL B 1 255 ? -7.035 25.438 21.953 1 95 255 VAL B CA 1
ATOM 5845 C C . VAL B 1 255 ? -7.508 26.859 21.625 1 95 255 VAL B C 1
ATOM 5847 O O . VAL B 1 255 ? -6.863 27.844 22.016 1 95 255 VAL B O 1
ATOM 5850 N N . LEU B 1 256 ? -8.539 26.953 20.875 1 97.62 256 LEU B N 1
ATOM 5851 C CA . LEU B 1 256 ? -9.125 28.25 20.578 1 97.62 256 LEU B CA 1
ATOM 5852 C C . LEU B 1 256 ? -10.352 28.5 21.453 1 97.62 256 LEU B C 1
ATOM 5854 O O . LEU B 1 256 ? -11.211 27.641 21.594 1 97.62 256 LEU B O 1
ATOM 5858 N N . TYR B 1 257 ? -10.344 29.609 22.062 1 97.25 257 TYR B N 1
ATOM 5859 C CA . TYR B 1 257 ? -11.523 30.031 22.812 1 97.25 257 TYR B CA 1
ATOM 5860 C C . TYR B 1 257 ? -12.172 31.25 22.172 1 97.25 257 TYR B C 1
ATOM 5862 O O . TYR B 1 257 ? -11.516 32.25 21.922 1 97.25 257 TYR B O 1
ATOM 5870 N N . PHE B 1 258 ? -13.422 31.156 21.906 1 98.19 258 PHE B N 1
ATOM 5871 C CA . PHE B 1 258 ? -14.219 32.25 21.344 1 98.19 258 PHE B CA 1
ATOM 5872 C C . PHE B 1 258 ? -14.969 33 22.438 1 98.19 258 PHE B C 1
ATOM 5874 O O . PHE B 1 258 ? -15.938 32.469 23 1 98.19 258 PHE B O 1
ATOM 5881 N N . ASP B 1 259 ? -14.539 34.125 22.703 1 97.88 259 ASP B N 1
ATOM 5882 C CA . ASP B 1 259 ? -15.18 35 23.688 1 97.88 259 ASP B CA 1
ATOM 5883 C C . ASP B 1 259 ? -16.141 35.969 23 1 97.88 259 ASP B C 1
ATOM 5885 O O . ASP B 1 259 ? -15.828 37.156 22.828 1 97.88 259 ASP B O 1
ATOM 5889 N N . ASP B 1 260 ? -17.281 35.469 22.688 1 98.19 260 ASP B N 1
ATOM 5890 C CA . ASP B 1 260 ? -18.344 36.188 22 1 98.19 260 ASP B CA 1
ATOM 5891 C C . ASP B 1 260 ? -17.828 36.781 20.688 1 98.19 260 ASP B C 1
ATOM 5893 O O . ASP B 1 260 ? -17.953 37.969 20.438 1 98.19 260 ASP B O 1
ATOM 5897 N N . VAL B 1 261 ? -17.312 35.969 19.859 1 98.62 261 VAL B N 1
ATOM 5898 C CA . VAL B 1 261 ? -16.734 36.344 18.578 1 98.62 261 VAL B CA 1
ATOM 5899 C C . VAL B 1 261 ? -17.844 36.5 17.547 1 98.62 261 VAL B C 1
ATOM 5901 O O . VAL B 1 261 ? -18.672 35.594 17.375 1 98.62 261 VAL B O 1
ATOM 5904 N N . LYS B 1 262 ? -17.844 37.594 16.875 1 98.56 262 LYS B N 1
ATOM 5905 C CA . LYS B 1 262 ? -18.812 37.844 15.812 1 98.56 262 LYS B CA 1
ATOM 5906 C C . LYS B 1 262 ? -18.312 37.25 14.484 1 98.56 262 LYS B C 1
ATOM 5908 O O . LYS B 1 262 ? -17.172 37.5 14.086 1 98.56 262 LYS B O 1
ATOM 5913 N N . VAL B 1 263 ? -19.188 36.469 13.812 1 98.81 263 VAL B N 1
ATOM 5914 C CA . VAL B 1 263 ? -18.891 35.875 12.508 1 98.81 263 VAL B CA 1
ATOM 5915 C C . VAL B 1 263 ? -19.875 36.406 11.477 1 98.81 263 VAL B C 1
ATOM 5917 O O . VAL B 1 263 ? -21.078 36.094 11.523 1 98.81 263 VAL B O 1
ATOM 5920 N N . PRO B 1 264 ? -19.422 37.188 10.547 1 98.62 264 PRO B N 1
ATOM 5921 C CA . PRO B 1 264 ? -20.344 37.688 9.523 1 98.62 264 PRO B CA 1
ATOM 5922 C C . PRO B 1 264 ? -20.938 36.594 8.656 1 98.62 264 PRO B C 1
ATOM 5924 O O . PRO B 1 264 ? -20.266 35.562 8.398 1 98.62 264 PRO B O 1
ATOM 5927 N N . TRP B 1 265 ? -22.078 36.844 8.078 1 98.44 265 TRP B N 1
ATOM 5928 C CA . TRP B 1 265 ? -22.828 35.812 7.34 1 98.44 265 TRP B CA 1
ATOM 5929 C C . TRP B 1 265 ? -22.047 35.375 6.105 1 98.44 265 TRP B C 1
ATOM 5931 O O . TRP B 1 265 ? -22.172 34.219 5.684 1 98.44 265 TRP B O 1
ATOM 5941 N N . ASP B 1 266 ? -21.297 36.188 5.512 1 98.25 266 ASP B N 1
ATOM 5942 C CA . ASP B 1 266 ? -20.578 35.844 4.293 1 98.25 266 ASP B CA 1
ATOM 5943 C C . ASP B 1 266 ? -19.391 34.938 4.598 1 98.25 266 ASP B C 1
ATOM 5945 O O . ASP B 1 266 ? -18.688 34.469 3.686 1 98.25 266 ASP B O 1
ATOM 5949 N N . ARG B 1 267 ? -19.203 34.625 5.922 1 98.75 267 ARG B N 1
ATOM 5950 C CA . ARG B 1 267 ? -18.141 33.688 6.34 1 98.75 267 ARG B CA 1
ATOM 5951 C C . ARG B 1 267 ? -18.719 32.406 6.895 1 98.75 267 ARG B C 1
ATOM 5953 O O . ARG B 1 267 ? -17.984 31.5 7.285 1 98.75 267 ARG B O 1
ATOM 5960 N N . VAL B 1 268 ? -20.016 32.312 6.934 1 98.81 268 VAL B N 1
ATOM 5961 C CA . VAL B 1 268 ? -20.703 31.141 7.504 1 98.81 268 VAL B CA 1
ATOM 5962 C C . VAL B 1 268 ? -21.062 30.156 6.391 1 98.81 268 VAL B C 1
ATOM 5964 O O . VAL B 1 268 ? -21.734 30.531 5.422 1 98.81 268 VAL B O 1
ATOM 5967 N N . PHE B 1 269 ? -20.734 28.875 6.516 1 98.88 269 PHE B N 1
ATOM 5968 C CA . PHE B 1 269 ? -20.984 27.844 5.512 1 98.88 269 PHE B CA 1
ATOM 5969 C C . PHE B 1 269 ? -22.094 26.906 5.961 1 98.88 269 PHE B C 1
ATOM 5971 O O . PHE B 1 269 ? -22.812 26.359 5.129 1 98.88 269 PHE B O 1
ATOM 5978 N N . VAL B 1 270 ? -22.141 26.609 7.254 1 98.69 270 VAL B N 1
ATOM 5979 C CA . VAL B 1 270 ? -23.203 25.812 7.863 1 98.69 270 VAL B CA 1
ATOM 5980 C C . VAL B 1 270 ? -23.703 26.5 9.133 1 98.69 270 VAL B C 1
ATOM 5982 O O . VAL B 1 270 ? -22.906 26.953 9.953 1 98.69 270 VAL B O 1
ATOM 5985 N N . ASN B 1 271 ? -24.969 26.625 9.289 1 98.44 271 ASN B N 1
ATOM 5986 C CA . ASN B 1 271 ? -25.578 27.25 10.453 1 98.44 271 ASN B CA 1
ATOM 5987 C C . ASN B 1 271 ? -26.547 26.312 11.148 1 98.44 271 ASN B C 1
ATOM 5989 O O . ASN B 1 271 ? -27.688 26.125 10.711 1 98.44 271 ASN B O 1
ATOM 5993 N N . GLN B 1 272 ? -26.016 25.75 12.188 1 97.44 272 GLN B N 1
ATOM 5994 C CA . GLN B 1 272 ? -26.828 24.969 13.133 1 97.44 272 GLN B CA 1
ATOM 5995 C C . GLN B 1 272 ? -27.594 23.859 12.422 1 97.44 272 GLN B C 1
ATOM 5997 O O . GLN B 1 272 ? -28.797 23.703 12.633 1 97.44 272 GLN B O 1
ATOM 6002 N N . ASP B 1 273 ? -26.953 23.125 11.625 1 97.75 273 ASP B N 1
ATOM 6003 C CA . ASP B 1 273 ? -27.469 21.953 10.922 1 97.75 273 ASP B CA 1
ATOM 6004 C C . ASP B 1 273 ? -26.547 20.75 11.078 1 97.75 273 ASP B C 1
ATOM 6006 O O . ASP B 1 273 ? -25.516 20.672 10.414 1 97.75 273 ASP B O 1
ATOM 6010 N N . THR B 1 274 ? -27.016 19.859 11.938 1 96.25 274 THR B N 1
ATOM 6011 C CA . THR B 1 274 ? -26.172 18.719 12.297 1 96.25 274 THR B CA 1
ATOM 6012 C C . THR B 1 274 ? -25.891 17.844 11.078 1 96.25 274 THR B C 1
ATOM 6014 O O . THR B 1 274 ? -24.797 17.328 10.922 1 96.25 274 THR B O 1
ATOM 6017 N N . ARG B 1 275 ? -26.859 17.609 10.211 1 96.25 275 ARG B N 1
ATOM 6018 C CA . ARG B 1 275 ? -26.703 16.781 9.023 1 96.25 275 ARG B CA 1
ATOM 6019 C C . ARG B 1 275 ? -25.703 17.406 8.055 1 96.25 275 ARG B C 1
ATOM 6021 O O . ARG B 1 275 ? -24.828 16.719 7.516 1 96.25 275 ARG B O 1
ATOM 6028 N N . MET B 1 276 ? -25.781 18.719 7.879 1 97.44 276 MET B N 1
ATOM 6029 C CA . MET B 1 276 ? -24.906 19.391 6.922 1 97.44 276 MET B CA 1
ATOM 6030 C C . MET B 1 276 ? -23.484 19.469 7.441 1 97.44 276 MET B C 1
ATOM 6032 O O . MET B 1 276 ? -22.531 19.422 6.66 1 97.44 276 MET B O 1
ATOM 6036 N N . CYS B 1 277 ? -23.375 19.609 8.734 1 96.69 277 CYS B N 1
ATOM 6037 C CA . CYS B 1 277 ? -22.047 19.625 9.328 1 96.69 277 CYS B CA 1
ATOM 6038 C C . CYS B 1 277 ? -21.297 18.328 9.016 1 96.69 277 CYS B C 1
ATOM 6040 O O . CYS B 1 277 ? -20.078 18.359 8.805 1 96.69 277 CYS B O 1
ATOM 6042 N N . ALA B 1 278 ? -21.984 17.266 8.969 1 95.5 278 ALA B N 1
ATOM 6043 C CA . ALA B 1 278 ? -21.391 15.984 8.594 1 95.5 278 ALA B CA 1
ATOM 6044 C C . ALA B 1 278 ? -21.188 15.898 7.082 1 95.5 278 ALA B C 1
ATOM 6046 O O . ALA B 1 278 ? -20.125 15.492 6.609 1 95.5 278 ALA B O 1
ATOM 6047 N N . LYS B 1 279 ? -22.219 16.297 6.301 1 97.25 279 LYS B N 1
ATOM 6048 C CA . LYS B 1 279 ? -22.234 16.188 4.844 1 97.25 279 LYS B CA 1
ATOM 6049 C C . LYS B 1 279 ? -21.125 17.016 4.211 1 97.25 279 LYS B C 1
ATOM 6051 O O . LYS B 1 279 ? -20.578 16.641 3.166 1 97.25 279 LYS B O 1
ATOM 6056 N N . GLN B 1 280 ? -20.75 18.109 4.875 1 97.94 280 GLN B N 1
ATOM 6057 C CA . GLN B 1 280 ? -19.75 19 4.285 1 97.94 280 GLN B CA 1
ATOM 6058 C C . GLN B 1 280 ? -18.422 18.281 4.082 1 97.94 280 GLN B C 1
ATOM 6060 O O . GLN B 1 280 ? -17.641 18.641 3.193 1 97.94 280 GLN B O 1
ATOM 6065 N N . PHE B 1 281 ? -18.172 17.25 4.918 1 97.06 281 PHE B N 1
ATOM 6066 C CA . PHE B 1 281 ? -16.938 16.5 4.82 1 97.06 281 PHE B CA 1
ATOM 6067 C C . PHE B 1 281 ? -17.125 15.25 3.961 1 97.06 281 PHE B C 1
ATOM 6069 O O . PHE B 1 281 ? -16.281 14.945 3.104 1 97.06 281 PHE B O 1
ATOM 6076 N N . HIS B 1 282 ? -18.25 14.531 4.168 1 95 282 HIS B N 1
ATOM 6077 C CA . HIS B 1 282 ? -18.328 13.156 3.695 1 95 282 HIS B CA 1
ATOM 6078 C C . HIS B 1 282 ? -19.172 13.055 2.428 1 95 282 HIS B C 1
ATOM 6080 O O . HIS B 1 282 ? -19.109 12.055 1.711 1 95 282 HIS B O 1
ATOM 6086 N N . ALA B 1 283 ? -20 14.07 2.174 1 97.25 283 ALA B N 1
ATOM 6087 C CA . ALA B 1 283 ? -20.766 14.102 0.929 1 97.25 283 ALA B CA 1
ATOM 6088 C C . ALA B 1 283 ? -20.109 15.008 -0.103 1 97.25 283 ALA B C 1
ATOM 6090 O O . ALA B 1 283 ? -20.641 15.219 -1.192 1 97.25 283 ALA B O 1
ATOM 6091 N N . THR B 1 284 ? -19 15.656 0.223 1 98.19 284 THR B N 1
ATOM 6092 C CA . THR B 1 284 ? -18.094 16.375 -0.67 1 98.19 284 THR B CA 1
ATOM 6093 C C . THR B 1 284 ? -16.719 15.688 -0.703 1 98.19 284 THR B C 1
ATOM 6095 O O . THR B 1 284 ? -16.438 14.812 0.113 1 98.19 284 THR B O 1
ATOM 6098 N N . PRO B 1 285 ? -15.82 16.109 -1.598 1 98.38 285 PRO B N 1
ATOM 6099 C CA . PRO B 1 285 ? -14.469 15.539 -1.621 1 98.38 285 PRO B CA 1
ATOM 6100 C C . PRO B 1 285 ? -13.586 16.062 -0.491 1 98.38 285 PRO B C 1
ATOM 6102 O O . PRO B 1 285 ? -12.391 15.781 -0.459 1 98.38 285 PRO B O 1
ATOM 6105 N N . ALA B 1 286 ? -14.117 16.812 0.462 1 98.5 286 ALA B N 1
ATOM 6106 C CA . ALA B 1 286 ? -13.328 17.516 1.465 1 98.5 286 ALA B CA 1
ATOM 6107 C C . ALA B 1 286 ? -12.492 16.547 2.291 1 98.5 286 ALA B C 1
ATOM 6109 O O . ALA B 1 286 ? -11.273 16.703 2.402 1 98.5 286 ALA B O 1
ATOM 6110 N N . HIS B 1 287 ? -13.148 15.508 2.811 1 98.06 287 HIS B N 1
ATOM 6111 C CA . HIS B 1 287 ? -12.438 14.586 3.693 1 98.06 287 HIS B CA 1
ATOM 6112 C C . HIS B 1 287 ? -11.359 13.82 2.936 1 98.06 287 HIS B C 1
ATOM 6114 O O . HIS B 1 287 ? -10.25 13.641 3.443 1 98.06 287 HIS B O 1
ATOM 6120 N N . VAL B 1 288 ? -11.648 13.398 1.731 1 97.88 288 VAL B N 1
ATOM 6121 C CA . VAL B 1 288 ? -10.695 12.641 0.923 1 97.88 288 VAL B CA 1
ATOM 6122 C C . VAL B 1 288 ? -9.523 13.539 0.524 1 97.88 288 VAL B C 1
ATOM 6124 O O . VAL B 1 288 ? -8.367 13.156 0.653 1 97.88 288 VAL B O 1
ATOM 6127 N N . TYR B 1 289 ? -9.812 14.758 0.153 1 97.94 289 TYR B N 1
ATOM 6128 C CA . TYR B 1 289 ? -8.805 15.648 -0.412 1 97.94 289 TYR B CA 1
ATOM 6129 C C . TYR B 1 289 ? -7.832 16.125 0.662 1 97.94 289 TYR B C 1
ATOM 6131 O O . TYR B 1 289 ? -6.625 16.203 0.423 1 97.94 289 TYR B O 1
ATOM 6139 N N . GLN B 1 290 ? -8.328 16.453 1.836 1 97.94 290 GLN B N 1
ATOM 6140 C CA . GLN B 1 290 ? -7.445 16.891 2.906 1 97.94 290 GLN B CA 1
ATOM 6141 C C . GLN B 1 290 ? -6.539 15.766 3.377 1 97.94 290 GLN B C 1
ATOM 6143 O O . GLN B 1 290 ? -5.367 15.984 3.682 1 97.94 290 GLN B O 1
ATOM 6148 N N . ASN B 1 291 ? -7.078 14.57 3.422 1 98.25 291 ASN B N 1
ATOM 6149 C CA . ASN B 1 291 ? -6.289 13.453 3.918 1 98.25 291 ASN B CA 1
ATOM 6150 C C . ASN B 1 291 ? -5.371 12.891 2.834 1 98.25 291 ASN B C 1
ATOM 6152 O O . ASN B 1 291 ? -4.336 12.297 3.137 1 98.25 291 ASN B O 1
ATOM 6156 N N . TYR B 1 292 ? -5.766 13.109 1.543 1 98.56 292 TYR B N 1
ATOM 6157 C CA . TYR B 1 292 ? -4.832 12.852 0.451 1 98.56 292 TYR B CA 1
ATOM 6158 C C . TYR B 1 292 ? -3.559 13.672 0.617 1 98.56 292 TYR B C 1
ATOM 6160 O O . TYR B 1 292 ? -2.451 13.133 0.516 1 98.56 292 TYR B O 1
ATOM 6168 N N . GLN B 1 293 ? -3.664 14.898 0.94 1 98.62 293 GLN B N 1
ATOM 6169 C CA . GLN B 1 293 ? -2.51 15.742 1.217 1 98.62 293 GLN B CA 1
ATOM 6170 C C . GLN B 1 293 ? -1.698 15.203 2.389 1 98.62 293 GLN B C 1
ATOM 6172 O O . GLN B 1 293 ? -0.466 15.203 2.35 1 98.62 293 GLN B O 1
ATOM 6177 N N . ALA B 1 294 ? -2.352 14.75 3.434 1 98.38 294 ALA B N 1
ATOM 6178 C CA . ALA B 1 294 ? -1.667 14.203 4.602 1 98.38 294 ALA B CA 1
ATOM 6179 C C . ALA B 1 294 ? -0.84 12.977 4.234 1 98.38 294 ALA B C 1
ATOM 6181 O O . ALA B 1 294 ? 0.246 12.766 4.777 1 98.38 294 ALA B O 1
ATOM 6182 N N . GLN B 1 295 ? -1.35 12.156 3.316 1 98.62 295 GLN B N 1
ATOM 6183 C CA . GLN B 1 295 ? -0.61 10.969 2.896 1 98.62 295 GLN B CA 1
ATOM 6184 C C . GLN B 1 295 ? 0.594 11.352 2.037 1 98.62 295 GLN B C 1
ATOM 6186 O O . GLN B 1 295 ? 1.633 10.688 2.092 1 98.62 295 GLN B O 1
ATOM 6191 N N . VAL B 1 296 ? 0.464 12.383 1.193 1 98.81 296 VAL B N 1
ATOM 6192 C CA . VAL B 1 296 ? 1.602 12.883 0.432 1 98.81 296 VAL B CA 1
ATOM 6193 C C . VAL B 1 296 ? 2.691 13.367 1.387 1 98.81 296 VAL B C 1
ATOM 6195 O O . VAL B 1 296 ? 3.873 13.078 1.185 1 98.81 296 VAL B O 1
ATOM 6198 N N . ARG B 1 297 ? 2.289 14.078 2.404 1 98.56 297 ARG B N 1
ATOM 6199 C CA . ARG B 1 297 ? 3.232 14.547 3.414 1 98.56 297 ARG B CA 1
ATOM 6200 C C . ARG B 1 297 ? 3.938 13.375 4.086 1 98.56 297 ARG B C 1
ATOM 6202 O O . ARG B 1 297 ? 5.156 13.398 4.273 1 98.56 297 ARG B O 1
ATOM 6209 N N . LEU B 1 298 ? 3.184 12.352 4.488 1 98.69 298 LEU B N 1
ATOM 6210 C CA . LEU B 1 298 ? 3.773 11.195 5.145 1 98.69 298 LEU B CA 1
ATOM 6211 C C . LEU B 1 298 ? 4.742 10.469 4.215 1 98.69 298 LEU B C 1
ATOM 6213 O O . LEU B 1 298 ? 5.77 9.953 4.656 1 98.69 298 LEU B O 1
ATOM 6217 N N . MET B 1 299 ? 4.387 10.375 2.938 1 98.75 299 MET B N 1
ATOM 6218 C CA . MET B 1 299 ? 5.266 9.766 1.947 1 98.75 299 MET B CA 1
ATOM 6219 C C . MET B 1 299 ? 6.637 10.438 1.953 1 98.75 299 MET B C 1
ATOM 6221 O O . MET B 1 299 ? 7.664 9.75 1.994 1 98.75 299 MET B O 1
ATOM 6225 N N . VAL B 1 300 ? 6.703 11.758 1.966 1 98.75 300 VAL B N 1
ATOM 6226 C CA . VAL B 1 300 ? 7.961 12.508 1.979 1 98.75 300 VAL B CA 1
ATOM 6227 C C . VAL B 1 300 ? 8.672 12.289 3.314 1 98.75 300 VAL B C 1
ATOM 6229 O O . VAL B 1 300 ? 9.891 12.109 3.352 1 98.75 300 VAL B O 1
ATOM 6232 N N . LYS B 1 301 ? 7.887 12.312 4.383 1 98.62 301 LYS B N 1
ATOM 6233 C CA . LYS B 1 301 ? 8.477 12.086 5.695 1 98.62 301 LYS B CA 1
ATOM 6234 C C . LYS B 1 301 ? 9.156 10.719 5.762 1 98.62 301 LYS B C 1
ATOM 6236 O O . LYS B 1 301 ? 10.25 10.586 6.309 1 98.62 301 LYS B O 1
ATOM 6241 N N . MET B 1 302 ? 8.484 9.742 5.203 1 98.69 302 MET B N 1
ATOM 6242 C CA . MET B 1 302 ? 9.055 8.398 5.18 1 98.69 302 MET B CA 1
ATOM 6243 C C . MET B 1 302 ? 10.352 8.375 4.387 1 98.69 302 MET B C 1
ATOM 6245 O O . MET B 1 302 ? 11.32 7.715 4.785 1 98.69 302 MET B O 1
ATOM 6249 N N . ARG B 1 303 ? 10.398 9.055 3.273 1 98.69 303 ARG B N 1
ATOM 6250 C CA . ARG B 1 303 ? 11.641 9.156 2.506 1 98.69 303 ARG B CA 1
ATOM 6251 C C . ARG B 1 303 ? 12.758 9.766 3.346 1 98.69 303 ARG B C 1
ATOM 6253 O O . ARG B 1 303 ? 13.883 9.273 3.338 1 98.69 303 ARG B O 1
ATOM 6260 N N . PHE B 1 304 ? 12.453 10.828 4.082 1 98.75 304 PHE B N 1
ATOM 6261 C CA . PHE B 1 304 ? 13.438 11.484 4.941 1 98.75 304 PHE B CA 1
ATOM 6262 C C . PHE B 1 304 ? 13.938 10.531 6.016 1 98.75 304 PHE B C 1
ATOM 6264 O O . PHE B 1 304 ? 15.148 10.422 6.242 1 98.75 304 PHE B O 1
ATOM 6271 N N . LEU B 1 305 ? 13.023 9.797 6.66 1 98.75 305 LEU B N 1
ATOM 6272 C CA . LEU B 1 305 ? 13.383 8.852 7.715 1 98.75 305 LEU B CA 1
ATOM 6273 C C . LEU B 1 305 ? 14.234 7.719 7.164 1 98.75 305 LEU B C 1
ATOM 6275 O O . LEU B 1 305 ? 15.125 7.215 7.855 1 98.75 305 LEU B O 1
ATOM 6279 N N . MET B 1 306 ? 13.938 7.297 5.934 1 98.81 306 MET B N 1
ATOM 6280 C CA . MET B 1 306 ? 14.781 6.277 5.316 1 98.81 306 MET B CA 1
ATOM 6281 C C . MET B 1 306 ? 16.219 6.785 5.141 1 98.81 306 MET B C 1
ATOM 6283 O O . MET B 1 306 ? 17.172 6.031 5.312 1 98.81 306 MET B O 1
ATOM 6287 N N . GLY B 1 307 ? 16.328 8.07 4.738 1 98.81 307 GLY B N 1
ATOM 6288 C CA . GLY B 1 307 ? 17.641 8.664 4.676 1 98.81 307 GLY B CA 1
ATOM 6289 C C . GLY B 1 307 ? 18.375 8.641 6.008 1 98.81 307 GLY B C 1
ATOM 6290 O O . GLY B 1 307 ? 19.562 8.312 6.066 1 98.81 307 GLY B O 1
ATOM 6291 N N . LEU B 1 308 ? 17.672 8.984 7.078 1 98.62 308 LEU B N 1
ATOM 6292 C CA . LEU B 1 308 ? 18.25 8.938 8.414 1 98.62 308 LEU B CA 1
ATOM 6293 C C . LEU B 1 308 ? 18.672 7.52 8.781 1 98.62 308 LEU B C 1
ATOM 6295 O O . LEU B 1 308 ? 19.734 7.312 9.359 1 98.62 308 LEU B O 1
ATOM 6299 N N . ALA B 1 309 ? 17.844 6.551 8.469 1 98.69 309 ALA B N 1
ATOM 6300 C CA . ALA B 1 309 ? 18.109 5.156 8.797 1 98.69 309 ALA B CA 1
ATOM 6301 C C . ALA B 1 309 ? 19.375 4.668 8.109 1 98.69 309 ALA B C 1
ATOM 6303 O O . ALA B 1 309 ? 20.266 4.086 8.758 1 98.69 309 ALA B O 1
ATOM 6304 N N . LYS B 1 310 ? 19.469 4.898 6.824 1 98.62 310 LYS B N 1
ATOM 6305 C CA . LYS B 1 310 ? 20.641 4.445 6.09 1 98.62 310 LYS B CA 1
ATOM 6306 C C . LYS B 1 310 ? 21.906 5.137 6.598 1 98.62 310 LYS B C 1
ATOM 6308 O O . LYS B 1 310 ? 22.938 4.488 6.797 1 98.62 310 LYS B O 1
ATOM 6313 N N . LYS B 1 311 ? 21.859 6.461 6.781 1 98.25 311 LYS B N 1
ATOM 6314 C CA . LYS B 1 311 ? 23.016 7.215 7.25 1 98.25 311 LYS B CA 1
ATOM 6315 C C . LYS B 1 311 ? 23.406 6.793 8.664 1 98.25 311 LYS B C 1
ATOM 6317 O O . LYS B 1 311 ? 24.594 6.816 9.008 1 98.25 311 LYS B O 1
ATOM 6322 N N . THR B 1 312 ? 22.453 6.406 9.5 1 98.06 312 THR B N 1
ATOM 6323 C CA . THR B 1 312 ? 22.766 5.852 10.812 1 98.06 312 THR B CA 1
ATOM 6324 C C . THR B 1 312 ? 23.641 4.609 10.68 1 98.06 312 THR B C 1
ATOM 6326 O O . THR B 1 312 ? 24.672 4.492 11.344 1 98.06 312 THR B O 1
ATOM 6329 N N . ALA B 1 313 ? 23.234 3.695 9.82 1 97.88 313 ALA B N 1
ATOM 6330 C CA . ALA B 1 313 ? 24 2.469 9.602 1 97.88 313 ALA B CA 1
ATOM 6331 C C . ALA B 1 313 ? 25.391 2.779 9.055 1 97.88 313 ALA B C 1
ATOM 6333 O O . ALA B 1 313 ? 26.375 2.156 9.461 1 97.88 313 ALA B O 1
ATOM 6334 N N . GLU B 1 314 ? 25.5 3.764 8.164 1 97.69 314 GLU B N 1
ATOM 6335 C CA . GLU B 1 314 ? 26.781 4.172 7.605 1 97.69 314 GLU B CA 1
ATOM 6336 C C . GLU B 1 314 ? 27.672 4.82 8.672 1 97.69 314 GLU B C 1
ATOM 6338 O O . GLU B 1 314 ? 28.844 4.5 8.781 1 97.69 314 GLU B O 1
ATOM 6343 N N . THR B 1 315 ? 27.125 5.746 9.422 1 96.75 315 THR B N 1
ATOM 6344 C CA . THR B 1 315 ? 27.859 6.469 10.453 1 96.75 315 THR B CA 1
ATOM 6345 C C . THR B 1 315 ? 28.375 5.512 11.523 1 96.75 315 THR B C 1
ATOM 6347 O O . THR B 1 315 ? 29.469 5.703 12.055 1 96.75 315 THR B O 1
ATOM 6350 N N . ASN B 1 316 ? 27.625 4.477 11.805 1 95.38 316 ASN B N 1
ATOM 6351 C CA . ASN B 1 316 ? 28 3.482 12.805 1 95.38 316 ASN B CA 1
ATOM 6352 C C . ASN B 1 316 ? 28.891 2.4 12.203 1 95.38 316 ASN B C 1
ATOM 6354 O O . ASN B 1 316 ? 29.453 1.569 12.922 1 95.38 316 ASN B O 1
ATOM 6358 N N . GLY B 1 317 ? 29.047 2.336 10.898 1 95.31 317 GLY B N 1
ATOM 6359 C CA . GLY B 1 317 ? 29.891 1.347 10.234 1 95.31 317 GLY B CA 1
ATOM 6360 C C . GLY B 1 317 ? 29.25 -0.03 10.18 1 95.31 317 GLY B C 1
ATOM 6361 O O . GLY B 1 317 ? 29.953 -1.043 10.195 1 95.31 317 GLY B O 1
ATOM 6362 N N . THR B 1 318 ? 27.953 -0.084 10.211 1 95.62 318 THR B N 1
ATOM 6363 C CA . THR B 1 318 ? 27.281 -1.377 10.297 1 95.62 318 THR B CA 1
ATOM 6364 C C . THR B 1 318 ? 26.531 -1.677 9.008 1 95.62 318 THR B C 1
ATOM 6366 O O . THR B 1 318 ? 25.844 -2.691 8.906 1 95.62 318 THR B O 1
ATOM 6369 N N . ILE B 1 319 ? 26.641 -0.849 7.957 1 95.94 319 ILE B N 1
ATOM 6370 C CA . ILE B 1 319 ? 25.812 -0.882 6.75 1 95.94 319 ILE B CA 1
ATOM 6371 C C . ILE B 1 319 ? 26.078 -2.176 5.984 1 95.94 319 ILE B C 1
ATOM 6373 O O . ILE B 1 319 ? 25.219 -2.635 5.219 1 95.94 319 ILE B O 1
ATOM 6377 N N . ALA B 1 320 ? 27.203 -2.848 6.223 1 94.88 320 ALA B N 1
ATOM 6378 C CA . ALA B 1 320 ? 27.562 -4.043 5.469 1 94.88 320 ALA B CA 1
ATOM 6379 C C . ALA B 1 320 ? 27.016 -5.301 6.133 1 94.88 320 ALA B C 1
ATOM 6381 O O . ALA B 1 320 ? 26.984 -6.375 5.523 1 94.88 320 ALA B O 1
ATOM 6382 N N . PHE B 1 321 ? 26.578 -5.227 7.414 1 95.88 321 PHE B N 1
ATOM 6383 C CA . PHE B 1 321 ? 26.078 -6.391 8.133 1 95.88 321 PHE B CA 1
ATOM 6384 C C . PHE B 1 321 ? 24.75 -6.852 7.543 1 95.88 321 PHE B C 1
ATOM 6386 O O . PHE B 1 321 ? 23.812 -6.059 7.402 1 95.88 321 PHE B O 1
ATOM 6393 N N . PRO B 1 322 ? 24.562 -8.164 7.266 1 95.62 322 PRO B N 1
ATOM 6394 C CA . PRO B 1 322 ? 23.359 -8.68 6.625 1 95.62 322 PRO B CA 1
ATOM 6395 C C . PRO B 1 322 ? 22.094 -8.367 7.418 1 95.62 322 PRO B C 1
ATOM 6397 O O . PRO B 1 322 ? 21.094 -7.938 6.84 1 95.62 322 PRO B O 1
ATOM 6400 N N . PRO B 1 323 ? 22.094 -8.516 8.781 1 95.88 323 PRO B N 1
ATOM 6401 C CA . PRO B 1 323 ? 20.875 -8.164 9.516 1 95.88 323 PRO B CA 1
ATOM 6402 C C . PRO B 1 323 ? 20.484 -6.695 9.344 1 95.88 323 PRO B C 1
ATOM 6404 O O . PRO B 1 323 ? 19.297 -6.363 9.344 1 95.88 323 PRO B O 1
ATOM 6407 N N . VAL B 1 324 ? 21.484 -5.789 9.203 1 97.56 324 VAL B N 1
ATOM 6408 C CA . VAL B 1 324 ? 21.234 -4.363 9.031 1 97.56 324 VAL B CA 1
ATOM 6409 C C . VAL B 1 324 ? 20.656 -4.105 7.645 1 97.56 324 VAL B C 1
ATOM 6411 O O . VAL B 1 324 ? 19.688 -3.361 7.496 1 97.56 324 VAL B O 1
ATOM 6414 N N . VAL B 1 325 ? 21.219 -4.762 6.645 1 97.62 325 VAL B N 1
ATOM 6415 C CA . VAL B 1 325 ? 20.734 -4.645 5.281 1 97.62 325 VAL B CA 1
ATOM 6416 C C . VAL B 1 325 ? 19.281 -5.105 5.219 1 97.62 325 VAL B C 1
ATOM 6418 O O . VAL B 1 325 ? 18.438 -4.453 4.594 1 97.62 325 VAL B O 1
ATOM 6421 N N . GLN B 1 326 ? 18.953 -6.188 5.879 1 97.69 326 GLN B N 1
ATOM 6422 C CA . GLN B 1 326 ? 17.594 -6.711 5.898 1 97.69 326 GLN B CA 1
ATOM 6423 C C . GLN B 1 326 ? 16.641 -5.746 6.609 1 97.69 326 GLN B C 1
ATOM 6425 O O . GLN B 1 326 ? 15.508 -5.555 6.172 1 97.69 326 GLN B O 1
ATOM 6430 N N . THR B 1 327 ? 17.109 -5.176 7.699 1 98.25 327 THR B N 1
ATOM 6431 C CA . THR B 1 327 ? 16.312 -4.195 8.422 1 98.25 327 THR B CA 1
ATOM 6432 C C . THR B 1 327 ? 16.016 -2.984 7.543 1 98.25 327 THR B C 1
ATOM 6434 O O . THR B 1 327 ? 14.875 -2.512 7.484 1 98.25 327 THR B O 1
ATOM 6437 N N . LEU B 1 328 ? 17.047 -2.506 6.812 1 98.62 328 LEU B N 1
ATOM 6438 C CA . LEU B 1 328 ? 16.859 -1.375 5.91 1 98.62 328 LEU B CA 1
ATOM 6439 C C . LEU B 1 328 ? 15.945 -1.748 4.75 1 98.62 328 LEU B C 1
ATOM 6441 O O . LEU B 1 328 ? 15.164 -0.916 4.277 1 98.62 328 LEU B O 1
ATOM 6445 N N . GLY B 1 329 ? 16.016 -3.023 4.266 1 98.69 329 GLY B N 1
ATOM 6446 C CA . GLY B 1 329 ? 15.109 -3.504 3.24 1 98.69 329 GLY B CA 1
ATOM 6447 C C . GLY B 1 329 ? 13.656 -3.51 3.684 1 98.69 329 GLY B C 1
ATOM 6448 O O . GLY B 1 329 ? 12.766 -3.148 2.91 1 98.69 329 GLY B O 1
ATOM 6449 N N . GLN B 1 330 ? 13.43 -3.916 4.961 1 98.44 330 GLN B N 1
ATOM 6450 C CA . GLN B 1 330 ? 12.094 -3.889 5.547 1 98.44 330 GLN B CA 1
ATOM 6451 C C . GLN B 1 330 ? 11.562 -2.461 5.633 1 98.44 330 GLN B C 1
ATOM 6453 O O . GLN B 1 330 ? 10.414 -2.201 5.277 1 98.44 330 GLN B O 1
ATOM 6458 N N . LEU B 1 331 ? 12.398 -1.543 6.078 1 98.75 331 LEU B N 1
ATOM 6459 C CA . LEU B 1 331 ? 12.023 -0.14 6.211 1 98.75 331 LEU B CA 1
ATOM 6460 C C . LEU B 1 331 ? 11.711 0.471 4.848 1 98.75 331 LEU B C 1
ATOM 6462 O O . LEU B 1 331 ? 10.727 1.198 4.695 1 98.75 331 LEU B O 1
ATOM 6466 N N . ALA B 1 332 ? 12.547 0.146 3.865 1 98.75 332 ALA B N 1
ATOM 6467 C CA . ALA B 1 332 ? 12.344 0.637 2.506 1 98.75 332 ALA B CA 1
ATOM 6468 C C . ALA B 1 332 ? 11.008 0.149 1.942 1 98.75 332 ALA B C 1
ATOM 6470 O O . ALA B 1 332 ? 10.312 0.894 1.252 1 98.75 332 ALA B O 1
ATOM 6471 N N . ALA B 1 333 ? 10.641 -1.093 2.203 1 98.75 333 ALA B N 1
ATOM 6472 C CA . ALA B 1 333 ? 9.367 -1.644 1.75 1 98.75 333 ALA B CA 1
ATOM 6473 C C . ALA B 1 333 ? 8.195 -0.918 2.402 1 98.75 333 ALA B C 1
ATOM 6475 O O . ALA B 1 333 ? 7.18 -0.66 1.753 1 98.75 333 ALA B O 1
ATOM 6476 N N . GLN B 1 334 ? 8.344 -0.594 3.66 1 98.69 334 GLN B N 1
ATOM 6477 C CA . GLN B 1 334 ? 7.301 0.128 4.383 1 98.69 334 GLN B CA 1
ATOM 6478 C C . GLN B 1 334 ? 7.121 1.538 3.828 1 98.69 334 GLN B C 1
ATOM 6480 O O . GLN B 1 334 ? 5.996 2.027 3.717 1 98.69 334 GLN B O 1
ATOM 6485 N N . ALA B 1 335 ? 8.234 2.205 3.486 1 98.75 335 ALA B N 1
ATOM 6486 C CA . ALA B 1 335 ? 8.133 3.48 2.781 1 98.75 335 ALA B CA 1
ATOM 6487 C C . ALA B 1 335 ? 7.457 3.305 1.425 1 98.75 335 ALA B C 1
ATOM 6489 O O . ALA B 1 335 ? 6.645 4.141 1.017 1 98.75 335 ALA B O 1
ATOM 6490 N N . GLY B 1 336 ? 7.773 2.197 0.743 1 98.69 336 GLY B N 1
ATOM 6491 C CA . GLY B 1 336 ? 7.145 1.871 -0.526 1 98.69 336 GLY B CA 1
ATOM 6492 C C . GLY B 1 336 ? 5.641 1.718 -0.423 1 98.69 336 GLY B C 1
ATOM 6493 O O . GLY B 1 336 ? 4.91 2.068 -1.353 1 98.69 336 GLY B O 1
ATOM 6494 N N . MET B 1 337 ? 5.156 1.223 0.686 1 98.75 337 MET B N 1
ATOM 6495 C CA . MET B 1 337 ? 3.719 1.056 0.892 1 98.75 337 MET B CA 1
ATOM 6496 C C . MET B 1 337 ? 3.006 2.402 0.87 1 98.75 337 MET B C 1
ATOM 6498 O O . MET B 1 337 ? 1.963 2.547 0.232 1 98.75 337 MET B O 1
ATOM 6502 N N . VAL B 1 338 ? 3.555 3.383 1.557 1 98.81 338 VAL B N 1
ATOM 6503 C CA . VAL B 1 338 ? 2.936 4.703 1.594 1 98.81 338 VAL B CA 1
ATOM 6504 C C . VAL B 1 338 ? 2.91 5.301 0.189 1 98.81 338 VAL B C 1
ATOM 6506 O O . VAL B 1 338 ? 1.901 5.871 -0.233 1 98.81 338 VAL B O 1
ATOM 6509 N N . GLU B 1 339 ? 4.008 5.145 -0.508 1 98.75 339 GLU B N 1
ATOM 6510 C CA . GLU B 1 339 ? 4.074 5.633 -1.883 1 98.75 339 GLU B CA 1
ATOM 6511 C C . GLU B 1 339 ? 3.062 4.914 -2.771 1 98.75 339 GLU B C 1
ATOM 6513 O O . GLU B 1 339 ? 2.432 5.535 -3.629 1 98.75 339 GLU B O 1
ATOM 6518 N N . ALA B 1 340 ? 2.957 3.582 -2.574 1 98.81 340 ALA B N 1
ATOM 6519 C CA . ALA B 1 340 ? 1.98 2.805 -3.334 1 98.81 340 ALA B CA 1
ATOM 6520 C C . ALA B 1 340 ? 0.565 3.328 -3.105 1 98.81 340 ALA B C 1
ATOM 6522 O O . ALA B 1 340 ? -0.227 3.424 -4.047 1 98.81 340 ALA B O 1
ATOM 6523 N N . PHE B 1 341 ? 0.211 3.641 -1.905 1 98.88 341 PHE B N 1
ATOM 6524 C CA . PHE B 1 341 ? -1.11 4.176 -1.6 1 98.88 341 PHE B CA 1
ATOM 6525 C C . PHE B 1 341 ? -1.335 5.504 -2.316 1 98.88 341 PHE B C 1
ATOM 6527 O O . PHE B 1 341 ? -2.398 5.727 -2.898 1 98.88 341 PHE B O 1
ATOM 6534 N N . VAL B 1 342 ? -0.321 6.402 -2.281 1 98.88 342 VAL B N 1
ATOM 6535 C CA . VAL B 1 342 ? -0.477 7.711 -2.914 1 98.88 342 VAL B CA 1
ATOM 6536 C C . VAL B 1 342 ? -0.684 7.535 -4.418 1 98.88 342 VAL B C 1
ATOM 6538 O O . VAL B 1 342 ? -1.652 8.047 -4.98 1 98.88 342 VAL B O 1
ATOM 6541 N N . CYS B 1 343 ? 0.158 6.746 -5.07 1 98.75 343 CYS B N 1
ATOM 6542 C CA . CYS B 1 343 ? 0.039 6.516 -6.508 1 98.75 343 CYS B CA 1
ATOM 6543 C C . CYS B 1 343 ? -1.248 5.77 -6.836 1 98.75 343 CYS B C 1
ATOM 6545 O O . CYS B 1 343 ? -1.917 6.082 -7.824 1 98.75 343 CYS B O 1
ATOM 6547 N N . GLY B 1 344 ? -1.558 4.789 -5.988 1 98.75 344 GLY B N 1
ATOM 6548 C CA . GLY B 1 344 ? -2.73 3.961 -6.223 1 98.75 344 GLY B CA 1
ATOM 6549 C C . GLY B 1 344 ? -4.035 4.73 -6.125 1 98.75 344 GLY B C 1
ATOM 6550 O O . GLY B 1 344 ? -4.922 4.57 -6.965 1 98.75 344 GLY B O 1
ATOM 6551 N N . MET B 1 345 ? -4.203 5.586 -5.059 1 98.69 345 MET B N 1
ATOM 6552 C CA . MET B 1 345 ? -5.465 6.301 -4.887 1 98.69 345 MET B CA 1
ATOM 6553 C C . MET B 1 345 ? -5.66 7.332 -5.996 1 98.69 345 MET B C 1
ATOM 6555 O O . MET B 1 345 ? -6.793 7.637 -6.371 1 98.69 345 MET B O 1
ATOM 6559 N N . GLU B 1 346 ? -4.52 7.875 -6.613 1 98.75 346 GLU B N 1
ATOM 6560 C CA . GLU B 1 346 ? -4.625 8.742 -7.781 1 98.75 346 GLU B CA 1
ATOM 6561 C C . GLU B 1 346 ? -5.102 7.965 -9.008 1 98.75 346 GLU B C 1
ATOM 6563 O O . GLU B 1 346 ? -6.023 8.398 -9.703 1 98.75 346 GLU B O 1
ATOM 6568 N N . ALA B 1 347 ? -4.484 6.801 -9.219 1 98.5 347 ALA B N 1
ATOM 6569 C CA . ALA B 1 347 ? -4.75 5.996 -10.414 1 98.5 347 ALA B CA 1
ATOM 6570 C C . ALA B 1 347 ? -6.18 5.457 -10.398 1 98.5 347 ALA B C 1
ATOM 6572 O O . ALA B 1 347 ? -6.812 5.332 -11.453 1 98.5 347 ALA B O 1
ATOM 6573 N N . LYS B 1 348 ? -6.684 5.141 -9.234 1 98.12 348 LYS B N 1
ATOM 6574 C CA . LYS B 1 348 ? -8.023 4.574 -9.094 1 98.12 348 LYS B CA 1
ATOM 6575 C C . LYS B 1 348 ? -9.062 5.668 -8.875 1 98.12 348 LYS B C 1
ATOM 6577 O O . LYS B 1 348 ? -10.219 5.383 -8.562 1 98.12 348 LYS B O 1
ATOM 6582 N N . GLY B 1 349 ? -8.672 6.973 -8.977 1 98.44 349 GLY B N 1
ATOM 6583 C CA . GLY B 1 349 ? -9.586 8.086 -8.75 1 98.44 349 GLY B CA 1
ATOM 6584 C C . GLY B 1 349 ? -10.758 8.109 -9.711 1 98.44 349 GLY B C 1
ATOM 6585 O O . GLY B 1 349 ? -10.891 7.215 -10.555 1 98.44 349 GLY B O 1
ATOM 6586 N N . HIS B 1 350 ? -11.641 9.023 -9.57 1 98 350 HIS B N 1
ATOM 6587 C CA . HIS B 1 350 ? -12.828 9.148 -10.406 1 98 350 HIS B CA 1
ATOM 6588 C C . HIS B 1 350 ? -13.227 10.609 -10.594 1 98 350 HIS B C 1
ATOM 6590 O O . HIS B 1 350 ? -12.758 11.484 -9.859 1 98 350 HIS B O 1
ATOM 6596 N N . MET B 1 351 ? -14.062 10.773 -11.531 1 98.06 351 MET B N 1
ATOM 6597 C CA . MET B 1 351 ? -14.57 12.117 -11.789 1 98.06 351 MET B CA 1
ATOM 6598 C C . MET B 1 351 ? -15.742 12.438 -10.859 1 98.06 351 MET B C 1
ATOM 6600 O O . MET B 1 351 ? -16.625 11.602 -10.656 1 98.06 351 MET B O 1
ATOM 6604 N N . HIS B 1 352 ? -15.766 13.469 -10.156 1 97.62 352 HIS B N 1
ATOM 6605 C CA . HIS B 1 352 ? -16.875 14.133 -9.469 1 97.62 352 HIS B CA 1
ATOM 6606 C C . HIS B 1 352 ? -17.25 15.43 -10.164 1 97.62 352 HIS B C 1
ATOM 6608 O O . HIS B 1 352 ? -16.672 16.484 -9.898 1 97.62 352 HIS B O 1
ATOM 6614 N N . GLY B 1 353 ? -18.359 15.367 -11.016 1 96.94 353 GLY B N 1
ATOM 6615 C CA . GLY B 1 353 ? -18.562 16.484 -11.922 1 96.94 353 GLY B CA 1
ATOM 6616 C C . GLY B 1 353 ? -17.375 16.719 -12.844 1 96.94 353 GLY B C 1
ATOM 6617 O O . GLY B 1 353 ? -16.953 15.82 -13.562 1 96.94 353 GLY B O 1
ATOM 6618 N N . GLU B 1 354 ? -16.844 17.891 -12.766 1 97.19 354 GLU B N 1
ATOM 6619 C CA . GLU B 1 354 ? -15.727 18.234 -13.641 1 97.19 354 GLU B CA 1
ATOM 6620 C C . GLU B 1 354 ? -14.383 17.953 -12.969 1 97.19 354 GLU B C 1
ATOM 6622 O O . GLU B 1 354 ? -13.328 18.062 -13.602 1 97.19 354 GLU B O 1
ATOM 6627 N N . TYR B 1 355 ? -14.422 17.516 -11.719 1 98.5 355 TYR B N 1
ATOM 6628 C CA . TYR B 1 355 ? -13.18 17.406 -10.961 1 98.5 355 TYR B CA 1
ATOM 6629 C C . TYR B 1 355 ? -12.773 15.953 -10.789 1 98.5 355 TYR B C 1
ATOM 6631 O O . TYR B 1 355 ? -13.617 15.062 -10.805 1 98.5 355 TYR B O 1
ATOM 6639 N N . TYR B 1 356 ? -11.461 15.664 -10.664 1 98.69 356 TYR B N 1
ATOM 6640 C CA . TYR B 1 356 ? -10.906 14.336 -10.453 1 98.69 356 TYR B CA 1
ATOM 6641 C C . TYR B 1 356 ? -10.508 14.133 -8.992 1 98.69 356 TYR B C 1
ATOM 6643 O O . TYR B 1 356 ? -9.711 14.898 -8.453 1 98.69 356 TYR B O 1
ATOM 6651 N N . ILE B 1 357 ? -11.094 13.125 -8.305 1 98.62 357 ILE B N 1
ATOM 6652 C CA . ILE B 1 357 ? -10.93 12.906 -6.871 1 98.62 357 ILE B CA 1
ATOM 6653 C C . ILE B 1 357 ? -10.203 11.578 -6.633 1 98.62 357 ILE B C 1
ATOM 6655 O O . ILE B 1 357 ? -10.516 10.57 -7.27 1 98.62 357 ILE B O 1
ATOM 6659 N N . PRO B 1 358 ? -9.156 11.539 -5.754 1 98.56 358 PRO B N 1
ATOM 6660 C CA . PRO B 1 358 ? -8.523 10.266 -5.406 1 98.56 358 PRO B CA 1
ATOM 6661 C C . PRO B 1 358 ? -9.516 9.242 -4.848 1 98.56 358 PRO B C 1
ATOM 6663 O O . PRO B 1 358 ? -10.578 9.617 -4.348 1 98.56 358 PRO B O 1
ATOM 6666 N N . ASP B 1 359 ? -9.133 7.98 -4.855 1 98.69 359 ASP B N 1
ATOM 6667 C CA . ASP B 1 359 ? -10 6.895 -4.402 1 98.69 359 ASP B CA 1
ATOM 6668 C C . ASP B 1 359 ? -10.156 6.914 -2.883 1 98.69 359 ASP B C 1
ATOM 6670 O O . ASP B 1 359 ? -9.164 6.887 -2.15 1 98.69 359 ASP B O 1
ATOM 6674 N N . ALA B 1 360 ? -11.367 6.891 -2.428 1 98.25 360 ALA B N 1
ATOM 6675 C CA . ALA B 1 360 ? -11.688 7.051 -1.01 1 98.25 360 ALA B CA 1
ATOM 6676 C C . ALA B 1 360 ? -11.266 5.82 -0.213 1 98.25 360 ALA B C 1
ATOM 6678 O O . ALA B 1 360 ? -10.68 5.941 0.869 1 98.25 360 ALA B O 1
ATOM 6679 N N . HIS B 1 361 ? -11.508 4.66 -0.689 1 98.5 361 HIS B N 1
ATOM 6680 C CA . HIS B 1 361 ? -11.195 3.479 0.105 1 98.5 361 HIS B CA 1
ATOM 6681 C C . HIS B 1 361 ? -9.695 3.311 0.281 1 98.5 361 HIS B C 1
ATOM 6683 O O . HIS B 1 361 ? -9.227 2.947 1.362 1 98.5 361 HIS B O 1
ATOM 6689 N N . LEU B 1 362 ? -8.961 3.465 -0.816 1 98.75 362 LEU B N 1
ATOM 6690 C CA . LEU B 1 362 ? -7.512 3.365 -0.664 1 98.75 362 LEU B CA 1
ATOM 6691 C C . LEU B 1 362 ? -6.996 4.41 0.321 1 98.75 362 LEU B C 1
ATOM 6693 O O . LEU B 1 362 ? -6.062 4.145 1.08 1 98.75 362 LEU B O 1
ATOM 6697 N N . LEU B 1 363 ? -7.605 5.57 0.31 1 98.62 363 LEU B N 1
ATOM 6698 C CA . LEU B 1 363 ? -7.23 6.598 1.276 1 98.62 363 LEU B CA 1
ATOM 6699 C C . LEU B 1 363 ? -7.488 6.125 2.703 1 98.62 363 LEU B C 1
ATOM 6701 O O . LEU B 1 363 ? -6.621 6.25 3.57 1 98.62 363 LEU B O 1
ATOM 6705 N N . TYR B 1 364 ? -8.641 5.641 2.961 1 98.44 364 TYR B N 1
ATOM 6706 C CA . TYR B 1 364 ? -8.984 5.211 4.312 1 98.44 364 TYR B CA 1
ATOM 6707 C C . TYR B 1 364 ? -8.18 3.986 4.723 1 98.44 364 TYR B C 1
ATOM 6709 O O . TYR B 1 364 ? -7.84 3.824 5.895 1 98.44 364 TYR B O 1
ATOM 6717 N N . SER B 1 365 ? -7.859 3.105 3.748 1 98.75 365 SER B N 1
ATOM 6718 C CA . SER B 1 365 ? -6.953 1.995 4.02 1 98.75 365 SER B CA 1
ATOM 6719 C C . SER B 1 365 ? -5.586 2.498 4.469 1 98.75 365 SER B C 1
ATOM 6721 O O . SER B 1 365 ? -5 1.963 5.414 1 98.75 365 SER B O 1
ATOM 6723 N N . ALA B 1 366 ? -5.105 3.5 3.76 1 98.69 366 ALA B N 1
ATOM 6724 C CA . ALA B 1 366 ? -3.828 4.102 4.133 1 98.69 366 ALA B CA 1
ATOM 6725 C C . ALA B 1 366 ? -3.867 4.629 5.566 1 98.69 366 ALA B C 1
ATOM 6727 O O . ALA B 1 366 ? -2.926 4.418 6.336 1 98.69 366 ALA B O 1
ATOM 6728 N N . GLN B 1 367 ? -4.973 5.285 5.906 1 98.19 367 GLN B N 1
ATOM 6729 C CA . GLN B 1 367 ? -5.09 5.852 7.246 1 98.19 367 GLN B CA 1
ATOM 6730 C C . GLN B 1 367 ? -5.023 4.762 8.312 1 98.19 367 GLN B C 1
ATOM 6732 O O . GLN B 1 367 ? -4.332 4.914 9.32 1 98.19 367 GLN B O 1
ATOM 6737 N N . VAL B 1 368 ? -5.703 3.635 8.109 1 98.31 368 VAL B N 1
ATOM 6738 C CA . VAL B 1 368 ? -5.707 2.533 9.07 1 98.31 368 VAL B CA 1
ATOM 6739 C C . VAL B 1 368 ? -4.285 2.008 9.258 1 98.31 368 VAL B C 1
ATOM 6741 O O . VAL B 1 368 ? -3.811 1.879 10.391 1 98.31 368 VAL B O 1
ATOM 6744 N N . LEU B 1 369 ? -3.605 1.759 8.172 1 98.31 369 LEU B N 1
ATOM 6745 C CA . LEU B 1 369 ? -2.336 1.042 8.227 1 98.31 369 LEU B CA 1
ATOM 6746 C C . LEU B 1 369 ? -1.208 1.968 8.672 1 98.31 369 LEU B C 1
ATOM 6748 O O . LEU B 1 369 ? -0.289 1.542 9.375 1 98.31 369 LEU B O 1
ATOM 6752 N N . THR B 1 370 ? -1.228 3.211 8.297 1 97.56 370 THR B N 1
ATOM 6753 C CA . THR B 1 370 ? -0.123 4.105 8.617 1 97.56 370 THR B CA 1
ATOM 6754 C C . THR B 1 370 ? -0.19 4.539 10.086 1 97.56 370 THR B C 1
ATOM 6756 O O . THR B 1 370 ? 0.828 4.898 10.68 1 97.56 370 THR B O 1
ATOM 6759 N N . GLN B 1 371 ? -1.394 4.531 10.703 1 95.31 371 GLN B N 1
ATOM 6760 C CA . GLN B 1 371 ? -1.509 4.773 12.141 1 95.31 371 GLN B CA 1
ATOM 6761 C C . GLN B 1 371 ? -0.678 3.773 12.938 1 95.31 371 GLN B C 1
ATOM 6763 O O . GLN B 1 371 ? -0.159 4.102 14.008 1 95.31 371 GLN B O 1
ATOM 6768 N N . GLN B 1 372 ? -0.536 2.629 12.344 1 95.25 372 GLN B N 1
ATOM 6769 C CA . GLN B 1 372 ? 0.208 1.553 12.992 1 95.25 372 GLN B CA 1
ATOM 6770 C C . GLN B 1 372 ? 1.676 1.572 12.578 1 95.25 372 GLN B C 1
ATOM 6772 O O . GLN B 1 372 ? 2.557 1.231 13.367 1 95.25 372 GLN B O 1
ATOM 6777 N N . LEU B 1 373 ? 1.959 2.016 11.453 1 96.56 373 LEU B N 1
ATOM 6778 C CA . LEU B 1 373 ? 3.248 1.91 10.773 1 96.56 373 LEU B CA 1
ATOM 6779 C C . LEU B 1 373 ? 4.281 2.818 11.438 1 96.56 373 LEU B C 1
ATOM 6781 O O . LEU B 1 373 ? 5.414 2.396 11.688 1 96.56 373 LEU B O 1
ATOM 6785 N N . TYR B 1 374 ? 3.941 4.09 11.68 1 96.44 374 TYR B N 1
ATOM 6786 C CA . TYR B 1 374 ? 4.922 5.102 12.062 1 96.44 374 TYR B CA 1
ATOM 6787 C C . TYR B 1 374 ? 5.641 4.699 13.352 1 96.44 374 TYR B C 1
ATOM 6789 O O . TYR B 1 374 ? 6.867 4.773 13.43 1 96.44 374 TYR B O 1
ATOM 6797 N N . ALA B 1 375 ? 4.918 4.199 14.367 1 94.44 375 ALA B N 1
ATOM 6798 C CA . ALA B 1 375 ? 5.523 3.764 15.625 1 94.44 375 ALA B CA 1
ATOM 6799 C C . ALA B 1 375 ? 6.5 2.613 15.391 1 94.44 375 ALA B C 1
ATOM 6801 O O . ALA B 1 375 ? 7.559 2.553 16.016 1 94.44 375 ALA B O 1
ATOM 6802 N N . GLN B 1 376 ? 6.141 1.74 14.516 1 96.62 376 GLN B N 1
ATOM 6803 C CA . GLN B 1 376 ? 7.004 0.612 14.188 1 96.62 376 GLN B CA 1
ATOM 6804 C C . GLN B 1 376 ? 8.305 1.085 13.547 1 96.62 376 GLN B C 1
ATOM 6806 O O . GLN B 1 376 ? 9.383 0.589 13.883 1 96.62 376 GLN B O 1
ATOM 6811 N N . VAL B 1 377 ? 8.227 2.008 12.648 1 97.81 377 VAL B N 1
ATOM 6812 C CA . VAL B 1 377 ? 9.383 2.549 11.945 1 97.81 377 VAL B CA 1
ATOM 6813 C C . VAL B 1 377 ? 10.32 3.227 12.938 1 97.81 377 VAL B C 1
ATOM 6815 O O . VAL B 1 377 ? 11.531 2.988 12.922 1 97.81 377 VAL B O 1
ATOM 6818 N N . ILE B 1 378 ? 9.742 4.051 13.859 1 97.38 378 ILE B N 1
ATOM 6819 C CA . ILE B 1 378 ? 10.539 4.773 14.844 1 97.38 378 ILE B CA 1
ATOM 6820 C C . ILE B 1 378 ? 11.266 3.781 15.75 1 97.38 378 ILE B C 1
ATOM 6822 O O . ILE B 1 378 ? 12.453 3.947 16.031 1 97.38 378 ILE B O 1
ATOM 6826 N N . ASN B 1 379 ? 10.578 2.713 16.172 1 97 379 ASN B N 1
ATOM 6827 C CA . ASN B 1 379 ? 11.203 1.711 17.031 1 97 379 ASN B CA 1
ATOM 6828 C C . ASN B 1 379 ? 12.328 0.977 16.297 1 97 379 ASN B C 1
ATOM 6830 O O . ASN B 1 379 ? 13.367 0.683 16.891 1 97 379 ASN B O 1
ATOM 6834 N N . THR B 1 380 ? 12.094 0.636 15.062 1 97.88 380 THR B N 1
ATOM 6835 C CA . THR B 1 380 ? 13.125 -0.021 14.266 1 97.88 380 THR B CA 1
ATOM 6836 C C . THR B 1 380 ? 14.344 0.882 14.109 1 97.88 380 THR B C 1
ATOM 6838 O O . THR B 1 380 ? 15.484 0.411 14.164 1 97.88 380 THR B O 1
ATOM 6841 N N . MET B 1 381 ? 14.156 2.201 13.914 1 96.88 381 MET B N 1
ATOM 6842 C CA . MET B 1 381 ? 15.25 3.154 13.789 1 96.88 381 MET B CA 1
ATOM 6843 C C . MET B 1 381 ? 16.031 3.262 15.094 1 96.88 381 MET B C 1
ATOM 6845 O O . MET B 1 381 ? 17.25 3.408 15.078 1 96.88 381 MET B O 1
ATOM 6849 N N . ARG B 1 382 ? 15.352 3.182 16.234 1 95.56 382 ARG B N 1
ATOM 6850 C CA . ARG B 1 382 ? 16.031 3.145 17.531 1 95.56 382 ARG B CA 1
ATOM 6851 C C . ARG B 1 382 ? 16.922 1.921 17.641 1 95.56 382 ARG B C 1
ATOM 6853 O O . ARG B 1 382 ? 18.062 2.021 18.109 1 95.56 382 ARG B O 1
ATOM 6860 N N . ASP B 1 383 ? 16.438 0.832 17.188 1 95.06 383 ASP B N 1
ATOM 6861 C CA . ASP B 1 383 ? 17.203 -0.408 17.234 1 95.06 383 ASP B CA 1
ATOM 6862 C C . ASP B 1 383 ? 18.438 -0.309 16.359 1 95.06 383 ASP B C 1
ATOM 6864 O O . ASP B 1 383 ? 19.516 -0.81 16.719 1 95.06 383 ASP B O 1
ATOM 6868 N N . LEU B 1 384 ? 18.266 0.29 15.195 1 94.75 384 LEU B N 1
ATOM 6869 C CA . LEU B 1 384 ? 19.375 0.465 14.266 1 94.75 384 LEU B CA 1
ATOM 6870 C C . LEU B 1 384 ? 20.453 1.365 14.859 1 94.75 384 LEU B C 1
ATOM 6872 O O . LEU B 1 384 ? 21.641 1.148 14.633 1 94.75 384 LEU B O 1
ATOM 6876 N N . ALA B 1 385 ? 20.047 2.395 15.617 1 93.62 385 ALA B N 1
ATOM 6877 C CA . ALA B 1 385 ? 20.969 3.412 16.125 1 93.62 385 ALA B CA 1
ATOM 6878 C C . ALA B 1 385 ? 21.641 2.949 17.406 1 93.62 385 ALA B C 1
ATOM 6880 O O . ALA B 1 385 ? 22.812 3.254 17.641 1 93.62 385 ALA B O 1
ATOM 6881 N N . GLY B 1 386 ? 20.891 2.188 18.281 1 90.25 386 GLY B N 1
ATOM 6882 C CA . GLY B 1 386 ? 21.422 1.811 19.594 1 90.25 386 GLY B CA 1
ATOM 6883 C C . GLY B 1 386 ? 21.75 3.002 20.469 1 90.25 386 GLY B C 1
ATOM 6884 O O . GLY B 1 386 ? 20.953 3.934 20.578 1 90.25 386 GLY B O 1
ATOM 6885 N N . GLY B 1 387 ? 22.938 2.932 21.062 1 84.25 387 GLY B N 1
ATOM 6886 C CA . GLY B 1 387 ? 23.328 3.949 22.031 1 84.25 387 GLY B CA 1
ATOM 6887 C C . GLY B 1 387 ? 23.766 5.246 21.375 1 84.25 387 GLY B C 1
ATOM 6888 O O . GLY B 1 387 ? 23.859 6.281 22.047 1 84.25 387 GLY B O 1
ATOM 6889 N N . GLY B 1 388 ? 23.984 5.312 20.109 1 84.62 388 GLY B N 1
ATOM 6890 C CA . GLY B 1 388 ? 24.484 6.48 19.406 1 84.62 388 GLY B CA 1
ATOM 6891 C C . GLY B 1 388 ? 23.578 7.68 19.516 1 84.62 388 GLY B C 1
ATOM 6892 O O . GLY B 1 388 ? 24.031 8.828 19.422 1 84.62 388 GLY B O 1
ATOM 6893 N N . LEU B 1 389 ? 22.359 7.496 19.781 1 88.5 389 LEU B N 1
ATOM 6894 C CA . LEU B 1 389 ? 21.359 8.555 19.828 1 88.5 3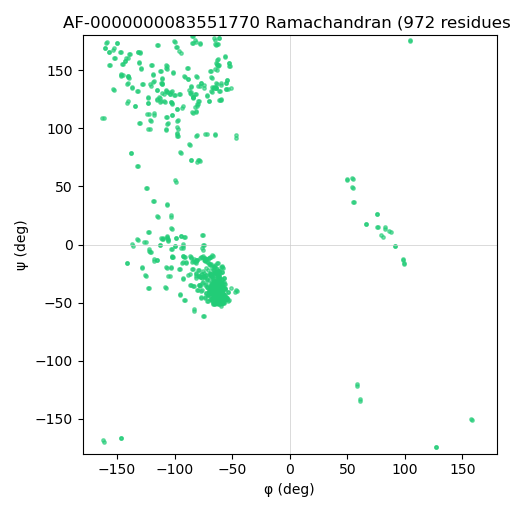89 LEU B CA 1
ATOM 6895 C C . LEU B 1 389 ? 21.391 9.281 21.156 1 88.5 389 LEU B C 1
ATOM 6897 O O . LEU B 1 389 ? 20.906 10.406 21.281 1 88.5 389 LEU B O 1
ATOM 6901 N N . ILE B 1 390 ? 22.078 8.641 22.188 1 85.69 390 ILE B N 1
ATOM 6902 C CA . ILE B 1 390 ? 21.938 9.266 23.5 1 85.69 390 ILE B CA 1
ATOM 6903 C C . ILE B 1 390 ? 23.312 9.633 24.047 1 85.69 390 ILE B C 1
ATOM 6905 O O . ILE B 1 390 ? 23.422 10.289 25.078 1 85.69 390 ILE B O 1
ATOM 6909 N N . MET B 1 391 ? 24.297 9.25 23.344 1 85.12 391 MET B N 1
ATOM 6910 C CA . MET B 1 391 ? 25.656 9.539 23.781 1 85.12 391 MET B CA 1
ATOM 6911 C C . MET B 1 391 ? 26.219 10.766 23.062 1 85.12 391 MET B C 1
ATOM 6913 O O . MET B 1 391 ? 27.281 10.703 22.453 1 85.12 391 MET B O 1
ATOM 6917 N N . LEU B 1 392 ? 25.531 11.852 23.109 1 90.75 392 LEU B N 1
ATOM 6918 C CA . LEU B 1 392 ? 25.938 13.062 22.406 1 90.75 392 LEU B CA 1
ATOM 6919 C C . LEU B 1 392 ? 26.344 14.156 23.375 1 90.75 392 LEU B C 1
ATOM 6921 O O . LEU B 1 392 ? 25.875 14.18 24.516 1 90.75 392 LEU B O 1
ATOM 6925 N N . PRO B 1 393 ? 27.25 14.945 22.922 1 92.38 393 PRO B N 1
ATOM 6926 C CA . PRO B 1 393 ? 27.547 16.125 23.75 1 92.38 393 PRO B CA 1
ATOM 6927 C C . PRO B 1 393 ? 26.297 16.906 24.109 1 92.38 393 PRO B C 1
ATOM 6929 O O . PRO B 1 393 ? 25.312 16.906 23.359 1 92.38 393 PRO B O 1
ATOM 6932 N N . SER B 1 394 ? 26.391 17.609 25.234 1 91 394 SER B N 1
ATOM 6933 C CA . SER B 1 394 ? 25.188 18.203 25.812 1 91 394 SER B CA 1
ATOM 6934 C C . SER B 1 394 ? 24.672 19.359 24.953 1 91 394 SER B C 1
ATOM 6936 O O . SER B 1 394 ? 23.453 19.547 24.828 1 91 394 SER B O 1
ATOM 6938 N N . SER B 1 395 ? 25.562 20.172 24.453 1 92.94 395 SER B N 1
ATOM 6939 C CA . SER B 1 395 ? 25.172 21.312 23.625 1 92.94 395 SER B CA 1
ATOM 6940 C C . SER B 1 395 ? 26.328 21.781 22.75 1 92.94 395 SER B C 1
ATOM 6942 O O . SER B 1 395 ? 27.453 21.312 22.891 1 92.94 395 SER B O 1
ATOM 6944 N N . VAL B 1 396 ? 25.969 22.734 21.891 1 93.06 396 VAL B N 1
ATOM 6945 C CA . VAL B 1 396 ? 26.969 23.375 21.031 1 93.06 396 VAL B CA 1
ATOM 6946 C C . VAL B 1 396 ? 28.047 24.031 21.875 1 93.06 396 VAL B C 1
ATOM 6948 O O . VAL B 1 396 ? 29.188 24.156 21.453 1 93.06 396 VAL B O 1
ATOM 6951 N N . GLU B 1 397 ? 27.75 24.359 23.062 1 93.62 397 GLU B N 1
ATOM 6952 C CA . GLU B 1 397 ? 28.703 25 23.969 1 93.62 397 GLU B CA 1
ATOM 6953 C C . GLU B 1 397 ? 29.891 24.094 24.266 1 93.62 397 GLU B C 1
ATOM 6955 O O . GLU B 1 397 ? 30.984 24.562 24.531 1 93.62 397 GLU B O 1
ATOM 6960 N N . ASP B 1 398 ? 29.609 22.844 24.281 1 94.44 398 ASP B N 1
ATOM 6961 C CA . ASP B 1 398 ? 30.688 21.891 24.5 1 94.44 398 ASP B CA 1
ATOM 6962 C C . ASP B 1 398 ? 31.766 22 23.422 1 94.44 398 ASP B C 1
ATOM 6964 O O . ASP B 1 398 ? 32.969 21.844 23.719 1 94.44 398 ASP B O 1
ATOM 6968 N N . PHE B 1 399 ? 31.422 22.312 22.234 1 93.94 399 PHE B N 1
ATOM 6969 C CA . PHE B 1 399 ? 32.375 22.484 21.125 1 93.94 399 PHE B CA 1
ATOM 6970 C C . PHE B 1 399 ? 33.125 23.797 21.266 1 93.94 399 PHE B C 1
ATOM 6972 O O . PHE B 1 399 ? 34.25 23.906 20.781 1 93.94 399 PHE B O 1
ATOM 6979 N N . ALA B 1 400 ? 32.5 24.781 21.906 1 94.06 400 ALA B N 1
ATOM 6980 C CA . ALA B 1 400 ? 33.125 26.094 22.078 1 94.06 400 ALA B CA 1
ATOM 6981 C C . ALA B 1 400 ? 34.188 26.031 23.156 1 94.06 400 ALA B C 1
ATOM 6983 O O . ALA B 1 400 ? 35.062 26.922 23.219 1 94.06 400 ALA B O 1
ATOM 6984 N N . ASN B 1 401 ? 34.094 25.078 24.031 1 94.94 401 ASN B N 1
ATOM 6985 C CA . ASN B 1 401 ? 35.125 24.844 25.047 1 94.94 401 ASN B CA 1
ATOM 6986 C C . ASN B 1 401 ? 36.25 23.969 24.5 1 94.94 401 ASN B C 1
ATOM 6988 O O . ASN B 1 401 ? 36.062 22.766 24.297 1 94.94 401 ASN B O 1
ATOM 6992 N N . PRO B 1 402 ? 37.438 24.531 24.375 1 94.75 402 PRO B N 1
ATOM 6993 C CA . PRO B 1 402 ? 38.5 23.781 23.734 1 94.75 402 PRO B CA 1
ATOM 6994 C C . PRO B 1 402 ? 38.844 22.469 24.469 1 94.75 402 PRO B C 1
ATOM 6996 O O . PRO B 1 402 ? 39.219 21.484 23.828 1 94.75 402 PRO B O 1
ATOM 6999 N N . GLU B 1 403 ? 38.75 22.453 25.719 1 94.62 403 GLU B N 1
ATOM 7000 C CA . GLU B 1 403 ? 39 21.234 26.469 1 94.62 403 GLU B CA 1
ATOM 7001 C C . GLU B 1 403 ? 38 20.141 26.156 1 94.62 403 GLU B C 1
ATOM 7003 O O . GLU B 1 403 ? 38.375 19 25.891 1 94.62 403 GLU B O 1
ATOM 7008 N N . ILE B 1 404 ? 36.75 20.516 26.234 1 95.44 404 ILE B N 1
ATOM 7009 C CA . ILE B 1 404 ? 35.688 19.562 25.984 1 95.44 404 ILE B CA 1
ATOM 7010 C C . ILE B 1 404 ? 35.719 19.109 24.516 1 95.44 404 ILE B C 1
ATOM 7012 O O . ILE B 1 404 ? 35.531 17.922 24.219 1 95.44 404 ILE B O 1
ATOM 7016 N N . ALA B 1 405 ? 35.969 20.016 23.625 1 94.75 405 ALA B N 1
ATOM 7017 C CA . ALA B 1 405 ? 36.031 19.734 22.188 1 94.75 405 ALA B CA 1
ATOM 7018 C C . ALA B 1 405 ? 37.062 18.641 21.906 1 94.75 405 ALA B C 1
ATOM 7020 O O . ALA B 1 405 ? 36.875 17.812 21.016 1 94.75 405 ALA B O 1
ATOM 7021 N N . LYS B 1 406 ? 38.156 18.656 22.594 1 94.5 406 LYS B N 1
ATOM 7022 C CA . LYS B 1 406 ? 39.188 17.641 22.422 1 94.5 406 LYS B CA 1
ATOM 7023 C C . LYS B 1 406 ? 38.656 16.25 22.781 1 94.5 406 LYS B C 1
ATOM 7025 O O . LYS B 1 406 ? 39 15.273 22.109 1 94.5 406 LYS B O 1
ATOM 7030 N N . TYR B 1 407 ? 37.875 16.156 23.844 1 93.19 407 TYR B N 1
ATOM 7031 C CA . TYR B 1 407 ? 37.312 14.875 24.234 1 93.19 407 TYR B CA 1
ATOM 7032 C C . TYR B 1 407 ? 36.281 14.406 23.234 1 93.19 407 TYR B C 1
ATOM 7034 O O . TYR B 1 407 ? 36.156 13.211 22.969 1 93.19 407 TYR B O 1
ATOM 7042 N N . ILE B 1 408 ? 35.469 15.367 22.766 1 94.19 408 ILE B N 1
ATOM 7043 C CA . ILE B 1 408 ? 34.5 15.031 21.734 1 94.19 408 ILE B CA 1
ATOM 7044 C C . ILE B 1 408 ? 35.188 14.414 20.531 1 94.19 408 ILE B C 1
ATOM 7046 O O . ILE B 1 408 ? 34.75 13.383 20.016 1 94.19 408 ILE B O 1
ATOM 7050 N N . GLU B 1 409 ? 36.25 15 20.125 1 94.81 409 GLU B N 1
ATOM 7051 C CA . GLU B 1 409 ? 37 14.508 18.984 1 94.81 409 GLU B CA 1
ATOM 7052 C C . GLU B 1 409 ? 37.469 13.07 19.203 1 94.81 409 GLU B C 1
ATOM 7054 O O . GLU B 1 409 ? 37.531 12.273 18.266 1 94.81 409 GLU B O 1
ATOM 7059 N N . LYS B 1 410 ? 37.75 12.703 20.438 1 92.88 410 LYS B N 1
ATOM 7060 C CA . LYS B 1 410 ? 38.281 11.391 20.766 1 92.88 410 LYS B CA 1
ATOM 7061 C C . LYS B 1 410 ? 37.188 10.367 20.969 1 92.88 410 LYS B C 1
ATOM 7063 O O . LYS B 1 410 ? 37.406 9.164 20.797 1 92.88 410 LYS B O 1
ATOM 7068 N N . THR B 1 411 ? 36.031 10.844 21.328 1 92.19 411 THR B N 1
ATOM 7069 C CA . THR B 1 411 ? 35 9.914 21.781 1 92.19 411 THR B CA 1
ATOM 7070 C C . THR B 1 411 ? 33.938 9.734 20.719 1 92.19 411 THR B C 1
ATOM 7072 O O . THR B 1 411 ? 33.188 8.758 20.734 1 92.19 411 THR B O 1
ATOM 7075 N N . GLN B 1 412 ? 33.75 10.703 19.891 1 94 412 GLN B N 1
ATOM 7076 C CA . GLN B 1 412 ? 32.781 10.633 18.828 1 94 412 GLN B CA 1
ATOM 7077 C C . GLN B 1 412 ? 33.438 10.242 17.5 1 94 412 GLN B C 1
ATOM 7079 O O . GLN B 1 412 ? 33.938 11.102 16.781 1 94 412 GLN B O 1
ATOM 7084 N N . MET B 1 413 ? 33.375 8.977 17.219 1 91.38 413 MET B N 1
ATOM 7085 C CA . MET B 1 413 ? 34.094 8.469 16.047 1 91.38 413 MET B CA 1
ATOM 7086 C C . MET B 1 413 ? 33.125 7.848 15.039 1 91.38 413 MET B C 1
ATOM 7088 O O . MET B 1 413 ? 32.094 7.32 15.414 1 91.38 413 MET B O 1
ATOM 7092 N N . SER B 1 414 ? 33.375 7.945 13.812 1 94.5 414 SER B N 1
ATOM 7093 C CA . SER B 1 414 ? 32.656 7.352 12.688 1 94.5 414 SER B CA 1
ATOM 7094 C C . SER B 1 414 ? 33.625 6.992 11.555 1 94.5 414 SER B C 1
ATOM 7096 O O . SER B 1 414 ? 34.625 7.668 11.359 1 94.5 414 SER B O 1
ATOM 7098 N N . PRO B 1 415 ? 33.406 5.941 10.82 1 95.25 415 PRO B N 1
ATOM 7099 C CA . PRO B 1 415 ? 34.25 5.598 9.68 1 95.25 415 PRO B CA 1
ATOM 7100 C C . PRO B 1 415 ? 34.031 6.512 8.477 1 95.25 415 PRO B C 1
ATOM 7102 O O . PRO B 1 415 ? 34.844 6.531 7.547 1 95.25 415 PRO B O 1
ATOM 7105 N N . VAL B 1 416 ? 32.938 7.316 8.469 1 96.25 416 VAL B N 1
ATOM 7106 C CA . VAL B 1 416 ? 32.594 7.984 7.219 1 96.25 416 VAL B CA 1
ATOM 7107 C C . VAL B 1 416 ? 32.594 9.5 7.426 1 96.25 416 VAL B C 1
ATOM 7109 O O . VAL B 1 416 ? 32.406 10.258 6.473 1 96.25 416 VAL B O 1
ATOM 7112 N N . THR B 1 417 ? 32.75 9.992 8.648 1 96.31 417 THR B N 1
ATOM 7113 C CA . THR B 1 417 ? 32.781 11.43 8.922 1 96.31 417 THR B CA 1
ATOM 7114 C C . THR B 1 417 ? 33.594 11.734 10.18 1 96.31 417 THR B C 1
ATOM 7116 O O . THR B 1 417 ? 34.031 10.82 10.883 1 96.31 417 THR B O 1
ATOM 7119 N N . ASP B 1 418 ? 33.906 12.992 10.453 1 96.31 418 ASP B N 1
ATOM 7120 C CA . ASP B 1 418 ? 34.656 13.391 11.656 1 96.31 418 ASP B CA 1
ATOM 7121 C C . ASP B 1 418 ? 33.719 13.57 12.836 1 96.31 418 ASP B C 1
ATOM 7123 O O . ASP B 1 418 ? 32.5 13.32 12.719 1 96.31 418 ASP B O 1
ATOM 7127 N N . SER B 1 419 ? 34.25 13.906 13.953 1 95.25 419 SER B N 1
ATOM 7128 C CA . SER B 1 419 ? 33.5 13.984 15.195 1 95.25 419 SER B CA 1
ATOM 7129 C C . SER B 1 419 ? 32.375 15.023 15.094 1 95.25 419 SER B C 1
ATOM 7131 O O . SER B 1 419 ? 31.266 14.797 15.586 1 95.25 419 SER B O 1
ATOM 7133 N N . GLU B 1 420 ? 32.625 16.156 14.508 1 95.81 420 GLU B N 1
ATOM 7134 C CA . GLU B 1 420 ? 31.609 17.172 14.312 1 95.81 420 GLU B CA 1
ATOM 7135 C C . GLU B 1 420 ? 30.453 16.641 13.453 1 95.81 420 GLU B C 1
ATOM 7137 O O . GLU B 1 420 ? 29.281 16.812 13.797 1 95.81 420 GLU B O 1
ATOM 7142 N N . GLY B 1 421 ? 30.844 16.047 12.32 1 96.44 421 GLY B N 1
ATOM 7143 C CA . GLY B 1 421 ? 29.844 15.492 11.43 1 96.44 421 GLY B CA 1
ATOM 7144 C C . GLY B 1 421 ? 28.984 14.43 12.094 1 96.44 421 GLY B C 1
ATOM 7145 O O . GLY B 1 421 ? 27.766 14.383 11.875 1 96.44 421 GLY B O 1
ATOM 7146 N N . ARG B 1 422 ? 29.594 13.578 12.859 1 96.44 422 ARG B N 1
ATOM 7147 C CA . ARG B 1 422 ? 28.859 12.531 13.562 1 96.44 422 ARG B CA 1
ATOM 7148 C C . ARG B 1 422 ? 27.859 13.133 14.547 1 96.44 422 ARG B C 1
ATOM 7150 O O . ARG B 1 422 ? 26.688 12.727 14.57 1 96.44 422 ARG B O 1
ATOM 7157 N N . VAL B 1 423 ? 28.344 14.031 15.352 1 96.12 423 VAL B N 1
ATOM 7158 C CA . VAL B 1 423 ? 27.484 14.656 16.359 1 96.12 423 VAL B CA 1
ATOM 7159 C C . VAL B 1 423 ? 26.344 15.391 15.688 1 96.12 423 VAL B C 1
ATOM 7161 O O . VAL B 1 423 ? 25.188 15.281 16.109 1 96.12 423 VAL B O 1
ATOM 7164 N N . LYS B 1 424 ? 26.656 16.141 14.594 1 97.19 424 LYS B N 1
ATOM 7165 C CA . LYS B 1 424 ? 25.656 16.906 13.836 1 97.19 424 LYS B CA 1
ATOM 7166 C C . LYS B 1 424 ? 24.562 15.984 13.312 1 97.19 424 LYS B C 1
ATOM 7168 O O . LYS B 1 424 ? 23.375 16.281 13.469 1 97.19 424 LYS B O 1
ATOM 7173 N N . PHE B 1 425 ? 24.938 14.875 12.727 1 97.25 425 PHE B N 1
ATOM 7174 C CA . PHE B 1 425 ? 24 13.93 12.156 1 97.25 425 PHE B CA 1
ATOM 7175 C C . PHE B 1 425 ? 23.109 13.328 13.242 1 97.25 425 PHE B C 1
ATOM 7177 O O . PHE B 1 425 ? 21.891 13.297 13.102 1 97.25 425 PHE B O 1
ATOM 7184 N N . PHE B 1 426 ? 23.656 12.828 14.32 1 96.94 426 PHE B N 1
ATOM 7185 C CA . PHE B 1 426 ? 22.891 12.102 15.328 1 96.94 426 PHE B CA 1
ATOM 7186 C C . PHE B 1 426 ? 22.016 13.055 16.125 1 96.94 426 PHE B C 1
ATOM 7188 O O . PHE B 1 426 ? 21 12.641 16.703 1 96.94 426 PHE B O 1
ATOM 7195 N N . LYS B 1 427 ? 22.391 14.336 16.234 1 97 427 LYS B N 1
ATOM 7196 C CA . LYS B 1 427 ? 21.484 15.305 16.844 1 97 427 LYS B CA 1
ATOM 7197 C C . LYS B 1 427 ? 20.234 15.484 15.992 1 97 427 LYS B C 1
ATOM 7199 O O . LYS B 1 427 ? 19.125 15.602 16.531 1 97 427 LYS B O 1
ATOM 7204 N N . LEU B 1 428 ? 20.406 15.508 14.648 1 97.81 428 LEU B N 1
ATOM 7205 C CA . LEU B 1 428 ? 19.25 15.539 13.75 1 97.81 428 LEU B CA 1
ATOM 7206 C C . LEU B 1 428 ? 18.406 14.289 13.914 1 97.81 428 LEU B C 1
ATOM 7208 O O . LEU B 1 428 ? 17.172 14.375 14.016 1 97.81 428 LEU B O 1
ATOM 7212 N N . ALA B 1 429 ? 19.078 13.109 13.93 1 97.94 429 ALA B N 1
ATOM 7213 C CA . ALA B 1 429 ? 18.359 11.844 14.07 1 97.94 429 ALA B CA 1
ATOM 7214 C C . ALA B 1 429 ? 17.578 11.789 15.375 1 97.94 429 ALA B C 1
ATOM 7216 O O . ALA B 1 429 ? 16.406 11.398 15.398 1 97.94 429 ALA B O 1
ATOM 7217 N N . TRP B 1 430 ? 18.234 12.203 16.5 1 96.56 430 TRP B N 1
ATOM 7218 C CA . TRP B 1 430 ? 17.578 12.219 17.797 1 96.56 430 TRP B CA 1
ATOM 7219 C C . TRP B 1 430 ? 16.391 13.172 17.812 1 96.56 430 TRP B C 1
ATOM 7221 O O . TRP B 1 430 ? 15.344 12.859 18.359 1 96.56 430 TRP B O 1
ATOM 7231 N N . ASP B 1 431 ? 16.578 14.32 17.203 1 97.25 431 ASP B N 1
ATOM 7232 C CA . ASP B 1 431 ? 15.523 15.328 17.141 1 97.25 431 ASP B CA 1
ATOM 7233 C C . ASP B 1 431 ? 14.305 14.797 16.391 1 97.25 431 ASP B C 1
ATOM 7235 O O . ASP B 1 431 ? 13.172 15.203 16.672 1 97.25 431 ASP B O 1
ATOM 7239 N N . ALA B 1 432 ? 14.477 13.875 15.445 1 97.62 432 ALA B N 1
ATOM 7240 C CA . ALA B 1 432 ? 13.406 13.297 14.641 1 97.62 432 ALA B CA 1
ATOM 7241 C C . ALA B 1 432 ? 12.688 12.188 15.406 1 97.62 432 ALA B C 1
ATOM 7243 O O . ALA B 1 432 ? 11.492 11.969 15.219 1 97.62 432 ALA B O 1
ATOM 7244 N N . ILE B 1 433 ? 13.359 11.484 16.328 1 94.75 433 ILE B N 1
ATOM 7245 C CA . ILE B 1 433 ? 12.719 10.25 16.781 1 94.75 433 ILE B CA 1
ATOM 7246 C C . ILE B 1 433 ? 12.648 10.234 18.297 1 94.75 433 ILE B C 1
ATOM 7248 O O . ILE B 1 433 ? 11.836 9.5 18.875 1 94.75 433 ILE B O 1
ATOM 7252 N N . GLY B 1 434 ? 13.469 11.047 18.969 1 94 434 GLY B N 1
ATOM 7253 C CA . GLY B 1 434 ? 13.586 10.812 20.406 1 94 434 GLY B CA 1
ATOM 7254 C C . GLY B 1 434 ? 13.289 12.047 21.234 1 94 434 GLY B C 1
ATOM 7255 O O . GLY B 1 434 ? 12.992 11.938 22.438 1 94 434 GLY B O 1
ATOM 7256 N N . SER B 1 435 ? 13.5 13.234 20.703 1 95.19 435 SER B N 1
ATOM 7257 C CA . SER B 1 435 ? 13.227 14.461 21.438 1 95.19 435 SER B CA 1
ATOM 7258 C C . SER B 1 435 ? 11.734 14.602 21.75 1 95.19 435 SER B C 1
ATOM 7260 O O . SER B 1 435 ? 10.93 13.766 21.328 1 95.19 435 SER B O 1
ATOM 7262 N N . GLU B 1 436 ? 11.414 15.578 22.547 1 95.5 436 GLU B N 1
ATOM 7263 C CA . GLU B 1 436 ? 10 15.852 22.781 1 95.5 436 GLU B CA 1
ATOM 7264 C C . GLU B 1 436 ? 9.281 16.172 21.469 1 95.5 436 GLU B C 1
ATOM 7266 O O . GLU B 1 436 ? 8.141 15.758 21.266 1 95.5 436 GLU B O 1
ATOM 7271 N N . PHE B 1 437 ? 9.984 16.953 20.625 1 96.94 437 PHE B N 1
ATOM 7272 C CA . PHE B 1 437 ? 9.461 17.234 19.297 1 96.94 437 PHE B CA 1
ATOM 7273 C C . PHE B 1 437 ? 9.195 15.938 18.531 1 96.94 437 PHE B C 1
ATOM 7275 O O . PHE B 1 437 ? 8.109 15.758 17.969 1 96.94 437 PHE B O 1
ATOM 7282 N N . GLY B 1 438 ? 10.172 15.031 18.5 1 96.5 438 GLY B N 1
ATOM 7283 C CA . GLY B 1 438 ? 9.992 13.742 17.859 1 96.5 438 GLY B CA 1
ATOM 7284 C C . GLY B 1 438 ? 8.852 12.938 18.438 1 96.5 438 GLY B C 1
ATOM 7285 O O . GLY B 1 438 ? 8.086 12.305 17.719 1 96.5 438 GLY B O 1
ATOM 7286 N N . SER B 1 439 ? 8.719 12.961 19.766 1 95.5 439 SER B N 1
ATOM 7287 C CA . SER B 1 439 ? 7.652 12.242 20.469 1 95.5 439 SER B CA 1
ATOM 7288 C C . SER B 1 439 ? 6.281 12.789 20.078 1 95.5 439 SER B C 1
ATOM 7290 O O . SER B 1 439 ? 5.32 12.031 19.938 1 95.5 439 SER B O 1
ATOM 7292 N N . ARG B 1 440 ? 6.145 14.055 20 1 96 440 ARG B N 1
ATOM 7293 C CA . ARG B 1 440 ? 4.902 14.68 19.562 1 96 440 ARG B CA 1
ATOM 7294 C C . ARG B 1 440 ? 4.52 14.219 18.156 1 96 440 ARG B C 1
ATOM 7296 O O . ARG B 1 440 ? 3.346 13.961 17.875 1 96 440 ARG B O 1
ATOM 7303 N N . HIS B 1 441 ? 5.477 14.133 17.281 1 96.25 441 HIS B N 1
ATOM 7304 C CA . HIS B 1 441 ? 5.199 13.672 15.93 1 96.25 441 HIS B CA 1
ATOM 7305 C C . HIS B 1 441 ? 4.746 12.219 15.914 1 96.25 441 HIS B C 1
ATOM 7307 O O . HIS B 1 441 ? 3.896 11.836 15.109 1 96.25 441 HIS B O 1
ATOM 7313 N N . ALA B 1 442 ? 5.285 11.391 16.781 1 94.69 442 ALA B N 1
ATOM 7314 C CA . ALA B 1 442 ? 4.812 10.016 16.906 1 94.69 442 ALA B CA 1
ATOM 7315 C C . ALA B 1 442 ? 3.344 9.977 17.312 1 94.69 442 ALA B C 1
ATOM 7317 O O . ALA B 1 442 ? 2.547 9.242 16.719 1 94.69 442 ALA B O 1
ATOM 7318 N N . GLN B 1 443 ? 3.018 10.805 18.328 1 93.19 443 GLN B N 1
ATOM 7319 C CA . GLN B 1 443 ? 1.634 10.883 18.781 1 93.19 443 GLN B CA 1
ATOM 7320 C C . GLN B 1 443 ? 0.723 11.414 17.672 1 93.19 443 GLN B C 1
ATOM 7322 O O . GLN B 1 443 ? -0.376 10.898 17.469 1 93.19 443 GLN B O 1
ATOM 7327 N N . TYR B 1 444 ? 1.17 12.406 17 1 93.88 444 TYR B N 1
ATOM 7328 C CA . TYR B 1 444 ? 0.424 13.039 15.922 1 93.88 444 TYR B CA 1
ATOM 7329 C C . TYR B 1 444 ? 0.107 12.039 14.82 1 93.88 444 TYR B C 1
ATOM 7331 O O . TYR B 1 444 ? -1.04 11.938 14.375 1 93.88 444 TYR B O 1
ATOM 7339 N N . GLU B 1 445 ? 1.084 11.281 14.344 1 95 445 GLU B N 1
ATOM 7340 C CA . GLU B 1 445 ? 0.904 10.344 13.242 1 95 445 GLU B CA 1
ATOM 7341 C C . GLU B 1 445 ? -0.041 9.211 13.625 1 95 445 GLU B C 1
ATOM 7343 O O . GLU B 1 445 ? -0.729 8.648 12.773 1 95 445 GLU B O 1
ATOM 7348 N N . MET B 1 446 ? -0.17 8.922 14.859 1 92.25 446 MET B N 1
ATOM 7349 C CA . MET B 1 446 ? -1.052 7.859 15.328 1 92.25 446 MET B CA 1
ATOM 7350 C C . MET B 1 446 ? -2.504 8.328 15.352 1 92.25 446 MET B C 1
ATOM 7352 O O . MET B 1 446 ? -3.42 7.531 15.133 1 92.25 446 MET B O 1
ATOM 7356 N N . PHE B 1 447 ? -2.727 9.719 15.516 1 90.62 447 PHE B N 1
ATOM 7357 C CA . PHE B 1 447 ? -4.09 10.039 15.922 1 90.62 447 PHE B CA 1
ATOM 7358 C C . PHE B 1 447 ? -4.617 11.234 15.133 1 90.62 447 PHE B C 1
ATOM 7360 O O . PHE B 1 447 ? -5.758 11.656 15.328 1 90.62 447 PHE B O 1
ATOM 7367 N N . TYR B 1 448 ? -3.812 11.797 14.266 1 90.38 448 TYR B N 1
ATOM 7368 C CA . TYR B 1 448 ? -4.297 13.008 13.617 1 90.38 448 TYR B CA 1
ATOM 7369 C C . TYR B 1 448 ? -5.574 12.734 12.836 1 90.38 448 TYR B C 1
ATOM 7371 O O . TYR B 1 448 ? -6.371 13.648 12.594 1 90.38 448 TYR B O 1
ATOM 7379 N N . ALA B 1 449 ? -5.742 11.43 12.445 1 90.81 449 ALA B N 1
ATOM 7380 C CA . ALA B 1 449 ? -6.922 11.055 11.672 1 90.81 449 ALA B CA 1
ATOM 7381 C C . ALA B 1 449 ? -8.031 10.539 12.578 1 90.81 449 ALA B C 1
ATOM 7383 O O . ALA B 1 449 ? -9.047 10.031 12.102 1 90.81 449 ALA B O 1
ATOM 7384 N N . GLY B 1 450 ? -7.867 10.625 13.852 1 90.12 450 GLY B N 1
ATOM 7385 C CA . GLY B 1 450 ? -8.836 10.102 14.805 1 90.12 450 GLY B CA 1
ATOM 7386 C C . GLY B 1 450 ? -8.383 8.805 15.453 1 90.12 450 GLY B C 1
ATOM 7387 O O . GLY B 1 450 ? -7.348 8.25 15.086 1 90.12 450 GLY B O 1
ATOM 7388 N N . ALA B 1 451 ? -9.227 8.398 16.375 1 91.12 451 ALA B N 1
ATOM 7389 C CA . ALA B 1 451 ? -8.961 7.121 17.031 1 91.12 451 ALA B CA 1
ATOM 7390 C C . ALA B 1 451 ? -9.008 5.973 16.031 1 91.12 451 ALA B C 1
ATOM 7392 O O . ALA B 1 451 ? -9.625 6.098 14.969 1 91.12 451 ALA B O 1
ATOM 7393 N N . THR B 1 452 ? -8.391 4.863 16.359 1 92.75 452 THR B N 1
ATOM 7394 C CA . THR B 1 452 ? -8.227 3.748 15.438 1 92.75 452 THR B CA 1
ATOM 7395 C C . THR B 1 452 ? -9.578 3.199 15 1 92.75 452 THR B C 1
ATOM 7397 O O . THR B 1 452 ? -9.742 2.787 13.852 1 92.75 452 THR B O 1
ATOM 7400 N N . PHE B 1 453 ? -10.547 3.176 15.875 1 93.56 453 PHE B N 1
ATOM 7401 C CA . PHE B 1 453 ? -11.852 2.637 15.508 1 93.56 453 PHE B CA 1
ATOM 7402 C C . PHE B 1 453 ? -12.523 3.514 14.453 1 93.56 453 PHE B C 1
ATOM 7404 O O . PHE B 1 453 ? -13.273 3.02 13.617 1 93.56 453 PHE B O 1
ATOM 7411 N N . VAL B 1 454 ? -12.25 4.844 14.438 1 93.56 454 VAL B N 1
ATOM 7412 C CA . VAL B 1 454 ? -12.828 5.766 13.469 1 93.56 454 VAL B CA 1
ATOM 7413 C C . VAL B 1 454 ? -12.32 5.43 12.07 1 93.56 454 VAL B C 1
ATOM 7415 O O . VAL B 1 454 ? -13.109 5.277 11.133 1 93.56 454 VAL B O 1
ATOM 7418 N N . THR B 1 455 ? -10.992 5.301 11.938 1 96.38 455 THR B N 1
ATOM 7419 C CA . THR B 1 455 ? -10.414 5.012 10.633 1 96.38 455 THR B CA 1
ATOM 7420 C C . THR B 1 455 ? -10.82 3.625 10.148 1 96.38 455 THR B C 1
ATOM 7422 O O . THR B 1 455 ? -11.125 3.436 8.969 1 96.38 455 THR B O 1
ATOM 7425 N N . LYS B 1 456 ? -10.875 2.637 11.016 1 97.69 456 LYS B N 1
ATOM 7426 C CA . LYS B 1 456 ? -11.297 1.285 10.656 1 97.69 456 LYS B CA 1
ATOM 7427 C C . LYS B 1 456 ? -12.75 1.268 10.195 1 97.69 456 LYS B C 1
ATOM 7429 O O . LYS B 1 456 ? -13.102 0.542 9.266 1 97.69 456 LYS B O 1
ATOM 7434 N N . ASN B 1 457 ? -13.57 2.062 10.82 1 96.88 457 ASN B N 1
ATOM 7435 C CA . ASN B 1 457 ? -14.961 2.158 10.398 1 96.88 457 ASN B CA 1
ATOM 7436 C C . ASN B 1 457 ? -15.086 2.768 9 1 96.88 457 ASN B C 1
ATOM 7438 O O . ASN B 1 457 ? -15.93 2.352 8.211 1 96.88 457 ASN B O 1
ATOM 7442 N N . HIS B 1 458 ? -14.273 3.822 8.742 1 97.25 458 HIS B N 1
ATOM 7443 C CA . HIS B 1 458 ? -14.258 4.375 7.395 1 97.25 458 HIS B CA 1
ATOM 7444 C C . HIS B 1 458 ? -13.875 3.312 6.367 1 97.25 458 HIS B C 1
ATOM 7446 O O . HIS B 1 458 ? -14.492 3.211 5.309 1 97.25 458 HIS B O 1
ATOM 7452 N N . SER B 1 459 ? -12.836 2.547 6.707 1 98.31 459 SER B N 1
ATOM 7453 C CA . SER B 1 459 ? -12.391 1.473 5.824 1 98.31 459 SER B CA 1
ATOM 7454 C C . SER B 1 459 ? -13.492 0.439 5.613 1 98.31 459 SER B C 1
ATOM 7456 O O . SER B 1 459 ? -13.75 0.026 4.48 1 98.31 459 SER B O 1
ATOM 7458 N N . PHE B 1 460 ? -14.18 0.031 6.68 1 98.31 460 PHE B N 1
ATOM 7459 C CA . PHE B 1 460 ? -15.273 -0.931 6.59 1 98.31 460 PHE B CA 1
ATOM 7460 C C . PHE B 1 460 ? -16.375 -0.417 5.668 1 98.31 460 PHE B C 1
ATOM 7462 O O . PHE B 1 460 ? -16.875 -1.154 4.812 1 98.31 460 PHE B O 1
ATOM 7469 N N . ARG B 1 461 ? -16.672 0.864 5.766 1 97 461 ARG B N 1
ATOM 7470 C CA . ARG B 1 461 ? -17.828 1.428 5.074 1 97 461 ARG B CA 1
ATOM 7471 C C . ARG B 1 461 ? -17.531 1.623 3.59 1 97 461 ARG B C 1
ATOM 7473 O O . ARG B 1 461 ? -18.438 1.584 2.76 1 97 461 ARG B O 1
ATOM 7480 N N . THR B 1 462 ? -16.312 1.82 3.264 1 97.44 462 THR B N 1
ATOM 7481 C CA . THR B 1 462 ? -16 2.238 1.899 1 97.44 462 THR B CA 1
ATOM 7482 C C . THR B 1 462 ? -15.492 1.061 1.074 1 97.44 462 THR B C 1
ATOM 7484 O O . THR B 1 462 ? -15.336 1.171 -0.143 1 97.44 462 THR B O 1
ATOM 7487 N N . PHE B 1 463 ? -15.18 -0.098 1.688 1 98.31 463 PHE B N 1
ATOM 7488 C CA . PHE B 1 463 ? -14.727 -1.276 0.958 1 98.31 463 PHE B CA 1
ATOM 7489 C C . PHE B 1 463 ? -15.852 -1.851 0.105 1 98.31 463 PHE B C 1
ATOM 7491 O O . PHE B 1 463 ? -17.016 -1.829 0.508 1 98.31 463 PHE B O 1
ATOM 7498 N N . ASP B 1 464 ? -15.516 -2.352 -1.056 1 97.81 464 ASP B N 1
ATOM 7499 C CA . ASP B 1 464 ? -16.484 -2.967 -1.957 1 97.81 464 ASP B CA 1
ATOM 7500 C C . ASP B 1 464 ? -16.828 -4.387 -1.507 1 97.81 464 ASP B C 1
ATOM 7502 O O . ASP B 1 464 ? -16.484 -5.359 -2.18 1 97.81 464 ASP B O 1
ATOM 7506 N N . TRP B 1 465 ? -17.594 -4.488 -0.423 1 98.25 465 TRP B N 1
ATOM 7507 C CA . TRP B 1 465 ? -17.984 -5.781 0.132 1 98.25 465 TRP B CA 1
ATOM 7508 C C . TRP B 1 465 ? -18.828 -6.57 -0.864 1 98.25 465 TRP B C 1
ATOM 7510 O O . TRP B 1 465 ? -18.75 -7.801 -0.906 1 98.25 465 TRP B O 1
ATOM 7520 N N . ALA B 1 466 ? -19.625 -5.871 -1.688 1 97.88 466 ALA B N 1
ATOM 7521 C CA . ALA B 1 466 ? -20.5 -6.539 -2.643 1 97.88 466 ALA B CA 1
ATOM 7522 C C . ALA B 1 466 ? -19.703 -7.371 -3.641 1 97.88 466 ALA B C 1
ATOM 7524 O O . ALA B 1 466 ? -20.078 -8.508 -3.949 1 97.88 466 ALA B O 1
ATOM 7525 N N . ASN B 1 467 ? -18.688 -6.809 -4.121 1 97.5 467 ASN B N 1
ATOM 7526 C CA . ASN B 1 467 ? -17.828 -7.555 -5.039 1 97.5 467 ASN B CA 1
ATOM 7527 C C . ASN B 1 467 ? -17.203 -8.773 -4.367 1 97.5 467 ASN B C 1
ATOM 7529 O O . ASN B 1 467 ? -17.172 -9.859 -4.953 1 97.5 467 ASN B O 1
ATOM 7533 N N . SER B 1 468 ? -16.719 -8.617 -3.154 1 98.12 468 SER B N 1
ATOM 7534 C CA . SER B 1 468 ? -16.062 -9.688 -2.418 1 98.12 468 SER B CA 1
ATOM 7535 C C . SER B 1 468 ? -17.047 -10.805 -2.07 1 98.12 468 SER B C 1
ATOM 7537 O O . SER B 1 468 ? -16.766 -11.984 -2.332 1 98.12 468 SER B O 1
ATOM 7539 N N . THR B 1 469 ? -18.172 -10.422 -1.479 1 98.06 469 THR B N 1
ATOM 7540 C CA . THR B 1 469 ? -19.172 -11.438 -1.131 1 98.06 469 THR B CA 1
ATOM 7541 C C . THR B 1 469 ? -19.766 -12.062 -2.387 1 98.06 469 THR B C 1
ATOM 7543 O O . THR B 1 469 ? -20.109 -13.25 -2.389 1 98.06 469 THR B O 1
ATOM 7546 N N . GLY B 1 470 ? -19.828 -11.258 -3.475 1 97.88 470 GLY B N 1
ATOM 7547 C CA . GLY B 1 470 ? -20.297 -11.805 -4.742 1 97.88 470 GLY B CA 1
ATOM 7548 C C . GLY B 1 470 ? -19.406 -12.906 -5.273 1 97.88 470 GLY B C 1
ATOM 7549 O O . GLY B 1 470 ? -19.891 -13.898 -5.828 1 97.88 470 GLY B O 1
ATOM 7550 N N . MET B 1 471 ? -18.141 -12.797 -5.152 1 97.25 471 MET B N 1
ATOM 7551 C CA . MET B 1 471 ? -17.203 -13.836 -5.57 1 97.25 471 MET B CA 1
ATOM 7552 C C . MET B 1 471 ? -17.422 -15.125 -4.785 1 97.25 471 MET B C 1
ATOM 7554 O O . MET B 1 471 ? -17.391 -16.219 -5.355 1 97.25 471 MET B O 1
ATOM 7558 N N . VAL B 1 472 ? -17.625 -14.961 -3.461 1 98.12 472 VAL B N 1
ATOM 7559 C CA . VAL B 1 472 ? -17.891 -16.125 -2.605 1 98.12 472 VAL B CA 1
ATOM 7560 C C . VAL B 1 472 ? -19.188 -16.797 -3.02 1 98.12 472 VAL B C 1
ATOM 7562 O O . VAL B 1 472 ? -19.25 -18.016 -3.131 1 98.12 472 VAL B O 1
ATOM 7565 N N . ASP B 1 473 ? -20.234 -15.938 -3.268 1 97.94 473 ASP B N 1
ATOM 7566 C CA . ASP B 1 473 ? -21.531 -16.469 -3.668 1 97.94 473 ASP B CA 1
ATOM 7567 C C . ASP B 1 473 ? -21.422 -17.25 -4.98 1 97.94 473 ASP B C 1
ATOM 7569 O O . ASP B 1 473 ? -22.016 -18.312 -5.129 1 97.94 473 ASP B O 1
ATOM 7573 N N . ARG B 1 474 ? -20.672 -16.734 -5.922 1 96.5 474 ARG B N 1
ATOM 7574 C CA . ARG B 1 474 ? -20.484 -17.422 -7.191 1 96.5 474 ARG B CA 1
ATOM 7575 C C . ARG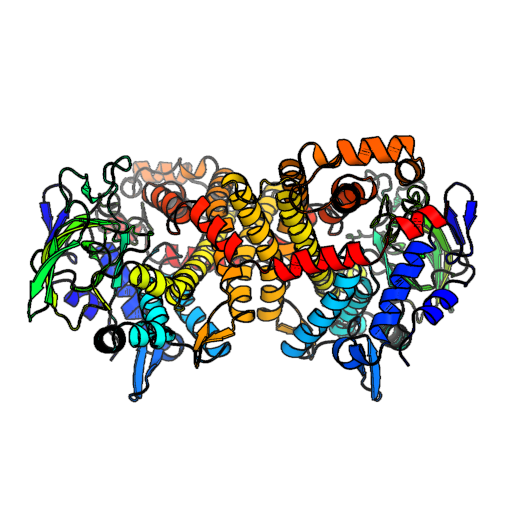 B 1 474 ? -19.812 -18.766 -6.988 1 96.5 474 ARG B C 1
ATOM 7577 O O . ARG B 1 474 ? -20.172 -19.75 -7.641 1 96.5 474 ARG B O 1
ATOM 7584 N N . MET B 1 475 ? -18.828 -18.828 -6.117 1 96 475 MET B N 1
ATOM 7585 C CA . MET B 1 475 ? -18.172 -20.094 -5.801 1 96 475 MET B CA 1
ATOM 7586 C C . MET B 1 475 ? -19.156 -21.078 -5.188 1 96 475 MET B C 1
ATOM 7588 O O . MET B 1 475 ? -19.203 -22.234 -5.598 1 96 475 MET B O 1
ATOM 7592 N N . LEU B 1 476 ? -19.938 -20.609 -4.246 1 96.5 476 LEU B N 1
ATOM 7593 C CA . LEU B 1 476 ? -20.906 -21.453 -3.547 1 96.5 476 LEU B CA 1
ATOM 7594 C C . LEU B 1 476 ? -22 -21.938 -4.5 1 96.5 476 LEU B C 1
ATOM 7596 O O . LEU B 1 476 ? -22.469 -23.062 -4.379 1 96.5 476 LEU B O 1
ATOM 7600 N N . ASP B 1 477 ? -22.375 -21.094 -5.445 1 95.88 477 ASP B N 1
ATOM 7601 C CA . ASP B 1 477 ? -23.438 -21.422 -6.383 1 95.88 477 ASP B CA 1
ATOM 7602 C C . ASP B 1 477 ? -23 -22.484 -7.383 1 95.88 477 ASP B C 1
ATOM 7604 O O . ASP B 1 477 ? -23.828 -23.109 -8.055 1 95.88 477 ASP B O 1
ATOM 7608 N N . GLY B 1 478 ? -21.703 -22.734 -7.488 1 92.56 478 GLY B N 1
ATOM 7609 C CA . GLY B 1 478 ? -21.156 -23.641 -8.492 1 92.56 478 GLY B CA 1
ATOM 7610 C C . GLY B 1 478 ? -21.375 -25.094 -8.164 1 92.56 478 GLY B C 1
ATOM 7611 O O . GLY B 1 478 ? -21.047 -25.984 -8.961 1 92.56 478 GLY B O 1
ATOM 7612 N N . TYR B 1 479 ? -21.922 -25.438 -7.008 1 93.19 479 TYR B N 1
ATOM 7613 C CA . TYR B 1 479 ? -22.188 -26.812 -6.609 1 93.19 479 TYR B CA 1
ATOM 7614 C C . TYR B 1 479 ? -23.375 -26.891 -5.641 1 93.19 479 TYR B C 1
ATOM 7616 O O . TYR B 1 479 ? -23.766 -25.875 -5.059 1 93.19 479 TYR B O 1
ATOM 7624 N N . ALA B 1 480 ? -23.969 -28.078 -5.52 1 94.69 480 ALA B N 1
ATOM 7625 C CA . ALA B 1 480 ? -25.156 -28.266 -4.676 1 94.69 480 ALA B CA 1
ATOM 7626 C C . ALA B 1 480 ? -25.078 -29.594 -3.92 1 94.69 480 ALA B C 1
ATOM 7628 O O . ALA B 1 480 ? -24.578 -30.578 -4.449 1 94.69 480 ALA B O 1
ATOM 7629 N N . LEU B 1 481 ? -25.594 -29.484 -2.684 1 93.81 481 LEU B N 1
ATOM 7630 C CA . LEU B 1 481 ? -25.625 -30.672 -1.829 1 93.81 481 LEU B CA 1
ATOM 7631 C C . LEU B 1 481 ? -26.344 -31.828 -2.523 1 93.81 481 LEU B C 1
ATOM 7633 O O . LEU B 1 481 ? -25.828 -32.938 -2.549 1 93.81 481 LEU B O 1
ATOM 7637 N N . LYS B 1 482 ? -27.438 -31.547 -3.072 1 92.88 482 LYS B N 1
ATOM 7638 C CA . LYS B 1 482 ? -28.25 -32.562 -3.711 1 92.88 482 LYS B CA 1
ATOM 7639 C C . LYS B 1 482 ? -27.469 -33.312 -4.797 1 92.88 482 LYS B C 1
ATOM 7641 O O . LYS B 1 482 ? -27.531 -34.531 -4.895 1 92.88 482 LYS B O 1
ATOM 7646 N N . SER B 1 483 ? -26.734 -32.562 -5.594 1 92.5 483 SER B N 1
ATOM 7647 C CA . SER B 1 483 ? -25.953 -33.156 -6.676 1 92.5 483 SER B CA 1
ATOM 7648 C C . SER B 1 483 ? -24.828 -34.031 -6.133 1 92.5 483 SER B C 1
ATOM 7650 O O . SER B 1 483 ? -24.484 -35.031 -6.73 1 92.5 483 SER B O 1
ATOM 7652 N N . GLU B 1 484 ? -24.266 -33.656 -5.008 1 92.19 484 GLU B N 1
ATOM 7653 C CA . GLU B 1 484 ? -23.141 -34.406 -4.445 1 92.19 484 GLU B CA 1
ATOM 7654 C C . GLU B 1 484 ? -23.625 -35.688 -3.746 1 92.19 484 GLU B C 1
ATOM 7656 O O . GLU B 1 484 ? -22.938 -36.719 -3.779 1 92.19 484 GLU B O 1
ATOM 7661 N N . ILE B 1 485 ? -24.766 -35.594 -3.158 1 91.38 485 ILE B N 1
ATOM 7662 C CA . ILE B 1 485 ? -25.359 -36.781 -2.543 1 91.38 485 ILE B CA 1
ATOM 7663 C C . ILE B 1 485 ? -25.688 -37.812 -3.621 1 91.38 485 ILE B C 1
ATOM 7665 O O . ILE B 1 485 ? -25.484 -39 -3.42 1 91.38 485 ILE B O 1
ATOM 7669 N N . ALA B 1 486 ? -26.078 -37.344 -4.781 1 91.19 486 ALA B N 1
ATOM 7670 C CA . ALA B 1 486 ? -26.453 -38.219 -5.879 1 91.19 486 ALA B CA 1
ATOM 7671 C C . ALA B 1 486 ? -25.25 -39 -6.398 1 91.19 486 ALA B C 1
ATOM 7673 O O . ALA B 1 486 ? -25.406 -40.062 -6.996 1 91.19 486 ALA B O 1
ATOM 7674 N N . LYS B 1 487 ? -24.094 -38.531 -6.16 1 88.06 487 LYS B N 1
ATOM 7675 C CA . LYS B 1 487 ? -22.859 -39.156 -6.641 1 88.06 487 LYS B CA 1
ATOM 7676 C C . LYS B 1 487 ? -22.422 -40.281 -5.703 1 88.06 487 LYS B C 1
ATOM 7678 O O . LYS B 1 487 ? -21.5 -41.031 -6.023 1 88.06 487 LYS B O 1
ATOM 7683 N N . LEU B 1 488 ? -23.047 -40.312 -4.539 1 84.38 488 LEU B N 1
ATOM 7684 C CA . LEU B 1 488 ? -22.656 -41.344 -3.57 1 84.38 488 LEU B CA 1
ATOM 7685 C C . LEU B 1 488 ? -23.156 -42.719 -3.998 1 84.38 488 LEU B C 1
ATOM 7687 O O . LEU B 1 488 ? -22.484 -43.719 -3.773 1 84.38 488 LEU B O 1
#

Solvent-accessible surface area (backbone atoms only — not comparable to full-atom values): 48426 Å² total; per-residue (Å²): 127,66,56,34,23,68,56,48,55,56,63,52,66,60,64,26,46,33,38,45,94,92,35,78,48,45,47,46,70,74,32,70,59,37,23,47,28,46,48,49,54,20,49,51,29,36,51,48,46,34,76,92,33,33,77,59,27,35,44,75,46,97,84,71,46,70,32,55,31,56,50,60,80,29,62,33,67,69,46,43,52,49,38,48,53,31,53,46,55,58,29,58,76,54,44,33,57,55,82,52,40,47,51,30,44,33,20,26,52,42,15,30,55,69,26,35,65,60,37,40,73,72,36,55,68,24,27,47,17,46,51,52,44,50,51,50,40,42,72,62,61,53,31,30,18,42,24,39,39,67,55,86,58,69,80,89,42,59,68,90,64,38,96,54,73,45,54,34,41,24,58,79,45,74,58,98,62,24,38,26,28,29,19,23,35,22,58,18,41,24,41,84,72,23,54,27,35,40,41,40,36,68,63,90,63,58,92,89,42,30,50,44,17,32,27,34,51,48,55,48,51,40,69,44,41,36,38,41,42,52,82,46,55,20,53,76,26,74,44,55,69,57,20,49,49,34,30,30,46,50,60,46,42,21,40,38,35,28,55,64,21,73,43,48,53,68,37,32,52,38,78,50,33,46,69,55,38,45,36,50,32,74,70,21,46,9,51,54,39,24,50,50,45,50,47,51,32,47,33,44,23,37,38,32,50,49,14,48,48,54,50,43,26,42,42,70,64,42,56,82,41,65,72,49,39,33,51,49,4,50,52,43,18,55,41,30,49,45,45,15,32,55,39,10,17,50,68,60,30,48,72,51,87,72,30,43,42,61,26,59,38,40,48,29,10,46,52,44,52,46,34,58,42,56,59,53,52,50,54,52,46,47,64,68,47,54,66,61,58,72,71,57,78,90,44,68,63,44,61,72,35,68,71,52,31,55,50,43,56,72,68,38,75,39,84,75,44,52,30,66,54,49,52,48,51,36,25,42,50,26,28,60,58,65,33,73,58,13,46,49,50,54,53,42,59,43,38,76,80,38,57,71,63,56,28,13,44,51,12,43,71,52,44,69,54,66,62,15,37,46,51,42,49,53,60,57,66,72,56,52,67,69,65,55,57,70,70,107,127,66,58,35,21,68,57,48,52,57,63,52,66,60,63,26,45,32,36,44,95,91,37,80,48,44,48,46,70,75,31,70,59,37,24,45,29,45,48,49,55,19,50,52,28,38,50,49,48,32,76,91,32,32,79,58,28,33,44,73,47,97,84,71,44,71,32,56,31,57,52,61,81,29,62,35,66,69,47,43,52,48,37,48,53,30,54,45,56,59,29,56,76,55,43,33,57,55,83,52,41,48,52,31,44,34,20,26,52,41,15,30,56,69,25,35,66,60,36,40,74,72,36,56,69,25,27,49,17,45,50,54,45,52,51,51,40,43,71,62,61,52,31,30,19,43,23,40,38,66,57,85,58,69,80,90,42,59,69,89,65,39,96,56,72,44,55,33,40,23,58,79,46,74,59,98,62,25,39,27,29,29,19,23,34,22,59,18,41,24,40,86,72,24,53,27,36,40,40,40,36,66,63,91,63,59,91,89,44,30,50,45,16,32,25,34,54,48,54,48,47,39,69,45,39,37,37,42,42,53,83,46,55,21,53,76,25,76,44,56,70,58,19,50,49,32,28,30,45,49,60,47,41,20,40,38,35,28,57,63,22,73,42,46,55,66,37,32,51,38,78,49,33,47,67,54,36,46,35,51,34,73,70,20,46,10,51,54,39,24,49,50,46,51,47,49,32,47,34,44,23,39,38,32,51,50,15,48,47,54,49,43,26,44,43,69,62,42,56,82,42,65,73,49,39,34,50,50,4,51,52,42,18,54,40,29,49,44,44,16,32,55,40,11,16,48,68,61,32,47,74,52,85,72,30,42,42,60,26,57,38,41,49,29,11,45,53,46,52,44,36,57,42,56,62,53,52,51,52,52,45,47,64,68,45,54,68,61,57,72,72,58,80,92,45,67,63,43,62,70,34,69,71,51,31,55,51,43,55,73,68,37,77,37,84,76,46,52,33,66,55,47,51,47,50,35,26,41,49,24,26,58,60,65,34,71,59,13,46,50,50,53,54,42,60,43,38,74,80,38,58,68,64,55,29,12,44,50,11,44,70,52,46,68,54,66,61,14,37,45,52,43,49,54,60,56,67,72,59,53,66,71,64,55,56,70,72,105

Radius of gyration: 31.89 Å; Cα contacts (8 Å, |Δi|>4): 1937; chains: 2; bounding box: 71×87×71 Å

Nearest PDB structures (foldseek):
  6qyh-assembly1_B-2  TM=9.459E-01  e=4.504E-38  Escherichia coli
  6qyh-assembly1_A-2  TM=9.467E-01  e=9.346E-38  Escherichia coli
  7dbw-assembly1_C  TM=8.904E-01  e=6.862E-30  Rhodococcus opacus RKJ300 = JCM 13270
  6vjr-assembly1_D  TM=9.103E-01  e=2.697E-29  Nitrosopumilus maritimus SCM1
  1u8v-assembly1_C  TM=8.980E-01  e=2.302E-28  Clostridium aminobutyricum

InterPro domains:
  IPR004925 HpaB/PvcC/4-BUDH [PIRSF000331] (2-476)
  IPR004925 HpaB/PvcC/4-BUDH [PTHR36117] (3-477)
  IPR009100 Acyl-CoA dehydrogenase/oxidase, N-terminal and middle domain superfamily [SSF56645] (1-270)
  IPR024674 HpaB/PvcC/4-BUDH N-terminal [PF11794] (4-270)
  IPR024719 HpaB/PvcC/4-BUDH C-terminal [PF03241] (277-476)
  IPR036250 Acyl-CoA dehydrogenase-like, C-terminal [SSF47203] (261-477)
  IPR046373 Acyl-CoA oxidase/dehydrogenase, middle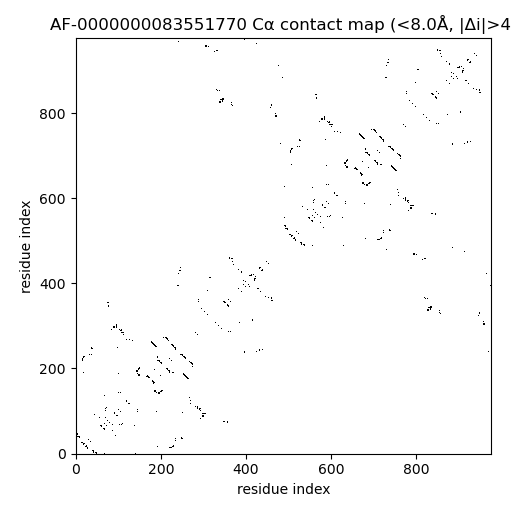 domain superfamily [G3DSA:2.40.110.10] (143-271)

Sequence (976 aa):
MLKTGAQYIRSLQDGREIFIYGEKVTDVTTSPYFRNAAASVAMLYDFQSAPENAALMTYETEDGDRANRIWQLPKSYAELVERRKALEAWTELHGGFMGRAPDHVASCIAGMNMGREVFEAYDPARARALADYYRYARDNSLYLTYVIINPQADRSKPANEQKDPFIAAGVVDQDAEGLTIRGGKMLATGGVLAHEVFVTCIQPLREGEEPYAISFAIPMNAKGLKILSRKSYEKQTPNLFDNPLASRFDENDAVLYFDDVKVPWDRVFVNQDTRMCAKQFHATPAHVYQNYQAQVRLMVKMRFLMGLAKKTAETNGTIAFPPVVQTLGQLAAQAGMVEAFVCGMEAKGHMHGEYYIPDAHLLYSAQVLTQQLYAQVINTMRDLAGGGLIMLPSSVEDFANPEIAKYIEKTQMSPVTDSEGRVKFFKLAWDAIGSEFGSRHAQYEMFYAGATFVTKNHSFRTFDWANSTGMVDRMLDGYALKSEIAKLMLKTGAQYIRSLQDGREIFIYGEKVTDVTTSPYFRNAAASVAMLYDFQSAPENAALMTYETEDGDRANRIWQLPKSYAELVERRKALEAWTELHGGFMGRAPDHVASCIAGMNMGREVFEAYDPARARALADYYRYARDNSLYLTYVIINPQADRSKPANEQKDPFIAAGVVDQDAEGLTIRGGKMLATGGVLAHEVFVTCIQPLREGEEPYAISFAIPMNAKGLKILSRKSYEKQTPNLFDNPLASRFDENDAVLYFDDVKVPWDRVFVNQDTRMCAKQFHATPAHVYQNYQAQVRLMVKMRFLMGLAKKTAETNGTIAFPPVVQTLGQLAAQAGMVEAFVCGMEAKGHMHGEYYIPDAHLLYSAQVLTQQLYAQVINTMRDLAGGGLIMLPSSVEDFANPEIAKYIEKTQMSPVTDSEGRVKFFKLAWDAIGSEFGSRHAQYEMFYAGATFVTKNHSFRTFDWANSTGMVDRMLDGYALKSEIAKL